Protein AF-0000000067173910 (afdb_homodimer)

pLDDT: mean 84.54, std 19.22, range [19.31, 98.19]

Nearest PDB structures (foldseek):
  8omz-assembly1_C  TM=8.702E-01  e=2.193E-19  Escherichia coli O157:H7
  7ytw-assembly1_A  TM=8.882E-01  e=1.531E-18  Mus musculus
  8jez-assembly1_A-2  TM=8.923E-01  e=2.802E-18  Homo sapiens
  5xls-assembly1_A-2  TM=7.773E-01  e=4.133E-18  Escherichia coli O157:H7
  3qe7-assembly1_A  TM=7.353E-01  e=1.648E-14  Escherichia coli K-12

InterPro domains:
  IPR006042 Xanthine/uracil permease [PS01116] (374-394)
  IPR006042 Xanthine/uracil permease [TIGR00801] (45-456)
  IPR006043 Nucleobase cation symporter 2 family [PF00860] (47-425)
  IPR017588 Uric acid permease UacT-like [TIGR03173] (51-459)

Foldseek 3Di:
DCPDPPPDPPPPDDPPPPPPVVPPPDPPPPCPDDDPQLQADDDDPVVLQVLLVLVLLLCVLVQLLLLLLLCQLLVHDLVSSLLQSLLQLQLQLVLLLCQCPNDDLAHLNWQFTKHFDLLFRQLLSLCCNPVNLLQSLQLLQVLLVVLLVCLLCLVVLLLLCALLLLLLLLLLSLVLCLVSLVCLQQNDDCVDPSGPPPVSLVLLVQLLVQLVVLCVPPPPSCNSNSLVRSLVVSQVVCVVVVNFDLVQFPPDDFFDARAWCPVHHHDHDPLSNVLVNLSLSSLLSVQLVLVCLLCVLSVHDGDSSSSSNHSNSQSVSSNCCSGTSVHHRMHIDNVVSVNCNVVVNTYSSSSSSSSVVSSVVSRGSSVSSVSSRRRSSSSSSSSSVVSVVSSVVSVVSCVVPDVVPVLSVCLSVVLVVQLCQLSVDPCSVVPPPPSCCSNSNRSSSSSSVSSSVSCCVPCVPPDPPPPDPPPPD/DPPPPPPPPPPPPDPPPPPPVVPPPDPPPPCPDDDPQLQADDDDPVVLQVLLVLVLLLCVLVQLLLLLLLCQLLVHDLVSSLLQSLLQLQLQLVLLLCQCPNDDLAHLNWQFTKHFDLLFRQLLSLCCNPVNLLQSLLLLQVLLVVLLVCLLCLVVLLLLCALLLLLLLLLLSLVLCLVSLVCLQQHDDPVDPSGPPPVSLVLLVQLLVQLVVLCVPPPPSCNSNSLVRSLVVSQVVCVVVVNFDLVQFPPDDFFDARAWCVVHHHDHDPLSNVLVNLSLSSLLSVQLVLVCLLCVLSVHDGDSSSSSNHSNSQSVSSNCCRGTSVHHRMHIDNVVSVNCNVVVSTYSSSSSSSSVVSSVVSRGSSVSSVSSRRRSSSSSSSSSVVSVVSSVVSVVSCVVPDVVPVLSVCLSVVLVVQLCQLSVDPCSVVPPDPSCCSNSNRSSSSSSVSSSVSCCVPCVPPDPPPPDPDDPD

Solvent-accessible surface area (backbone atoms only — not comparable to full-atom values): 47229 Å² total; per-residue (Å²): 138,81,79,80,85,68,81,77,78,79,75,76,81,80,77,78,74,79,72,76,69,78,68,67,78,66,78,78,76,72,80,69,66,77,78,77,59,60,46,75,42,77,69,53,71,66,54,26,49,55,53,7,47,47,54,40,56,46,42,42,55,62,53,50,43,55,36,50,50,51,28,60,75,67,66,52,53,70,68,53,36,24,45,34,36,25,34,41,31,30,46,25,9,51,34,5,31,32,24,13,64,35,54,91,74,25,16,49,51,40,57,38,46,32,30,66,41,72,71,48,47,62,54,43,47,54,31,30,72,71,67,29,60,27,29,33,22,23,18,36,18,51,40,11,51,48,34,42,72,46,15,81,47,47,73,67,53,45,73,65,46,47,55,61,36,46,12,42,43,38,24,42,41,13,60,66,42,33,49,60,18,42,28,39,30,30,46,86,48,84,84,45,88,65,32,12,33,61,66,35,48,48,44,14,49,51,14,37,48,40,21,54,47,26,53,69,70,38,54,82,87,50,31,62,35,12,53,48,51,9,41,52,51,24,42,53,51,29,50,76,70,67,60,48,59,66,82,68,54,78,81,59,62,72,67,41,76,67,56,69,39,72,78,45,75,59,32,86,43,72,65,51,29,51,48,51,38,55,45,44,52,50,49,50,47,53,35,51,52,45,50,48,50,46,20,56,74,69,70,42,87,76,49,68,68,40,49,19,7,37,38,22,27,34,9,51,41,8,19,39,16,14,64,36,44,52,56,51,48,44,33,61,50,65,71,51,50,58,52,34,70,74,69,65,63,52,23,10,54,24,31,28,41,24,9,52,53,31,34,57,49,20,32,26,47,59,58,18,32,53,59,68,34,48,40,49,17,29,52,11,26,46,41,20,43,51,22,18,42,40,20,42,52,8,42,57,43,39,33,72,44,67,64,86,40,61,63,54,37,48,28,45,6,46,15,52,34,57,15,45,36,36,60,45,33,82,56,50,50,62,64,46,58,69,71,56,26,64,46,58,53,24,20,56,50,44,16,41,51,44,20,39,52,42,44,48,70,69,41,64,84,50,76,78,73,67,80,71,80,75,71,89,114,134,81,74,80,79,70,77,77,75,78,74,74,79,75,76,76,74,77,73,74,70,78,68,64,74,66,76,76,76,69,77,68,66,76,78,78,58,61,45,75,42,76,69,53,72,67,54,27,50,54,53,7,46,49,55,41,56,45,44,41,54,62,53,50,43,54,36,50,51,52,27,60,75,67,66,51,52,69,68,54,35,24,46,33,35,24,33,42,30,30,45,24,8,50,33,5,30,31,24,13,63,36,55,92,75,25,16,48,50,40,56,39,44,32,31,67,38,71,71,49,45,61,54,43,49,55,32,32,73,71,68,30,60,27,30,34,21,23,19,37,18,51,39,10,50,48,35,42,70,46,15,83,46,47,72,68,53,44,74,65,47,46,55,60,38,45,13,44,42,37,25,42,42,13,58,68,42,32,47,59,17,40,30,38,30,29,47,87,47,83,84,44,88,63,32,14,33,63,65,35,47,48,45,15,48,52,14,38,48,41,21,54,47,26,53,70,70,38,54,82,86,50,31,63,36,11,54,49,53,9,42,50,51,23,41,53,51,28,48,75,71,66,60,49,60,67,83,69,53,78,78,58,62,72,66,42,76,66,58,70,38,72,78,46,75,60,31,87,43,72,65,52,28,52,48,53,39,55,44,46,53,51,50,51,47,52,34,51,52,44,53,49,50,47,19,57,74,70,69,41,86,75,49,68,67,41,49,20,6,36,38,21,28,35,9,52,41,8,19,40,16,14,65,36,45,52,54,51,48,43,34,63,50,62,72,54,51,59,52,36,70,72,68,64,62,50,22,10,54,27,30,27,40,24,9,51,53,32,33,57,50,20,31,26,47,58,60,18,31,53,59,68,35,48,41,49,18,29,52,11,25,46,42,19,46,51,22,17,42,41,20,41,52,9,42,57,43,38,33,73,45,67,63,86,41,62,62,56,39,48,29,44,6,47,16,52,32,58,16,44,38,38,60,45,35,83,57,49,49,63,64,46,57,67,70,56,28,62,46,59,53,24,20,57,51,45,15,43,51,45,21,39,53,42,44,49,70,70,41,64,84,52,77,78,72,66,81,72,79,73,71,90,114

Organism: Mycolicibacterium smegmatis (strain ATCC 700084 / mc(2)155) (NCBI:txid246196)

Secondary structure (DSSP, 8-state):
-------------------------------------GGG----HHHHHHHHHHHHHHHHHHHHHHHHHHHHHTT--HHHHHHHHHHHHHHHHHHHHHHHH-BTTB---SS--EEE-STTHHHHHHHHHHT-HHHHHHHHHHHHHHHHHHGGGHHHHGGG--HHHHHHHHHHHHHHHHHHHHHHHH-S-TTSTTTT-HHHHHHHHHHHHHHHHHHHHS-GGGGGGHHHHHHHHHHHHHHHTT----TTTT-S-SS-PPPTTTT-S----HHHHHHHHHHHHHHHHHHHHHHHHHHHHTT-PPPHHHHHHHHHHHHHHHHHHHHTS----EEE-SHHHHHHHHH----HHHHHHHHHHHHHHHT-HHHHHHHHHS-HHHHHHHHHHHHHHHHHHHHHHHTTS-TTSHHHHHHHHHHHHHHHHHHHSTTTTTTS-HHHHHHHT-HHHHHHHHHHHHHHHHHTTS-----------/-------------------------------------GGG----HHHHHHHHHHHHHHHHHHHHHHHHHHHHHTT--HHHHHHHHHHHHHHHHHHHHHHHH-BTTB---SS--EEE-STTHHHHHHHHHHT-HHHHHHHHHHHHHHHHHHGGGHHHHHTT--HHHHHHHHHHHHHHHHHHHHHHHH-S-TTSTTTT-HHHHHHHHHHHHHHHHHHHHS-GGGGGGHHHHHHHHHHHHHHHTT----TTTT-S-SS-PPPTTTT-S----HHHHHHHHHHHHHHHHHHHHHHHHHHHHTT-PPPHHHHHHHHHHHHHHHHHHHHTS----EEE-SHHHHHHHHH----HHHHHHHHHHHHHHHT-HHHHHHHHHS-HHHHHHHHHHHHHHHHHHHHHHHTTS-TTSHHHHHHHHHHHHHHHHHHHSTTTTTTS-HHHHHHHT-HHHHHHHHHHHHHHHHHTTS-----------

Structure (mmCIF, N/CA/C/O backbone):
data_AF-0000000067173910-model_v1
#
loop_
_entity.id
_entity.type
_entity.pdbx_description
1 polymer 'Xanthine/uracil permease'
#
loop_
_atom_site.group_PDB
_atom_site.id
_atom_site.type_symbol
_atom_site.label_atom_id
_atom_site.label_alt_id
_atom_site.label_comp_id
_atom_site.label_asym_id
_atom_site.label_entity_id
_atom_site.label_seq_id
_atom_site.pdbx_PDB_ins_code
_atom_site.Cartn_x
_atom_site.Cartn_y
_atom_site.Cartn_z
_atom_site.occupancy
_atom_site.B_iso_or_equiv
_atom_site.auth_seq_id
_atom_site.auth_comp_id
_atom_site.auth_asym_id
_atom_site.auth_atom_id
_atom_site.pdbx_PDB_model_num
ATOM 1 N N . MET A 1 1 ? 72.875 -18.906 36.438 1 20.78 1 MET A N 1
ATOM 2 C CA . MET A 1 1 ? 73.938 -17.906 36.094 1 20.78 1 MET A CA 1
ATOM 3 C C . MET A 1 1 ? 73.312 -16.766 35.281 1 20.78 1 MET A C 1
ATOM 5 O O . MET A 1 1 ? 72.625 -17.016 34.281 1 20.78 1 MET A O 1
ATOM 9 N N . THR A 1 2 ? 73.312 -15.445 35.875 1 23.06 2 THR A N 1
ATOM 10 C CA . THR A 1 2 ? 72.562 -14.172 35.906 1 23.06 2 THR A CA 1
ATOM 11 C C . THR A 1 2 ? 73 -13.281 34.75 1 23.06 2 THR A C 1
ATOM 13 O O . THR A 1 2 ? 74.125 -12.742 34.75 1 23.06 2 THR A O 1
ATOM 16 N N . ILE A 1 3 ? 73.062 -13.906 33.469 1 25.78 3 ILE A N 1
ATOM 17 C CA . ILE A 1 3 ? 73.938 -13.188 32.531 1 25.78 3 ILE A CA 1
ATOM 18 C C . ILE A 1 3 ? 73.5 -11.734 32.438 1 25.78 3 ILE A C 1
ATOM 20 O O . ILE A 1 3 ? 72.312 -11.469 32.219 1 25.78 3 ILE A O 1
ATOM 24 N N . PRO A 1 4 ? 74.375 -10.75 32.906 1 24.61 4 PRO A N 1
ATOM 25 C CA . PRO A 1 4 ? 74.312 -9.32 33.219 1 24.61 4 PRO A CA 1
ATOM 26 C C . PRO A 1 4 ? 74 -8.461 31.969 1 24.61 4 PRO A C 1
ATOM 28 O O . PRO A 1 4 ? 74.562 -8.758 30.891 1 24.61 4 PRO A O 1
ATOM 31 N N . SER A 1 5 ? 72.75 -7.906 31.797 1 22.45 5 SER A N 1
ATOM 32 C CA . SER A 1 5 ? 71.812 -7.258 30.844 1 22.45 5 SER A CA 1
ATOM 33 C C . SER A 1 5 ? 72.375 -5.898 30.422 1 22.45 5 SER A C 1
ATOM 35 O O . SER A 1 5 ? 71.812 -4.859 30.797 1 22.45 5 SER A O 1
ATOM 37 N N . ALA A 1 6 ? 73.812 -5.82 30.375 1 20.94 6 ALA A N 1
ATOM 38 C CA . ALA A 1 6 ? 74.5 -4.516 30.5 1 20.94 6 ALA A CA 1
ATOM 39 C C . ALA A 1 6 ? 74.25 -3.662 29.25 1 20.94 6 ALA A C 1
ATOM 41 O O . ALA A 1 6 ? 75.125 -2.9 28.844 1 20.94 6 ALA A O 1
ATOM 42 N N . ILE A 1 7 ? 73.312 -4.086 28.312 1 23.11 7 ILE A N 1
ATOM 43 C CA . ILE A 1 7 ? 73.625 -3.514 27 1 23.11 7 ILE A CA 1
ATOM 44 C C . ILE A 1 7 ? 73.438 -1.997 27.062 1 23.11 7 ILE A C 1
ATOM 46 O O . ILE A 1 7 ? 72.375 -1.494 27.453 1 23.11 7 ILE A O 1
ATOM 50 N N . ARG A 1 8 ? 74.562 -1.212 27.156 1 19.36 8 ARG A N 1
ATOM 51 C CA . ARG A 1 8 ? 74.938 0.194 27.328 1 19.36 8 ARG A CA 1
ATOM 52 C C . ARG A 1 8 ? 74.312 1.049 26.219 1 19.36 8 ARG A C 1
ATOM 54 O O . ARG A 1 8 ? 74.438 0.695 25.047 1 19.36 8 ARG A O 1
ATOM 61 N N . GLY A 1 9 ? 73.25 1.9 26.516 1 20.27 9 GLY A N 1
ATOM 62 C CA . GLY A 1 9 ? 72.25 2.785 25.922 1 20.27 9 GLY A CA 1
ATOM 63 C C . GLY A 1 9 ? 72.875 3.969 25.203 1 20.27 9 GLY A C 1
ATOM 64 O O . GLY A 1 9 ? 73.375 4.887 25.828 1 20.27 9 GLY A O 1
ATOM 65 N N . ARG A 1 10 ? 73.75 3.627 24.094 1 21.17 10 ARG A N 1
ATOM 66 C CA . ARG A 1 10 ? 74.5 4.723 23.484 1 21.17 10 ARG A CA 1
ATOM 67 C C . ARG A 1 10 ? 73.562 5.875 23.109 1 21.17 10 ARG A C 1
ATOM 69 O O . ARG A 1 10 ? 72.562 5.664 22.516 1 21.17 10 ARG A O 1
ATOM 76 N N . ARG A 1 11 ? 73.625 6.996 23.828 1 19.31 11 ARG A N 1
ATOM 77 C CA . ARG A 1 11 ? 72.938 8.273 23.891 1 19.31 11 ARG A CA 1
ATOM 78 C C . ARG A 1 11 ? 73.125 9.039 22.578 1 19.31 11 ARG A C 1
ATOM 80 O O . ARG A 1 11 ? 74.25 9.352 22.172 1 19.31 11 ARG A O 1
ATOM 87 N N . ARG A 1 12 ? 72.375 8.602 21.516 1 22.59 12 ARG A N 1
ATOM 88 C CA . ARG A 1 12 ? 72.562 9.289 20.25 1 22.59 12 ARG A CA 1
ATOM 89 C C . ARG A 1 12 ? 72.375 10.797 20.422 1 22.59 12 ARG A C 1
ATOM 91 O O . ARG A 1 12 ? 71.5 11.25 21.141 1 22.59 12 ARG A O 1
ATOM 98 N N . PRO A 1 13 ? 73.438 11.625 20.203 1 23.81 13 PRO A N 1
ATOM 99 C CA . PRO A 1 13 ? 73.5 13.07 20.422 1 23.81 13 PRO A CA 1
ATOM 100 C C . PRO A 1 13 ? 72.438 13.844 19.703 1 23.81 13 PRO A C 1
ATOM 102 O O . PRO A 1 13 ? 71.812 13.352 18.734 1 23.81 13 PRO A O 1
ATOM 105 N N . GLY A 1 14 ? 71.75 14.844 20.406 1 22.86 14 GLY A N 1
ATOM 106 C CA . GLY A 1 14 ? 70.625 15.766 20.375 1 22.86 14 GLY A CA 1
ATOM 107 C C . GLY A 1 14 ? 70.688 16.766 19.234 1 22.86 14 GLY A C 1
ATOM 108 O O . GLY A 1 14 ? 71.625 17.594 19.188 1 22.86 14 GLY A O 1
ATOM 109 N N . THR A 1 15 ? 70.688 16.266 17.953 1 25.39 15 THR A N 1
ATOM 110 C CA . THR A 1 15 ? 70.75 17.234 16.875 1 25.39 15 THR A CA 1
ATOM 111 C C . THR A 1 15 ? 69.812 18.406 17.109 1 25.39 15 THR A C 1
ATOM 113 O O . THR A 1 15 ? 68.625 18.219 17.359 1 25.39 15 THR A O 1
ATOM 116 N N . ALA A 1 16 ? 70.438 19.547 17.484 1 24.88 16 ALA A N 1
ATOM 117 C CA . ALA A 1 16 ? 69.812 20.828 17.844 1 24.88 16 ALA A CA 1
ATOM 118 C C . ALA A 1 16 ? 69 21.391 16.672 1 24.88 16 ALA A C 1
ATOM 120 O O . ALA A 1 16 ? 69.562 21.797 15.648 1 24.88 16 ALA A O 1
ATOM 121 N N . GLU A 1 17 ? 67.875 20.703 16.25 1 25.66 17 GLU A N 1
ATOM 122 C CA . GLU A 1 17 ? 67.125 21.281 15.156 1 25.66 17 GLU A CA 1
ATOM 123 C C . GLU A 1 17 ? 66.625 22.688 15.477 1 25.66 17 GLU A C 1
ATOM 125 O O . GLU A 1 17 ? 66 22.922 16.516 1 25.66 17 GLU A O 1
ATOM 130 N N . HIS A 1 18 ? 67.438 23.75 15.156 1 25.39 18 HIS A N 1
ATOM 131 C CA . HIS A 1 18 ? 67.125 25.172 15.281 1 25.39 18 HIS A CA 1
ATOM 132 C C . HIS A 1 18 ? 65.75 25.484 14.68 1 25.39 18 HIS A C 1
ATOM 134 O O . HIS A 1 18 ? 65.5 25.203 13.508 1 25.39 18 HIS A O 1
ATOM 140 N N . THR A 1 19 ? 64.688 25.406 15.492 1 27.64 19 THR A N 1
ATOM 141 C CA . THR A 1 19 ? 63.312 25.734 15.258 1 27.64 19 THR A CA 1
ATOM 142 C C . THR A 1 19 ? 63.156 27.172 14.805 1 27.64 19 THR A C 1
ATOM 144 O O . THR A 1 19 ? 63.406 28.109 15.578 1 27.64 19 THR A O 1
ATOM 147 N N . VAL A 1 20 ? 63.688 27.516 13.727 1 26.77 20 VAL A N 1
ATOM 148 C CA . VAL A 1 20 ? 63.406 28.875 13.297 1 26.77 20 VAL A CA 1
ATOM 149 C C . VAL A 1 20 ? 61.906 29.141 13.328 1 26.77 20 VAL A C 1
ATOM 151 O O . VAL A 1 20 ? 61.156 28.438 12.68 1 26.77 20 VAL A O 1
ATOM 154 N N . THR A 1 21 ? 61.438 29.609 14.531 1 29.48 21 THR A N 1
ATOM 155 C CA . THR A 1 21 ? 60.062 30 14.766 1 29.48 21 THR A CA 1
ATOM 156 C C . THR A 1 21 ? 59.656 31.172 13.875 1 29.48 21 THR A C 1
ATOM 158 O O . THR A 1 21 ? 60.312 32.219 13.906 1 29.48 21 THR A O 1
ATOM 161 N N . PRO A 1 22 ? 59.469 30.938 12.578 1 31.7 22 PRO A N 1
ATOM 162 C CA . PRO A 1 22 ? 59.094 32.125 11.812 1 31.7 22 PRO A CA 1
ATOM 163 C C . PRO A 1 22 ? 58.031 32.969 12.508 1 31.7 22 PRO A C 1
ATOM 165 O O . PRO A 1 22 ? 57 32.438 12.969 1 31.7 22 PRO A O 1
ATOM 168 N N . ASP A 1 23 ? 58.406 33.938 13.289 1 30.61 23 ASP A N 1
ATOM 169 C CA . ASP A 1 23 ? 57.594 34.906 14.031 1 30.61 23 ASP A CA 1
ATOM 170 C C . ASP A 1 23 ? 56.656 35.688 13.094 1 30.61 23 ASP A C 1
ATOM 172 O O . ASP A 1 23 ? 56.281 36.812 13.383 1 30.61 23 ASP A O 1
ATOM 176 N N . GLY A 1 24 ? 56.562 35.312 11.859 1 33.72 24 GLY A N 1
ATOM 177 C CA . GLY A 1 24 ? 55.781 36.344 11.195 1 33.72 24 GLY A CA 1
ATOM 178 C C . GLY A 1 24 ? 54.469 36.625 11.898 1 33.72 24 GLY A C 1
ATOM 179 O O . GLY A 1 24 ? 53.938 35.781 12.609 1 33.72 24 GLY A O 1
ATOM 180 N N . PRO A 1 25 ? 54.188 37.844 12.273 1 29.2 25 PRO A N 1
ATOM 181 C CA . PRO A 1 25 ? 53 38.125 13.078 1 29.2 25 PRO A CA 1
ATOM 182 C C . PRO A 1 25 ? 51.781 37.375 12.594 1 29.2 25 PRO A C 1
ATOM 184 O O . PRO A 1 25 ? 51.625 37.094 11.398 1 29.2 25 PRO A O 1
ATOM 187 N N . ALA A 1 26 ? 51.281 36.469 13.375 1 35.44 26 ALA A N 1
ATOM 188 C CA . ALA A 1 26 ? 50.031 35.719 13.188 1 35.44 26 ALA A CA 1
ATOM 189 C C . ALA A 1 26 ? 48.906 36.656 12.719 1 35.44 26 ALA A C 1
ATOM 191 O O . ALA A 1 26 ? 48.781 37.781 13.203 1 35.44 26 ALA A O 1
ATOM 192 N N . PRO A 1 27 ? 48.5 36.375 11.508 1 35.47 27 PRO A N 1
ATOM 193 C CA . PRO A 1 27 ? 47.406 37.281 11.117 1 35.47 27 PRO A CA 1
ATOM 194 C C . PRO A 1 27 ? 46.5 37.656 12.281 1 35.47 27 PRO A C 1
ATOM 196 O O . PRO A 1 27 ? 46.375 36.875 13.242 1 35.47 27 PRO A O 1
ATOM 199 N N . SER A 1 28 ? 46.5 38.844 12.75 1 31.83 28 SER A N 1
ATOM 200 C CA . SER A 1 28 ? 45.594 39.344 13.781 1 31.83 28 SER A CA 1
ATOM 201 C C . SER A 1 28 ? 44.188 38.781 13.609 1 31.83 28 SER A C 1
ATOM 203 O O . SER A 1 28 ? 43.656 38.781 12.5 1 31.83 28 SER A O 1
ATOM 205 N N . ASN A 1 29 ? 43.875 37.719 14.367 1 33.22 29 ASN A N 1
ATOM 206 C CA . ASN A 1 29 ? 42.531 37.219 14.656 1 33.22 29 ASN A CA 1
ATOM 207 C C . ASN A 1 29 ? 41.531 38.375 14.859 1 33.22 29 ASN A C 1
ATOM 209 O O . ASN A 1 29 ? 41.469 38.969 15.945 1 33.22 29 ASN A O 1
ATOM 213 N N . ASP A 1 30 ? 41.469 39.375 14.07 1 34.59 30 ASP A N 1
ATOM 214 C CA . ASP A 1 30 ? 40.438 40.375 14.289 1 34.59 30 ASP A CA 1
ATOM 215 C C . ASP A 1 30 ? 39.156 39.719 14.82 1 34.59 30 ASP A C 1
ATOM 217 O O . ASP A 1 30 ? 38.781 38.625 14.422 1 34.59 30 ASP A O 1
ATOM 221 N N . GLY A 1 31 ? 38.781 39.906 16.094 1 36.38 31 GLY A N 1
ATOM 222 C CA . GLY A 1 31 ? 37.688 39.531 16.984 1 36.38 31 GLY A CA 1
ATOM 223 C C . GLY A 1 31 ? 36.344 39.406 16.266 1 36.38 31 GLY A C 1
ATOM 224 O O . GLY A 1 31 ? 35.406 40.125 16.594 1 36.38 31 GLY A O 1
ATOM 225 N N . GLY A 1 32 ? 36.25 39.312 15 1 39.28 32 GLY A N 1
ATOM 226 C CA . GLY A 1 32 ? 34.906 39.156 14.438 1 39.28 32 GLY A CA 1
ATOM 227 C C . GLY A 1 32 ? 34.094 38.094 15.148 1 39.28 32 GLY A C 1
ATOM 228 O O . GLY A 1 32 ? 34.625 37 15.453 1 39.28 32 GLY A O 1
ATOM 229 N N . GLY A 1 33 ? 33.219 38.5 16.031 1 41.12 33 GLY A N 1
ATOM 230 C CA . GLY A 1 33 ? 32.312 37.625 16.75 1 41.12 33 GLY A CA 1
ATOM 231 C C . GLY A 1 33 ? 31.875 36.438 15.938 1 41.12 33 GLY A C 1
ATOM 232 O O . GLY A 1 33 ? 32.031 36.406 14.711 1 41.12 33 GLY A O 1
ATOM 233 N N . PRO A 1 34 ? 31.844 35.281 16.562 1 46.31 34 PRO A N 1
ATOM 234 C CA . PRO A 1 34 ? 31.391 34.062 15.875 1 46.31 34 PRO A CA 1
ATOM 235 C C . PRO A 1 34 ? 30.25 34.344 14.883 1 46.31 34 PRO A C 1
ATOM 237 O O . PRO A 1 34 ? 29.5 35.281 15.055 1 46.31 34 PRO A O 1
ATOM 240 N N . ALA A 1 35 ? 30.375 34.125 13.688 1 50.44 35 ALA A N 1
ATOM 241 C CA . ALA A 1 35 ? 29.359 34.25 12.648 1 50.44 35 ALA A CA 1
ATOM 242 C C . ALA A 1 35 ? 27.984 33.812 13.172 1 50.44 35 ALA A C 1
ATOM 244 O O . ALA A 1 35 ? 27.859 32.781 13.844 1 50.44 35 ALA A O 1
ATOM 245 N N . PRO A 1 36 ? 27 34.906 13.438 1 60.31 36 PRO A N 1
ATOM 246 C CA . PRO A 1 36 ? 25.688 34.594 13.992 1 60.31 36 PRO A CA 1
ATOM 247 C C . PRO A 1 36 ? 25.062 33.344 13.391 1 60.31 36 PRO A C 1
ATOM 249 O O . PRO A 1 36 ? 25.297 33.031 12.227 1 60.31 36 PRO A O 1
ATOM 252 N N . ASN A 1 37 ? 24.453 32.375 14.234 1 82.38 37 ASN A N 1
ATOM 253 C CA . ASN A 1 37 ? 23.703 31.203 13.852 1 82.38 37 ASN A CA 1
ATOM 254 C C . ASN A 1 37 ? 22.594 31.531 12.875 1 82.38 37 ASN A C 1
ATOM 256 O O . ASN A 1 37 ? 21.719 32.344 13.172 1 82.38 37 ASN A O 1
ATOM 260 N N . PRO A 1 38 ? 22.75 31.203 11.625 1 89.75 38 PRO A N 1
ATOM 261 C CA . PRO A 1 38 ? 21.75 31.5 10.602 1 89.75 38 PRO A CA 1
ATOM 262 C C . PRO A 1 38 ? 20.328 31.25 11.086 1 89.75 38 PRO A C 1
ATOM 264 O O . PRO A 1 38 ? 19.375 31.875 10.594 1 89.75 38 PRO A O 1
ATOM 267 N N . VAL A 1 39 ? 20.125 30.516 12.023 1 94.75 39 VAL A N 1
ATOM 268 C CA . VAL A 1 39 ? 18.812 30.172 12.547 1 94.75 39 VAL A CA 1
ATOM 269 C C . VAL A 1 39 ? 18.25 31.328 13.367 1 94.75 39 VAL A C 1
ATOM 271 O O . VAL A 1 39 ? 17.047 31.562 13.391 1 94.75 39 VAL A O 1
ATOM 274 N N . ASP A 1 40 ? 19.125 32.156 13.945 1 93.88 40 ASP A N 1
ATOM 275 C CA . ASP A 1 40 ? 18.703 33.219 14.852 1 93.88 40 ASP A CA 1
ATOM 276 C C . ASP A 1 40 ? 18.781 34.562 14.172 1 93.88 40 ASP A C 1
ATOM 278 O O . ASP A 1 40 ? 18.531 35.594 14.797 1 93.88 40 ASP A O 1
ATOM 282 N N . GLU A 1 41 ? 19.125 34.469 12.953 1 92.88 41 GLU A N 1
ATOM 283 C CA . GLU A 1 41 ? 19.172 35.719 12.219 1 92.88 41 GLU A CA 1
ATOM 284 C C . GLU A 1 41 ? 17.781 36.219 11.875 1 92.88 41 GLU A C 1
ATOM 286 O O . GLU A 1 41 ? 16.906 35.438 11.5 1 92.88 41 GLU A O 1
ATOM 291 N N . VAL A 1 42 ? 17.578 37.531 12.062 1 94.62 42 VAL A N 1
ATOM 292 C CA . VAL A 1 42 ? 16.281 38.125 11.75 1 94.62 42 VAL A CA 1
ATOM 293 C C . VAL A 1 42 ? 16.359 38.812 10.391 1 94.62 42 VAL A C 1
ATOM 295 O O . VAL A 1 42 ? 16.938 39.906 10.273 1 94.62 42 VAL A O 1
ATOM 298 N N . PRO A 1 43 ? 15.758 38.25 9.453 1 94.19 43 PRO A N 1
ATOM 299 C CA . PRO A 1 43 ? 15.742 38.875 8.141 1 94.19 43 PRO A CA 1
ATOM 300 C C . PRO A 1 43 ? 14.914 40.156 8.109 1 94.19 43 PRO A C 1
ATOM 302 O O . PRO A 1 43 ? 14.258 40.5 9.102 1 94.19 43 PRO A O 1
ATOM 305 N N . SER A 1 44 ? 15.039 40.844 6.988 1 95.62 44 SER A N 1
ATOM 306 C CA . SER A 1 44 ? 14.227 42.062 6.797 1 95.62 44 SER A CA 1
ATOM 307 C C . SER A 1 44 ? 12.742 41.719 6.789 1 95.62 44 SER A C 1
ATOM 309 O O . SER A 1 44 ? 12.352 40.562 6.551 1 95.62 44 SER A O 1
ATOM 311 N N . ALA A 1 45 ? 11.922 42.75 7.07 1 95.81 45 ALA A N 1
ATOM 312 C CA . ALA A 1 45 ? 10.477 42.562 7.156 1 95.81 45 ALA A CA 1
ATOM 313 C C . ALA A 1 45 ? 9.922 42 5.848 1 95.81 45 ALA A C 1
ATOM 315 O O . ALA A 1 45 ? 9.023 41.156 5.852 1 95.81 45 ALA A O 1
ATOM 316 N N . TRP A 1 46 ? 10.492 42.5 4.828 1 95.12 46 TRP A N 1
ATOM 317 C CA . TRP A 1 46 ? 10.031 42.062 3.518 1 95.12 46 TRP A CA 1
ATOM 318 C C . TRP A 1 46 ? 10.367 40.594 3.293 1 95.12 46 TRP A C 1
ATOM 320 O O . TRP A 1 46 ? 9.531 39.812 2.807 1 95.12 46 TRP A O 1
ATOM 330 N N . LYS A 1 47 ? 11.539 40.188 3.643 1 94.56 47 LYS A N 1
ATOM 331 C CA . LYS A 1 47 ? 11.938 38.812 3.496 1 94.56 47 LYS A CA 1
ATOM 332 C C . LYS A 1 47 ? 11.133 37.906 4.418 1 94.56 47 LYS A C 1
ATOM 334 O O . LYS A 1 47 ? 10.766 36.781 4.039 1 94.56 47 LYS A O 1
ATOM 339 N N . LEU A 1 48 ? 10.898 38.406 5.594 1 96 48 LEU A N 1
ATOM 340 C CA . LEU A 1 48 ? 10.086 37.656 6.539 1 96 48 LEU A CA 1
ATOM 341 C C . LEU A 1 48 ? 8.695 37.375 5.969 1 96 48 LEU A C 1
ATOM 343 O O . LEU A 1 48 ? 8.188 36.25 6.059 1 96 48 LEU A O 1
ATOM 347 N N . LEU A 1 49 ? 8.133 38.344 5.355 1 96 49 LEU A N 1
ATOM 348 C CA . LEU A 1 49 ? 6.781 38.219 4.828 1 96 49 LEU A CA 1
ATOM 349 C C . LEU A 1 49 ? 6.754 37.312 3.607 1 96 49 LEU A C 1
ATOM 351 O O . LEU A 1 49 ? 5.883 36.438 3.492 1 96 49 LEU A O 1
ATOM 355 N N . VAL A 1 50 ? 7.715 37.469 2.754 1 93.38 50 VAL A N 1
ATOM 356 C CA . VAL A 1 50 ? 7.73 36.719 1.506 1 93.38 50 VAL A CA 1
ATOM 357 C C . VAL A 1 50 ? 7.969 35.25 1.803 1 93.38 50 VAL A C 1
ATOM 359 O O . VAL A 1 50 ? 7.238 34.375 1.316 1 93.38 50 VAL A O 1
ATOM 362 N N . TYR A 1 51 ? 8.945 35 2.604 1 92.56 51 TYR A N 1
ATOM 363 C CA . TYR A 1 51 ? 9.281 33.594 2.893 1 92.56 51 TYR A CA 1
ATOM 364 C C . TYR A 1 51 ? 8.266 33 3.85 1 92.56 51 TYR A C 1
ATOM 366 O O . TYR A 1 51 ? 8 31.781 3.793 1 92.56 51 TYR A O 1
ATOM 374 N N . GLY A 1 52 ? 7.777 33.812 4.73 1 94.56 52 GLY A N 1
ATOM 375 C CA . GLY A 1 52 ? 6.695 33.312 5.574 1 94.56 52 GLY A CA 1
ATOM 376 C C . GLY A 1 52 ? 5.457 32.938 4.793 1 94.56 52 GLY A C 1
ATOM 377 O O . GLY A 1 52 ? 4.832 31.906 5.074 1 94.56 52 GLY A O 1
ATOM 378 N N . LEU A 1 53 ? 5.109 33.75 3.822 1 93.25 53 LEU A N 1
ATOM 379 C CA . LEU A 1 53 ? 3.971 33.469 2.955 1 93.25 53 LEU A CA 1
ATOM 380 C C . LEU A 1 53 ? 4.219 32.219 2.125 1 93.25 53 LEU A C 1
ATOM 382 O O . LEU A 1 53 ? 3.289 31.453 1.848 1 93.25 53 LEU A O 1
ATOM 386 N N . GLN A 1 54 ? 5.398 32.062 1.794 1 87.94 54 GLN A N 1
ATOM 387 C CA . GLN A 1 54 ? 5.75 30.891 1.024 1 87.94 54 GLN A CA 1
ATOM 388 C C . GLN A 1 54 ? 5.484 29.609 1.824 1 87.94 54 GLN A C 1
ATOM 390 O O . GLN A 1 54 ? 4.887 28.656 1.311 1 87.94 54 GLN A O 1
ATOM 395 N N . HIS A 1 55 ? 5.961 29.609 3.055 1 90.69 55 HIS A N 1
ATOM 396 C CA . HIS A 1 55 ? 5.699 28.469 3.916 1 90.69 55 HIS A CA 1
ATOM 397 C C . HIS A 1 55 ? 4.203 28.234 4.098 1 90.69 55 HIS A C 1
ATOM 399 O O . HIS A 1 55 ? 3.734 27.094 4.098 1 90.69 55 HIS A O 1
ATOM 405 N N . LEU A 1 56 ? 3.484 29.297 4.191 1 92.38 56 LEU A N 1
ATOM 406 C CA . LEU A 1 56 ? 2.039 29.219 4.379 1 92.38 56 LEU A CA 1
ATOM 407 C C . LEU A 1 56 ? 1.365 28.609 3.154 1 92.38 56 LEU A C 1
ATOM 409 O O . LEU A 1 56 ? 0.529 27.719 3.283 1 92.38 56 LEU A O 1
ATOM 413 N N . LEU A 1 57 ? 1.699 29.078 2.025 1 87 57 LEU A N 1
ATOM 414 C CA . LEU A 1 57 ? 1.076 28.609 0.792 1 87 57 LEU A CA 1
ATOM 415 C C . LEU A 1 57 ? 1.378 27.125 0.555 1 87 57 LEU A C 1
ATOM 417 O O . LEU A 1 57 ? 0.515 26.391 0.091 1 87 57 LEU A O 1
ATOM 421 N N . VAL A 1 58 ? 2.533 26.766 0.917 1 81.31 58 VAL A N 1
ATOM 422 C CA . VAL A 1 58 ? 2.953 25.391 0.687 1 81.31 58 VAL A CA 1
ATOM 423 C C . VAL A 1 58 ? 2.195 24.453 1.627 1 81.31 58 VAL A C 1
ATOM 425 O O . VAL A 1 58 ? 1.795 23.359 1.23 1 81.31 58 VAL A O 1
ATOM 428 N N . MET A 1 59 ? 2.014 24.938 2.791 1 87.12 59 MET A N 1
ATOM 429 C CA . MET A 1 59 ? 1.392 24.031 3.754 1 87.12 59 MET A CA 1
ATOM 430 C C . MET A 1 59 ? -0.129 24.141 3.695 1 87.12 59 MET A C 1
ATOM 432 O O . MET A 1 59 ? -0.835 23.328 4.305 1 87.12 59 MET A O 1
ATOM 436 N N . TYR A 1 60 ? -0.626 25.125 3.01 1 84.5 60 TYR A N 1
ATOM 437 C CA . TYR A 1 60 ? -2.047 25.453 3.078 1 84.5 60 TYR A CA 1
ATOM 438 C C . TYR A 1 60 ? -2.9 24.281 2.631 1 84.5 60 TYR A C 1
ATOM 440 O O . TYR A 1 60 ? -3.877 23.922 3.297 1 84.5 60 TYR A O 1
ATOM 448 N N . ALA A 1 61 ? -2.549 23.703 1.44 1 81.06 61 ALA A N 1
ATOM 449 C CA . ALA A 1 61 ? -3.326 22.578 0.926 1 81.06 61 ALA A CA 1
ATOM 450 C C . ALA A 1 61 ? -3.367 21.438 1.933 1 81.06 61 ALA A C 1
ATOM 452 O O . ALA A 1 61 ? -4.41 20.812 2.131 1 81.06 61 ALA A O 1
ATOM 453 N N . SER A 1 62 ? -2.291 21.172 2.543 1 82.25 62 SER A N 1
ATOM 454 C CA . SER A 1 62 ? -2.217 20.109 3.535 1 82.25 62 SER A CA 1
ATOM 455 C C . SER A 1 62 ? -3.02 20.453 4.785 1 82.25 62 SER A C 1
ATOM 457 O O . SER A 1 62 ? -3.629 19.578 5.402 1 82.25 62 SER A O 1
ATOM 459 N N . THR A 1 63 ? -3.02 21.734 5.137 1 87.12 63 THR A N 1
ATOM 460 C CA . THR A 1 63 ? -3.674 22.203 6.355 1 87.12 63 THR A CA 1
ATOM 461 C C . THR A 1 63 ? -5.191 22.078 6.234 1 87.12 63 THR A C 1
ATOM 463 O O . THR A 1 63 ? -5.871 21.75 7.203 1 87.12 63 THR A O 1
ATOM 466 N N . ILE A 1 64 ? -5.676 22.297 5.129 1 87.75 64 ILE A N 1
ATOM 467 C CA . ILE A 1 64 ? -7.129 22.312 5.012 1 87.75 64 ILE A CA 1
ATOM 468 C C . ILE A 1 64 ? -7.641 20.891 4.758 1 87.75 64 ILE A C 1
ATOM 470 O O . ILE A 1 64 ? -8.836 20.625 4.914 1 87.75 64 ILE A O 1
ATOM 474 N N . THR A 1 65 ? -6.773 20 4.371 1 86.44 65 THR A N 1
ATOM 475 C CA . THR A 1 65 ? -7.164 18.656 4 1 86.44 65 THR A CA 1
ATOM 476 C C . THR A 1 65 ? -7.719 17.891 5.207 1 86.44 65 THR A C 1
ATOM 478 O O . THR A 1 65 ? -8.766 17.25 5.117 1 86.44 65 THR A O 1
ATOM 481 N N . VAL A 1 66 ? -7.078 18.031 6.352 1 90.75 66 VAL A N 1
ATOM 482 C CA . VAL A 1 66 ? -7.445 17.234 7.523 1 90.75 66 VAL A CA 1
ATOM 483 C C . VAL A 1 66 ? -8.852 17.609 7.984 1 90.75 66 VAL A C 1
ATOM 485 O O . VAL A 1 66 ? -9.711 16.75 8.133 1 90.75 66 VAL A O 1
ATOM 488 N N . PRO A 1 67 ? -9.133 18.922 8.125 1 93.75 67 PRO A N 1
ATOM 489 C CA . PRO A 1 67 ? -10.5 19.281 8.531 1 93.75 67 PRO A CA 1
ATOM 490 C C . PRO A 1 67 ? -11.547 18.812 7.516 1 93.75 67 PRO A C 1
ATOM 492 O O . PRO A 1 67 ? -12.633 18.375 7.902 1 93.75 67 PRO A O 1
ATOM 495 N N . VAL A 1 68 ? -11.25 18.922 6.328 1 89.38 68 VAL A N 1
ATOM 496 C CA . VAL A 1 68 ? -12.211 18.562 5.289 1 89.38 68 VAL A CA 1
ATOM 497 C C . VAL A 1 68 ? -12.477 17.062 5.316 1 89.38 68 VAL A C 1
ATOM 499 O O . VAL A 1 68 ? -13.625 16.625 5.238 1 89.38 68 VAL A O 1
ATOM 502 N N . VAL A 1 69 ? -11.414 16.297 5.406 1 87.5 69 VAL A N 1
ATOM 503 C CA . VAL A 1 69 ? -11.531 14.844 5.426 1 87.5 69 VAL A CA 1
ATOM 504 C C . VAL A 1 69 ? -12.32 14.406 6.656 1 87.5 69 VAL A C 1
ATOM 506 O O . VAL A 1 69 ? -13.25 13.594 6.551 1 87.5 69 VAL A O 1
ATOM 509 N N . VAL A 1 70 ? -12.016 14.961 7.742 1 91.56 70 VAL A N 1
ATOM 510 C CA . VAL A 1 70 ? -12.656 14.562 8.992 1 91.56 70 VAL A CA 1
ATOM 511 C C . VAL A 1 70 ? -14.117 14.992 8.992 1 91.56 70 VAL A C 1
ATOM 513 O O . VAL A 1 70 ? -15 14.211 9.344 1 91.56 70 VAL A O 1
ATOM 516 N N . ALA A 1 71 ? -14.344 16.219 8.578 1 91.38 71 ALA A N 1
ATOM 517 C CA . ALA A 1 71 ? -15.719 16.719 8.547 1 91.38 71 ALA A CA 1
ATOM 518 C C . ALA A 1 71 ? -16.578 15.914 7.586 1 91.38 71 ALA A C 1
ATOM 520 O O . ALA A 1 71 ? -17.734 15.602 7.887 1 91.38 71 ALA A O 1
ATOM 521 N N . SER A 1 72 ? -16.047 15.602 6.469 1 85.88 72 SER A N 1
ATOM 522 C CA . SER A 1 72 ? -16.766 14.828 5.469 1 85.88 72 SER A CA 1
ATOM 523 C C . SER A 1 72 ? -17.031 13.406 5.953 1 85.88 72 SER A C 1
ATOM 525 O O . SER A 1 72 ? -18.156 12.898 5.816 1 85.88 72 SER A O 1
ATOM 527 N N . ALA A 1 73 ? -16.047 12.828 6.504 1 84.62 73 ALA A N 1
ATOM 528 C CA . ALA A 1 73 ? -16.172 11.445 6.938 1 84.62 73 ALA A CA 1
ATOM 529 C C . ALA A 1 73 ? -17.141 11.312 8.109 1 84.62 73 ALA A C 1
ATOM 531 O O . ALA A 1 73 ? -17.812 10.289 8.266 1 84.62 73 ALA A O 1
ATOM 532 N N . LEU A 1 74 ? -17.234 12.32 8.906 1 90.56 74 LEU A N 1
ATOM 533 C CA . LEU A 1 74 ? -18.125 12.289 10.07 1 90.56 74 LEU A CA 1
ATOM 534 C C . LEU A 1 74 ? -19.469 12.914 9.742 1 90.56 74 LEU A C 1
ATOM 536 O O . LEU A 1 74 ? -20.328 13.047 10.617 1 90.56 74 LEU A O 1
ATOM 540 N N . ASP A 1 75 ? -19.641 13.32 8.477 1 86.94 75 ASP A N 1
ATOM 541 C CA . ASP A 1 75 ? -20.875 13.922 7.98 1 86.94 75 ASP A CA 1
ATOM 542 C C . ASP A 1 75 ? -21.266 15.141 8.82 1 86.94 75 ASP A C 1
ATOM 544 O O . ASP A 1 75 ? -22.406 15.242 9.273 1 86.94 75 ASP A O 1
ATOM 548 N N . LEU A 1 76 ? -20.359 15.992 9.102 1 91.44 76 LEU A N 1
ATOM 549 C CA . LEU A 1 76 ? -20.609 17.188 9.883 1 91.44 76 LEU A CA 1
ATOM 550 C C . LEU A 1 76 ? -21.188 18.297 9.008 1 91.44 76 LEU A C 1
ATOM 552 O O . LEU A 1 76 ? -21.125 18.234 7.777 1 91.44 76 LEU A O 1
ATOM 556 N N . SER A 1 77 ? -21.797 19.281 9.641 1 90.5 77 SER A N 1
ATOM 557 C CA . SER A 1 77 ? -22.406 20.391 8.93 1 90.5 77 SER A CA 1
ATOM 558 C C . SER A 1 77 ? -21.359 21.312 8.312 1 90.5 77 SER A C 1
ATOM 560 O O . SER A 1 77 ? -20.172 21.234 8.672 1 90.5 77 SER A O 1
ATOM 562 N N . GLN A 1 78 ? -21.766 22.109 7.465 1 87.19 78 GLN A N 1
ATOM 563 C CA . GLN A 1 78 ? -20.891 23.094 6.855 1 87.19 78 GLN A CA 1
ATOM 564 C C . GLN A 1 78 ? -20.328 24.062 7.902 1 87.19 78 GLN A C 1
ATOM 566 O O . GLN A 1 78 ? -19.172 24.484 7.809 1 87.19 78 GLN A O 1
ATOM 571 N N . GLN A 1 79 ? -21.172 24.391 8.812 1 88.5 79 GLN A N 1
ATOM 572 C CA . GLN A 1 79 ? -20.734 25.266 9.898 1 88.5 79 GLN A CA 1
ATOM 573 C C . GLN A 1 79 ? -19.625 24.625 10.719 1 88.5 79 GLN A C 1
ATOM 575 O O . GLN A 1 79 ? -18.672 25.297 11.133 1 88.5 79 GLN A O 1
ATOM 580 N N . ASP A 1 80 ? -19.75 23.328 10.945 1 92.88 80 ASP A N 1
ATOM 581 C CA . ASP A 1 80 ? -18.719 22.594 11.672 1 92.88 80 ASP A CA 1
ATOM 582 C C . ASP A 1 80 ? -17.422 22.562 10.883 1 92.88 80 ASP A C 1
ATOM 584 O O . ASP A 1 80 ? -16.328 22.641 11.469 1 92.88 80 ASP A O 1
ATOM 588 N N . LEU A 1 81 ? -17.531 22.422 9.602 1 92.25 81 LEU A N 1
ATOM 589 C CA . LEU A 1 81 ? -16.344 22.422 8.758 1 92.25 81 LEU A CA 1
ATOM 590 C C . LEU A 1 81 ? -15.641 23.781 8.828 1 92.25 81 LEU A C 1
ATOM 592 O O . LEU A 1 81 ? -14.414 23.828 8.953 1 92.25 81 LEU A O 1
ATOM 596 N N . VAL A 1 82 ? -16.406 24.812 8.711 1 90.5 82 VAL A N 1
ATOM 597 C CA . VAL A 1 82 ? -15.836 26.156 8.797 1 90.5 82 VAL A CA 1
ATOM 598 C C . VAL A 1 82 ? -15.117 26.328 10.133 1 90.5 82 VAL A C 1
ATOM 600 O O . VAL A 1 82 ? -13.992 26.844 10.18 1 90.5 82 VAL A O 1
ATOM 603 N N . TYR A 1 83 ? -15.789 25.891 11.18 1 93.19 83 TYR A N 1
ATOM 604 C CA . TYR A 1 83 ? -15.188 25.953 12.516 1 93.19 83 TYR A CA 1
ATOM 605 C C . TYR A 1 83 ? -13.883 25.172 12.562 1 93.19 83 TYR A C 1
ATOM 607 O O . TYR A 1 83 ? -12.867 25.672 13.062 1 93.19 83 TYR A O 1
ATOM 615 N N . LEU A 1 84 ? -13.914 23.938 12.047 1 94.69 84 LEU A N 1
ATOM 616 C CA . LEU A 1 84 ? -12.75 23.062 12.109 1 94.69 84 LEU A CA 1
ATOM 617 C C . LEU A 1 84 ? -11.578 23.656 11.32 1 94.69 84 LEU A C 1
ATOM 619 O O . LEU A 1 84 ? -10.422 23.531 11.734 1 94.69 84 LEU A O 1
ATOM 623 N N . VAL A 1 85 ? -11.859 24.25 10.211 1 94 85 VAL A N 1
ATOM 624 C CA . VAL A 1 85 ? -10.82 24.875 9.398 1 94 85 VAL A CA 1
ATOM 625 C C . VAL A 1 85 ? -10.18 26.031 10.164 1 94 85 VAL A C 1
ATOM 627 O O . VAL A 1 85 ? -8.953 26.141 10.227 1 94 85 VAL A O 1
ATOM 630 N N . THR A 1 86 ? -10.984 26.844 10.781 1 94.19 86 THR A N 1
ATOM 631 C CA . THR A 1 86 ? -10.477 28.016 11.492 1 94.19 86 THR A CA 1
ATOM 632 C C . THR A 1 86 ? -9.727 27.594 12.758 1 94.19 86 THR A C 1
ATOM 634 O O . THR A 1 86 ? -8.672 28.156 13.07 1 94.19 86 THR A O 1
ATOM 637 N N . ALA A 1 87 ? -10.281 26.641 13.43 1 95.88 87 ALA A N 1
ATOM 638 C CA . ALA A 1 87 ? -9.602 26.141 14.617 1 95.88 87 ALA A CA 1
ATOM 639 C C . ALA A 1 87 ? -8.25 25.531 14.258 1 95.88 87 ALA A C 1
ATOM 641 O O . ALA A 1 87 ? -7.27 25.688 14.984 1 95.88 87 ALA A O 1
ATOM 642 N N . ASP A 1 88 ? -8.258 24.781 13.172 1 96.25 88 ASP A N 1
ATOM 643 C CA . ASP A 1 88 ? -7.023 24.156 12.703 1 96.25 88 ASP A CA 1
ATOM 644 C C . ASP A 1 88 ? -5.969 25.203 12.359 1 96.25 88 ASP A C 1
ATOM 646 O O . ASP A 1 88 ? -4.805 25.078 12.742 1 96.25 88 ASP A O 1
ATOM 650 N N . LEU A 1 89 ? -6.371 26.234 11.641 1 95.81 89 LEU A N 1
ATOM 651 C CA . LEU A 1 89 ? -5.445 27.297 11.266 1 95.81 89 LEU A CA 1
ATOM 652 C C . LEU A 1 89 ? -4.875 27.969 12.508 1 95.81 89 LEU A C 1
ATOM 654 O O . LEU A 1 89 ? -3.68 28.266 12.562 1 95.81 89 LEU A O 1
ATOM 658 N N . LEU A 1 90 ? -5.672 28.219 13.438 1 96.69 90 LEU A N 1
ATOM 659 C CA . LEU A 1 90 ? -5.246 28.875 14.672 1 96.69 90 LEU A CA 1
ATOM 660 C C . LEU A 1 90 ? -4.188 28.031 15.383 1 96.69 90 LEU A C 1
ATOM 662 O O . LEU A 1 90 ? -3.139 28.562 15.773 1 96.69 90 LEU A O 1
ATOM 666 N N . LEU A 1 91 ? -4.488 26.797 15.516 1 97 91 LEU A N 1
ATOM 667 C CA . LEU A 1 91 ? -3.592 25.938 16.281 1 97 91 LEU A CA 1
ATOM 668 C C . LEU A 1 91 ? -2.324 25.641 15.484 1 97 91 LEU A C 1
ATOM 670 O O . LEU A 1 91 ? -1.245 25.484 16.062 1 97 91 LEU A O 1
ATOM 674 N N . CYS A 1 92 ? -2.455 25.469 14.18 1 96.12 92 CYS A N 1
ATOM 675 C CA . CYS A 1 92 ? -1.255 25.359 13.359 1 96.12 92 CYS A CA 1
ATOM 676 C C . CYS A 1 92 ? -0.351 26.578 13.547 1 96.12 92 CYS A C 1
ATOM 678 O O . CYS A 1 92 ? 0.863 26.438 13.703 1 96.12 92 CYS A O 1
ATOM 680 N N . GLY A 1 93 ? -0.974 27.719 13.523 1 96.75 93 GLY A N 1
ATOM 681 C CA . GLY A 1 93 ? -0.217 28.953 13.719 1 96.75 93 GLY A CA 1
ATOM 682 C C . GLY A 1 93 ? 0.419 29.047 15.094 1 96.75 93 GLY A C 1
ATOM 683 O O . GLY A 1 93 ? 1.614 29.328 15.211 1 96.75 93 GLY A O 1
ATOM 684 N N . PHE A 1 94 ? -0.38 28.781 16.094 1 97.25 94 PHE A N 1
ATOM 685 C CA . PHE A 1 94 ? 0.111 28.828 17.469 1 97.25 94 PHE A CA 1
ATOM 686 C C . PHE A 1 94 ? 1.255 27.844 17.672 1 97.25 94 PHE A C 1
ATOM 688 O O . PHE A 1 94 ? 2.281 28.188 18.25 1 97.25 94 PHE A O 1
ATOM 695 N N . GLY A 1 95 ? 1.022 26.625 17.234 1 97 95 GLY A N 1
ATOM 696 C CA . GLY A 1 95 ? 2.061 25.609 17.344 1 97 95 GLY A CA 1
ATOM 697 C C . GLY A 1 95 ? 3.338 25.984 16.625 1 97 95 GLY A C 1
ATOM 698 O O . GLY A 1 95 ? 4.438 25.75 17.125 1 97 95 GLY A O 1
ATOM 699 N N . THR A 1 96 ? 3.172 26.484 15.391 1 96.44 96 THR A N 1
ATOM 700 C CA . THR A 1 96 ? 4.328 26.922 14.617 1 96.44 96 THR A CA 1
ATOM 701 C C . THR A 1 96 ? 5.105 28 15.367 1 96.44 96 THR A C 1
ATOM 703 O O . THR A 1 96 ? 6.336 28 15.383 1 96.44 96 THR A O 1
ATOM 706 N N . LEU A 1 97 ? 4.418 28.922 16.016 1 97.25 97 LEU A N 1
ATOM 707 C CA . LEU A 1 97 ? 5.066 29.953 16.828 1 97.25 97 LEU A CA 1
ATOM 708 C C . LEU A 1 97 ? 5.812 29.344 18 1 97.25 97 LEU A C 1
ATOM 710 O O . LEU A 1 97 ? 6.93 29.75 18.312 1 97.25 97 LEU A O 1
ATOM 714 N N . LEU A 1 98 ? 5.164 28.438 18.609 1 96.81 98 LEU A N 1
ATOM 715 C CA . LEU A 1 98 ? 5.785 27.781 19.75 1 96.81 98 LEU A CA 1
ATOM 716 C C . LEU A 1 98 ? 7.074 27.078 19.344 1 96.81 98 LEU A C 1
ATOM 718 O O . LEU A 1 98 ? 8.078 27.156 20.047 1 96.81 98 LEU A O 1
ATOM 722 N N . GLN A 1 99 ? 7.047 26.344 18.234 1 95.94 99 GLN A N 1
ATOM 723 C CA . GLN A 1 99 ? 8.211 25.609 17.766 1 95.94 99 GLN A CA 1
ATOM 724 C C . GLN A 1 99 ? 9.328 26.547 17.328 1 95.94 99 GLN A C 1
ATOM 726 O O . GLN A 1 99 ? 10.508 26.281 17.547 1 95.94 99 GLN A O 1
ATOM 731 N N . SER A 1 100 ? 8.977 27.672 16.719 1 95.94 100 SER A N 1
ATOM 732 C CA . SER A 1 100 ? 9.945 28.594 16.141 1 95.94 100 SER A CA 1
ATOM 733 C C . SER A 1 100 ? 10.57 29.484 17.219 1 95.94 100 SER A C 1
ATOM 735 O O . SER A 1 100 ? 11.773 29.766 17.172 1 95.94 100 SER A O 1
ATOM 737 N N . LEU A 1 101 ? 9.812 29.969 18.141 1 96.5 101 LEU A N 1
ATOM 738 C CA . LEU A 1 101 ? 10.281 30.953 19.109 1 96.5 101 LEU A CA 1
ATOM 739 C C . LEU A 1 101 ? 10.625 30.281 20.438 1 96.5 101 LEU A C 1
ATOM 741 O O . LEU A 1 101 ? 11.531 30.734 21.156 1 96.5 101 LEU A O 1
ATOM 745 N N . GLY A 1 102 ? 9.93 29.328 20.766 1 95.25 102 GLY A N 1
ATOM 746 C CA . GLY A 1 102 ? 10.141 28.641 22.031 1 95.25 102 GLY A CA 1
ATOM 747 C C . GLY A 1 102 ? 9.695 29.469 23.219 1 95.25 102 GLY A C 1
ATOM 748 O O . GLY A 1 102 ? 9.812 30.703 23.219 1 95.25 102 GLY A O 1
ATOM 749 N N . ILE A 1 103 ? 9.055 28.859 24.125 1 93.94 103 ILE A N 1
ATOM 750 C CA . ILE A 1 103 ? 8.688 29.453 25.406 1 93.94 103 ILE A CA 1
ATOM 751 C C . ILE A 1 103 ? 9.094 28.5 26.531 1 93.94 103 ILE A C 1
ATOM 753 O O . ILE A 1 103 ? 8.523 27.422 26.672 1 93.94 103 ILE A O 1
ATOM 757 N N . TRP A 1 104 ? 10.031 28.906 27.312 1 92.88 104 TRP A N 1
ATOM 758 C CA . TRP A 1 104 ? 10.531 28.094 28.406 1 92.88 104 TRP A CA 1
ATOM 759 C C . TRP A 1 104 ? 11.078 26.766 27.891 1 92.88 104 TRP A C 1
ATOM 761 O O . TRP A 1 104 ? 12.016 26.75 27.078 1 92.88 104 TRP A O 1
ATOM 771 N N . ARG A 1 105 ? 10.445 25.625 28.266 1 93.69 105 ARG A N 1
ATOM 772 C CA . ARG A 1 105 ? 10.906 24.297 27.859 1 93.69 105 ARG A CA 1
ATOM 773 C C . ARG A 1 105 ? 9.984 23.719 26.781 1 93.69 105 ARG A C 1
ATOM 775 O O . ARG A 1 105 ? 9.883 22.484 26.641 1 93.69 105 ARG A O 1
ATOM 782 N N . VAL A 1 106 ? 9.289 24.688 26.078 1 97.06 106 VAL A N 1
ATOM 783 C CA . VAL A 1 106 ? 8.359 24.266 25.031 1 97.06 106 VAL A CA 1
ATOM 784 C C . VAL A 1 106 ? 8.75 24.906 23.703 1 97.06 106 VAL A C 1
ATOM 786 O O . VAL A 1 106 ? 8.812 26.141 23.594 1 97.06 106 VAL A O 1
ATOM 789 N N . GLY A 1 107 ? 9.062 24 22.719 1 96.44 107 GLY A N 1
ATOM 790 C CA . GLY A 1 107 ? 9.508 24.5 21.422 1 96.44 107 GLY A CA 1
ATOM 791 C C . GLY A 1 107 ? 10.984 24.281 21.188 1 96.44 107 GLY A C 1
ATOM 792 O O . GLY A 1 107 ? 11.805 24.422 22.094 1 96.44 107 GLY A O 1
ATOM 793 N N . VAL A 1 108 ? 11.336 24 19.969 1 95.25 108 VAL A N 1
ATOM 794 C CA . VAL A 1 108 ? 12.695 23.578 19.656 1 95.25 108 VAL A CA 1
ATOM 795 C C . VAL A 1 108 ? 13.492 24.766 19.125 1 95.25 108 VAL A C 1
ATOM 797 O O . VAL A 1 108 ? 14.719 24.719 19.062 1 95.25 108 VAL A O 1
ATOM 800 N N . ARG A 1 109 ? 12.906 25.859 18.734 1 95.75 109 ARG A N 1
ATOM 801 C CA . ARG A 1 109 ? 13.547 27.062 18.203 1 95.75 109 ARG A CA 1
ATOM 802 C C . ARG A 1 109 ? 14.281 26.766 16.906 1 95.75 109 ARG A C 1
ATOM 804 O O . ARG A 1 109 ? 15.461 27.094 16.766 1 95.75 109 ARG A O 1
ATOM 811 N N . LEU A 1 110 ? 13.648 26.109 16.062 1 94.69 110 LEU A N 1
ATOM 812 C CA . LEU A 1 110 ? 14.055 25.812 14.695 1 94.69 110 LEU A CA 1
ATOM 813 C C . LEU A 1 110 ? 12.977 26.234 13.703 1 94.69 110 LEU A C 1
ATOM 815 O O . LEU A 1 110 ? 11.828 26.453 14.102 1 94.69 110 LEU A O 1
ATOM 819 N N . PRO A 1 111 ? 13.328 26.5 12.508 1 94.31 111 PRO A N 1
ATOM 820 C CA . PRO A 1 111 ? 12.32 26.844 11.5 1 94.31 111 PRO A CA 1
ATOM 821 C C . PRO A 1 111 ? 11.445 25.672 11.102 1 94.31 111 PRO A C 1
ATOM 823 O O . PRO A 1 111 ? 11.648 25.078 10.039 1 94.31 111 PRO A O 1
ATOM 826 N N . MET A 1 112 ? 10.492 25.438 11.93 1 93.25 112 MET A N 1
ATOM 827 C CA . MET A 1 112 ? 9.586 24.312 11.703 1 93.25 112 MET A CA 1
ATOM 828 C C . MET A 1 112 ? 8.133 24.766 11.758 1 93.25 112 MET A C 1
ATOM 830 O O . MET A 1 112 ? 7.793 25.688 12.5 1 93.25 112 MET A O 1
ATOM 834 N N . VAL A 1 113 ? 7.355 24.109 10.961 1 93.38 113 VAL A N 1
ATOM 835 C CA . VAL A 1 113 ? 5.926 24.406 10.93 1 93.38 113 VAL A CA 1
ATOM 836 C C . VAL A 1 113 ? 5.133 23.219 11.445 1 93.38 113 VAL A C 1
ATOM 838 O O . VAL A 1 113 ? 5.504 22.062 11.203 1 93.38 113 VAL A O 1
ATOM 841 N N . ILE A 1 114 ? 4.016 23.5 12.156 1 93.94 114 ILE A N 1
ATOM 842 C CA . ILE A 1 114 ? 3.154 22.484 12.742 1 93.94 114 ILE A CA 1
ATOM 843 C C . ILE A 1 114 ? 1.853 22.391 11.945 1 93.94 114 ILE A C 1
ATOM 845 O O . ILE A 1 114 ? 1.337 23.406 11.469 1 93.94 114 ILE A O 1
ATOM 849 N N . GLY A 1 115 ? 1.382 21.234 11.758 1 92.12 115 GLY A N 1
ATOM 850 C CA . GLY A 1 115 ? 0.093 20.984 11.125 1 92.12 115 GLY A CA 1
ATOM 851 C C . GLY A 1 115 ? -0.651 19.812 11.734 1 92.12 115 GLY A C 1
ATOM 852 O O . GLY A 1 115 ? -0.106 19.094 12.57 1 92.12 115 GLY A O 1
ATOM 853 N N . ALA A 1 116 ? -1.896 19.719 11.328 1 94 116 ALA A N 1
ATOM 854 C CA . ALA A 1 116 ? -2.697 18.578 11.773 1 94 116 ALA A CA 1
ATOM 855 C C . ALA A 1 116 ? -2.152 17.266 11.211 1 94 116 ALA A C 1
ATOM 857 O O . ALA A 1 116 ? -1.776 17.203 10.039 1 94 116 ALA A O 1
ATOM 858 N N . SER A 1 117 ? -2.145 16.312 12.047 1 91.12 117 SER A N 1
ATOM 859 C CA . SER A 1 117 ? -1.565 15.023 11.648 1 91.12 117 SER A CA 1
ATOM 860 C C . SER A 1 117 ? -2.527 14.234 10.773 1 91.12 117 SER A C 1
ATOM 862 O O . SER A 1 117 ? -3.709 14.102 11.102 1 91.12 117 SER A O 1
ATOM 864 N N . TYR A 1 118 ? -2 13.664 9.734 1 85 118 TYR A N 1
ATOM 865 C CA . TYR A 1 118 ? -2.768 12.75 8.891 1 85 118 TYR A CA 1
ATOM 866 C C . TYR A 1 118 ? -2.92 11.391 9.555 1 85 118 TYR A C 1
ATOM 868 O O . TYR A 1 118 ? -3.941 10.719 9.383 1 85 118 TYR A O 1
ATOM 876 N N . THR A 1 119 ? -1.953 11.07 10.352 1 84.38 119 THR A N 1
ATOM 877 C CA . THR A 1 119 ? -1.893 9.75 10.984 1 84.38 119 THR A CA 1
ATOM 878 C C . THR A 1 119 ? -3.053 9.57 11.961 1 84.38 119 THR A C 1
ATOM 880 O O . THR A 1 119 ? -3.508 8.445 12.188 1 84.38 119 THR A O 1
ATOM 883 N N . GLY A 1 120 ? -3.484 10.641 12.461 1 89.62 120 GLY A N 1
ATOM 884 C CA . GLY A 1 120 ? -4.535 10.555 13.461 1 89.62 120 GLY A CA 1
ATOM 885 C C . GLY A 1 120 ? -5.926 10.516 12.859 1 89.62 120 GLY A C 1
ATOM 886 O O . GLY A 1 120 ? -6.906 10.25 13.57 1 89.62 120 GLY A O 1
ATOM 887 N N . ILE A 1 121 ? -6.023 10.68 11.594 1 88.31 121 ILE A N 1
ATOM 888 C CA . ILE A 1 121 ? -7.332 10.828 10.969 1 88.31 121 ILE A CA 1
ATOM 889 C C . ILE A 1 121 ? -8.141 9.539 11.156 1 88.31 121 ILE A C 1
ATOM 891 O O . ILE A 1 121 ? -9.234 9.57 11.719 1 88.31 121 ILE A O 1
ATOM 895 N N . ALA A 1 122 ? -7.547 8.438 10.805 1 83.62 122 ALA A N 1
ATOM 896 C CA . ALA A 1 122 ? -8.305 7.188 10.781 1 83.62 122 ALA A CA 1
ATOM 897 C C . ALA A 1 122 ? -8.758 6.797 12.18 1 83.62 122 ALA A C 1
ATOM 899 O O . ALA A 1 122 ? -9.953 6.566 12.406 1 83.62 122 ALA A O 1
ATOM 900 N N . PRO A 1 123 ? -7.883 6.746 13.125 1 87.75 123 PRO A N 1
ATOM 901 C CA . PRO A 1 123 ? -8.352 6.387 14.461 1 87.75 123 PRO A CA 1
ATOM 902 C C . PRO A 1 123 ? -9.344 7.402 15.031 1 87.75 123 PRO A C 1
ATOM 904 O O . PRO A 1 123 ? -10.281 7.027 15.742 1 87.75 123 PRO A O 1
ATOM 907 N N . MET A 1 124 ? -9.156 8.641 14.742 1 92.25 124 MET A N 1
ATOM 908 C CA . MET A 1 124 ? -10.109 9.656 15.188 1 92.25 124 MET A CA 1
ATOM 909 C C . MET A 1 124 ? -11.492 9.406 14.594 1 92.25 124 MET A C 1
ATOM 911 O O . MET A 1 124 ? -12.5 9.508 15.289 1 92.25 124 MET A O 1
ATOM 915 N N . LEU A 1 125 ? -11.477 9.055 13.344 1 88.38 125 LEU A N 1
ATOM 916 C CA . LEU A 1 125 ? -12.75 8.789 12.68 1 88.38 125 LEU A CA 1
ATOM 917 C C . LEU A 1 125 ? -13.445 7.582 13.297 1 88.38 125 LEU A C 1
ATOM 919 O O . LEU A 1 125 ? -14.664 7.594 13.484 1 88.38 125 LEU A O 1
ATOM 923 N N . ILE A 1 126 ? -12.695 6.555 13.57 1 85.44 126 ILE A N 1
ATOM 924 C CA . ILE A 1 126 ? -13.258 5.352 14.172 1 85.44 126 ILE A CA 1
ATOM 925 C C . ILE A 1 126 ? -13.891 5.695 15.516 1 85.44 126 ILE A C 1
ATOM 927 O O . ILE A 1 126 ? -15.016 5.273 15.805 1 85.44 126 ILE A O 1
ATOM 931 N N . ILE A 1 127 ? -13.273 6.512 16.312 1 91.56 127 ILE A N 1
ATOM 932 C CA . ILE A 1 127 ? -13.773 6.906 17.625 1 91.56 127 ILE A CA 1
ATOM 933 C C . ILE A 1 127 ? -14.977 7.832 17.469 1 91.56 127 ILE A C 1
ATOM 935 O O . ILE A 1 127 ? -16 7.652 18.141 1 91.56 127 ILE A O 1
ATOM 939 N N . GLY A 1 128 ? -14.836 8.82 16.609 1 92.88 128 GLY A N 1
ATOM 940 C CA . GLY A 1 128 ? -15.922 9.766 16.391 1 92.88 128 GLY A CA 1
ATOM 941 C C . GLY A 1 128 ? -17.203 9.109 15.914 1 92.88 128 GLY A C 1
ATOM 942 O O . GLY A 1 128 ? -18.297 9.484 16.344 1 92.88 128 GLY A O 1
ATOM 943 N N . GLN A 1 129 ? -17.078 8.164 15.031 1 87.5 129 GLN A N 1
ATOM 944 C CA . GLN A 1 129 ? -18.234 7.469 14.484 1 87.5 129 GLN A CA 1
ATOM 945 C C . GLN A 1 129 ? -18.797 6.469 15.492 1 87.5 129 GLN A C 1
ATOM 947 O O . GLN A 1 129 ? -20 6.238 15.539 1 87.5 129 GLN A O 1
ATOM 952 N N . GLY A 1 130 ? -17.984 5.891 16.25 1 86.5 130 GLY A N 1
ATOM 953 C CA . GLY A 1 130 ? -18.406 4.844 17.172 1 86.5 130 GLY A CA 1
ATOM 954 C C . GLY A 1 130 ? -18.812 5.367 18.531 1 86.5 130 GLY A C 1
ATOM 955 O O . GLY A 1 130 ? -19.859 4.98 19.047 1 86.5 130 GLY A O 1
ATOM 956 N N . SER A 1 131 ? -17.969 6.262 19.094 1 91.62 131 SER A N 1
ATOM 957 C CA . SER A 1 131 ? -18.172 6.695 20.469 1 91.62 131 SER A CA 1
ATOM 958 C C . SER A 1 131 ? -18.547 8.172 20.531 1 91.62 131 SER A C 1
ATOM 960 O O . SER A 1 131 ? -18.812 8.703 21.625 1 91.62 131 SER A O 1
ATOM 962 N N . GLY A 1 132 ? -18.531 8.852 19.453 1 93.75 132 GLY A N 1
ATOM 963 C CA . GLY A 1 132 ? -18.953 10.25 19.406 1 93.75 132 GLY A CA 1
ATOM 964 C C . GLY A 1 132 ? -17.781 11.219 19.406 1 93.75 132 GLY A C 1
ATOM 965 O O . GLY A 1 132 ? -16.656 10.844 19.719 1 93.75 132 GLY A O 1
ATOM 966 N N . LEU A 1 133 ? -18.109 12.492 19.156 1 96.06 133 LEU A N 1
ATOM 967 C CA . LEU A 1 133 ? -17.094 13.523 19.016 1 96.06 133 LEU A CA 1
ATOM 968 C C . LEU A 1 133 ? -16.484 13.898 20.359 1 96.06 133 LEU A C 1
ATOM 970 O O . LEU A 1 133 ? -15.289 14.148 20.469 1 96.06 133 LEU A O 1
ATOM 974 N N . GLN A 1 134 ? -17.297 13.938 21.328 1 97.31 134 GLN A N 1
ATOM 975 C CA . GLN A 1 134 ? -16.828 14.305 22.656 1 97.31 134 GLN A CA 1
ATOM 976 C C . GLN A 1 134 ? -15.781 13.312 23.156 1 97.31 134 GLN A C 1
ATOM 978 O O . GLN A 1 134 ? -14.805 13.703 23.812 1 97.31 134 GLN A O 1
ATOM 983 N N . THR A 1 135 ? -15.992 12.094 22.891 1 96.38 135 THR A N 1
ATOM 984 C CA . THR A 1 135 ? -15.039 11.055 23.266 1 96.38 135 THR A CA 1
ATOM 985 C C . THR A 1 135 ? -13.758 11.172 22.453 1 96.38 135 THR A C 1
ATOM 987 O O . THR A 1 135 ? -12.656 10.969 22.984 1 96.38 135 THR A O 1
ATOM 990 N N . MET A 1 136 ? -13.922 11.453 21.203 1 96.19 136 MET A N 1
ATOM 991 C CA . MET A 1 136 ? -12.773 11.656 20.328 1 96.19 136 MET A CA 1
ATOM 992 C C . MET A 1 136 ? -11.883 12.773 20.844 1 96.19 136 MET A C 1
ATOM 994 O O . MET A 1 136 ? -10.672 12.594 21 1 96.19 136 MET A O 1
ATOM 998 N N . TYR A 1 137 ? -12.484 13.875 21.203 1 97.38 137 TYR A N 1
ATOM 999 C CA . TYR A 1 137 ? -11.711 15.031 21.641 1 97.38 137 TYR A CA 1
ATOM 1000 C C . TYR A 1 137 ? -11.172 14.828 23.047 1 97.38 137 TYR A C 1
ATOM 1002 O O . TYR A 1 137 ? -10.102 15.344 23.391 1 97.38 137 TYR A O 1
ATOM 1010 N N . GLY A 1 138 ? -11.922 14.078 23.859 1 97.69 138 GLY A N 1
ATOM 1011 C CA . GLY A 1 138 ? -11.352 13.688 25.125 1 97.69 138 GLY A CA 1
ATOM 1012 C C . GLY A 1 138 ? -10.07 12.883 25 1 97.69 138 GLY A C 1
ATOM 1013 O O . GLY A 1 138 ? -9.117 13.086 25.75 1 97.69 138 GLY A O 1
ATOM 1014 N N . ALA A 1 139 ? -10.102 12.008 24.078 1 97.31 139 ALA A N 1
ATOM 1015 C CA . ALA A 1 139 ? -8.914 11.195 23.828 1 97.31 139 ALA A CA 1
ATOM 1016 C C . ALA A 1 139 ? -7.758 12.055 23.328 1 97.31 139 ALA A C 1
ATOM 1018 O O . ALA A 1 139 ? -6.613 11.883 23.75 1 97.31 139 ALA A O 1
ATOM 1019 N N . VAL A 1 140 ? -8.039 12.984 22.438 1 97.62 140 VAL A N 1
ATOM 1020 C CA . VAL A 1 140 ? -7.016 13.867 21.906 1 97.62 140 VAL A CA 1
ATOM 1021 C C . VAL A 1 140 ? -6.402 14.703 23.031 1 97.62 140 VAL A C 1
ATOM 1023 O O . VAL A 1 140 ? -5.188 14.898 23.078 1 97.62 140 VAL A O 1
ATOM 1026 N N . LEU A 1 141 ? -7.227 15.172 23.906 1 98.06 141 LEU A N 1
ATOM 1027 C CA . LEU A 1 141 ? -6.766 15.969 25.047 1 98.06 141 LEU A CA 1
ATOM 1028 C C . LEU A 1 141 ? -5.793 15.164 25.906 1 98.06 141 LEU A C 1
ATOM 1030 O O . LEU A 1 141 ? -4.695 15.641 26.203 1 98.06 141 LEU A O 1
ATOM 1034 N N . VAL A 1 142 ? -6.215 14.008 26.25 1 98.19 142 VAL A N 1
ATOM 1035 C CA . VAL A 1 142 ? -5.41 13.188 27.156 1 98.19 142 VAL A CA 1
ATOM 1036 C C . VAL A 1 142 ? -4.09 12.82 26.484 1 98.19 142 VAL A C 1
ATOM 1038 O O . VAL A 1 142 ? -3.035 12.844 27.109 1 98.19 142 VAL A O 1
ATOM 1041 N N . VAL A 1 143 ? -4.184 12.516 25.266 1 97.44 143 VAL A N 1
ATOM 1042 C CA . VAL A 1 143 ? -2.977 12.117 24.547 1 97.44 143 VAL A CA 1
ATOM 1043 C C . VAL A 1 143 ? -2.041 13.32 24.406 1 97.44 143 VAL A C 1
ATOM 1045 O O . VAL A 1 143 ? -0.818 13.172 24.484 1 97.44 143 VAL A O 1
ATOM 1048 N N . GLY A 1 144 ? -2.586 14.492 24.156 1 97.69 144 GLY A N 1
ATOM 1049 C CA . GLY A 1 144 ? -1.768 15.695 24.156 1 97.69 144 GLY A CA 1
ATOM 1050 C C . GLY A 1 144 ? -1.048 15.922 25.484 1 97.69 144 GLY A C 1
ATOM 1051 O O . GLY A 1 144 ? 0.155 16.188 25.5 1 97.69 144 GLY A O 1
ATOM 1052 N N . LEU A 1 145 ? -1.729 15.742 26.547 1 97.88 145 LEU A N 1
ATOM 1053 C CA . LEU A 1 145 ? -1.15 15.898 27.875 1 97.88 145 LEU A CA 1
ATOM 1054 C C . LEU A 1 145 ? -0.105 14.82 28.141 1 97.88 145 LEU A C 1
ATOM 1056 O O . LEU A 1 145 ? 0.947 15.102 28.719 1 97.88 145 LEU A O 1
ATOM 1060 N N . ALA A 1 146 ? -0.456 13.672 27.766 1 97.25 146 ALA A N 1
ATOM 1061 C CA . ALA A 1 146 ? 0.487 12.57 27.938 1 97.25 146 ALA A CA 1
ATOM 1062 C C . ALA A 1 146 ? 1.772 12.82 27.156 1 97.25 146 ALA A C 1
ATOM 1064 O O . ALA A 1 146 ? 2.859 12.445 27.609 1 97.25 146 ALA A O 1
ATOM 1065 N N . THR A 1 147 ? 1.618 13.367 26.016 1 96.56 147 THR A N 1
ATOM 1066 C CA . THR A 1 147 ? 2.777 13.68 25.188 1 96.56 147 THR A CA 1
ATOM 1067 C C . THR A 1 147 ? 3.707 14.656 25.906 1 96.56 147 THR A C 1
ATOM 1069 O O . THR A 1 147 ? 4.93 14.508 25.844 1 96.56 147 THR A O 1
ATOM 1072 N N . ILE A 1 148 ? 3.15 15.641 26.562 1 96.75 148 ILE A N 1
ATOM 1073 C CA . ILE A 1 148 ? 3.943 16.594 27.328 1 96.75 148 ILE A CA 1
ATOM 1074 C C . ILE A 1 148 ? 4.703 15.859 28.438 1 96.75 148 ILE A C 1
ATOM 1076 O O . ILE A 1 148 ? 5.891 16.109 28.656 1 96.75 148 ILE A O 1
ATOM 1080 N N . ALA A 1 149 ? 4.035 14.93 29.031 1 96.06 149 ALA A N 1
ATOM 1081 C CA . ALA A 1 149 ? 4.602 14.195 30.156 1 96.06 149 ALA A CA 1
ATOM 1082 C C . ALA A 1 149 ? 5.719 13.258 29.703 1 96.06 149 ALA A C 1
ATOM 1084 O O . ALA A 1 149 ? 6.711 13.078 30.406 1 96.06 149 ALA A O 1
ATOM 1085 N N . VAL A 1 150 ? 5.621 12.703 28.531 1 94.25 150 VAL A N 1
ATOM 1086 C CA . VAL A 1 150 ? 6.566 11.68 28.109 1 94.25 150 VAL A CA 1
ATOM 1087 C C . VAL A 1 150 ? 7.684 12.312 27.281 1 94.25 150 VAL A C 1
ATOM 1089 O O . VAL A 1 150 ? 8.633 11.633 26.891 1 94.25 150 VAL A O 1
ATOM 1092 N N . ALA A 1 151 ? 7.633 13.555 27.078 1 95.19 151 ALA A N 1
ATOM 1093 C CA . ALA A 1 151 ? 8.562 14.289 26.219 1 95.19 151 ALA A CA 1
ATOM 1094 C C . ALA A 1 151 ? 10.008 13.953 26.578 1 95.19 151 ALA A C 1
ATOM 1096 O O . ALA A 1 151 ? 10.852 13.766 25.703 1 95.19 151 ALA A O 1
ATOM 1097 N N . PRO A 1 152 ? 10.383 13.789 27.844 1 92.44 152 PRO A N 1
ATOM 1098 C CA . PRO A 1 152 ? 11.781 13.508 28.188 1 92.44 152 PRO A CA 1
ATOM 1099 C C . PRO A 1 152 ? 12.211 12.094 27.781 1 92.44 152 PRO A C 1
ATOM 1101 O O . PRO A 1 152 ? 13.406 11.797 27.734 1 92.44 152 PRO A O 1
ATOM 1104 N N . LEU A 1 153 ? 11.258 11.273 27.438 1 92.5 153 LEU A N 1
ATOM 1105 C CA . LEU A 1 153 ? 11.57 9.883 27.141 1 92.5 153 LEU A CA 1
ATOM 1106 C C . LEU A 1 153 ? 11.734 9.68 25.625 1 92.5 153 LEU A C 1
ATOM 1108 O O . LEU A 1 153 ? 11.953 8.555 25.172 1 92.5 153 LEU A O 1
ATOM 1112 N N . VAL A 1 154 ? 11.664 10.703 24.922 1 90.12 154 VAL A N 1
ATOM 1113 C CA . VAL A 1 154 ? 11.641 10.586 23.469 1 90.12 154 VAL A CA 1
ATOM 1114 C C . VAL A 1 154 ? 12.93 9.938 22.984 1 90.12 154 VAL A C 1
ATOM 1116 O O . VAL A 1 154 ? 12.914 9.133 22.047 1 90.12 154 VAL A O 1
ATOM 1119 N N . GLY A 1 155 ? 14.031 10.305 23.516 1 83.31 155 GLY A N 1
ATOM 1120 C CA . GLY A 1 155 ? 15.297 9.695 23.141 1 83.31 155 GLY A CA 1
ATOM 1121 C C . GLY A 1 155 ? 15.289 8.18 23.25 1 83.31 155 GLY A C 1
ATOM 1122 O O . GLY A 1 155 ? 15.805 7.488 22.375 1 83.31 155 GLY A O 1
ATOM 1123 N N . LYS A 1 156 ? 14.695 7.719 24.281 1 84.81 156 LYS A N 1
ATOM 1124 C CA . LYS A 1 156 ? 14.617 6.281 24.516 1 84.81 156 LYS A CA 1
ATOM 1125 C C . LYS A 1 156 ? 13.633 5.621 23.562 1 84.81 156 LYS A C 1
ATOM 1127 O O . LYS A 1 156 ? 13.805 4.457 23.188 1 84.81 156 LYS A O 1
ATOM 1132 N N . MET A 1 157 ? 12.617 6.348 23.219 1 86.62 157 MET A N 1
ATOM 1133 C CA . MET A 1 157 ? 11.602 5.801 22.328 1 86.62 157 MET A CA 1
ATOM 1134 C C . MET A 1 157 ? 12.164 5.617 20.922 1 86.62 157 MET A C 1
ATOM 1136 O O . MET A 1 157 ? 11.75 4.707 20.203 1 86.62 157 MET A O 1
ATOM 1140 N N . MET A 1 158 ? 13.117 6.406 20.562 1 83.88 158 MET A N 1
ATOM 1141 C CA . MET A 1 158 ? 13.672 6.398 19.203 1 83.88 158 MET A CA 1
ATOM 1142 C C . MET A 1 158 ? 14.359 5.074 18.906 1 83.88 158 MET A C 1
ATOM 1144 O O . MET A 1 158 ? 14.414 4.645 17.75 1 83.88 158 MET A O 1
ATOM 1148 N N . ARG A 1 159 ? 14.82 4.414 19.953 1 83.12 159 ARG A N 1
ATOM 1149 C CA . ARG A 1 159 ? 15.523 3.152 19.766 1 83.12 159 ARG A CA 1
ATOM 1150 C C . ARG A 1 159 ? 14.602 2.084 19.188 1 83.12 159 ARG A C 1
ATOM 1152 O O . ARG A 1 159 ? 15.047 1.17 18.5 1 83.12 159 ARG A O 1
ATOM 1159 N N . PHE A 1 160 ? 13.289 2.223 19.344 1 86.44 160 PHE A N 1
ATOM 1160 C CA . PHE A 1 160 ? 12.32 1.228 18.906 1 86.44 160 PHE A CA 1
ATOM 1161 C C . PHE A 1 160 ? 11.789 1.555 17.516 1 86.44 160 PHE A C 1
ATOM 1163 O O . PHE A 1 160 ? 11.016 0.782 16.953 1 86.44 160 PHE A O 1
ATOM 1170 N N . PHE A 1 161 ? 12.258 2.613 16.922 1 88.25 161 PHE A N 1
ATOM 1171 C CA . PHE A 1 161 ? 11.703 3.037 15.641 1 88.25 161 PHE A CA 1
ATOM 1172 C C . PHE A 1 161 ? 12.812 3.271 14.617 1 88.25 161 PHE A C 1
ATOM 1174 O O . PHE A 1 161 ? 12.984 4.387 14.117 1 88.25 161 PHE A O 1
ATOM 1181 N N . PRO A 1 162 ? 13.516 2.193 14.273 1 89.94 162 PRO A N 1
ATOM 1182 C CA . PRO A 1 162 ? 14.508 2.297 13.203 1 89.94 162 PRO A CA 1
ATOM 1183 C C . PRO A 1 162 ? 13.867 2.574 11.844 1 89.94 162 PRO A C 1
ATOM 1185 O O . PRO A 1 162 ? 12.641 2.58 11.719 1 89.94 162 PRO A O 1
ATOM 1188 N N . PRO A 1 163 ? 14.641 2.795 10.852 1 90.19 163 PRO A N 1
ATOM 1189 C CA . PRO A 1 163 ? 14.117 3.164 9.531 1 90.19 163 PRO A CA 1
ATOM 1190 C C . PRO A 1 163 ? 13.109 2.156 8.992 1 90.19 163 PRO A C 1
ATOM 1192 O O . PRO A 1 163 ? 12.133 2.541 8.336 1 90.19 163 PRO A O 1
ATOM 1195 N N . VAL A 1 164 ? 13.312 0.895 9.305 1 95.31 164 VAL A N 1
ATOM 1196 C CA . VAL A 1 164 ? 12.391 -0.124 8.805 1 95.31 164 VAL A CA 1
ATOM 1197 C C . VAL A 1 164 ? 11.008 0.095 9.406 1 95.31 164 VAL A C 1
ATOM 1199 O O . VAL A 1 164 ? 9.992 -0.058 8.727 1 95.31 164 VAL A O 1
ATOM 1202 N N . VAL A 1 165 ? 10.953 0.487 10.672 1 94 165 VAL A N 1
ATOM 1203 C CA . VAL A 1 165 ? 9.688 0.713 11.352 1 94 165 VAL A CA 1
ATOM 1204 C C . VAL A 1 165 ? 9.109 2.064 10.93 1 94 165 VAL A C 1
ATOM 1206 O O . VAL A 1 165 ? 7.918 2.17 10.625 1 94 165 VAL A O 1
ATOM 1209 N N . ILE A 1 166 ? 9.93 3.109 10.852 1 89.19 166 ILE A N 1
ATOM 1210 C CA . ILE A 1 166 ? 9.484 4.453 10.508 1 89.19 166 ILE A CA 1
ATOM 1211 C C . ILE A 1 166 ? 8.953 4.469 9.07 1 89.19 166 ILE A C 1
ATOM 1213 O O . ILE A 1 166 ? 7.863 4.977 8.812 1 89.19 166 ILE A O 1
ATOM 1217 N N . GLY A 1 167 ? 9.781 3.912 8.203 1 92.69 167 GLY A N 1
ATOM 1218 C CA . GLY A 1 167 ? 9.367 3.863 6.805 1 92.69 167 GLY A CA 1
ATOM 1219 C C . GLY A 1 167 ? 8.078 3.102 6.59 1 92.69 167 GLY A C 1
ATOM 1220 O O . GLY A 1 167 ? 7.211 3.539 5.828 1 92.69 167 GLY A O 1
ATOM 1221 N N . THR A 1 168 ? 7.934 1.98 7.281 1 95.81 168 THR A N 1
ATOM 1222 C CA . THR A 1 168 ? 6.723 1.174 7.191 1 95.81 168 THR A CA 1
ATOM 1223 C C . THR A 1 168 ? 5.512 1.957 7.691 1 95.81 168 THR A C 1
ATOM 1225 O O . THR A 1 168 ? 4.453 1.941 7.066 1 95.81 168 THR A O 1
ATOM 1228 N N . THR A 1 169 ? 5.711 2.605 8.766 1 90.69 169 THR A N 1
ATOM 1229 C CA . THR A 1 169 ? 4.633 3.367 9.383 1 90.69 169 THR A CA 1
ATOM 1230 C C . THR A 1 169 ? 4.152 4.477 8.453 1 90.69 169 THR A C 1
ATOM 1232 O O . THR A 1 169 ? 2.947 4.645 8.25 1 90.69 169 THR A O 1
ATOM 1235 N N . ILE A 1 170 ? 5.062 5.25 7.895 1 87.75 170 ILE A N 1
ATOM 1236 C CA . ILE A 1 170 ? 4.703 6.367 7.031 1 87.75 170 ILE A CA 1
ATOM 1237 C C . ILE A 1 170 ? 4.043 5.848 5.754 1 87.75 170 ILE A C 1
ATOM 1239 O O . ILE A 1 170 ? 3.082 6.441 5.258 1 87.75 170 ILE A O 1
ATOM 1243 N N . LEU A 1 171 ? 4.555 4.754 5.242 1 94.44 171 LEU A N 1
ATOM 1244 C CA . LEU A 1 171 ? 3.938 4.105 4.09 1 94.44 171 LEU A CA 1
ATOM 1245 C C . LEU A 1 171 ? 2.488 3.734 4.387 1 94.44 171 LEU A C 1
ATOM 1247 O O . LEU A 1 171 ? 1.593 4.02 3.59 1 94.44 171 LEU A O 1
ATOM 1251 N N . LEU A 1 172 ? 2.264 3.168 5.527 1 93.56 172 LEU A N 1
ATOM 1252 C CA . LEU A 1 172 ? 0.933 2.732 5.934 1 93.56 172 LEU A CA 1
ATOM 1253 C C . LEU A 1 172 ? -0.004 3.924 6.094 1 93.56 172 LEU A C 1
ATOM 1255 O O . LEU A 1 172 ? -1.183 3.846 5.738 1 93.56 172 LEU A O 1
ATOM 1259 N N . ILE A 1 173 ? 0.497 4.965 6.625 1 87.25 173 ILE A N 1
ATOM 1260 C CA . ILE A 1 173 ? -0.315 6.168 6.797 1 87.25 173 ILE A CA 1
ATOM 1261 C C . ILE A 1 173 ? -0.816 6.652 5.438 1 87.25 173 ILE A C 1
ATOM 1263 O O . ILE A 1 173 ? -2.014 6.879 5.258 1 87.25 173 ILE A O 1
ATOM 1267 N N . GLY A 1 174 ? 0.094 6.793 4.539 1 90 174 GLY A N 1
ATOM 1268 C CA . GLY A 1 174 ? -0.28 7.254 3.213 1 90 174 GLY A CA 1
ATOM 1269 C C . GLY A 1 174 ? -1.317 6.367 2.547 1 90 174 GLY A C 1
ATOM 1270 O O . GLY A 1 174 ? -2.33 6.863 2.043 1 90 174 GLY A O 1
ATOM 1271 N N . ILE A 1 175 ? -1.087 5.07 2.604 1 93.62 175 ILE A N 1
ATOM 1272 C CA . ILE A 1 175 ? -1.955 4.105 1.937 1 93.62 175 ILE A CA 1
ATOM 1273 C C . ILE A 1 175 ? -3.33 4.105 2.6 1 93.62 175 ILE A C 1
ATOM 1275 O O . ILE A 1 175 ? -4.355 4.062 1.915 1 93.62 175 ILE A O 1
ATOM 1279 N N . GLN A 1 176 ? -3.4 4.203 3.842 1 90.62 176 GLN A N 1
ATOM 1280 C CA . GLN A 1 176 ? -4.641 4.047 4.598 1 90.62 176 GLN A CA 1
ATOM 1281 C C . GLN A 1 176 ? -5.512 5.297 4.488 1 90.62 176 GLN A C 1
ATOM 1283 O O . GLN A 1 176 ? -6.688 5.273 4.855 1 90.62 176 GLN A O 1
ATOM 1288 N N . LEU A 1 177 ? -4.973 6.336 3.994 1 87.94 177 LEU A N 1
ATOM 1289 C CA . LEU A 1 177 ? -5.738 7.574 3.885 1 87.94 177 LEU A CA 1
ATOM 1290 C C . LEU A 1 177 ? -6.395 7.691 2.512 1 87.94 177 LEU A C 1
ATOM 1292 O O . LEU A 1 177 ? -7.32 8.484 2.326 1 87.94 177 LEU A O 1
ATOM 1296 N N . ILE A 1 178 ? -5.945 6.93 1.593 1 92.62 178 ILE A N 1
ATOM 1297 C CA . ILE A 1 178 ? -6.422 7.031 0.217 1 92.62 178 ILE A CA 1
ATOM 1298 C C . ILE A 1 178 ? -7.93 6.785 0.173 1 92.62 178 ILE A C 1
ATOM 1300 O O . ILE A 1 178 ? -8.664 7.508 -0.506 1 92.62 178 ILE A O 1
ATOM 1304 N N . PRO A 1 179 ? -8.484 5.836 0.97 1 91 179 PRO A N 1
ATOM 1305 C CA . PRO A 1 179 ? -9.938 5.633 0.943 1 91 179 PRO A CA 1
ATOM 1306 C C . PRO A 1 179 ? -10.719 6.867 1.386 1 91 179 PRO A C 1
ATOM 1308 O O . PRO A 1 179 ? -11.812 7.121 0.888 1 91 179 PRO A O 1
ATOM 1311 N N . ALA A 1 180 ? -10.227 7.594 2.293 1 87.62 180 ALA A N 1
ATOM 1312 C CA . ALA A 1 180 ? -10.891 8.82 2.727 1 87.62 180 ALA A CA 1
ATOM 1313 C C . ALA A 1 180 ? -11 9.82 1.58 1 87.62 180 ALA A C 1
ATOM 1315 O O . ALA A 1 180 ? -12.031 10.469 1.414 1 87.62 180 ALA A O 1
ATOM 1316 N N . GLY A 1 181 ? -9.891 9.969 0.83 1 91.38 181 GLY A N 1
ATOM 1317 C CA . GLY A 1 181 ? -9.945 10.812 -0.356 1 91.38 181 GLY A CA 1
ATOM 1318 C C . GLY A 1 181 ? -10.898 10.289 -1.414 1 91.38 181 GLY A C 1
ATOM 1319 O O . GLY A 1 181 ? -11.617 11.07 -2.051 1 91.38 181 GLY A O 1
ATOM 1320 N N . ALA A 1 182 ? -10.906 9.008 -1.563 1 93.81 182 ALA A N 1
ATOM 1321 C CA . ALA A 1 182 ? -11.797 8.383 -2.539 1 93.81 182 ALA A CA 1
ATOM 1322 C C . ALA A 1 182 ? -13.258 8.656 -2.205 1 93.81 182 ALA A C 1
ATOM 1324 O O . ALA A 1 182 ? -14.062 8.953 -3.096 1 93.81 182 ALA A O 1
ATOM 1325 N N . LYS A 1 183 ? -13.578 8.578 -0.987 1 91.12 183 LYS A N 1
ATOM 1326 C CA . LYS A 1 183 ? -14.961 8.781 -0.55 1 91.12 183 LYS A CA 1
ATOM 1327 C C . LYS A 1 183 ? -15.383 10.234 -0.738 1 91.12 183 LYS A C 1
ATOM 1329 O O . LYS A 1 183 ? -16.562 10.516 -0.976 1 91.12 183 LYS A O 1
ATOM 1334 N N . MET A 1 184 ? -14.445 11.109 -0.642 1 90.25 184 MET A N 1
ATOM 1335 C CA . MET A 1 184 ? -14.758 12.508 -0.939 1 90.25 184 MET A CA 1
ATOM 1336 C C . MET A 1 184 ? -15.109 12.688 -2.412 1 90.25 184 MET A C 1
ATOM 1338 O O . MET A 1 184 ? -15.898 13.562 -2.764 1 90.25 184 MET A O 1
ATOM 1342 N N . ILE A 1 185 ? -14.57 11.859 -3.203 1 93.81 185 ILE A N 1
ATOM 1343 C CA . ILE A 1 185 ? -14.797 11.961 -4.641 1 93.81 185 ILE A CA 1
ATOM 1344 C C . ILE A 1 185 ? -16.156 11.359 -4.992 1 93.81 185 ILE A C 1
ATOM 1346 O O . ILE A 1 185 ? -16.969 11.992 -5.676 1 93.81 185 ILE A O 1
ATOM 1350 N N . VAL A 1 186 ? -16.469 10.164 -4.426 1 93.88 186 VAL A N 1
ATOM 1351 C CA . VAL A 1 186 ? -17.625 9.43 -4.941 1 93.88 186 VAL A CA 1
ATOM 1352 C C . VAL A 1 186 ? -18.766 9.492 -3.934 1 93.88 186 VAL A C 1
ATOM 1354 O O . VAL A 1 186 ? -19.906 9.148 -4.258 1 93.88 186 VAL A O 1
ATOM 1357 N N . GLY A 1 187 ? -18.469 9.812 -2.754 1 87.5 187 GLY A N 1
ATOM 1358 C CA . GLY A 1 187 ? -19.469 9.82 -1.701 1 87.5 187 GLY A CA 1
ATOM 1359 C C . GLY A 1 187 ? -19.25 8.727 -0.67 1 87.5 187 GLY A C 1
ATOM 1360 O O . GLY A 1 187 ? -18.469 7.801 -0.891 1 87.5 187 GLY A O 1
ATOM 1361 N N . THR A 1 188 ? -19.938 8.797 0.436 1 81.88 188 THR A N 1
ATOM 1362 C CA . THR A 1 188 ? -19.734 7.875 1.545 1 81.88 188 THR A CA 1
ATOM 1363 C C . THR A 1 188 ? -20.844 6.824 1.585 1 81.88 188 THR A C 1
ATOM 1365 O O . THR A 1 188 ? -20.672 5.758 2.18 1 81.88 188 THR A O 1
ATOM 1368 N N . ASP A 1 189 ? -21.953 7.133 0.948 1 84.31 189 ASP A N 1
ATOM 1369 C CA . ASP A 1 189 ? -23.094 6.223 0.949 1 84.31 189 ASP A CA 1
ATOM 1370 C C . ASP A 1 189 ? -23.25 5.547 -0.411 1 84.31 189 ASP A C 1
ATOM 1372 O O . ASP A 1 189 ? -23.75 6.16 -1.356 1 84.31 189 ASP A O 1
ATOM 1376 N N . PRO A 1 190 ? -22.969 4.289 -0.482 1 83.94 190 PRO A N 1
ATOM 1377 C CA . PRO A 1 190 ? -23.062 3.588 -1.765 1 83.94 190 PRO A CA 1
ATOM 1378 C C . PRO A 1 190 ? -24.484 3.523 -2.299 1 83.94 190 PRO A C 1
ATOM 1380 O O . PRO A 1 190 ? -24.688 3.287 -3.492 1 83.94 190 PRO A O 1
ATOM 1383 N N . ASP A 1 191 ? -25.438 3.711 -1.472 1 84.38 191 ASP A N 1
ATOM 1384 C CA . ASP A 1 191 ? -26.828 3.605 -1.886 1 84.38 191 ASP A CA 1
ATOM 1385 C C . ASP A 1 191 ? -27.375 4.953 -2.352 1 84.38 191 ASP A C 1
ATOM 1387 O O . ASP A 1 191 ? -28.469 5.031 -2.906 1 84.38 191 ASP A O 1
ATOM 1391 N N . ALA A 1 192 ? -26.609 6.008 -2.176 1 86.94 192 ALA A N 1
ATOM 1392 C CA . ALA A 1 192 ? -27.031 7.332 -2.615 1 86.94 192 ALA A CA 1
ATOM 1393 C C . ALA A 1 192 ? -26.969 7.457 -4.133 1 86.94 192 ALA A C 1
ATOM 1395 O O . ALA A 1 192 ? -26.062 6.898 -4.77 1 86.94 192 ALA A O 1
ATOM 1396 N N . SER A 1 193 ? -27.875 8.109 -4.781 1 85.62 193 SER A N 1
ATOM 1397 C CA . SER A 1 193 ? -27.969 8.242 -6.23 1 85.62 193 SER A CA 1
ATOM 1398 C C . SER A 1 193 ? -26.719 8.891 -6.816 1 85.62 193 SER A C 1
ATOM 1400 O O . SER A 1 193 ? -26.359 8.617 -7.961 1 85.62 193 SER A O 1
ATOM 1402 N N . GLY A 1 194 ? -26.094 9.711 -6.09 1 87.31 194 GLY A N 1
ATOM 1403 C CA . GLY A 1 194 ? -24.938 10.414 -6.602 1 87.31 194 GLY A CA 1
ATOM 1404 C C . GLY A 1 194 ? -23.625 9.68 -6.363 1 87.31 194 GLY A C 1
ATOM 1405 O O . GLY A 1 194 ? -22.562 10.141 -6.773 1 87.31 194 GLY A O 1
ATOM 1406 N N . PHE A 1 195 ? -23.75 8.484 -5.824 1 89.81 195 PHE A N 1
ATOM 1407 C CA . PHE A 1 195 ? -22.547 7.711 -5.527 1 89.81 195 PHE A CA 1
ATOM 1408 C C . PHE A 1 195 ? -21.891 7.234 -6.816 1 89.81 195 PHE A C 1
ATOM 1410 O O . PHE A 1 195 ? -22.547 6.672 -7.691 1 89.81 195 PHE A O 1
ATOM 1417 N N . GLY A 1 196 ? -20.641 7.578 -6.961 1 90.62 196 GLY A N 1
ATOM 1418 C CA . GLY A 1 196 ? -19.891 7.141 -8.133 1 90.62 196 GLY A CA 1
ATOM 1419 C C . GLY A 1 196 ? -20.266 7.895 -9.398 1 90.62 196 GLY A C 1
ATOM 1420 O O . GLY A 1 196 ? -20.172 7.348 -10.5 1 90.62 196 GLY A O 1
ATOM 1421 N N . SER A 1 197 ? -20.719 9.117 -9.25 1 92.94 197 SER A N 1
ATOM 1422 C CA . SER A 1 197 ? -21.109 9.945 -10.391 1 92.94 197 SER A CA 1
ATOM 1423 C C . SER A 1 197 ? -19.938 10.188 -11.328 1 92.94 197 SER A C 1
ATOM 1425 O O . SER A 1 197 ? -18.875 10.633 -10.891 1 92.94 197 SER A O 1
ATOM 1427 N N . PRO A 1 198 ? -20.141 9.891 -12.609 1 93.06 198 PRO A N 1
ATOM 1428 C CA . PRO A 1 198 ? -19.078 10.133 -13.578 1 93.06 198 PRO A CA 1
ATOM 1429 C C . PRO A 1 198 ? -18.641 11.602 -13.609 1 93.06 198 PRO A C 1
ATOM 1431 O O . PRO A 1 198 ? -17.469 11.883 -13.867 1 93.06 198 PRO A O 1
ATOM 1434 N N . ALA A 1 199 ? -19.578 12.461 -13.297 1 92.94 199 ALA A N 1
ATOM 1435 C CA . ALA A 1 199 ? -19.25 13.883 -13.273 1 92.94 199 ALA A CA 1
ATOM 1436 C C . ALA A 1 199 ? -18.281 14.195 -12.133 1 92.94 199 ALA A C 1
ATOM 1438 O O . ALA A 1 199 ? -17.328 14.953 -12.305 1 92.94 199 ALA A O 1
ATOM 1439 N N . ALA A 1 200 ? -18.578 13.641 -10.977 1 94 200 ALA A N 1
ATOM 1440 C CA . ALA A 1 200 ? -17.719 13.844 -9.82 1 94 200 ALA A CA 1
ATOM 1441 C C . ALA A 1 200 ? -16.344 13.234 -10.055 1 94 200 ALA A C 1
ATOM 1443 O O . ALA A 1 200 ? -15.32 13.859 -9.758 1 94 200 ALA A O 1
ATOM 1444 N N . ILE A 1 201 ? -16.328 12.078 -10.641 1 95.75 201 ILE A N 1
ATOM 1445 C CA . ILE A 1 201 ? -15.07 11.391 -10.914 1 95.75 201 ILE A CA 1
ATOM 1446 C C . ILE A 1 201 ? -14.297 12.133 -12 1 95.75 201 ILE A C 1
ATOM 1448 O O . ILE A 1 201 ? -13.078 12.258 -11.93 1 95.75 201 ILE A O 1
ATOM 1452 N N . GLY A 1 202 ? -15.031 12.594 -12.969 1 95.5 202 GLY A N 1
ATOM 1453 C CA . GLY A 1 202 ? -14.398 13.398 -14.008 1 95.5 202 GLY A CA 1
ATOM 1454 C C . GLY A 1 202 ? -13.758 14.664 -13.469 1 95.5 202 GLY A C 1
ATOM 1455 O O . GLY A 1 202 ? -12.648 15.016 -13.859 1 95.5 202 GLY A O 1
ATOM 1456 N N . LEU A 1 203 ? -14.469 15.344 -12.633 1 95.56 203 LEU A N 1
ATOM 1457 C CA . LEU A 1 203 ? -13.938 16.562 -12.016 1 95.56 203 LEU A CA 1
ATOM 1458 C C . LEU A 1 203 ? -12.703 16.25 -11.18 1 95.56 203 LEU A C 1
ATOM 1460 O O . LEU A 1 203 ? -11.734 17.016 -11.203 1 95.56 203 LEU A O 1
ATOM 1464 N N . ALA A 1 204 ? -12.773 15.18 -10.422 1 96.94 204 ALA A N 1
ATOM 1465 C CA . ALA A 1 204 ? -11.617 14.758 -9.641 1 96.94 204 ALA A CA 1
ATOM 1466 C C . ALA A 1 204 ? -10.43 14.438 -10.547 1 96.94 204 ALA A C 1
ATOM 1468 O O . ALA A 1 204 ? -9.289 14.805 -10.242 1 96.94 204 ALA A O 1
ATOM 1469 N N . ALA A 1 205 ? -10.695 13.773 -11.641 1 96.5 205 ALA A N 1
ATOM 1470 C CA . ALA A 1 205 ? -9.641 13.398 -12.578 1 96.5 205 ALA A CA 1
ATOM 1471 C C . ALA A 1 205 ? -8.977 14.633 -13.18 1 96.5 205 ALA A C 1
ATOM 1473 O O . ALA A 1 205 ? -7.75 14.688 -13.305 1 96.5 205 ALA A O 1
ATOM 1474 N N . VAL A 1 206 ? -9.75 15.562 -13.562 1 96.38 206 VAL A N 1
ATOM 1475 C CA . VAL A 1 206 ? -9.219 16.781 -14.156 1 96.38 206 VAL A CA 1
ATOM 1476 C C . VAL A 1 206 ? -8.398 17.547 -13.117 1 96.38 206 VAL A C 1
ATOM 1478 O O . VAL A 1 206 ? -7.359 18.125 -13.438 1 96.38 206 VAL A O 1
ATOM 1481 N N . THR A 1 207 ? -8.906 17.578 -11.93 1 96.31 207 THR A N 1
ATOM 1482 C CA . THR A 1 207 ? -8.164 18.219 -10.852 1 96.31 207 THR A CA 1
ATOM 1483 C C . THR A 1 207 ? -6.82 17.547 -10.625 1 96.31 207 THR A C 1
ATOM 1485 O O . THR A 1 207 ? -5.793 18.203 -10.508 1 96.31 207 THR A O 1
ATOM 1488 N N . ALA A 1 208 ? -6.879 16.234 -10.547 1 96.81 208 ALA A N 1
ATOM 1489 C CA . ALA A 1 208 ? -5.645 15.477 -10.367 1 96.81 208 ALA A CA 1
ATOM 1490 C C . ALA A 1 208 ? -4.672 15.742 -11.516 1 96.81 208 ALA A C 1
ATOM 1492 O O . ALA A 1 208 ? -3.467 15.883 -11.297 1 96.81 208 ALA A O 1
ATOM 1493 N N . LEU A 1 209 ? -5.195 15.773 -12.672 1 96 209 LEU A N 1
ATOM 1494 C CA . LEU A 1 209 ? -4.367 16.047 -13.844 1 96 209 LEU A CA 1
ATOM 1495 C C . LEU A 1 209 ? -3.736 17.438 -13.742 1 96 209 LEU A C 1
ATOM 1497 O O . LEU A 1 209 ? -2.574 17.625 -14.109 1 96 209 LEU A O 1
ATOM 1501 N N . ALA A 1 210 ? -4.492 18.375 -13.32 1 96.12 210 ALA A N 1
ATOM 1502 C CA . ALA A 1 210 ? -3.971 19.734 -13.141 1 96.12 210 ALA A CA 1
ATOM 1503 C C . ALA A 1 210 ? -2.836 19.75 -12.117 1 96.12 210 ALA A C 1
ATOM 1505 O O . ALA A 1 210 ? -1.838 20.453 -12.297 1 96.12 210 ALA A O 1
ATOM 1506 N N . VAL A 1 211 ? -3.018 19.016 -11.047 1 94.69 211 VAL A N 1
ATOM 1507 C CA . VAL A 1 211 ? -1.969 18.906 -10.031 1 94.69 211 VAL A CA 1
ATOM 1508 C C . VAL A 1 211 ? -0.716 18.297 -10.656 1 94.69 211 VAL A C 1
ATOM 1510 O O . VAL A 1 211 ? 0.39 18.812 -10.477 1 94.69 211 VAL A O 1
ATOM 1513 N N . LEU A 1 212 ? -0.917 17.234 -11.391 1 94.81 212 LEU A N 1
ATOM 1514 C CA . LEU A 1 212 ? 0.2 16.531 -12 1 94.81 212 LEU A CA 1
ATOM 1515 C C . LEU A 1 212 ? 0.92 17.406 -13.016 1 94.81 212 LEU A C 1
ATOM 1517 O O . LEU A 1 212 ? 2.152 17.406 -13.078 1 94.81 212 LEU A O 1
ATOM 1521 N N . LEU A 1 213 ? 0.163 18.141 -13.758 1 93.81 213 LEU A N 1
ATOM 1522 C CA . LEU A 1 213 ? 0.75 19.062 -14.727 1 93.81 213 LEU A CA 1
ATOM 1523 C C . LEU A 1 213 ? 1.496 20.188 -14.016 1 93.81 213 LEU A C 1
ATOM 1525 O O . LEU A 1 213 ? 2.49 20.688 -14.531 1 93.81 213 LEU A O 1
ATOM 1529 N N . GLY A 1 214 ? 0.979 20.578 -12.891 1 93.19 214 GLY A N 1
ATOM 1530 C CA . GLY A 1 214 ? 1.692 21.562 -12.078 1 93.19 214 GLY A CA 1
ATOM 1531 C C . GLY A 1 214 ? 3.074 21.094 -11.664 1 93.19 214 GLY A C 1
ATOM 1532 O O . GLY A 1 214 ? 4.043 21.859 -11.742 1 93.19 214 GLY A O 1
ATOM 1533 N N . TYR A 1 215 ? 3.182 19.844 -11.305 1 89.44 215 TYR A N 1
ATOM 1534 C CA . TYR A 1 215 ? 4.477 19.297 -10.914 1 89.44 215 TYR A CA 1
ATOM 1535 C C . TYR A 1 215 ? 5.426 19.25 -12.109 1 89.44 215 TYR A C 1
ATOM 1537 O O . TYR A 1 215 ? 6.645 19.344 -11.938 1 89.44 215 TYR A O 1
ATOM 1545 N N . ARG A 1 216 ? 4.867 19.109 -13.258 1 89.19 216 ARG A N 1
ATOM 1546 C CA . ARG A 1 216 ? 5.684 19 -14.461 1 89.19 216 ARG A CA 1
ATOM 1547 C C . ARG A 1 216 ? 6.098 20.359 -14.984 1 89.19 216 ARG A C 1
ATOM 1549 O O . ARG A 1 216 ? 7.223 20.547 -15.453 1 89.19 216 ARG A O 1
ATOM 1556 N N . LEU A 1 217 ? 5.219 21.328 -14.914 1 91.81 217 LEU A N 1
ATOM 1557 C CA . LEU A 1 217 ? 5.395 22.578 -15.641 1 91.81 217 LEU A CA 1
ATOM 1558 C C . LEU A 1 217 ? 5.961 23.656 -14.734 1 91.81 217 LEU A C 1
ATOM 1560 O O . LEU A 1 217 ? 6.598 24.609 -15.211 1 91.81 217 LEU A O 1
ATOM 1564 N N . LEU A 1 218 ? 5.703 23.547 -13.484 1 89.5 218 LEU A N 1
ATOM 1565 C CA . LEU A 1 218 ? 6.133 24.609 -12.594 1 89.5 218 LEU A CA 1
ATOM 1566 C C . LEU A 1 218 ? 7.617 24.484 -12.266 1 89.5 218 LEU A C 1
ATOM 1568 O O . LEU A 1 218 ? 8.156 23.375 -12.219 1 89.5 218 LEU A O 1
ATOM 1572 N N . PRO A 1 219 ? 8.219 25.594 -12.094 1 86.81 219 PRO A N 1
ATOM 1573 C CA . PRO A 1 219 ? 9.609 25.547 -11.633 1 86.81 219 PRO A CA 1
ATOM 1574 C C . PRO A 1 219 ? 9.758 24.906 -10.258 1 86.81 219 PRO A C 1
ATOM 1576 O O . PRO A 1 219 ? 8.773 24.812 -9.508 1 86.81 219 PRO A O 1
ATOM 1579 N N . ARG A 1 220 ? 10.891 24.5 -9.961 1 78.69 220 ARG A N 1
ATOM 1580 C CA . ARG A 1 220 ? 11.203 23.703 -8.781 1 78.69 220 ARG A CA 1
ATOM 1581 C C . ARG A 1 220 ? 10.664 24.375 -7.512 1 78.69 220 ARG A C 1
ATOM 1583 O O . ARG A 1 220 ? 10.094 23.703 -6.652 1 78.69 220 ARG A O 1
ATOM 1590 N N . LEU A 1 221 ? 10.75 25.688 -7.453 1 76.19 221 LEU A N 1
ATOM 1591 C CA . LEU A 1 221 ? 10.359 26.422 -6.25 1 76.19 221 LEU A CA 1
ATOM 1592 C C . LEU A 1 221 ? 8.844 26.438 -6.105 1 76.19 221 LEU A C 1
ATOM 1594 O O . LEU A 1 221 ? 8.32 26.516 -4.992 1 76.19 221 LEU A O 1
ATOM 1598 N N . LEU A 1 222 ? 8.148 26.297 -7.199 1 83.94 222 LEU A N 1
ATOM 1599 C CA . LEU A 1 222 ? 6.703 26.453 -7.172 1 83.94 222 LEU A CA 1
ATOM 1600 C C . LEU A 1 222 ? 6.008 25.094 -7.238 1 83.94 222 LEU A C 1
ATOM 1602 O O . LEU A 1 222 ? 4.781 25.016 -7.164 1 83.94 222 LEU A O 1
ATOM 1606 N N . ARG A 1 223 ? 6.781 24.016 -7.297 1 83.5 223 ARG A N 1
ATOM 1607 C CA . ARG A 1 223 ? 6.203 22.672 -7.398 1 83.5 223 ARG A CA 1
ATOM 1608 C C . ARG A 1 223 ? 5.43 22.312 -6.133 1 83.5 223 ARG A C 1
ATOM 1610 O O . ARG A 1 223 ? 4.449 21.578 -6.188 1 83.5 223 ARG A O 1
ATOM 1617 N N . SER A 1 224 ? 5.914 22.969 -5.062 1 79.31 224 SER A N 1
ATOM 1618 C CA . SER A 1 224 ? 5.242 22.703 -3.797 1 79.31 224 SER A CA 1
ATOM 1619 C C . SER A 1 224 ? 3.83 23.266 -3.791 1 79.31 224 SER A C 1
ATOM 1621 O O . SER A 1 224 ? 3.006 22.891 -2.953 1 79.31 224 SER A O 1
ATOM 1623 N N . LEU A 1 225 ? 3.508 24.109 -4.73 1 87.31 225 LEU A N 1
ATOM 1624 C CA . LEU A 1 225 ? 2.199 24.734 -4.824 1 87.31 225 LEU A CA 1
ATOM 1625 C C . LEU A 1 225 ? 1.307 24.016 -5.82 1 87.31 225 LEU A C 1
ATOM 1627 O O . LEU A 1 225 ? 0.164 24.406 -6.047 1 87.31 225 LEU A O 1
ATOM 1631 N N . ALA A 1 226 ? 1.814 22.969 -6.363 1 90.5 226 ALA A N 1
ATOM 1632 C CA . ALA A 1 226 ? 1.104 22.266 -7.43 1 90.5 226 ALA A CA 1
ATOM 1633 C C . ALA A 1 226 ? -0.273 21.812 -6.961 1 90.5 226 ALA A C 1
ATOM 1635 O O . ALA A 1 226 ? -1.256 21.922 -7.699 1 90.5 226 ALA A O 1
ATOM 1636 N N . VAL A 1 227 ? -0.36 21.328 -5.773 1 89.62 227 VAL A N 1
ATOM 1637 C CA . VAL A 1 227 ? -1.625 20.828 -5.25 1 89.62 227 VAL A CA 1
ATOM 1638 C C . VAL A 1 227 ? -2.615 21.984 -5.094 1 89.62 227 VAL A C 1
ATOM 1640 O O . VAL A 1 227 ? -3.781 21.859 -5.477 1 89.62 227 VAL A O 1
ATOM 1643 N N . LEU A 1 228 ? -2.143 23.062 -4.535 1 89.62 228 LEU A N 1
ATOM 1644 C CA . LEU A 1 228 ? -2.994 24.234 -4.363 1 89.62 228 LEU A CA 1
ATOM 1645 C C . LEU A 1 228 ? -3.482 24.766 -5.711 1 89.62 228 LEU A C 1
ATOM 1647 O O . LEU A 1 228 ? -4.668 25.047 -5.875 1 89.62 228 LEU A O 1
ATOM 1651 N N . ILE A 1 229 ? -2.576 24.875 -6.621 1 92 229 ILE A N 1
ATOM 1652 C CA . ILE A 1 229 ? -2.912 25.359 -7.957 1 92 229 ILE A CA 1
ATOM 1653 C C . ILE A 1 229 ? -3.9 24.406 -8.617 1 92 229 ILE A C 1
ATOM 1655 O O . ILE A 1 229 ? -4.848 24.844 -9.273 1 92 229 ILE A O 1
ATOM 1659 N N . GLY A 1 230 ? -3.645 23.156 -8.469 1 93.69 230 GLY A N 1
ATOM 1660 C CA . GLY A 1 230 ? -4.578 22.172 -8.984 1 93.69 230 GLY A CA 1
ATOM 1661 C C . GLY A 1 230 ? -5.969 22.297 -8.391 1 93.69 230 GLY A C 1
ATOM 1662 O O . GLY A 1 230 ? -6.969 22.188 -9.102 1 93.69 230 GLY A O 1
ATOM 1663 N N . MET A 1 231 ? -6.062 22.531 -7.133 1 92.5 231 MET A N 1
ATOM 1664 C CA . MET A 1 231 ? -7.352 22.719 -6.469 1 92.5 231 MET A CA 1
ATOM 1665 C C . MET A 1 231 ? -8.07 23.953 -7.004 1 92.5 231 MET A C 1
ATOM 1667 O O . MET A 1 231 ? -9.289 23.922 -7.199 1 92.5 231 MET A O 1
ATOM 1671 N N . ILE A 1 232 ? -7.316 24.984 -7.203 1 93.56 232 ILE A N 1
ATOM 1672 C CA . ILE A 1 232 ? -7.895 26.203 -7.766 1 93.56 232 ILE A CA 1
ATOM 1673 C C . ILE A 1 232 ? -8.414 25.922 -9.172 1 93.56 232 ILE A C 1
ATOM 1675 O O . ILE A 1 232 ? -9.547 26.297 -9.508 1 93.56 232 ILE A O 1
ATOM 1679 N N . ALA A 1 233 ? -7.641 25.266 -9.945 1 95.56 233 ALA A N 1
ATOM 1680 C CA . ALA A 1 233 ? -8.047 24.922 -11.305 1 95.56 233 ALA A CA 1
ATOM 1681 C C . ALA A 1 233 ? -9.305 24.047 -11.289 1 95.56 233 ALA A C 1
ATOM 1683 O O . ALA A 1 233 ? -10.234 24.281 -12.078 1 95.56 233 ALA A O 1
ATOM 1684 N N . GLY A 1 234 ? -9.281 23.062 -10.438 1 94.94 234 GLY A N 1
ATOM 1685 C CA . GLY A 1 234 ? -10.461 22.203 -10.32 1 94.94 234 GLY A CA 1
ATOM 1686 C C . GLY A 1 234 ? -11.703 22.969 -9.898 1 94.94 234 GLY A C 1
ATOM 1687 O O . GLY A 1 234 ? -12.789 22.719 -10.422 1 94.94 234 GLY A O 1
ATOM 1688 N N . THR A 1 235 ? -11.562 23.891 -9.031 1 93.5 235 THR A N 1
ATOM 1689 C CA . THR A 1 235 ? -12.68 24.703 -8.562 1 93.5 235 THR A CA 1
ATOM 1690 C C . THR A 1 235 ? -13.203 25.609 -9.672 1 93.5 235 THR A C 1
ATOM 1692 O O . THR A 1 235 ? -14.414 25.797 -9.805 1 93.5 235 THR A O 1
ATOM 1695 N N . VAL A 1 236 ? -12.305 26.141 -10.391 1 94.81 236 VAL A N 1
ATOM 1696 C CA . VAL A 1 236 ? -12.688 27 -11.508 1 94.81 236 VAL A CA 1
ATOM 1697 C C . VAL A 1 236 ? -13.461 26.172 -12.539 1 94.81 236 VAL A C 1
ATOM 1699 O O . VAL A 1 236 ? -14.484 26.625 -13.062 1 94.81 236 VAL A O 1
ATOM 1702 N N . ILE A 1 237 ? -13 25.031 -12.773 1 94.94 237 ILE A N 1
ATOM 1703 C CA . ILE A 1 237 ? -13.68 24.156 -13.719 1 94.94 237 ILE A CA 1
ATOM 1704 C C . ILE A 1 237 ? -15.047 23.766 -13.164 1 94.94 237 ILE A C 1
ATOM 1706 O O . ILE A 1 237 ? -16.031 23.688 -13.906 1 94.94 237 ILE A O 1
ATOM 1710 N N . ALA A 1 238 ? -15.086 23.469 -11.906 1 93.69 238 ALA A N 1
ATOM 1711 C CA . ALA A 1 238 ? -16.359 23.156 -11.258 1 93.69 238 ALA A CA 1
ATOM 1712 C C . ALA A 1 238 ? -17.344 24.312 -11.367 1 93.69 238 ALA A C 1
ATOM 1714 O O . ALA A 1 238 ? -18.531 24.094 -11.57 1 93.69 238 ALA A O 1
ATOM 1715 N N . ALA A 1 239 ? -16.875 25.484 -11.188 1 91.12 239 ALA A N 1
ATOM 1716 C CA . ALA A 1 239 ? -17.703 26.672 -11.312 1 91.12 239 ALA A CA 1
ATOM 1717 C C . ALA A 1 239 ? -18.266 26.812 -12.734 1 91.12 239 ALA A C 1
ATOM 1719 O O . ALA A 1 239 ? -19.422 27.172 -12.922 1 91.12 239 ALA A O 1
ATOM 1720 N N . ALA A 1 240 ? -17.469 26.469 -13.68 1 91.62 240 ALA A N 1
ATOM 1721 C CA . ALA A 1 240 ? -17.844 26.578 -15.086 1 91.62 240 ALA A CA 1
ATOM 1722 C C . ALA A 1 240 ? -18.859 25.5 -15.469 1 91.62 240 ALA A C 1
ATOM 1724 O O . ALA A 1 240 ? -19.641 25.672 -16.406 1 91.62 240 ALA A O 1
ATOM 1725 N N . THR A 1 241 ? -18.859 24.438 -14.742 1 89.38 241 THR A N 1
ATOM 1726 C CA . THR A 1 241 ? -19.734 23.312 -15.102 1 89.38 241 THR A CA 1
ATOM 1727 C C . THR A 1 241 ? -20.922 23.234 -14.148 1 89.38 241 THR A C 1
ATOM 1729 O O . THR A 1 241 ? -21.688 22.266 -14.188 1 89.38 241 THR A O 1
ATOM 1732 N N . GLY A 1 242 ? -21.031 24.109 -13.141 1 81.94 242 GLY A N 1
ATOM 1733 C CA . GLY A 1 242 ? -22.203 24.219 -12.281 1 81.94 242 GLY A CA 1
ATOM 1734 C C . GLY A 1 242 ? -22.062 23.422 -10.992 1 81.94 242 GLY A C 1
ATOM 1735 O O . GLY A 1 242 ? -23.062 23.203 -10.289 1 81.94 242 GLY A O 1
ATOM 1736 N N . PHE A 1 243 ? -20.891 22.969 -10.695 1 80.94 243 PHE A N 1
ATOM 1737 C CA . PHE A 1 243 ? -20.688 22.141 -9.508 1 80.94 243 PHE A CA 1
ATOM 1738 C C . PHE A 1 243 ? -20.344 23 -8.297 1 80.94 243 PHE A C 1
ATOM 1740 O O . PHE A 1 243 ? -20.172 22.469 -7.195 1 80.94 243 PHE A O 1
ATOM 1747 N N . LEU A 1 244 ? -20.281 24.297 -8.492 1 82.56 244 LEU A N 1
ATOM 1748 C CA . LEU A 1 244 ? -19.844 25.156 -7.398 1 82.56 244 LEU A CA 1
ATOM 1749 C C . LEU A 1 244 ? -21.016 25.922 -6.797 1 82.56 244 LEU A C 1
ATOM 1751 O O . LEU A 1 244 ? -21.812 26.531 -7.527 1 82.56 244 LEU A O 1
ATOM 1755 N N . ASP A 1 245 ? -21.25 25.688 -5.539 1 78.12 245 ASP A N 1
ATOM 1756 C CA . ASP A 1 245 ? -22.266 26.438 -4.801 1 78.12 245 ASP A CA 1
ATOM 1757 C C . ASP A 1 245 ? -21.625 27.438 -3.846 1 78.12 245 ASP A C 1
ATOM 1759 O O . ASP A 1 245 ? -21.016 27.047 -2.852 1 78.12 245 ASP A O 1
ATOM 1763 N N . LEU A 1 246 ? -21.781 28.734 -4.133 1 78.12 246 LEU A N 1
ATOM 1764 C CA . LEU A 1 246 ? -21.141 29.781 -3.346 1 78.12 246 LEU A CA 1
ATOM 1765 C C . LEU A 1 246 ? -22.141 30.406 -2.373 1 78.12 246 LEU A C 1
ATOM 1767 O O . LEU A 1 246 ? -21.828 31.422 -1.738 1 78.12 246 LEU A O 1
ATOM 1771 N N . SER A 1 247 ? -23.281 29.859 -2.193 1 74.06 247 SER A N 1
ATOM 1772 C CA . SER A 1 247 ? -24.328 30.469 -1.395 1 74.06 247 SER A CA 1
ATOM 1773 C C . SER A 1 247 ? -23.953 30.547 0.078 1 74.06 247 SER A C 1
ATOM 1775 O O . SER A 1 247 ? -24.438 31.406 0.814 1 74.06 247 SER A O 1
ATOM 1777 N N . GLY A 1 248 ? -23 29.844 0.424 1 69.5 248 GLY A N 1
ATOM 1778 C CA . GLY A 1 248 ? -22.656 29.812 1.835 1 69.5 248 GLY A CA 1
ATOM 1779 C C . GLY A 1 248 ? -21.547 30.781 2.193 1 69.5 248 GLY A C 1
ATOM 1780 O O . GLY A 1 248 ? -21.188 30.922 3.363 1 69.5 248 GLY A O 1
ATOM 1781 N N . ILE A 1 249 ? -21.141 31.578 1.242 1 76.06 249 ILE A N 1
ATOM 1782 C CA . ILE A 1 249 ? -20.031 32.5 1.508 1 76.06 249 ILE A CA 1
ATOM 1783 C C . ILE A 1 249 ? -20.578 33.844 1.972 1 76.06 249 ILE A C 1
ATOM 1785 O O . ILE A 1 249 ? -21.469 34.406 1.342 1 76.06 249 ILE A O 1
ATOM 1789 N N . GLY A 1 250 ? -20.109 34.344 3.08 1 72.81 250 GLY A N 1
ATOM 1790 C CA . GLY A 1 250 ? -20.453 35.688 3.557 1 72.81 250 GLY A CA 1
ATOM 1791 C C . GLY A 1 250 ? -21.531 35.656 4.621 1 72.81 250 GLY A C 1
ATOM 1792 O O . GLY A 1 250 ? -21.984 36.719 5.074 1 72.81 250 GLY A O 1
ATOM 1793 N N . ASP A 1 251 ? -22.016 34.594 5.02 1 69.62 251 ASP A N 1
ATOM 1794 C CA . ASP A 1 251 ? -23.109 34.5 5.98 1 69.62 251 ASP A CA 1
ATOM 1795 C C . ASP A 1 251 ? -22.594 34.594 7.414 1 69.62 251 ASP A C 1
ATOM 1797 O O . ASP A 1 251 ? -23.375 34.781 8.352 1 69.62 251 ASP A O 1
ATOM 1801 N N . THR A 1 252 ? -21.344 34.562 7.48 1 69.38 252 THR A N 1
ATOM 1802 C CA . THR A 1 252 ? -20.781 34.625 8.828 1 69.38 252 THR A CA 1
ATOM 1803 C C . THR A 1 252 ? -20.203 36 9.133 1 69.38 252 THR A C 1
ATOM 1805 O O . THR A 1 252 ? -20.062 36.812 8.242 1 69.38 252 THR A O 1
ATOM 1808 N N . GLN A 1 253 ? -19.922 36.188 10.422 1 76.94 253 GLN A N 1
ATOM 1809 C CA . GLN A 1 253 ? -19.266 37.406 10.859 1 76.94 253 GLN A CA 1
ATOM 1810 C C . GLN A 1 253 ? -17.891 37.562 10.211 1 76.94 253 GLN A C 1
ATOM 1812 O O . GLN A 1 253 ? -17.219 36.562 9.93 1 76.94 253 GLN A O 1
ATOM 1817 N N . ALA A 1 254 ? -17.578 38.75 9.914 1 80 254 ALA A N 1
ATOM 1818 C CA . ALA A 1 254 ? -16.328 39.031 9.242 1 80 254 ALA A CA 1
ATOM 1819 C C . ALA A 1 254 ? -15.133 38.594 10.078 1 80 254 ALA A C 1
ATOM 1821 O O . ALA A 1 254 ? -14.18 38 9.555 1 80 254 ALA A O 1
ATOM 1822 N N . ILE A 1 255 ? -15.164 38.812 11.352 1 86.25 255 ILE A N 1
ATOM 1823 C CA . ILE A 1 255 ? -14.109 38.438 12.281 1 86.25 255 ILE A CA 1
ATOM 1824 C C . ILE A 1 255 ? -14.711 37.625 13.438 1 86.25 255 ILE A C 1
ATOM 1826 O O . ILE A 1 255 ? -15.734 38.031 14 1 86.25 255 ILE A O 1
ATOM 1830 N N . SER A 1 256 ? -14.195 36.531 13.586 1 85.25 256 SER A N 1
ATOM 1831 C CA . SER A 1 256 ? -14.688 35.688 14.68 1 85.25 256 SER A CA 1
ATOM 1832 C C . SER A 1 256 ? -13.578 34.812 15.234 1 85.25 256 SER A C 1
ATOM 1834 O O . SER A 1 256 ? -12.656 34.438 14.508 1 85.25 256 SER A O 1
ATOM 1836 N N . PHE A 1 257 ? -13.633 34.656 16.547 1 86.19 257 PHE A N 1
ATOM 1837 C CA . PHE A 1 257 ? -12.75 33.688 17.219 1 86.19 257 PHE A CA 1
ATOM 1838 C C . PHE A 1 257 ? -13.414 32.312 17.312 1 86.19 257 PHE A C 1
ATOM 1840 O O . PHE A 1 257 ? -14.617 32.219 17.562 1 86.19 257 PHE A O 1
ATOM 1847 N N . PRO A 1 258 ? -12.602 31.266 17.016 1 87.88 258 PRO A N 1
ATOM 1848 C CA . PRO A 1 258 ? -13.203 29.938 17.109 1 87.88 258 PRO A CA 1
ATOM 1849 C C . PRO A 1 258 ? -13.797 29.656 18.484 1 87.88 258 PRO A C 1
ATOM 1851 O O . PRO A 1 258 ? -13.195 30.016 19.5 1 87.88 258 PRO A O 1
ATOM 1854 N N . ASP A 1 259 ? -14.914 29.031 18.484 1 87.31 259 ASP A N 1
ATOM 1855 C CA . ASP A 1 259 ? -15.633 28.703 19.719 1 87.31 259 ASP A CA 1
ATOM 1856 C C . ASP A 1 259 ? -14.828 27.75 20.594 1 87.31 259 ASP A C 1
ATOM 1858 O O . ASP A 1 259 ? -14.109 26.891 20.078 1 87.31 259 ASP A O 1
ATOM 1862 N N . LEU A 1 260 ? -14.953 27.969 21.828 1 91.38 260 LEU A N 1
ATOM 1863 C CA . LEU A 1 260 ? -14.375 27.031 22.781 1 91.38 260 LEU A CA 1
ATOM 1864 C C . LEU A 1 260 ? -15.336 25.891 23.078 1 91.38 260 LEU A C 1
ATOM 1866 O O . LEU A 1 260 ? -16.531 26.109 23.266 1 91.38 260 LEU A O 1
ATOM 1870 N N . LEU A 1 261 ? -14.828 24.703 22.969 1 94.69 261 LEU A N 1
ATOM 1871 C CA . LEU A 1 261 ? -15.617 23.516 23.234 1 94.69 261 LEU A CA 1
ATOM 1872 C C . LEU A 1 261 ? -16.859 23.469 22.344 1 94.69 261 LEU A C 1
ATOM 1874 O O . LEU A 1 261 ? -17.969 23.297 22.844 1 94.69 261 LEU A O 1
ATOM 1878 N N . HIS A 1 262 ? -16.609 23.672 21.125 1 92.62 262 HIS A N 1
ATOM 1879 C CA . HIS A 1 262 ? -17.656 23.766 20.094 1 92.62 262 HIS A CA 1
ATOM 1880 C C . HIS A 1 262 ? -18.547 22.531 20.094 1 92.62 262 HIS A C 1
ATOM 1882 O O . HIS A 1 262 ? -19.75 22.641 19.891 1 92.62 262 HIS A O 1
ATOM 1888 N N . PHE A 1 263 ? -18 21.391 20.359 1 94.81 263 PHE A N 1
ATOM 1889 C CA . PHE A 1 263 ? -18.75 20.141 20.25 1 94.81 263 PHE A CA 1
ATOM 1890 C C . PHE A 1 263 ? -19.172 19.625 21.625 1 94.81 263 PHE A C 1
ATOM 1892 O O . PHE A 1 263 ? -19.688 18.516 21.75 1 94.81 263 PHE A O 1
ATOM 1899 N N . GLY A 1 264 ? -18.922 20.406 22.688 1 93.81 264 GLY A N 1
ATOM 1900 C CA . GLY A 1 264 ? -19.297 20 24.031 1 93.81 264 GLY A CA 1
ATOM 1901 C C . GLY A 1 264 ? -18.125 19.562 24.875 1 93.81 264 GLY A C 1
ATOM 1902 O O . GLY A 1 264 ? -17 19.422 24.359 1 93.81 264 GLY A O 1
ATOM 1903 N N . ALA A 1 265 ? -18.391 19.203 26.047 1 95.75 265 ALA A N 1
ATOM 1904 C CA . ALA A 1 265 ? -17.328 18.812 26.984 1 95.75 265 ALA A CA 1
ATOM 1905 C C . ALA A 1 265 ? -16.75 17.453 26.609 1 95.75 265 ALA A C 1
ATOM 1907 O O . ALA A 1 265 ? -17.5 16.531 26.266 1 95.75 265 ALA A O 1
ATOM 1908 N N . PRO A 1 266 ? -15.5 17.359 26.672 1 96.06 266 PRO A N 1
ATOM 1909 C CA . PRO A 1 266 ? -14.867 16.078 26.328 1 96.06 266 PRO A CA 1
ATOM 1910 C C . PRO A 1 266 ? -15.281 14.945 27.266 1 96.06 266 PRO A C 1
ATOM 1912 O O . PRO A 1 266 ? -15.5 15.172 28.453 1 96.06 266 PRO A O 1
ATOM 1915 N N . ARG A 1 267 ? -15.375 13.828 26.688 1 97 267 ARG A N 1
ATOM 1916 C CA . ARG A 1 267 ? -15.609 12.594 27.438 1 97 267 ARG A CA 1
ATOM 1917 C C . ARG A 1 267 ? -14.391 11.672 27.344 1 97 267 ARG A C 1
ATOM 1919 O O . ARG A 1 267 ? -13.672 11.672 26.344 1 97 267 ARG A O 1
ATOM 1926 N N . PHE A 1 268 ? -14.234 10.891 28.469 1 96.94 268 PHE A N 1
ATOM 1927 C CA . PHE A 1 268 ? -13.008 10.109 28.547 1 96.94 268 PHE A CA 1
ATOM 1928 C C . PHE A 1 268 ? -13.32 8.617 28.469 1 96.94 268 PHE A C 1
ATOM 1930 O O . PHE A 1 268 ? -14.164 8.117 29.219 1 96.94 268 PHE A O 1
ATOM 1937 N N . ASP A 1 269 ? -12.766 8.023 27.484 1 95.06 269 ASP A N 1
ATOM 1938 C CA . ASP A 1 269 ? -12.852 6.586 27.25 1 95.06 269 ASP A CA 1
ATOM 1939 C C . ASP A 1 269 ? -11.461 5.965 27.109 1 95.06 269 ASP A C 1
ATOM 1941 O O . ASP A 1 269 ? -10.688 6.371 26.234 1 95.06 269 ASP A O 1
ATOM 1945 N N . VAL A 1 270 ? -11.211 4.973 27.891 1 93.81 270 VAL A N 1
ATOM 1946 C CA . VAL A 1 270 ? -9.867 4.41 28 1 93.81 270 VAL A CA 1
ATOM 1947 C C . VAL A 1 270 ? -9.453 3.779 26.672 1 93.81 270 VAL A C 1
ATOM 1949 O O . VAL A 1 270 ? -8.289 3.863 26.281 1 93.81 270 VAL A O 1
ATOM 1952 N N . LEU A 1 271 ? -10.375 3.174 26.016 1 89.62 271 LEU A N 1
ATOM 1953 C CA . LEU A 1 271 ? -10.055 2.506 24.766 1 89.62 271 LEU A CA 1
ATOM 1954 C C . LEU A 1 271 ? -9.727 3.521 23.672 1 89.62 271 LEU A C 1
ATOM 1956 O O . LEU A 1 271 ? -8.805 3.312 22.891 1 89.62 271 LEU A O 1
ATOM 1960 N N . ALA A 1 272 ? -10.539 4.566 23.625 1 92.88 272 ALA A N 1
ATOM 1961 C CA . ALA A 1 272 ? -10.266 5.645 22.672 1 92.88 272 ALA A CA 1
ATOM 1962 C C . ALA A 1 272 ? -8.906 6.273 22.938 1 92.88 272 ALA A C 1
ATOM 1964 O O . ALA A 1 272 ? -8.141 6.531 22 1 92.88 272 ALA A O 1
ATOM 1965 N N . ILE A 1 273 ? -8.602 6.434 24.188 1 95.25 273 ILE A N 1
ATOM 1966 C CA . ILE A 1 273 ? -7.336 7.039 24.578 1 95.25 273 ILE A CA 1
ATOM 1967 C C . ILE A 1 273 ? -6.18 6.133 24.172 1 95.25 273 ILE A C 1
ATOM 1969 O O . ILE A 1 273 ? -5.176 6.602 23.625 1 95.25 273 ILE A O 1
ATOM 1973 N N . CYS A 1 274 ? -6.293 4.895 24.344 1 91.25 274 CYS A N 1
ATOM 1974 C CA . CYS A 1 274 ? -5.242 3.939 24 1 91.25 274 CYS A CA 1
ATOM 1975 C C . CYS A 1 274 ? -5.008 3.91 22.484 1 91.25 274 CYS A C 1
ATOM 1977 O O . CYS A 1 274 ? -3.863 3.842 22.031 1 91.25 274 CYS A O 1
ATOM 1979 N N . SER A 1 275 ? -6.078 3.943 21.781 1 88.25 275 SER A N 1
ATOM 1980 C CA . SER A 1 275 ? -5.973 3.924 20.328 1 88.25 275 SER A CA 1
ATOM 1981 C C . SER A 1 275 ? -5.184 5.121 19.812 1 88.25 275 SER A C 1
ATOM 1983 O O . SER A 1 275 ? -4.285 4.969 18.984 1 88.25 275 SER A O 1
ATOM 1985 N N . LEU A 1 276 ? -5.484 6.312 20.344 1 93.75 276 LEU A N 1
ATOM 1986 C CA . LEU A 1 276 ? -4.805 7.52 19.875 1 93.75 276 LEU A CA 1
ATOM 1987 C C . LEU A 1 276 ? -3.402 7.617 20.469 1 93.75 276 LEU A C 1
ATOM 1989 O O . LEU A 1 276 ? -2.518 8.242 19.891 1 93.75 276 LEU A O 1
ATOM 1993 N N . ALA A 1 277 ? -3.225 6.938 21.609 1 93.62 277 ALA A N 1
ATOM 1994 C CA . ALA A 1 277 ? -1.903 6.938 22.234 1 93.62 277 ALA A CA 1
ATOM 1995 C C . ALA A 1 277 ? -0.886 6.203 21.359 1 93.62 277 ALA A C 1
ATOM 1997 O O . ALA A 1 277 ? 0.27 6.621 21.266 1 93.62 277 ALA A O 1
ATOM 1998 N N . ILE A 1 278 ? -1.295 5.148 20.766 1 87.56 278 ILE A N 1
ATOM 1999 C CA . ILE A 1 278 ? -0.42 4.395 19.875 1 87.56 278 ILE A CA 1
ATOM 2000 C C . ILE A 1 278 ? 0.013 5.277 18.703 1 87.56 278 ILE A C 1
ATOM 2002 O O . ILE A 1 278 ? 1.196 5.332 18.359 1 87.56 278 ILE A O 1
ATOM 2006 N N . ILE A 1 279 ? -0.937 5.953 18.156 1 88.88 279 ILE A N 1
ATOM 2007 C CA . ILE A 1 279 ? -0.667 6.844 17.031 1 88.88 279 ILE A CA 1
ATOM 2008 C C . ILE A 1 279 ? 0.274 7.961 17.484 1 88.88 279 ILE A C 1
ATOM 2010 O O . ILE A 1 279 ? 1.179 8.352 16.734 1 88.88 279 ILE A O 1
ATOM 2014 N N . GLN A 1 280 ? 0.052 8.406 18.703 1 92.56 280 GLN A N 1
ATOM 2015 C CA . GLN A 1 280 ? 0.836 9.531 19.203 1 92.56 280 GLN A CA 1
ATOM 2016 C C . GLN A 1 280 ? 2.303 9.148 19.359 1 92.56 280 GLN A C 1
ATOM 2018 O O . GLN A 1 280 ? 3.195 9.977 19.172 1 92.56 280 GLN A O 1
ATOM 2023 N N . ILE A 1 281 ? 2.582 7.969 19.734 1 89.38 281 ILE A N 1
ATOM 2024 C CA . ILE A 1 281 ? 3.959 7.508 19.859 1 89.38 281 ILE A CA 1
ATOM 2025 C C . ILE A 1 281 ? 4.664 7.598 18.5 1 89.38 281 ILE A C 1
ATOM 2027 O O . ILE A 1 281 ? 5.805 8.055 18.422 1 89.38 281 ILE A O 1
ATOM 2031 N N . VAL A 1 282 ? 3.99 7.238 17.578 1 83.69 282 VAL A N 1
ATOM 2032 C CA . VAL A 1 282 ? 4.543 7.289 16.234 1 83.69 282 VAL A CA 1
ATOM 2033 C C . VAL A 1 282 ? 4.789 8.742 15.82 1 83.69 282 VAL A C 1
ATOM 2035 O O . VAL A 1 282 ? 5.809 9.055 15.203 1 83.69 282 VAL A O 1
ATOM 2038 N N . LEU A 1 283 ? 3.834 9.562 16.172 1 90.19 283 LEU A N 1
ATOM 2039 C CA . LEU A 1 283 ? 3.969 10.977 15.828 1 90.19 283 LEU A CA 1
ATOM 2040 C C . LEU A 1 283 ? 5.176 11.586 16.531 1 90.19 283 LEU A C 1
ATOM 2042 O O . LEU A 1 283 ? 5.879 12.422 15.953 1 90.19 283 LEU A O 1
ATOM 2046 N N . VAL A 1 284 ? 5.398 11.141 17.688 1 91.62 284 VAL A N 1
ATOM 2047 C CA . VAL A 1 284 ? 6.535 11.648 18.453 1 91.62 284 VAL A CA 1
ATOM 2048 C C . VAL A 1 284 ? 7.84 11.219 17.781 1 91.62 284 VAL A C 1
ATOM 2050 O O . VAL A 1 284 ? 8.766 12.023 17.656 1 91.62 284 VAL A O 1
ATOM 2053 N N . VAL A 1 285 ? 7.898 10.039 17.359 1 84.38 285 VAL A N 1
ATOM 2054 C CA . VAL A 1 285 ? 9.102 9.523 16.719 1 84.38 285 VAL A CA 1
ATOM 2055 C C . VAL A 1 285 ? 9.289 10.203 15.359 1 84.38 285 VAL A C 1
ATOM 2057 O O . VAL A 1 285 ? 10.414 10.523 14.969 1 84.38 285 VAL A O 1
ATOM 2060 N N . GLU A 1 286 ? 8.227 10.32 14.695 1 80.94 286 GLU A N 1
ATOM 2061 C CA . GLU A 1 286 ? 8.258 11.047 13.43 1 80.94 286 GLU A CA 1
ATOM 2062 C C . GLU A 1 286 ? 8.773 12.469 13.625 1 80.94 286 GLU A C 1
ATOM 2064 O O . GLU A 1 286 ? 9.594 12.953 12.844 1 80.94 286 GLU A O 1
ATOM 2069 N N . LEU A 1 287 ? 8.297 13.094 14.648 1 89.75 287 LEU A N 1
ATOM 2070 C CA . LEU A 1 287 ? 8.742 14.438 15 1 89.75 287 LEU A CA 1
ATOM 2071 C C . LEU A 1 287 ? 10.25 14.453 15.273 1 89.75 287 LEU A C 1
ATOM 2073 O O . LEU A 1 287 ? 10.953 15.352 14.812 1 89.75 287 LEU A O 1
ATOM 2077 N N . ALA A 1 288 ?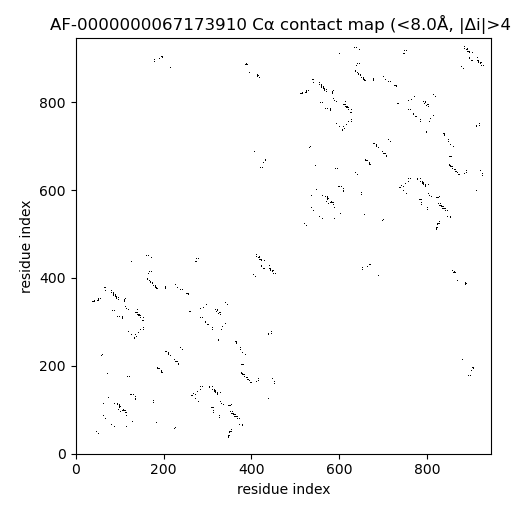 10.734 13.492 15.977 1 88.19 288 ALA A N 1
ATOM 2078 C CA . ALA A 1 288 ? 12.156 13.422 16.297 1 88.19 288 ALA A CA 1
ATOM 2079 C C . ALA A 1 288 ? 13 13.328 15.031 1 88.19 288 ALA A C 1
ATOM 2081 O O . ALA A 1 288 ? 14.047 13.969 14.922 1 88.19 288 ALA A O 1
ATOM 2082 N N . GLY A 1 289 ? 12.547 12.562 14.188 1 80.12 289 GLY A N 1
ATOM 2083 C CA . GLY A 1 289 ? 13.234 12.461 12.914 1 80.12 289 GLY A CA 1
ATOM 2084 C C . GLY A 1 289 ? 13.266 13.766 12.148 1 80.12 289 GLY A C 1
ATOM 2085 O O . GLY A 1 289 ? 14.297 14.125 11.562 1 80.12 289 GLY A O 1
ATOM 2086 N N . GLN A 1 290 ? 12.195 14.43 12.141 1 83.62 290 GLN A N 1
ATOM 2087 C CA . GLN A 1 290 ? 12.102 15.695 11.414 1 83.62 290 GLN A CA 1
ATOM 2088 C C . GLN A 1 290 ? 12.984 16.766 12.062 1 83.62 290 GLN A C 1
ATOM 2090 O O . GLN A 1 290 ? 13.625 17.547 11.359 1 83.62 290 GLN A O 1
ATOM 2095 N N . VAL A 1 291 ? 12.945 16.75 13.336 1 90.56 291 VAL A N 1
ATOM 2096 C CA . VAL A 1 291 ? 13.758 17.719 14.062 1 90.56 291 VAL A CA 1
ATOM 2097 C C . VAL A 1 291 ? 15.234 17.469 13.766 1 90.56 291 VAL A C 1
ATOM 2099 O O . VAL A 1 291 ? 15.992 18.422 13.531 1 90.56 291 VAL A O 1
ATOM 2102 N N . ASN A 1 292 ? 15.625 16.281 13.773 1 84.81 292 ASN A N 1
ATOM 2103 C CA . ASN A 1 292 ? 17 15.945 13.445 1 84.81 292 ASN A CA 1
ATOM 2104 C C . ASN A 1 292 ? 17.344 16.281 12 1 84.81 292 ASN A C 1
ATOM 2106 O O . ASN A 1 292 ? 18.453 16.734 11.695 1 84.81 292 ASN A O 1
ATOM 2110 N N . ALA A 1 293 ? 16.453 16.078 11.18 1 80.88 293 ALA A N 1
ATOM 2111 C CA . ALA A 1 293 ? 16.672 16.406 9.773 1 80.88 293 ALA A CA 1
ATOM 2112 C C . ALA A 1 293 ? 16.859 17.906 9.586 1 80.88 293 ALA A C 1
ATOM 2114 O O . ALA A 1 293 ? 17.734 18.344 8.836 1 80.88 293 ALA A O 1
ATOM 2115 N N . VAL A 1 294 ? 16.031 18.672 10.211 1 89 294 VAL A N 1
ATOM 2116 C CA . VAL A 1 294 ? 16.172 20.125 10.141 1 89 294 VAL A CA 1
ATOM 2117 C C . VAL A 1 294 ? 17.484 20.547 10.781 1 89 294 VAL A C 1
ATOM 2119 O O . VAL A 1 294 ? 18.172 21.453 10.281 1 89 294 VAL A O 1
ATOM 2122 N N . GLY A 1 295 ? 17.812 19.859 11.852 1 90.06 295 GLY A N 1
ATOM 2123 C CA . GLY A 1 295 ? 19.094 20.109 12.469 1 90.06 295 GLY A CA 1
ATOM 2124 C C . GLY A 1 295 ? 20.266 19.891 11.531 1 90.06 295 GLY A C 1
ATOM 2125 O O . GLY A 1 295 ? 21.203 20.688 11.492 1 90.06 295 GLY A O 1
ATOM 2126 N N . GLU A 1 296 ? 20.141 18.922 10.812 1 84 296 GLU A N 1
ATOM 2127 C CA . GLU A 1 296 ? 21.188 18.609 9.844 1 84 296 GLU A CA 1
ATOM 2128 C C . GLU A 1 296 ? 21.234 19.656 8.742 1 84 296 GLU A C 1
ATOM 2130 O O . GLU A 1 296 ? 22.312 20.078 8.312 1 84 296 GLU A O 1
ATOM 2135 N N . VAL A 1 297 ? 20.141 20.062 8.312 1 85 297 VAL A N 1
ATOM 2136 C CA . VAL A 1 297 ? 20.047 21.031 7.227 1 85 297 VAL A CA 1
ATOM 2137 C C . VAL A 1 297 ? 20.609 22.375 7.688 1 85 297 VAL A C 1
ATOM 2139 O O . VAL A 1 297 ? 21.281 23.078 6.922 1 85 297 VAL A O 1
ATOM 2142 N N . VAL A 1 298 ? 20.344 22.672 8.891 1 90.81 298 VAL A N 1
ATOM 2143 C CA . VAL A 1 298 ? 20.781 23.969 9.398 1 90.81 298 VAL A CA 1
ATOM 2144 C C . VAL A 1 298 ? 22.125 23.828 10.094 1 90.81 298 VAL A C 1
ATOM 2146 O O . VAL A 1 298 ? 22.641 24.797 10.688 1 90.81 298 VAL A O 1
ATOM 2149 N N . ASP A 1 299 ? 22.688 22.578 10.094 1 90.19 299 ASP A N 1
ATOM 2150 C CA . ASP A 1 299 ? 24.016 22.25 10.617 1 90.19 299 ASP A CA 1
ATOM 2151 C C . ASP A 1 299 ? 24.078 22.469 12.125 1 90.19 299 ASP A C 1
ATOM 2153 O O . ASP A 1 299 ? 24.969 23.156 12.617 1 90.19 299 ASP A O 1
ATOM 2157 N N . GLN A 1 300 ? 23.062 21.984 12.766 1 92 300 GLN A N 1
ATOM 2158 C CA . GLN A 1 300 ? 23.016 22.016 14.227 1 92 300 GLN A CA 1
ATOM 2159 C C . GLN A 1 300 ? 22.719 20.641 14.797 1 92 300 GLN A C 1
ATOM 2161 O O . GLN A 1 300 ? 21.859 19.922 14.297 1 92 300 GLN A O 1
ATOM 2166 N N . GLU A 1 301 ? 23.438 20.312 15.805 1 90.44 301 GLU A N 1
ATOM 2167 C CA . GLU A 1 301 ? 23.109 19.094 16.531 1 90.44 301 GLU A CA 1
ATOM 2168 C C . GLU A 1 301 ? 21.969 19.328 17.531 1 90.44 301 GLU A C 1
ATOM 2170 O O . GLU A 1 301 ? 21.969 20.328 18.25 1 90.44 301 GLU A O 1
ATOM 2175 N N . ILE A 1 302 ? 21.047 18.453 17.547 1 92.31 302 ILE A N 1
ATOM 2176 C CA . ILE A 1 302 ? 19.875 18.609 18.406 1 92.31 302 ILE A CA 1
ATOM 2177 C C . ILE A 1 302 ? 20.062 17.797 19.688 1 92.31 302 ILE A C 1
ATOM 2179 O O . ILE A 1 302 ? 20.172 16.562 19.625 1 92.31 302 ILE A O 1
ATOM 2183 N N . SER A 1 303 ? 20.062 18.422 20.75 1 91.75 303 SER A N 1
ATOM 2184 C CA . SER A 1 303 ? 20.172 17.75 22.031 1 91.75 303 SER A CA 1
ATOM 2185 C C . SER A 1 303 ? 18.859 17.078 22.438 1 91.75 303 SER A C 1
ATOM 2187 O O . SER A 1 303 ? 17.797 17.406 21.891 1 91.75 303 SER A O 1
ATOM 2189 N N . ASP A 1 304 ? 18.922 16.25 23.438 1 91.12 304 ASP A N 1
ATOM 2190 C CA . ASP A 1 304 ? 17.734 15.586 23.953 1 91.12 304 ASP A CA 1
ATOM 2191 C C . ASP A 1 304 ? 16.766 16.578 24.562 1 91.12 304 ASP A C 1
ATOM 2193 O O . ASP A 1 304 ? 15.539 16.406 24.5 1 91.12 304 ASP A O 1
ATOM 2197 N N . ARG A 1 305 ? 17.344 17.516 25.109 1 93.25 305 ARG A N 1
ATOM 2198 C CA . ARG A 1 305 ? 16.516 18.547 25.734 1 93.25 305 ARG A CA 1
ATOM 2199 C C . ARG A 1 305 ? 15.711 19.312 24.688 1 93.25 305 ARG A C 1
ATOM 2201 O O . ARG A 1 305 ? 14.531 19.594 24.906 1 93.25 305 ARG A O 1
ATOM 2208 N N . ARG A 1 306 ? 16.344 19.625 23.609 1 94.12 306 ARG A N 1
ATOM 2209 C CA . ARG A 1 306 ? 15.656 20.344 22.547 1 94.12 306 ARG A CA 1
ATOM 2210 C C . ARG A 1 306 ? 14.617 19.453 21.875 1 94.12 306 ARG A C 1
ATOM 2212 O O . ARG A 1 306 ? 13.547 19.922 21.469 1 94.12 306 ARG A O 1
ATOM 2219 N N . LEU A 1 307 ? 15.008 18.25 21.797 1 94.06 307 LEU A N 1
ATOM 2220 C CA . LEU A 1 307 ? 14.047 17.297 21.234 1 94.06 307 LEU A CA 1
ATOM 2221 C C . LEU A 1 307 ? 12.812 17.203 22.125 1 94.06 307 LEU A C 1
ATOM 2223 O O . LEU A 1 307 ? 11.688 17.188 21.625 1 94.06 307 LEU A O 1
ATOM 2227 N N . ALA A 1 308 ? 13.086 17.109 23.359 1 96.12 308 ALA A N 1
ATOM 2228 C CA . ALA A 1 308 ? 11.977 17.047 24.312 1 96.12 308 ALA A CA 1
ATOM 2229 C C . ALA A 1 308 ? 11.125 18.312 24.219 1 96.12 308 ALA A C 1
ATOM 2231 O O . ALA A 1 308 ? 9.898 18.266 24.375 1 96.12 308 ALA A O 1
ATOM 2232 N N . ALA A 1 309 ? 11.75 19.406 24.047 1 96.81 309 ALA A N 1
ATOM 2233 C CA . ALA A 1 309 ? 11.039 20.688 23.922 1 96.81 309 ALA A CA 1
ATOM 2234 C C . ALA A 1 309 ? 10.133 20.688 22.703 1 96.81 309 ALA A C 1
ATOM 2236 O O . ALA A 1 309 ? 9.031 21.234 22.734 1 96.81 309 ALA A O 1
ATOM 2237 N N . ALA A 1 310 ? 10.633 20.125 21.656 1 95.88 310 ALA A N 1
ATOM 2238 C CA . ALA A 1 310 ? 9.82 20 20.438 1 95.88 310 ALA A CA 1
ATOM 2239 C C . ALA A 1 310 ? 8.594 19.125 20.688 1 95.88 310 ALA A C 1
ATOM 2241 O O . ALA A 1 310 ? 7.488 19.469 20.25 1 95.88 310 ALA A O 1
ATOM 2242 N N . VAL A 1 311 ? 8.789 18.062 21.359 1 96.25 311 VAL A N 1
ATOM 2243 C CA . VAL A 1 311 ? 7.715 17.125 21.672 1 96.25 311 VAL A CA 1
ATOM 2244 C C . VAL A 1 311 ? 6.676 17.797 22.562 1 96.25 311 VAL A C 1
ATOM 2246 O O . VAL A 1 311 ? 5.473 17.625 22.375 1 96.25 311 VAL A O 1
ATOM 2249 N N . ARG A 1 312 ? 7.141 18.547 23.5 1 97.38 312 ARG A N 1
ATOM 2250 C CA . ARG A 1 312 ? 6.223 19.25 24.391 1 97.38 312 ARG A CA 1
ATOM 2251 C C . ARG A 1 312 ? 5.359 20.234 23.609 1 97.38 312 ARG A C 1
ATOM 2253 O O . ARG A 1 312 ? 4.18 20.422 23.938 1 97.38 312 ARG A O 1
ATOM 2260 N N . ALA A 1 313 ? 5.977 20.875 22.656 1 97 313 ALA A N 1
ATOM 2261 C CA . ALA A 1 313 ? 5.207 21.812 21.844 1 97 313 ALA A CA 1
ATOM 2262 C C . ALA A 1 313 ? 4.078 21.109 21.109 1 97 313 ALA A C 1
ATOM 2264 O O . ALA A 1 313 ? 2.938 21.578 21.109 1 97 313 ALA A O 1
ATOM 2265 N N . ASP A 1 314 ? 4.348 19.984 20.469 1 96.44 314 ASP A N 1
ATOM 2266 C CA . ASP A 1 314 ? 3.318 19.188 19.797 1 96.44 314 ASP A CA 1
ATOM 2267 C C . ASP A 1 314 ? 2.238 18.75 20.781 1 96.44 314 ASP A C 1
ATOM 2269 O O . ASP A 1 314 ? 1.053 18.734 20.438 1 96.44 314 ASP A O 1
ATOM 2273 N N . GLY A 1 315 ? 2.744 18.359 21.969 1 97.31 315 GLY A N 1
ATOM 2274 C CA . GLY A 1 315 ? 1.808 17.938 22.984 1 97.31 315 GLY A CA 1
ATOM 2275 C C . GLY A 1 315 ? 0.863 19.031 23.422 1 97.31 315 GLY A C 1
ATOM 2276 O O . GLY A 1 315 ? -0.337 18.812 23.594 1 97.31 315 GLY A O 1
ATOM 2277 N N . VAL A 1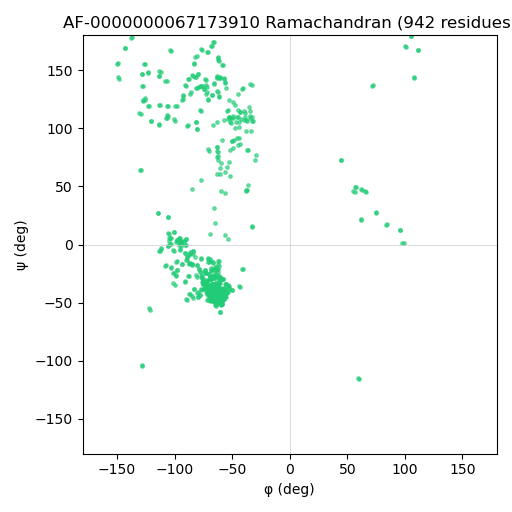 316 ? 1.374 20.219 23.609 1 97.75 316 VAL A N 1
ATOM 2278 C CA . VAL A 1 316 ? 0.577 21.359 24.047 1 97.75 316 VAL A CA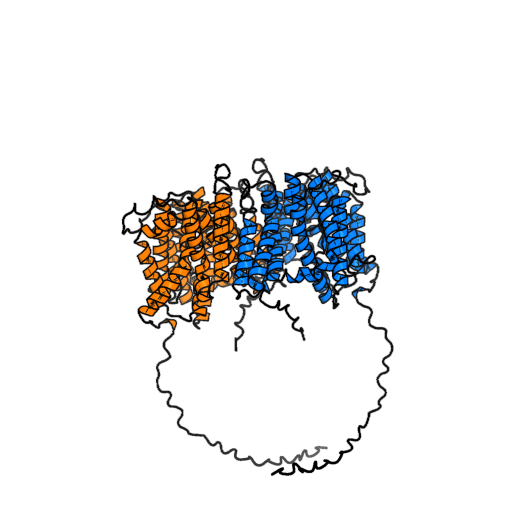 1
ATOM 2279 C C . VAL A 1 316 ? -0.485 21.672 23 1 97.75 316 VAL A C 1
ATOM 2281 O O . VAL A 1 316 ? -1.659 21.859 23.328 1 97.75 316 VAL A O 1
ATOM 2284 N N . VAL A 1 317 ? -0.057 21.75 21.797 1 97.62 317 VAL A N 1
ATOM 2285 C CA . VAL A 1 317 ? -0.982 22.094 20.719 1 97.62 317 VAL A CA 1
ATOM 2286 C C . VAL A 1 317 ? -2.039 21 20.562 1 97.62 317 VAL A C 1
ATOM 2288 O O . VAL A 1 317 ? -3.221 21.297 20.375 1 97.62 317 VAL A O 1
ATOM 2291 N N . THR A 1 318 ? -1.621 19.75 20.641 1 97.62 318 THR A N 1
ATOM 2292 C CA . THR A 1 318 ? -2.561 18.641 20.562 1 97.62 318 THR A CA 1
ATOM 2293 C C . THR A 1 318 ? -3.541 18.672 21.719 1 97.62 318 THR A C 1
ATOM 2295 O O . THR A 1 318 ? -4.734 18.422 21.547 1 97.62 318 THR A O 1
ATOM 2298 N N . ALA A 1 319 ? -3.049 18.984 22.922 1 97.81 319 ALA A N 1
ATOM 2299 C CA . ALA A 1 319 ? -3.918 19.078 24.094 1 97.81 319 ALA A CA 1
ATOM 2300 C C . ALA A 1 319 ? -4.957 20.188 23.906 1 97.81 319 ALA A C 1
ATOM 2302 O O . ALA A 1 319 ? -6.129 20.016 24.25 1 97.81 319 ALA A O 1
ATOM 2303 N N . LEU A 1 320 ? -4.516 21.281 23.406 1 97.12 320 LEU A N 1
ATOM 2304 C CA . LEU A 1 320 ? -5.434 22.375 23.109 1 97.12 320 LEU A CA 1
ATOM 2305 C C . LEU A 1 320 ? -6.441 21.984 22.047 1 97.12 320 LEU A C 1
ATOM 2307 O O . LEU A 1 320 ? -7.605 22.391 22.094 1 97.12 320 LEU A O 1
ATOM 2311 N N . GLY A 1 321 ? -5.953 21.25 21.047 1 95.69 321 GLY A N 1
ATOM 2312 C CA . GLY A 1 321 ? -6.828 20.734 20 1 95.69 321 GLY A CA 1
ATOM 2313 C C . GLY A 1 321 ? -7.906 19.812 20.516 1 95.69 321 GLY A C 1
ATOM 2314 O O . GLY A 1 321 ? -8.992 19.719 19.938 1 95.69 321 GLY A O 1
ATOM 2315 N N . GLY A 1 322 ? -7.617 19.078 21.531 1 94.81 322 GLY A N 1
ATOM 2316 C CA . GLY A 1 322 ? -8.594 18.172 22.125 1 94.81 322 GLY A CA 1
ATOM 2317 C C . GLY A 1 322 ? -9.461 18.844 23.172 1 94.81 322 GLY A C 1
ATOM 2318 O O . GLY A 1 322 ? -10.672 18.656 23.188 1 94.81 322 GLY A O 1
ATOM 2319 N N . GLY A 1 323 ? -8.891 19.625 23.984 1 93.94 323 GLY A N 1
ATOM 2320 C CA . GLY A 1 323 ? -9.555 20.078 25.203 1 93.94 323 GLY A CA 1
ATOM 2321 C C . GLY A 1 323 ? -10.18 21.453 25.078 1 93.94 323 GLY A C 1
ATOM 2322 O O . GLY A 1 323 ? -11.086 21.797 25.828 1 93.94 323 GLY A O 1
ATOM 2323 N N . VAL A 1 324 ? -9.719 22.234 24.156 1 95.75 324 VAL A N 1
ATOM 2324 C CA . VAL A 1 324 ? -10.203 23.609 24.109 1 95.75 324 VAL A CA 1
ATOM 2325 C C . VAL A 1 324 ? -10.844 23.891 22.766 1 95.75 324 VAL A C 1
ATOM 2327 O O . VAL A 1 324 ? -12.023 24.25 22.688 1 95.75 324 VAL A O 1
ATOM 2330 N N . PHE A 1 325 ? -10.125 23.688 21.688 1 96.25 325 PHE A N 1
ATOM 2331 C CA . PHE A 1 325 ? -10.594 24.094 20.359 1 96.25 325 PHE A CA 1
ATOM 2332 C C . PHE A 1 325 ? -11.156 22.906 19.594 1 96.25 325 PHE A C 1
ATOM 2334 O O . PHE A 1 325 ? -11.734 23.062 18.516 1 96.25 325 PHE A O 1
ATOM 2341 N N . GLN A 1 326 ? -11.039 21.656 20.172 1 95.88 326 GLN A N 1
ATOM 2342 C CA . GLN A 1 326 ? -11.625 20.438 19.625 1 95.88 326 GLN A CA 1
ATOM 2343 C C . GLN A 1 326 ? -11.406 20.344 18.125 1 95.88 326 GLN A C 1
ATOM 2345 O O . GLN A 1 326 ? -12.359 20.359 17.344 1 95.88 326 GLN A O 1
ATOM 2350 N N . SER A 1 327 ? -10.219 20.078 17.828 1 95 327 SER A N 1
ATOM 2351 C CA . SER A 1 327 ? -9.766 19.984 16.438 1 95 327 SER A CA 1
ATOM 2352 C C . SER A 1 327 ? -9.023 18.672 16.188 1 95 327 SER A C 1
ATOM 2354 O O . SER A 1 327 ? -9.633 17.609 16.125 1 95 327 SER A O 1
ATOM 2356 N N . PHE A 1 328 ? -7.695 18.75 16.094 1 95.81 328 PHE A N 1
ATOM 2357 C CA . PHE A 1 328 ? -7.023 17.547 15.633 1 95.81 328 PHE A CA 1
ATOM 2358 C C . PHE A 1 328 ? -5.762 17.281 16.453 1 95.81 328 PHE A C 1
ATOM 2360 O O . PHE A 1 328 ? -5.516 17.953 17.453 1 95.81 328 PHE A O 1
ATOM 2367 N N . MET A 1 329 ? -5.105 16.219 16.156 1 95.69 329 MET A N 1
ATOM 2368 C CA . MET A 1 329 ? -3.75 15.984 16.641 1 95.69 329 MET A CA 1
ATOM 2369 C C . MET A 1 329 ? -2.73 16.703 15.773 1 95.69 329 MET A C 1
ATOM 2371 O O . MET A 1 329 ? -2.889 16.781 14.547 1 95.69 329 MET A O 1
ATOM 2375 N N . TYR A 1 330 ? -1.75 17.172 16.359 1 95.06 330 TYR A N 1
ATOM 2376 C CA . TYR A 1 330 ? -0.83 18.031 15.617 1 95.06 330 TYR A CA 1
ATOM 2377 C C . TYR A 1 330 ? 0.591 17.484 15.672 1 95.06 330 TYR A C 1
ATOM 2379 O O . TYR A 1 330 ? 0.975 16.828 16.641 1 95.06 330 TYR A O 1
ATOM 2387 N N . VAL A 1 331 ? 1.262 17.734 14.602 1 89.19 331 VAL A N 1
ATOM 2388 C CA . VAL A 1 331 ? 2.648 17.312 14.484 1 89.19 331 VAL A CA 1
ATOM 2389 C C . VAL A 1 331 ? 3.424 18.281 13.602 1 89.19 331 VAL A C 1
ATOM 2391 O O . VAL A 1 331 ? 2.828 19.031 12.828 1 89.19 331 VAL A O 1
ATOM 2394 N N . THR A 1 332 ? 4.68 18.297 13.797 1 83.62 332 THR A N 1
ATOM 2395 C CA . THR A 1 332 ? 5.539 19.125 12.961 1 83.62 332 THR A CA 1
ATOM 2396 C C . THR A 1 332 ? 5.707 18.5 11.57 1 83.62 332 THR A C 1
ATOM 2398 O O . THR A 1 332 ? 5.934 17.297 11.453 1 83.62 332 THR A O 1
ATOM 2401 N N . PHE A 1 333 ? 5.582 19.25 10.516 1 74.31 333 PHE A N 1
ATOM 2402 C CA . PHE A 1 333 ? 5.531 18.797 9.133 1 74.31 333 PHE A CA 1
ATOM 2403 C C . PHE A 1 333 ? 6.938 18.594 8.578 1 74.31 333 PHE A C 1
ATOM 2405 O O . PHE A 1 333 ? 7.832 19.406 8.828 1 74.31 333 PHE A O 1
ATOM 2412 N N . ALA A 1 334 ? 7.035 17.609 7.758 1 61.72 334 ALA A N 1
ATOM 2413 C CA . ALA A 1 334 ? 8.266 17.281 7.043 1 61.72 334 ALA A CA 1
ATOM 2414 C C . ALA A 1 334 ? 8.445 18.156 5.812 1 61.72 334 ALA A C 1
ATOM 2416 O O . ALA A 1 334 ? 9.57 18.391 5.367 1 61.72 334 ALA A O 1
ATOM 2417 N N . GLN A 1 335 ? 7.363 18.609 5.309 1 64.56 335 GLN A N 1
ATOM 2418 C CA . GLN A 1 335 ? 7.383 19.312 4.031 1 64.56 335 GLN A CA 1
ATOM 2419 C C . GLN A 1 335 ? 8.211 20.594 4.121 1 64.56 335 GLN A C 1
ATOM 2421 O O . GLN A 1 335 ? 8.773 21.047 3.123 1 64.56 335 GLN A O 1
ATOM 2426 N N . ASN A 1 336 ? 8.398 21.125 5.281 1 72.81 336 ASN A N 1
ATOM 2427 C CA . ASN A 1 336 ? 9.148 22.344 5.492 1 72.81 336 ASN A CA 1
ATOM 2428 C C . ASN A 1 336 ? 10.641 22.141 5.258 1 72.81 336 ASN A C 1
ATOM 2430 O O . ASN A 1 336 ? 11.336 23.062 4.82 1 72.81 336 ASN A O 1
ATOM 2434 N N . VAL A 1 337 ? 11.055 20.953 5.426 1 72.69 337 VAL A N 1
ATOM 2435 C CA . VAL A 1 337 ? 12.477 20.656 5.273 1 72.69 337 VAL A CA 1
ATOM 2436 C C . VAL A 1 337 ? 12.891 20.828 3.816 1 72.69 337 VAL A C 1
ATOM 2438 O O . VAL A 1 337 ? 13.969 21.359 3.533 1 72.69 337 VAL A O 1
ATOM 2441 N N . GLY A 1 338 ? 12.047 20.453 2.949 1 72.44 338 GLY A N 1
ATOM 2442 C CA . GLY A 1 338 ? 12.344 20.625 1.535 1 72.44 338 GLY A CA 1
ATOM 2443 C C . GLY A 1 338 ? 12.523 22.078 1.126 1 72.44 338 GLY A C 1
ATOM 2444 O O . GLY A 1 338 ? 13.438 22.406 0.367 1 72.44 338 GLY A O 1
ATOM 2445 N N . ILE A 1 339 ? 11.758 22.906 1.619 1 78.25 339 ILE A N 1
ATOM 2446 C CA . ILE A 1 339 ? 11.805 24.328 1.294 1 78.25 339 ILE A CA 1
ATOM 2447 C C . ILE A 1 339 ? 13.094 24.938 1.846 1 78.25 339 ILE A C 1
ATOM 2449 O O . ILE A 1 339 ? 13.719 25.781 1.199 1 78.25 339 ILE A O 1
ATOM 2453 N N . LEU A 1 340 ? 13.508 24.453 2.984 1 84.75 340 LEU A N 1
ATOM 2454 C CA . LEU A 1 340 ? 14.719 24.969 3.619 1 84.75 340 LEU A CA 1
ATOM 2455 C C . LEU A 1 340 ? 15.953 24.625 2.783 1 84.75 340 LEU A C 1
ATOM 2457 O O . LEU A 1 340 ? 16.859 25.453 2.646 1 84.75 340 LEU A O 1
ATOM 2461 N N . THR A 1 341 ? 15.875 23.484 2.242 1 79.38 341 THR A N 1
ATOM 2462 C CA . THR A 1 341 ? 17.031 23.031 1.468 1 79.38 341 THR A CA 1
ATOM 2463 C C . THR A 1 341 ? 17.125 23.797 0.15 1 79.38 341 THR A C 1
ATOM 2465 O O . THR A 1 341 ? 18.219 24.062 -0.345 1 79.38 341 THR A O 1
ATOM 2468 N N . ILE A 1 342 ? 16.016 24.188 -0.379 1 78.31 342 ILE A N 1
ATOM 2469 C CA . ILE A 1 342 ? 15.984 24.844 -1.684 1 78.31 342 ILE A CA 1
ATOM 2470 C C . ILE A 1 342 ? 16.25 26.344 -1.52 1 78.31 342 ILE A C 1
ATOM 2472 O O . ILE A 1 342 ? 17.062 26.906 -2.26 1 78.31 342 ILE A O 1
ATOM 2476 N N . THR A 1 343 ? 15.641 26.984 -0.559 1 85.56 343 THR A N 1
ATOM 2477 C CA . THR A 1 343 ? 15.727 28.438 -0.406 1 85.56 343 THR A CA 1
ATOM 2478 C C . THR A 1 343 ? 16.938 28.812 0.444 1 85.56 343 THR A C 1
ATOM 2480 O O . THR A 1 343 ? 17.391 29.969 0.4 1 85.56 343 THR A O 1
ATOM 2483 N N . ARG A 1 344 ? 17.359 27.922 1.321 1 88.69 344 ARG A N 1
ATOM 2484 C CA . ARG A 1 344 ? 18.469 28.125 2.258 1 88.69 344 ARG A CA 1
ATOM 2485 C C . ARG A 1 344 ? 18.172 29.281 3.211 1 88.69 344 ARG A C 1
ATOM 2487 O O . ARG A 1 344 ? 19.078 30.016 3.59 1 88.69 344 ARG A O 1
ATOM 2494 N N . MET A 1 345 ? 16.953 29.578 3.344 1 91.12 345 MET A N 1
ATOM 2495 C CA . MET A 1 345 ? 16.516 30.5 4.375 1 91.12 345 MET A CA 1
ATOM 2496 C C . MET A 1 345 ? 16.219 29.766 5.68 1 91.12 345 MET A C 1
ATOM 2498 O O . MET A 1 345 ? 15.102 29.281 5.883 1 91.12 345 MET A O 1
ATOM 2502 N N . PHE A 1 346 ? 17.156 29.875 6.637 1 93.75 346 PHE A N 1
ATOM 2503 C CA . PHE A 1 346 ? 17.109 28.984 7.793 1 93.75 346 PHE A CA 1
ATOM 2504 C C . PHE A 1 346 ? 16.625 29.734 9.031 1 93.75 346 PHE A C 1
ATOM 2506 O O . PHE A 1 346 ? 16.562 29.172 10.125 1 93.75 346 PHE A O 1
ATOM 2513 N N . SER A 1 347 ? 16.156 30.906 8.844 1 95.38 347 SER A N 1
ATOM 2514 C CA . SER A 1 347 ? 15.766 31.719 9.992 1 95.38 347 SER A CA 1
ATOM 2515 C C . SER A 1 347 ? 14.477 31.203 10.625 1 95.38 347 SER A C 1
ATOM 2517 O O . SER A 1 347 ? 13.461 31.047 9.945 1 95.38 347 SER A O 1
ATOM 2519 N N . ARG A 1 348 ? 14.5 31.016 11.914 1 95.94 348 ARG A N 1
ATOM 2520 C CA . ARG A 1 348 ? 13.312 30.578 12.641 1 95.94 348 ARG A CA 1
ATOM 2521 C C . ARG A 1 348 ? 12.258 31.672 12.695 1 95.94 348 ARG A C 1
ATOM 2523 O O . ARG A 1 348 ? 11.094 31.406 12.984 1 95.94 348 ARG A O 1
ATOM 2530 N N . TYR A 1 349 ? 12.594 32.844 12.406 1 97.12 349 TYR A N 1
ATOM 2531 C CA . TYR A 1 349 ? 11.648 33.969 12.422 1 97.12 349 TYR A CA 1
ATOM 2532 C C . TYR A 1 349 ? 10.789 33.969 11.156 1 97.12 349 TYR A C 1
ATOM 2534 O O . TYR A 1 349 ? 9.711 34.562 11.133 1 97.12 349 TYR A O 1
ATOM 2542 N N . VAL A 1 350 ? 11.312 33.312 10.188 1 96 350 VAL A N 1
ATOM 2543 C CA . VAL A 1 350 ? 10.5 33.156 8.977 1 96 350 VAL A CA 1
ATOM 2544 C C . VAL A 1 350 ? 9.297 32.281 9.281 1 96 350 VAL A C 1
ATOM 2546 O O . VAL A 1 350 ? 8.164 32.594 8.938 1 96 350 VAL A O 1
ATOM 2549 N N . THR A 1 351 ? 9.547 31.172 9.906 1 95.81 351 THR A N 1
ATOM 2550 C CA . THR A 1 351 ? 8.445 30.281 10.25 1 95.81 351 THR A CA 1
ATOM 2551 C C . THR A 1 351 ? 7.574 30.891 11.344 1 95.81 351 THR A C 1
ATOM 2553 O O . THR A 1 351 ? 6.367 30.656 11.391 1 95.81 351 THR A O 1
ATOM 2556 N N . ALA A 1 352 ? 8.172 31.688 12.188 1 97.38 352 ALA A N 1
ATOM 2557 C CA . ALA A 1 352 ? 7.363 32.438 13.148 1 97.38 352 ALA A CA 1
ATOM 2558 C C . ALA A 1 352 ? 6.375 33.344 12.445 1 97.38 352 ALA A C 1
ATOM 2560 O O . ALA A 1 352 ? 5.223 33.469 12.867 1 97.38 352 ALA A O 1
ATOM 2561 N N . THR A 1 353 ? 6.863 33.938 11.453 1 97.69 353 THR A N 1
ATOM 2562 C CA . THR A 1 353 ? 5.988 34.781 10.656 1 97.69 353 THR A CA 1
ATOM 2563 C C . THR A 1 353 ? 4.871 33.969 10.016 1 97.69 353 THR A C 1
ATOM 2565 O O . THR A 1 353 ? 3.725 34.406 9.953 1 97.69 353 THR A O 1
ATOM 2568 N N . THR A 1 354 ? 5.211 32.781 9.547 1 96.31 354 THR A N 1
ATOM 2569 C CA . THR A 1 354 ? 4.195 31.875 9.031 1 96.31 354 THR A CA 1
ATOM 2570 C C . THR A 1 354 ? 3.125 31.609 10.086 1 96.31 354 THR A C 1
ATOM 2572 O O . THR A 1 354 ? 1.931 31.594 9.781 1 96.31 354 THR A O 1
ATOM 2575 N N . GLY A 1 355 ? 3.59 31.391 11.305 1 97.25 355 GLY A N 1
ATOM 2576 C CA . GLY A 1 355 ? 2.652 31.156 12.391 1 97.25 355 GLY A CA 1
ATOM 2577 C C . GLY A 1 355 ? 1.709 32.312 12.625 1 97.25 355 GLY A C 1
ATOM 2578 O O . GLY A 1 355 ? 0.506 32.125 12.805 1 97.25 355 GLY A O 1
ATOM 2579 N N . VAL A 1 356 ? 2.205 33.469 12.562 1 97.75 356 VAL A N 1
ATOM 2580 C CA . VAL A 1 356 ? 1.397 34.688 12.758 1 97.75 356 VAL A CA 1
ATOM 2581 C C . VAL A 1 356 ? 0.376 34.812 11.633 1 97.75 356 VAL A C 1
ATOM 2583 O O . VAL A 1 356 ? -0.785 35.156 11.867 1 97.75 356 VAL A O 1
ATOM 2586 N N . LEU A 1 357 ? 0.846 34.562 10.492 1 97.06 357 LEU A N 1
ATOM 2587 C CA . LEU A 1 357 ? -0.04 34.656 9.344 1 97.06 357 LEU A CA 1
ATOM 2588 C C . LEU A 1 357 ? -1.168 33.625 9.438 1 97.06 357 LEU A C 1
ATOM 2590 O O . LEU A 1 357 ? -2.326 33.938 9.156 1 97.06 357 LEU A O 1
ATOM 2594 N N . LEU A 1 358 ? -0.85 32.469 9.82 1 96.25 358 LEU A N 1
ATOM 2595 C CA . LEU A 1 358 ? -1.856 31.406 9.992 1 96.25 358 LEU A CA 1
ATOM 2596 C C . LEU A 1 358 ? -2.877 31.812 11.055 1 96.25 358 LEU A C 1
ATOM 2598 O O . LEU A 1 358 ? -4.086 31.672 10.836 1 96.25 358 LEU A O 1
ATOM 2602 N N . MET A 1 359 ? -2.406 32.25 12.156 1 96.38 359 MET A N 1
ATOM 2603 C CA . MET A 1 359 ? -3.297 32.688 13.242 1 96.38 359 MET A CA 1
ATOM 2604 C C . MET A 1 359 ? -4.195 33.812 12.797 1 96.38 359 MET A C 1
ATOM 2606 O O . MET A 1 359 ? -5.371 33.875 13.156 1 96.38 359 MET A O 1
ATOM 2610 N N . SER A 1 360 ? -3.654 34.719 12.055 1 95.94 360 SER A N 1
ATOM 2611 C CA . SER A 1 360 ? -4.438 35.844 11.555 1 95.94 360 SER A CA 1
ATOM 2612 C C . SER A 1 360 ? -5.57 35.375 10.648 1 95.94 360 SER A C 1
ATOM 2614 O O . SER A 1 360 ? -6.684 35.906 10.711 1 95.94 360 SER A O 1
ATOM 2616 N N . LEU A 1 361 ? -5.285 34.438 9.836 1 94.25 361 LEU A N 1
ATOM 2617 C CA . LEU A 1 361 ? -6.305 33.875 8.945 1 94.25 361 LEU A CA 1
ATOM 2618 C C . LEU A 1 361 ? -7.418 33.219 9.734 1 94.25 361 LEU A C 1
ATOM 2620 O O . LEU A 1 361 ? -8.57 33.188 9.297 1 94.25 361 LEU A O 1
ATOM 2624 N N . ALA A 1 362 ? -7.086 32.625 10.859 1 93.88 362 ALA A N 1
ATOM 2625 C CA . ALA A 1 362 ? -8.039 31.906 11.695 1 93.88 362 ALA A CA 1
ATOM 2626 C C . ALA A 1 362 ? -9.141 32.844 12.211 1 93.88 362 ALA A C 1
ATOM 2628 O O . ALA A 1 362 ? -10.219 32.375 12.586 1 93.88 362 ALA A O 1
ATOM 2629 N N . PHE A 1 363 ? -8.898 34.125 12.227 1 93.5 363 PHE A N 1
ATOM 2630 C CA . PHE A 1 363 ? -9.859 35.094 12.734 1 93.5 363 PHE A CA 1
ATOM 2631 C C . PHE A 1 363 ? -10.875 35.469 11.664 1 93.5 363 PHE A C 1
ATOM 2633 O O . PHE A 1 363 ? -11.875 36.125 11.945 1 93.5 363 PHE A O 1
ATOM 2640 N N . PHE A 1 364 ? -10.695 35 10.484 1 91.62 364 PHE A N 1
ATOM 2641 C CA . PHE A 1 364 ? -11.594 35.312 9.375 1 91.62 364 PHE A CA 1
ATOM 2642 C C . PHE A 1 364 ? -12.336 34.062 8.922 1 91.62 364 PHE A C 1
ATOM 2644 O O . PHE A 1 364 ? -11.844 33.312 8.086 1 91.62 364 PHE A O 1
ATOM 2651 N N . PRO A 1 365 ? -13.602 33.969 9.32 1 88.19 365 PRO A N 1
ATOM 2652 C CA . PRO A 1 365 ? -14.375 32.75 8.969 1 88.19 365 PRO A CA 1
ATOM 2653 C C . PRO A 1 365 ? -14.523 32.594 7.465 1 88.19 365 PRO A C 1
ATOM 2655 O O . PRO A 1 365 ? -14.797 31.469 7 1 88.19 365 PRO A O 1
ATOM 2658 N N . VAL A 1 366 ? -14.297 33.594 6.727 1 88.56 366 VAL A N 1
ATOM 2659 C CA . VAL A 1 366 ? -14.422 33.531 5.273 1 88.56 366 VAL A CA 1
ATOM 2660 C C . VAL A 1 366 ? -13.43 32.531 4.707 1 88.56 366 VAL A C 1
ATOM 2662 O O . VAL A 1 366 ? -13.719 31.859 3.715 1 88.56 366 VAL A O 1
ATOM 2665 N N . VAL A 1 367 ? -12.367 32.375 5.379 1 88.56 367 VAL A N 1
ATOM 2666 C CA . VAL A 1 367 ? -11.367 31.422 4.93 1 88.56 367 VAL A CA 1
ATOM 2667 C C . VAL A 1 367 ? -11.938 30.016 5 1 88.56 367 VAL A C 1
ATOM 2669 O O . VAL A 1 367 ? -11.773 29.219 4.066 1 88.56 367 VAL A O 1
ATOM 2672 N N . GLY A 1 368 ? -12.602 29.734 6.043 1 87.19 368 GLY A N 1
ATOM 2673 C CA . GLY A 1 368 ? -13.266 28.453 6.176 1 87.19 368 GLY A CA 1
ATOM 2674 C C . GLY A 1 368 ? -14.414 28.281 5.203 1 87.19 368 GLY A C 1
ATOM 2675 O O . GLY A 1 368 ? -14.648 27.172 4.707 1 87.19 368 GLY A O 1
ATOM 2676 N N . GLU A 1 369 ? -15.102 29.375 4.953 1 87.75 369 GLU A N 1
ATOM 2677 C CA . GLU A 1 369 ? -16.234 29.344 4.027 1 87.75 369 GLU A CA 1
ATOM 2678 C C . GLU A 1 369 ? -15.766 29.047 2.604 1 87.75 369 GLU A C 1
ATOM 2680 O O . GLU A 1 369 ? -16.438 28.344 1.858 1 87.75 369 GLU A O 1
ATOM 2685 N N . ILE A 1 370 ? -14.68 29.562 2.285 1 87.62 370 ILE A N 1
ATOM 2686 C CA . ILE A 1 370 ? -14.125 29.328 0.955 1 87.62 370 ILE A CA 1
ATOM 2687 C C . ILE A 1 370 ? -13.766 27.859 0.796 1 87.62 370 ILE A C 1
ATOM 2689 O O . ILE A 1 370 ? -14.055 27.25 -0.236 1 87.62 370 ILE A O 1
ATOM 2693 N N . VAL A 1 371 ? -13.18 27.328 1.805 1 86.94 371 VAL A N 1
ATOM 2694 C CA . VAL A 1 371 ? -12.797 25.922 1.787 1 86.94 371 VAL A CA 1
ATOM 2695 C C . VAL A 1 371 ? -14.055 25.062 1.709 1 86.94 371 VAL A C 1
ATOM 2697 O O . VAL A 1 371 ? -14.086 24.078 0.966 1 86.94 371 VAL A O 1
ATOM 2700 N N . ALA A 1 372 ? -15.055 25.469 2.41 1 86.62 372 ALA A N 1
ATOM 2701 C CA . ALA A 1 372 ? -16.312 24.703 2.441 1 86.62 372 ALA A CA 1
ATOM 2702 C C . ALA A 1 372 ? -17.016 24.766 1.093 1 86.62 372 ALA A C 1
ATOM 2704 O O . ALA A 1 372 ? -17.844 23.906 0.78 1 86.62 372 ALA A O 1
ATOM 2705 N N . ALA A 1 373 ? -16.656 25.75 0.347 1 87.62 373 ALA A N 1
ATOM 2706 C CA . ALA A 1 373 ? -17.297 25.953 -0.945 1 87.62 373 ALA A CA 1
ATOM 2707 C C . ALA A 1 373 ? -16.625 25.109 -2.031 1 87.62 373 ALA A C 1
ATOM 2709 O O . ALA A 1 373 ? -17.203 24.891 -3.102 1 87.62 373 ALA A O 1
ATOM 2710 N N . ILE A 1 374 ? -15.461 24.656 -1.763 1 90.06 374 ILE A N 1
ATOM 2711 C CA . ILE A 1 374 ? -14.758 23.844 -2.742 1 90.06 374 ILE A CA 1
ATOM 2712 C C . ILE A 1 374 ? -15.484 22.516 -2.924 1 90.06 374 ILE A C 1
ATOM 2714 O O . ILE A 1 374 ? -15.82 21.844 -1.944 1 90.06 374 ILE A O 1
ATOM 2718 N N . PRO A 1 375 ? -15.773 22.172 -4.184 1 91.62 375 PRO A N 1
ATOM 2719 C CA . PRO A 1 375 ? -16.453 20.891 -4.41 1 91.62 375 PRO A CA 1
ATOM 2720 C C . PRO A 1 375 ? -15.672 19.703 -3.83 1 91.62 375 PRO A C 1
ATOM 2722 O O . PRO A 1 375 ? -14.445 19.656 -3.918 1 91.62 375 PRO A O 1
ATOM 2725 N N . ARG A 1 376 ? -16.375 18.75 -3.305 1 89.94 376 ARG A N 1
ATOM 2726 C CA . ARG A 1 376 ? -15.789 17.609 -2.611 1 89.94 376 ARG A CA 1
ATOM 2727 C C . ARG A 1 376 ? -14.883 16.812 -3.543 1 89.94 376 ARG A C 1
ATOM 2729 O O . ARG A 1 376 ? -13.781 16.406 -3.154 1 89.94 376 ARG A O 1
ATOM 2736 N N . PRO A 1 377 ? -15.266 16.609 -4.793 1 94.12 377 PRO A N 1
ATOM 2737 C CA . PRO A 1 377 ? -14.391 15.844 -5.68 1 94.12 377 PRO A CA 1
ATOM 2738 C C . PRO A 1 377 ? -13.039 16.5 -5.891 1 94.12 377 PRO A C 1
ATOM 2740 O O . PRO A 1 377 ? -12.023 15.82 -6.062 1 94.12 377 PRO A O 1
ATOM 2743 N N . VAL A 1 378 ? -13.008 17.828 -5.883 1 94.38 378 VAL A N 1
ATOM 2744 C CA . VAL A 1 378 ? -11.766 18.578 -6.039 1 94.38 378 VAL A CA 1
ATOM 2745 C C . VAL A 1 378 ? -10.867 18.344 -4.824 1 94.38 378 VAL A C 1
ATOM 2747 O O . VAL A 1 378 ? -9.68 18.047 -4.973 1 94.38 378 VAL A O 1
ATOM 2750 N N . LEU A 1 379 ? -11.5 18.406 -3.701 1 91.44 379 LEU A N 1
ATOM 2751 C CA . LEU A 1 379 ? -10.766 18.172 -2.463 1 91.44 379 LEU A CA 1
ATOM 2752 C C . LEU A 1 379 ? -10.273 16.719 -2.391 1 91.44 379 LEU A C 1
ATOM 2754 O O . LEU A 1 379 ? -9.148 16.469 -1.948 1 91.44 379 LEU A O 1
ATOM 2758 N N . GLY A 1 380 ? -11.102 15.852 -2.793 1 93.75 380 GLY A N 1
ATOM 2759 C CA . GLY A 1 380 ? -10.75 14.445 -2.795 1 93.75 380 GLY A CA 1
ATOM 2760 C C . GLY A 1 380 ? -9.57 14.125 -3.689 1 93.75 380 GLY A C 1
ATOM 2761 O O . GLY A 1 380 ? -8.688 13.352 -3.309 1 93.75 380 GLY A O 1
ATOM 2762 N N . ALA A 1 381 ? -9.57 14.719 -4.871 1 95.5 381 ALA A N 1
ATOM 2763 C CA . ALA A 1 381 ? -8.469 14.5 -5.805 1 95.5 381 ALA A CA 1
ATOM 2764 C C . ALA A 1 381 ? -7.148 15 -5.227 1 95.5 381 ALA A C 1
ATOM 2766 O O . ALA A 1 381 ? -6.125 14.32 -5.316 1 95.5 381 ALA A O 1
ATOM 2767 N N . ALA A 1 382 ? -7.188 16.156 -4.672 1 92.19 382 ALA A N 1
ATOM 2768 C CA . ALA A 1 382 ? -5.996 16.719 -4.043 1 92.19 382 ALA A CA 1
ATOM 2769 C C . ALA A 1 382 ? -5.52 15.844 -2.887 1 92.19 382 ALA A C 1
ATOM 2771 O O . ALA A 1 382 ? -4.32 15.602 -2.736 1 92.19 382 ALA A O 1
ATOM 2772 N N . ALA A 1 383 ? -6.441 15.398 -2.111 1 91.62 383 ALA A N 1
ATOM 2773 C CA . ALA A 1 383 ? -6.121 14.547 -0.966 1 91.62 383 ALA A CA 1
ATOM 2774 C C . ALA A 1 383 ? -5.445 13.258 -1.412 1 91.62 383 ALA A C 1
ATOM 2776 O O . ALA A 1 383 ? -4.43 12.844 -0.837 1 91.62 383 ALA A O 1
ATOM 2777 N N . VAL A 1 384 ? -5.961 12.633 -2.43 1 94.31 384 VAL A N 1
ATOM 2778 C CA . VAL A 1 384 ? -5.438 11.359 -2.914 1 94.31 384 VAL A CA 1
ATOM 2779 C C . VAL A 1 384 ? -3.99 11.539 -3.375 1 94.31 384 VAL A C 1
ATOM 2781 O O . VAL A 1 384 ? -3.133 10.703 -3.084 1 94.31 384 VAL A O 1
ATOM 2784 N N . VAL A 1 385 ? -3.744 12.625 -4.086 1 92.81 385 VAL A N 1
ATOM 2785 C CA . VAL A 1 385 ? -2.385 12.898 -4.543 1 92.81 385 VAL A CA 1
ATOM 2786 C C . VAL A 1 385 ? -1.469 13.117 -3.34 1 92.81 385 VAL A C 1
ATOM 2788 O O . VAL A 1 385 ? -0.358 12.586 -3.291 1 92.81 385 VAL A O 1
ATOM 2791 N N . MET A 1 386 ? -1.928 13.844 -2.439 1 88.12 386 MET A N 1
ATOM 2792 C CA . MET A 1 386 ? -1.129 14.133 -1.251 1 88.12 386 MET A CA 1
ATOM 2793 C C . MET A 1 386 ? -0.863 12.852 -0.458 1 88.12 386 MET A C 1
ATOM 2795 O O . MET A 1 386 ? 0.258 12.625 -0.001 1 88.12 386 MET A O 1
ATOM 2799 N N . PHE A 1 387 ? -1.84 12.023 -0.242 1 92 387 PHE A N 1
ATOM 2800 C CA . PHE A 1 387 ? -1.682 10.781 0.511 1 92 387 PHE A CA 1
ATOM 2801 C C . PHE A 1 387 ? -0.736 9.828 -0.21 1 92 387 PHE A C 1
ATOM 2803 O O . PHE A 1 387 ? 0.064 9.141 0.427 1 92 387 PHE A O 1
ATOM 2810 N N . GLY A 1 388 ? -0.897 9.828 -1.509 1 93.81 388 GLY A N 1
ATOM 2811 C CA . GLY A 1 388 ? 0.072 9.07 -2.285 1 93.81 388 GLY A CA 1
ATOM 2812 C C . GLY A 1 388 ? 1.501 9.531 -2.061 1 93.81 388 GLY A C 1
ATOM 2813 O O . GLY A 1 388 ? 2.408 8.703 -1.936 1 93.81 388 GLY A O 1
ATOM 2814 N N . THR A 1 389 ? 1.69 10.797 -2.004 1 90.69 389 THR A N 1
ATOM 2815 C CA . THR A 1 389 ? 3.035 11.328 -1.811 1 90.69 389 THR A CA 1
ATOM 2816 C C . THR A 1 389 ? 3.559 10.984 -0.419 1 90.69 389 THR A C 1
ATOM 2818 O O . THR A 1 389 ? 4.758 10.766 -0.236 1 90.69 389 THR A O 1
ATOM 2821 N N . ILE A 1 390 ? 2.682 10.992 0.519 1 87.19 390 ILE A N 1
ATOM 2822 C CA . ILE A 1 390 ? 3.076 10.578 1.862 1 87.19 390 ILE A CA 1
ATOM 2823 C C . ILE A 1 390 ? 3.572 9.133 1.835 1 87.19 390 ILE A C 1
ATOM 2825 O O . ILE A 1 390 ? 4.59 8.812 2.453 1 87.19 390 ILE A O 1
ATOM 2829 N N . ALA A 1 391 ? 2.867 8.297 1.158 1 94.38 391 ALA A N 1
ATOM 2830 C CA . ALA A 1 391 ? 3.277 6.898 1.025 1 94.38 391 ALA A CA 1
ATOM 2831 C C . ALA A 1 391 ? 4.676 6.793 0.42 1 94.38 391 ALA A C 1
ATOM 2833 O O . ALA A 1 391 ? 5.48 5.965 0.848 1 94.38 391 ALA A O 1
ATOM 2834 N N . VAL A 1 392 ? 4.953 7.637 -0.555 1 95.12 392 VAL A N 1
ATOM 2835 C CA . VAL A 1 392 ? 6.254 7.605 -1.221 1 95.12 392 VAL A CA 1
ATOM 2836 C C . VAL A 1 392 ? 7.348 8.008 -0.236 1 95.12 392 VAL A C 1
ATOM 2838 O O . VAL A 1 392 ? 8.469 7.492 -0.296 1 95.12 392 VAL A O 1
ATOM 2841 N N . VAL A 1 393 ? 7.074 8.914 0.644 1 87.5 393 VAL A N 1
ATOM 2842 C CA . VAL A 1 393 ? 8.047 9.266 1.677 1 87.5 393 VAL A CA 1
ATOM 2843 C C . VAL A 1 393 ? 8.422 8.023 2.479 1 87.5 393 VAL A C 1
ATOM 2845 O O . VAL A 1 393 ? 9.594 7.812 2.799 1 87.5 393 VAL A O 1
ATOM 2848 N N . GLY A 1 394 ? 7.426 7.25 2.811 1 92.06 394 GLY A N 1
ATOM 2849 C CA . GLY A 1 394 ? 7.703 5.988 3.477 1 92.06 394 GLY A CA 1
ATOM 2850 C C . GLY A 1 394 ? 8.594 5.066 2.662 1 92.06 394 GLY A C 1
ATOM 2851 O O . GLY A 1 394 ? 9.531 4.473 3.193 1 92.06 394 GLY A O 1
ATOM 2852 N N . ILE A 1 395 ? 8.289 4.992 1.39 1 95.94 395 ILE A N 1
ATOM 2853 C CA . ILE A 1 395 ? 9.062 4.152 0.484 1 95.94 395 ILE A CA 1
ATOM 2854 C C . ILE A 1 395 ? 10.508 4.648 0.429 1 95.94 395 ILE A C 1
ATOM 2856 O O . ILE A 1 395 ? 11.445 3.85 0.437 1 95.94 395 ILE A O 1
ATOM 2860 N N . ARG A 1 396 ? 10.656 5.93 0.366 1 91.75 396 ARG A N 1
ATOM 2861 C CA . ARG A 1 396 ? 11.992 6.527 0.324 1 91.75 396 ARG A CA 1
ATOM 2862 C C . ARG A 1 396 ? 12.789 6.168 1.573 1 91.75 396 ARG A C 1
ATOM 2864 O O . ARG A 1 396 ? 13.969 5.824 1.483 1 91.75 396 ARG A O 1
ATOM 2871 N N . ILE A 1 397 ? 12.203 6.242 2.689 1 88.75 397 ILE A N 1
ATOM 2872 C CA . ILE A 1 397 ? 12.867 5.895 3.939 1 88.75 397 ILE A CA 1
ATOM 2873 C C . ILE A 1 397 ? 13.227 4.41 3.941 1 88.75 397 ILE A C 1
ATOM 2875 O O . ILE A 1 397 ? 14.328 4.031 4.336 1 88.75 397 ILE A O 1
ATOM 2879 N N . LEU A 1 398 ? 12.312 3.604 3.424 1 94.75 398 LEU A N 1
ATOM 2880 C CA . LEU A 1 398 ? 12.555 2.166 3.365 1 94.75 398 LEU A CA 1
ATOM 2881 C C . LEU A 1 398 ? 13.656 1.837 2.371 1 94.75 398 LEU A C 1
ATOM 2883 O O . LEU A 1 398 ? 14.258 0.759 2.432 1 94.75 398 LEU A O 1
ATOM 2887 N N . GLY A 1 399 ? 13.867 2.748 1.441 1 91.81 399 GLY A N 1
ATOM 2888 C CA . GLY A 1 399 ? 14.953 2.572 0.495 1 91.81 399 GLY A CA 1
ATOM 2889 C C . GLY A 1 399 ? 16.312 2.525 1.157 1 91.81 399 GLY A C 1
ATOM 2890 O O . GLY A 1 399 ? 17.281 2.033 0.57 1 91.81 399 GLY A O 1
ATOM 2891 N N . GLN A 1 400 ? 16.344 2.928 2.379 1 89.25 400 GLN A N 1
ATOM 2892 C CA . GLN A 1 400 ? 17.609 2.955 3.117 1 89.25 400 GLN A CA 1
ATOM 2893 C C . GLN A 1 400 ? 17.781 1.686 3.945 1 89.25 400 GLN A C 1
ATOM 2895 O O . GLN A 1 400 ? 18.812 1.502 4.594 1 89.25 400 GLN A O 1
ATOM 2900 N N . VAL A 1 401 ? 16.828 0.888 3.943 1 93.06 401 VAL A N 1
ATOM 2901 C CA . VAL A 1 401 ? 16.828 -0.336 4.738 1 93.06 401 VAL A CA 1
ATOM 2902 C C . VAL A 1 401 ? 17.484 -1.466 3.945 1 93.06 401 VAL A C 1
ATOM 2904 O O . VAL A 1 401 ? 17.312 -1.551 2.727 1 93.06 401 VAL A O 1
ATOM 2907 N N . ASP A 1 402 ? 18.234 -2.32 4.621 1 92.25 402 ASP A N 1
ATOM 2908 C CA . ASP A 1 402 ? 18.828 -3.492 3.994 1 92.25 402 ASP A CA 1
ATOM 2909 C C . ASP A 1 402 ? 17.828 -4.637 3.889 1 92.25 402 ASP A C 1
ATOM 2911 O O . ASP A 1 402 ? 17.625 -5.391 4.848 1 92.25 402 ASP A O 1
ATOM 2915 N N . PHE A 1 403 ? 17.359 -4.836 2.697 1 90.44 403 PHE A N 1
ATOM 2916 C CA . PHE A 1 403 ? 16.344 -5.859 2.504 1 90.44 403 PHE A CA 1
ATOM 2917 C C . PHE A 1 403 ? 16.969 -7.199 2.156 1 90.44 403 PHE A C 1
ATOM 2919 O O . PHE A 1 403 ? 16.266 -8.18 1.896 1 90.44 403 PHE A O 1
ATOM 2926 N N . ALA A 1 404 ? 18.203 -7.266 2.141 1 82.81 404 ALA A N 1
ATOM 2927 C CA . ALA A 1 404 ? 18.859 -8.57 2.094 1 82.81 404 ALA A CA 1
ATOM 2928 C C . ALA A 1 404 ? 18.609 -9.359 3.379 1 82.81 404 ALA A C 1
ATOM 2930 O O . ALA A 1 404 ? 18.656 -10.586 3.381 1 82.81 404 ALA A O 1
ATOM 2931 N N . ASP A 1 405 ? 18.406 -8.547 4.387 1 88.12 405 ASP A N 1
ATOM 2932 C CA . ASP A 1 405 ? 17.984 -9.148 5.648 1 88.12 405 ASP A CA 1
ATOM 2933 C C . ASP A 1 405 ? 16.5 -9.523 5.617 1 88.12 405 ASP A C 1
ATOM 2935 O O . ASP A 1 405 ? 15.641 -8.641 5.594 1 88.12 405 ASP A O 1
ATOM 2939 N N . THR A 1 406 ? 16.25 -10.805 5.699 1 87.94 406 THR A N 1
ATOM 2940 C CA . THR A 1 406 ? 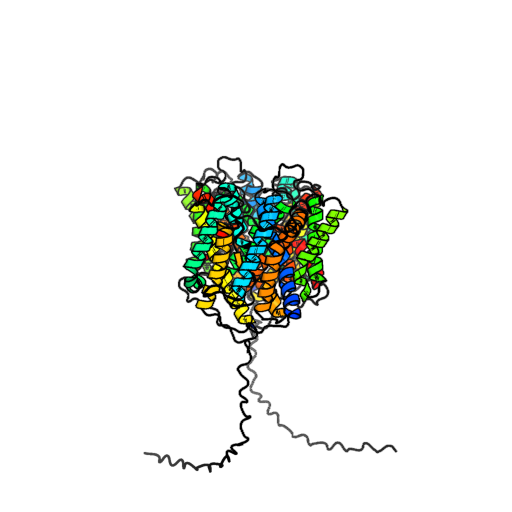14.891 -11.328 5.594 1 87.94 406 THR A CA 1
ATOM 2941 C C . THR A 1 406 ? 14.008 -10.766 6.707 1 87.94 406 THR A C 1
ATOM 2943 O O . THR A 1 406 ? 12.805 -10.617 6.531 1 87.94 406 THR A O 1
ATOM 2946 N N . ALA A 1 407 ? 14.641 -10.453 7.777 1 91.75 407 ALA A N 1
ATOM 2947 C CA . ALA A 1 407 ? 13.883 -9.891 8.891 1 91.75 407 ALA A CA 1
ATOM 2948 C C . ALA A 1 407 ? 13.172 -8.609 8.484 1 91.75 407 ALA A C 1
ATOM 2950 O O . ALA A 1 407 ? 12 -8.406 8.797 1 91.75 407 ALA A O 1
ATOM 2951 N N . ASN A 1 408 ? 13.906 -7.75 7.727 1 95.19 408 ASN A N 1
ATOM 2952 C CA . ASN A 1 408 ? 13.328 -6.484 7.297 1 95.19 408 ASN A CA 1
ATOM 2953 C C . ASN A 1 408 ? 12.188 -6.695 6.301 1 95.19 408 ASN A C 1
ATOM 2955 O O . ASN A 1 408 ? 11.195 -5.961 6.312 1 95.19 408 ASN A O 1
ATOM 2959 N N . VAL A 1 409 ? 12.344 -7.707 5.52 1 93.56 409 VAL A N 1
ATOM 2960 C CA . VAL A 1 409 ? 11.305 -8.031 4.547 1 93.56 409 VAL A CA 1
ATOM 2961 C C . VAL A 1 409 ? 10.023 -8.438 5.273 1 93.56 409 VAL A C 1
ATOM 2963 O O . VAL A 1 409 ? 8.945 -7.938 4.961 1 93.56 409 VAL A O 1
ATOM 2966 N N . ILE A 1 410 ? 10.188 -9.227 6.211 1 94.31 410 ILE A N 1
ATOM 2967 C CA . ILE A 1 410 ? 9.047 -9.805 6.918 1 94.31 410 ILE A CA 1
ATOM 2968 C C . ILE A 1 410 ? 8.383 -8.742 7.781 1 94.31 410 ILE A C 1
ATOM 2970 O O . ILE A 1 410 ? 7.152 -8.727 7.922 1 94.31 410 ILE A O 1
ATOM 2974 N N . ILE A 1 411 ? 9.125 -7.906 8.383 1 96.25 411 ILE A N 1
ATOM 2975 C CA . ILE A 1 411 ? 8.578 -6.832 9.211 1 96.25 411 ILE A CA 1
ATOM 2976 C C . ILE A 1 411 ? 7.656 -5.957 8.367 1 96.25 411 ILE A C 1
ATOM 2978 O O . ILE A 1 411 ? 6.504 -5.719 8.742 1 96.25 411 ILE A O 1
ATOM 2982 N N . VAL A 1 412 ? 8.156 -5.531 7.223 1 97.38 412 VAL A N 1
ATOM 2983 C CA . VAL A 1 412 ? 7.375 -4.652 6.355 1 97.38 412 VAL A CA 1
ATOM 2984 C C . VAL A 1 412 ? 6.18 -5.41 5.785 1 97.38 412 VAL A C 1
ATOM 2986 O O . VAL A 1 412 ? 5.055 -4.902 5.781 1 97.38 412 VAL A O 1
ATOM 2989 N N . ALA A 1 413 ? 6.406 -6.621 5.406 1 96.5 413 ALA A N 1
ATOM 2990 C CA . ALA A 1 413 ? 5.363 -7.438 4.785 1 96.5 413 ALA A CA 1
ATOM 2991 C C . ALA A 1 413 ? 4.227 -7.715 5.766 1 96.5 413 ALA A C 1
ATOM 2993 O O . ALA A 1 413 ? 3.053 -7.555 5.426 1 96.5 413 ALA A O 1
ATOM 2994 N N . ALA A 1 414 ? 4.582 -8.117 6.926 1 97 414 ALA A N 1
ATOM 2995 C CA . ALA A 1 414 ? 3.588 -8.445 7.941 1 97 414 ALA A CA 1
ATOM 2996 C C . ALA A 1 414 ? 2.793 -7.211 8.352 1 97 414 ALA A C 1
ATOM 2998 O O . ALA A 1 414 ? 1.575 -7.281 8.539 1 97 414 ALA A O 1
ATOM 2999 N N . ALA A 1 415 ? 3.486 -6.133 8.492 1 97.31 415 ALA A N 1
ATOM 3000 C CA . ALA A 1 415 ? 2.818 -4.891 8.867 1 97.31 415 ALA A CA 1
ATOM 3001 C C . ALA A 1 415 ? 1.829 -4.449 7.793 1 97.31 415 ALA A C 1
ATOM 3003 O O . ALA A 1 415 ? 0.693 -4.078 8.102 1 97.31 415 ALA A O 1
ATOM 3004 N N . LEU A 1 416 ? 2.252 -4.496 6.551 1 96.94 416 LEU A N 1
ATOM 3005 C CA . LEU A 1 416 ? 1.376 -4.156 5.434 1 96.94 416 LEU A CA 1
ATOM 3006 C C . LEU A 1 416 ? 0.168 -5.086 5.391 1 96.94 416 LEU A C 1
ATOM 3008 O O . LEU A 1 416 ? -0.967 -4.629 5.238 1 96.94 416 LEU A O 1
ATOM 3012 N N . GLY A 1 417 ? 0.435 -6.332 5.551 1 96.56 417 GLY A N 1
ATOM 3013 C CA . GLY A 1 417 ? -0.624 -7.328 5.5 1 96.56 417 GLY A CA 1
ATOM 3014 C C . GLY A 1 417 ? -1.688 -7.121 6.562 1 96.56 417 GLY A C 1
ATOM 3015 O O . GLY A 1 417 ? -2.881 -7.082 6.254 1 96.56 417 GLY A O 1
ATOM 3016 N N . VAL A 1 418 ? -1.277 -6.918 7.75 1 96.06 418 VAL A N 1
ATOM 3017 C CA . VAL A 1 418 ? -2.199 -6.797 8.875 1 96.06 418 VAL A CA 1
ATOM 3018 C C . VAL A 1 418 ? -2.938 -5.461 8.797 1 96.06 418 VAL A C 1
ATOM 3020 O O . VAL A 1 418 ? -4.141 -5.395 9.055 1 96.06 418 VAL A O 1
ATOM 3023 N N . ALA A 1 419 ? -2.225 -4.445 8.445 1 94.75 419 ALA A N 1
ATOM 3024 C CA . ALA A 1 419 ? -2.803 -3.104 8.422 1 94.75 419 ALA A CA 1
ATOM 3025 C C . ALA A 1 419 ? -3.904 -2.996 7.371 1 94.75 419 ALA A C 1
ATOM 3027 O O . ALA A 1 419 ? -4.887 -2.273 7.562 1 94.75 419 ALA A O 1
ATOM 3028 N N . LEU A 1 420 ? -3.789 -3.664 6.297 1 95 420 LEU A N 1
ATOM 3029 C CA . LEU A 1 420 ? -4.711 -3.49 5.176 1 95 420 LEU A CA 1
ATOM 3030 C C . LEU A 1 420 ? -5.93 -4.391 5.336 1 95 420 LEU A C 1
ATOM 3032 O O . LEU A 1 420 ? -6.918 -4.234 4.609 1 95 420 LEU A O 1
ATOM 3036 N N . LEU A 1 421 ? -5.926 -5.324 6.336 1 94.88 421 LEU A N 1
ATOM 3037 C CA . LEU A 1 421 ? -7.047 -6.238 6.523 1 94.88 421 LEU A CA 1
ATOM 3038 C C . LEU A 1 421 ? -8.336 -5.469 6.812 1 94.88 421 LEU A C 1
ATOM 3040 O O . LEU A 1 421 ? -9.281 -5.52 6.023 1 94.88 421 LEU A O 1
ATOM 3044 N N . PRO A 1 422 ? -8.352 -4.668 7.848 1 89.69 422 PRO A N 1
ATOM 3045 C CA . PRO A 1 422 ? -9.594 -3.949 8.141 1 89.69 422 PRO A CA 1
ATOM 3046 C C . PRO A 1 422 ? -9.859 -2.812 7.156 1 89.69 422 PRO A C 1
ATOM 3048 O O . PRO A 1 422 ? -11.008 -2.383 6.996 1 89.69 422 PRO A O 1
ATOM 3051 N N . THR A 1 423 ? -8.852 -2.326 6.5 1 86.5 423 THR A N 1
ATOM 3052 C CA . THR A 1 423 ? -8.984 -1.206 5.578 1 86.5 423 THR A CA 1
ATOM 3053 C C . THR A 1 423 ? -9.617 -1.658 4.266 1 86.5 423 THR A C 1
ATOM 3055 O O . THR A 1 423 ? -10.328 -0.892 3.617 1 86.5 423 THR A O 1
ATOM 3058 N N . THR A 1 424 ? -9.367 -2.865 3.873 1 87 424 THR A N 1
ATOM 3059 C CA . THR A 1 424 ? -9.805 -3.326 2.559 1 87 424 THR A CA 1
ATOM 3060 C C . THR A 1 424 ? -11.078 -4.168 2.678 1 87 424 THR A C 1
ATOM 3062 O O . THR A 1 424 ? -11.812 -4.332 1.702 1 87 424 THR A O 1
ATOM 3065 N N . VAL A 1 425 ? -11.289 -4.754 3.83 1 88.5 425 VAL A N 1
ATOM 3066 C CA . VAL A 1 425 ? -12.5 -5.535 4.062 1 88.5 425 VAL A CA 1
ATOM 3067 C C . VAL A 1 425 ? -13.281 -4.945 5.234 1 88.5 425 VAL A C 1
ATOM 3069 O O . VAL A 1 425 ? -12.922 -5.148 6.395 1 88.5 425 VAL A O 1
ATOM 3072 N N . SER A 1 426 ? -14.359 -4.301 4.852 1 84.06 426 SER A N 1
ATOM 3073 C CA . SER A 1 426 ? -15.203 -3.693 5.875 1 84.06 426 SER A CA 1
ATOM 3074 C C . SER A 1 426 ? -15.781 -4.75 6.812 1 84.06 426 SER A C 1
ATOM 3076 O O . SER A 1 426 ? -16.219 -5.812 6.363 1 84.06 426 SER A O 1
ATOM 3078 N N . GLY A 1 427 ? -15.711 -4.586 8.07 1 85.5 427 GLY A N 1
ATOM 3079 C CA . GLY A 1 427 ? -16.281 -5.496 9.047 1 85.5 427 GLY A CA 1
ATOM 3080 C C . GLY A 1 427 ? -15.383 -6.672 9.375 1 85.5 427 GLY A C 1
ATOM 3081 O O . GLY A 1 427 ? -15.836 -7.676 9.922 1 85.5 427 GLY A O 1
ATOM 3082 N N . PHE A 1 428 ? -14.109 -6.59 9.055 1 91.12 428 PHE A N 1
ATOM 3083 C CA . PHE A 1 428 ? -13.156 -7.672 9.289 1 91.12 428 PHE A CA 1
ATOM 3084 C C . PHE A 1 428 ? -13.203 -8.117 10.742 1 91.12 428 PHE A C 1
ATOM 3086 O O . PHE A 1 428 ? -13.141 -9.312 11.031 1 91.12 428 PHE A O 1
ATOM 3093 N N . TYR A 1 429 ? -13.414 -7.195 11.656 1 91 429 TYR A N 1
ATOM 3094 C CA . TYR A 1 429 ? -13.43 -7.488 13.086 1 91 429 TYR A CA 1
ATOM 3095 C C . TYR A 1 429 ? -14.82 -7.262 13.672 1 91 429 TYR A C 1
ATOM 3097 O O . TYR A 1 429 ? -14.953 -6.887 14.836 1 91 429 TYR A O 1
ATOM 3105 N N . SER A 1 430 ? -15.836 -7.391 12.883 1 87.38 430 SER A N 1
ATOM 3106 C CA . SER A 1 430 ? -17.203 -7.043 13.25 1 87.38 430 SER A CA 1
ATOM 3107 C C . SER A 1 430 ? -17.688 -7.895 14.422 1 87.38 430 SER A C 1
ATOM 3109 O O . SER A 1 430 ? -18.531 -7.449 15.211 1 87.38 430 SER A O 1
ATOM 3111 N N . GLN A 1 431 ? -17.141 -9.117 14.586 1 90.5 431 GLN A N 1
ATOM 3112 C CA . GLN A 1 431 ? -17.672 -10.023 15.602 1 90.5 431 GLN A CA 1
ATOM 3113 C C . GLN A 1 431 ? -16.828 -9.969 16.875 1 90.5 431 GLN A C 1
ATOM 3115 O O . GLN A 1 431 ? -17.109 -10.695 17.844 1 90.5 431 GLN A O 1
ATOM 3120 N N . PHE A 1 432 ? -15.883 -9.125 16.891 1 90.62 432 PHE A N 1
ATOM 3121 C CA . PHE A 1 432 ? -15.062 -8.969 18.078 1 90.62 432 PHE A CA 1
ATOM 3122 C C . PHE A 1 432 ? -15.734 -8.039 19.078 1 90.62 432 PHE A C 1
ATOM 3124 O O . PHE A 1 432 ? -16.609 -7.246 18.719 1 90.62 432 PHE A O 1
ATOM 3131 N N . PRO A 1 433 ? -15.328 -8.25 20.359 1 87.25 433 PRO A N 1
ATOM 3132 C CA . PRO A 1 433 ? -15.836 -7.297 21.344 1 87.25 433 PRO A CA 1
ATOM 3133 C C . PRO A 1 433 ? -15.453 -5.855 21.031 1 87.25 433 PRO A C 1
ATOM 3135 O O . PRO A 1 433 ? -14.453 -5.609 20.344 1 87.25 433 PRO A O 1
ATOM 3138 N N . ASP A 1 434 ? -16.203 -4.922 21.484 1 81.5 434 ASP A N 1
ATOM 3139 C CA . ASP A 1 434 ? -16.094 -3.506 21.141 1 81.5 434 ASP A CA 1
ATOM 3140 C C . ASP A 1 434 ? -14.688 -2.982 21.406 1 81.5 434 ASP A C 1
ATOM 3142 O O . ASP A 1 434 ? -14.133 -2.256 20.578 1 81.5 434 ASP A O 1
ATOM 3146 N N . ALA A 1 435 ? -14.141 -3.379 22.484 1 80.12 435 ALA A N 1
ATOM 3147 C CA . ALA A 1 435 ? -12.812 -2.896 22.859 1 80.12 435 ALA A CA 1
ATOM 3148 C C . ALA A 1 435 ? -11.766 -3.34 21.828 1 80.12 435 ALA A C 1
ATOM 3150 O O . ALA A 1 435 ? -10.953 -2.533 21.375 1 80.12 435 ALA A O 1
ATOM 3151 N N . ALA A 1 436 ? -11.836 -4.551 21.453 1 85.81 436 ALA A N 1
ATOM 3152 C CA . ALA A 1 436 ? -10.875 -5.102 20.5 1 85.81 436 ALA A CA 1
ATOM 3153 C C . ALA A 1 436 ? -11.133 -4.562 19.094 1 85.81 436 ALA A C 1
ATOM 3155 O O . ALA A 1 436 ? -10.195 -4.297 18.344 1 85.81 436 ALA A O 1
ATOM 3156 N N . ARG A 1 437 ? -12.383 -4.406 18.875 1 85.94 437 ARG A N 1
ATOM 3157 C CA . ARG A 1 437 ? -12.758 -3.922 17.547 1 85.94 437 ARG A CA 1
ATOM 3158 C C . ARG A 1 437 ? -12.234 -2.512 17.297 1 85.94 437 ARG A C 1
ATOM 3160 O O . ARG A 1 437 ? -11.734 -2.203 16.219 1 85.94 437 ARG A O 1
ATOM 3167 N N . GLN A 1 438 ? -12.328 -1.713 18.266 1 80.5 438 GLN A N 1
ATOM 3168 C CA . GLN A 1 438 ? -11.891 -0.327 18.125 1 80.5 438 GLN A CA 1
ATOM 3169 C C . GLN A 1 438 ? -10.383 -0.243 17.906 1 80.5 438 GLN A C 1
ATOM 3171 O O . GLN A 1 438 ? -9.914 0.555 17.078 1 80.5 438 GLN A O 1
ATOM 3176 N N . LEU A 1 439 ? -9.664 -1.045 18.562 1 82.44 439 LEU A N 1
ATOM 3177 C CA . LEU A 1 439 ? -8.211 -1.027 18.469 1 82.44 439 LEU A CA 1
ATOM 3178 C C . LEU A 1 439 ? -7.742 -1.693 17.172 1 82.44 439 LEU A C 1
ATOM 3180 O O . LEU A 1 439 ? -6.852 -1.182 16.484 1 82.44 439 LEU A O 1
ATOM 3184 N N . LEU A 1 440 ? -8.438 -2.76 16.828 1 87.69 440 LEU A N 1
ATOM 3185 C CA . LEU A 1 440 ? -7.98 -3.584 15.711 1 87.69 440 LEU A CA 1
ATOM 3186 C C . LEU A 1 440 ? -8.477 -3.025 14.383 1 87.69 440 LEU A C 1
ATOM 3188 O O . LEU A 1 440 ? -7.922 -3.34 13.328 1 87.69 440 LEU A O 1
ATOM 3192 N N . SER A 1 441 ? -9.438 -2.178 14.453 1 87.12 441 SER A N 1
ATOM 3193 C CA . SER A 1 441 ? -10.023 -1.652 13.219 1 87.12 441 SER A CA 1
ATOM 3194 C C . SER A 1 441 ? -9.172 -0.529 12.641 1 87.12 441 SER A C 1
ATOM 3196 O O . SER A 1 441 ? -9.336 -0.158 11.477 1 87.12 441 SER A O 1
ATOM 3198 N N . SER A 1 442 ? -8.305 0.007 13.516 1 86.12 442 SER A N 1
ATOM 3199 C CA . SER A 1 442 ? -7.344 0.972 12.984 1 86.12 442 SER A CA 1
ATOM 3200 C C . SER A 1 442 ? -6.16 0.272 12.32 1 86.12 442 SER A C 1
ATOM 3202 O O . SER A 1 442 ? -5.223 -0.15 13 1 86.12 442 SER A O 1
ATOM 3204 N N . GLY A 1 443 ? -6.199 0.19 11.039 1 89.31 443 GLY A N 1
ATOM 3205 C CA . GLY A 1 443 ? -5.133 -0.458 10.297 1 89.31 443 GLY A CA 1
ATOM 3206 C C . GLY A 1 443 ? -3.764 0.136 10.578 1 89.31 443 GLY A C 1
ATOM 3207 O O . GLY A 1 443 ? -2.781 -0.596 10.719 1 89.31 443 GLY A O 1
ATOM 3208 N N . VAL A 1 444 ? -3.738 1.446 10.711 1 87.81 444 VAL A N 1
ATOM 3209 C CA . VAL A 1 444 ? -2.469 2.119 10.961 1 87.81 444 VAL A CA 1
ATOM 3210 C C . VAL A 1 444 ? -1.928 1.715 12.328 1 87.81 444 VAL A C 1
ATOM 3212 O O . VAL A 1 444 ? -0.754 1.358 12.461 1 87.81 444 VAL A O 1
ATOM 3215 N N . ALA A 1 445 ? -2.803 1.748 13.344 1 87.5 445 ALA A N 1
ATOM 3216 C CA . ALA A 1 445 ? -2.375 1.396 14.688 1 87.5 445 ALA A CA 1
ATOM 3217 C C . ALA A 1 445 ? -1.884 -0.048 14.75 1 87.5 445 ALA A C 1
ATOM 3219 O O . ALA A 1 445 ? -0.821 -0.325 15.312 1 87.5 445 ALA A O 1
ATOM 3220 N N . THR A 1 446 ? -2.619 -0.952 14.18 1 91.81 446 THR A N 1
ATOM 3221 C CA . THR A 1 446 ? -2.252 -2.363 14.234 1 91.81 446 THR A CA 1
ATOM 3222 C C . THR A 1 446 ? -0.988 -2.623 13.414 1 91.81 446 THR A C 1
ATOM 3224 O O . THR A 1 446 ? -0.137 -3.418 13.82 1 91.81 446 THR A O 1
ATOM 3227 N N . GLY A 1 447 ? -0.883 -2.008 12.258 1 93.56 447 GLY A N 1
ATOM 3228 C CA . GLY A 1 447 ? 0.32 -2.137 11.445 1 93.56 447 GLY A CA 1
ATOM 3229 C C . GLY A 1 447 ? 1.573 -1.677 12.172 1 93.56 447 GLY A C 1
ATOM 3230 O O . GLY A 1 447 ? 2.611 -2.34 12.109 1 93.56 447 GLY A O 1
ATOM 3231 N N . ILE A 1 448 ? 1.467 -0.556 12.852 1 90.12 448 ILE A N 1
ATOM 3232 C CA . ILE A 1 448 ? 2.592 -0.02 13.609 1 90.12 448 ILE A CA 1
ATOM 3233 C C . ILE A 1 448 ? 2.973 -0.991 14.727 1 90.12 448 ILE A C 1
ATOM 3235 O O . ILE A 1 448 ? 4.156 -1.271 14.938 1 90.12 448 ILE A O 1
ATOM 3239 N N . CYS A 1 449 ? 1.99 -1.474 15.43 1 92.25 449 CYS A N 1
ATOM 3240 C CA . CYS A 1 449 ? 2.244 -2.422 16.5 1 92.25 449 CYS A CA 1
ATOM 3241 C C . CYS A 1 449 ? 2.971 -3.658 15.984 1 92.25 449 CYS A C 1
ATOM 3243 O O . CYS A 1 449 ? 3.939 -4.113 16.594 1 92.25 449 CYS A O 1
ATOM 3245 N N . VAL A 1 450 ? 2.545 -4.156 14.875 1 95.62 450 VAL A N 1
ATOM 3246 C CA . VAL A 1 450 ? 3.162 -5.34 14.281 1 95.62 450 VAL A CA 1
ATOM 3247 C C . VAL A 1 450 ? 4.602 -5.027 13.891 1 95.62 450 VAL A C 1
ATOM 3249 O O . VAL A 1 450 ? 5.512 -5.824 14.141 1 95.62 450 VAL A O 1
ATOM 3252 N N . ALA A 1 451 ? 4.816 -3.887 13.242 1 95.06 451 ALA A N 1
ATOM 3253 C CA . ALA A 1 451 ? 6.156 -3.496 12.82 1 95.06 451 ALA A CA 1
ATOM 3254 C C . ALA A 1 451 ? 7.098 -3.379 14.016 1 95.06 451 ALA A C 1
ATOM 3256 O O . ALA A 1 451 ? 8.227 -3.881 13.984 1 95.06 451 ALA A O 1
ATOM 3257 N N . VAL A 1 452 ? 6.641 -2.773 15.078 1 92.75 452 VAL A N 1
ATOM 3258 C CA . VAL A 1 452 ? 7.465 -2.559 16.266 1 92.75 452 VAL A CA 1
ATOM 3259 C C . VAL A 1 452 ? 7.742 -3.895 16.953 1 92.75 452 VAL A C 1
ATOM 3261 O O . VAL A 1 452 ? 8.883 -4.191 17.297 1 92.75 452 VAL A O 1
ATOM 3264 N N . LEU A 1 453 ? 6.703 -4.676 17.156 1 94.06 453 LEU A N 1
ATOM 3265 C CA . LEU A 1 453 ? 6.852 -5.953 17.859 1 94.06 453 LEU A CA 1
ATOM 3266 C C . LEU A 1 453 ? 7.773 -6.887 17.094 1 94.06 453 LEU A C 1
ATOM 3268 O O . LEU A 1 453 ? 8.633 -7.547 17.672 1 94.06 453 LEU A O 1
ATOM 3272 N N . LEU A 1 454 ? 7.598 -6.973 15.797 1 95.06 454 LEU A N 1
ATOM 3273 C CA . LEU A 1 454 ? 8.445 -7.844 15 1 95.06 454 LEU A CA 1
ATOM 3274 C C . LEU A 1 454 ? 9.883 -7.324 14.961 1 95.06 454 LEU A C 1
ATOM 3276 O O . LEU A 1 454 ? 10.828 -8.109 14.922 1 95.06 454 LEU A O 1
ATOM 3280 N N . ASN A 1 455 ? 9.969 -5.988 14.93 1 93.44 455 ASN A N 1
ATOM 3281 C CA . ASN A 1 455 ? 11.312 -5.43 14.984 1 93.44 455 ASN A CA 1
ATOM 3282 C C . ASN A 1 455 ? 12.039 -5.832 16.266 1 93.44 455 ASN A C 1
ATOM 3284 O O . ASN A 1 455 ? 13.227 -6.16 16.234 1 93.44 455 ASN A O 1
ATOM 3288 N N . ILE A 1 456 ? 11.359 -5.789 17.375 1 91.81 456 ILE A N 1
ATOM 3289 C CA . ILE A 1 456 ? 11.93 -6.203 18.656 1 91.81 456 ILE A CA 1
ATOM 3290 C C . ILE A 1 456 ? 12.258 -7.691 18.625 1 91.81 456 ILE A C 1
ATOM 3292 O O . ILE A 1 456 ? 13.328 -8.109 19.062 1 91.81 456 ILE A O 1
ATOM 3296 N N . LEU A 1 457 ? 11.383 -8.43 18.016 1 90.19 457 LEU A N 1
ATOM 3297 C CA . LEU A 1 457 ? 11.539 -9.875 17.953 1 90.19 457 LEU A CA 1
ATOM 3298 C C . LEU A 1 457 ? 12.734 -10.266 17.094 1 90.19 457 LEU A C 1
ATOM 3300 O O . LEU A 1 457 ? 13.492 -11.164 17.469 1 90.19 457 LEU A O 1
ATOM 3304 N N . PHE A 1 458 ? 12.93 -9.609 15.992 1 90.06 458 PHE A N 1
ATOM 3305 C CA . PHE A 1 458 ? 13.953 -10.016 15.031 1 90.06 458 PHE A CA 1
ATOM 3306 C C . PHE A 1 458 ? 15.281 -9.32 15.336 1 90.06 458 PHE A C 1
ATOM 3308 O O . PHE A 1 458 ? 16.344 -9.867 15.047 1 90.06 458 PHE A O 1
ATOM 3315 N N . HIS A 1 459 ? 15.289 -8.094 15.852 1 81.31 459 HIS A N 1
ATOM 3316 C CA . HIS A 1 459 ? 16.531 -7.344 16.016 1 81.31 459 HIS A CA 1
ATOM 3317 C C . HIS A 1 459 ? 16.875 -7.168 17.484 1 81.31 459 HIS A C 1
ATOM 3319 O O . HIS A 1 459 ? 17.844 -6.477 17.812 1 81.31 459 HIS A O 1
ATOM 3325 N N . ALA A 1 460 ? 16.156 -7.555 18.422 1 64.5 460 ALA A N 1
ATOM 3326 C CA . ALA A 1 460 ? 16.469 -7.41 19.844 1 64.5 460 ALA A CA 1
ATOM 3327 C C . ALA A 1 460 ? 17.938 -7.758 20.109 1 64.5 460 ALA A C 1
ATOM 3329 O O . ALA A 1 460 ? 18.562 -7.16 20.984 1 64.5 460 ALA A O 1
ATOM 3330 N N . ARG A 1 461 ? 18.578 -8.695 19.484 1 56.25 461 ARG A N 1
ATOM 3331 C CA . ARG A 1 461 ? 19.953 -9.031 19.875 1 56.25 461 ARG A CA 1
ATOM 3332 C C . ARG A 1 461 ? 20.969 -8.203 19.094 1 56.25 461 ARG A C 1
ATOM 3334 O O . ARG A 1 461 ? 22.172 -8.281 19.359 1 56.25 461 ARG A O 1
ATOM 3341 N N . ARG A 1 462 ? 20.562 -7.551 18.062 1 52.59 462 ARG A N 1
ATOM 3342 C CA . ARG A 1 462 ? 21.625 -6.914 17.297 1 52.59 462 ARG A CA 1
ATOM 3343 C C . ARG A 1 462 ? 21.828 -5.473 17.75 1 52.59 462 ARG A C 1
ATOM 3345 O O . ARG A 1 462 ? 20.875 -4.766 18.031 1 52.59 462 ARG A O 1
ATOM 3352 N N . PRO A 1 463 ? 22.969 -5.191 18.094 1 43.72 463 PRO A N 1
ATOM 3353 C CA . PRO A 1 463 ? 23.297 -3.807 18.438 1 43.72 463 PRO A CA 1
ATOM 3354 C C . PRO A 1 463 ? 22.828 -2.807 17.375 1 43.72 463 PRO A C 1
ATOM 3356 O O . PRO A 1 463 ? 22.859 -3.107 16.188 1 43.72 463 PRO A O 1
ATOM 3359 N N . LEU A 1 464 ? 21.891 -2.047 17.656 1 43.72 464 LEU A N 1
ATOM 3360 C CA . LEU A 1 464 ? 21.359 -0.972 16.812 1 43.72 464 LEU A CA 1
ATOM 3361 C C . LEU A 1 464 ? 22.484 -0.269 16.062 1 43.72 464 LEU A C 1
ATOM 3363 O O . LEU A 1 464 ? 23.422 0.259 16.672 1 43.72 464 LEU A O 1
ATOM 3367 N N . GLU A 1 465 ? 22.984 -0.709 15.016 1 38.84 465 GLU A N 1
ATOM 3368 C CA . GLU A 1 465 ? 23.906 0.18 14.312 1 38.84 465 GLU A CA 1
ATOM 3369 C C . GLU A 1 465 ? 23.188 1.438 13.828 1 38.84 465 GLU A C 1
ATOM 3371 O O . GLU A 1 465 ? 22.25 1.359 13.031 1 38.84 465 GLU A O 1
ATOM 3376 N N . VAL A 1 466 ? 22.984 2.334 14.609 1 38.75 466 VAL A N 1
ATOM 3377 C CA . VAL A 1 466 ? 22.594 3.65 14.117 1 38.75 466 VAL A CA 1
ATOM 3378 C C . VAL A 1 466 ? 23.469 4.043 12.938 1 38.75 466 VAL A C 1
ATOM 3380 O O . VAL A 1 466 ? 24.703 3.916 13.008 1 38.75 466 VAL A O 1
ATOM 3383 N N . PRO A 1 467 ? 23 4.105 11.703 1 37.25 467 PRO A N 1
ATOM 3384 C CA . PRO A 1 467 ? 23.906 4.555 10.641 1 37.25 467 PRO A CA 1
ATOM 3385 C C . PRO A 1 467 ? 24.828 5.688 11.086 1 37.25 467 PRO A C 1
ATOM 3387 O O . PRO A 1 467 ? 24.375 6.664 11.688 1 37.25 467 PRO A O 1
ATOM 3390 N N . VAL A 1 468 ? 26.125 5.43 11.234 1 30.88 468 VAL A N 1
ATOM 3391 C CA . VAL A 1 468 ? 27.109 6.508 11.242 1 30.88 468 VAL A CA 1
ATOM 3392 C C . VAL A 1 468 ? 26.938 7.371 10 1 30.88 468 VAL A C 1
ATOM 3394 O O . VAL A 1 468 ? 26.797 6.855 8.891 1 30.88 468 VAL A O 1
ATOM 3397 N N . SER A 1 469 ? 26.438 8.641 10.141 1 30.67 469 SER A N 1
ATOM 3398 C CA . SER A 1 469 ? 26.578 9.656 9.102 1 30.67 469 SER A CA 1
ATOM 3399 C C . SER A 1 469 ? 27.844 9.445 8.281 1 30.67 469 SER A C 1
ATOM 3401 O O . SER A 1 469 ? 28.953 9.508 8.812 1 30.67 469 SER A O 1
ATOM 3403 N N . ASP A 1 470 ? 27.953 8.617 7.434 1 29.91 470 ASP A N 1
ATOM 3404 C CA . ASP A 1 470 ? 29.078 8.797 6.523 1 29.91 470 ASP A CA 1
ATOM 3405 C C . ASP A 1 470 ? 29.188 10.25 6.074 1 29.91 470 ASP A C 1
ATOM 3407 O O . ASP A 1 470 ? 28.203 10.867 5.688 1 29.91 470 ASP A O 1
ATOM 3411 N N . ARG A 1 471 ? 30.344 11.039 6.422 1 25.67 471 ARG A N 1
ATOM 3412 C CA . ARG A 1 471 ? 30.891 12.344 6.07 1 25.67 471 ARG A CA 1
ATOM 3413 C C . ARG A 1 471 ? 30.844 12.578 4.566 1 25.67 471 ARG A C 1
ATOM 3415 O O . ARG A 1 471 ? 31.391 11.797 3.791 1 25.67 471 ARG A O 1
ATOM 3422 N N . LEU A 1 472 ? 29.75 13.062 3.961 1 24.05 472 LEU A N 1
ATOM 3423 C CA . LEU A 1 472 ? 30.078 13.852 2.783 1 24.05 472 LEU A CA 1
ATOM 3424 C C . LEU A 1 472 ? 31.375 14.641 3.012 1 24.05 472 LEU A C 1
ATOM 3426 O O . LEU A 1 472 ? 31.375 15.625 3.756 1 24.05 472 LEU A O 1
ATOM 3430 N N . SER A 1 473 ? 32.562 14.023 3.465 1 19.53 473 SER A N 1
ATOM 3431 C CA . SER A 1 473 ? 33.719 14.688 2.879 1 19.53 473 SER A CA 1
ATOM 3432 C C . SER A 1 473 ? 33.781 14.438 1.375 1 19.53 473 SER A C 1
ATOM 3434 O O . SER A 1 473 ? 33.406 13.367 0.898 1 19.53 473 SER A O 1
ATOM 3436 N N . MET B 1 1 ? 70.312 39.469 -30.984 1 21.88 1 MET B N 1
ATOM 3437 C CA . MET B 1 1 ? 71.562 38.781 -30.656 1 21.88 1 MET B CA 1
ATOM 3438 C C . MET B 1 1 ? 71.312 37.406 -30.047 1 21.88 1 MET B C 1
ATOM 3440 O O . MET B 1 1 ? 70.562 37.281 -29.094 1 21.88 1 MET B O 1
ATOM 3444 N N . THR B 1 2 ? 71.562 36.312 -30.906 1 23.44 2 THR B N 1
ATOM 3445 C CA . THR B 1 2 ? 71.125 34.938 -31.141 1 23.44 2 THR B CA 1
ATOM 3446 C C . THR B 1 2 ? 71.75 34 -30.109 1 23.44 2 THR B C 1
ATOM 3448 O O . THR B 1 2 ? 72.938 33.812 -30.078 1 23.44 2 THR B O 1
ATOM 3451 N N . ILE B 1 3 ? 71.438 34.438 -28.812 1 26.31 3 ILE B N 1
ATOM 3452 C CA . ILE B 1 3 ? 72.25 33.844 -27.766 1 26.31 3 ILE B CA 1
ATOM 3453 C C . ILE B 1 3 ? 72.25 32.312 -27.906 1 26.31 3 ILE B C 1
ATOM 3455 O O . ILE B 1 3 ? 71.188 31.688 -28.062 1 26.31 3 ILE B O 1
ATOM 3459 N N . PRO B 1 4 ? 73.375 31.734 -28.312 1 25.73 4 PRO B N 1
ATOM 3460 C CA . PRO B 1 4 ? 73.812 30.422 -28.797 1 25.73 4 PRO B CA 1
ATOM 3461 C C . PRO B 1 4 ? 73.625 29.328 -27.75 1 25.73 4 PRO B C 1
ATOM 3463 O O . PRO B 1 4 ? 74.062 29.453 -26.609 1 25.73 4 PRO B O 1
ATOM 3466 N N . SER B 1 5 ? 72.312 28.734 -27.672 1 23.14 5 SER B N 1
ATOM 3467 C CA . SER B 1 5 ? 71.5 27.859 -26.812 1 23.14 5 SER B CA 1
ATOM 3468 C C . SER B 1 5 ? 72.188 26.531 -26.578 1 23.14 5 SER B C 1
ATOM 3470 O O . SER B 1 5 ? 72.125 25.625 -27.391 1 23.14 5 SER B O 1
ATOM 3472 N N . ALA B 1 6 ? 73.562 26.625 -26.281 1 21.42 6 ALA B N 1
ATOM 3473 C CA . ALA B 1 6 ? 74.562 25.531 -26.406 1 21.42 6 ALA B CA 1
ATOM 3474 C C . ALA B 1 6 ? 74.25 24.406 -25.438 1 21.42 6 ALA B C 1
ATOM 3476 O O . ALA B 1 6 ? 75 24.141 -24.5 1 21.42 6 ALA B O 1
ATOM 3477 N N . ILE B 1 7 ? 72.938 24.359 -24.922 1 23.34 7 ILE B N 1
ATOM 3478 C CA . ILE B 1 7 ? 72.75 23.516 -23.734 1 23.34 7 ILE B CA 1
ATOM 3479 C C . ILE B 1 7 ? 73.062 22.062 -24.078 1 23.34 7 ILE B C 1
ATOM 3481 O O . ILE B 1 7 ? 72.438 21.484 -24.969 1 23.34 7 ILE B O 1
ATOM 3485 N N . ARG B 1 8 ? 74.375 21.703 -24.031 1 19.95 8 ARG B N 1
ATOM 3486 C CA . ARG B 1 8 ? 75.062 20.453 -24.391 1 19.95 8 ARG B CA 1
ATOM 3487 C C . ARG B 1 8 ? 74.438 19.266 -23.688 1 19.95 8 ARG B C 1
ATOM 3489 O O . ARG B 1 8 ? 74.125 19.328 -22.5 1 19.95 8 ARG B O 1
ATOM 3496 N N . GLY B 1 9 ? 73.688 18.391 -24.438 1 20.2 9 GLY B N 1
ATOM 3497 C CA . GLY B 1 9 ? 72.812 17.25 -24.375 1 20.2 9 GLY B CA 1
ATOM 3498 C C . GLY B 1 9 ? 73.438 16.031 -23.75 1 20.2 9 GLY B C 1
ATOM 3499 O O . GLY B 1 9 ? 74.25 15.359 -24.359 1 20.2 9 GLY B O 1
ATOM 3500 N N . ARG B 1 10 ? 74.188 16.297 -22.484 1 21.62 10 ARG B N 1
ATOM 3501 C CA . ARG B 1 10 ? 74.938 15.141 -22.016 1 21.62 10 ARG B CA 1
ATOM 3502 C C . ARG B 1 10 ? 74.125 13.867 -22.047 1 21.62 10 ARG B C 1
ATOM 3504 O O . ARG B 1 10 ? 73 13.844 -21.547 1 21.62 10 ARG B O 1
ATOM 3511 N N . ARG B 1 11 ? 74.375 13.008 -22.984 1 19.44 11 ARG B N 1
ATOM 3512 C CA . ARG B 1 11 ? 73.75 11.734 -23.391 1 19.44 11 ARG B CA 1
ATOM 3513 C C . ARG B 1 11 ? 73.875 10.711 -22.266 1 19.44 11 ARG B C 1
ATOM 3515 O O . ARG B 1 11 ? 74.938 10.414 -21.766 1 19.44 11 ARG B O 1
ATOM 3522 N N . ARG B 1 12 ? 73.062 10.867 -21.219 1 22.42 12 ARG B N 1
ATOM 3523 C CA . ARG B 1 12 ? 73.062 9.898 -20.125 1 22.42 12 ARG B CA 1
ATOM 3524 C C . ARG B 1 12 ? 73.125 8.477 -20.672 1 22.42 12 ARG B C 1
ATOM 3526 O O . ARG B 1 12 ? 72.438 8.141 -21.641 1 22.42 12 ARG B O 1
ATOM 3533 N N . PRO B 1 13 ? 74.312 7.777 -20.516 1 23.97 13 PRO B N 1
ATOM 3534 C CA . PRO B 1 13 ? 74.562 6.434 -21.031 1 23.97 13 PRO B CA 1
ATOM 3535 C C . PRO B 1 13 ? 73.438 5.445 -20.719 1 23.97 13 PRO B C 1
ATOM 3537 O O . PRO B 1 13 ? 72.688 5.621 -19.734 1 23.97 13 PRO B O 1
ATOM 3540 N N . GLY B 1 14 ? 72.812 4.859 -21.734 1 22.7 14 GLY B N 1
ATOM 3541 C CA . GLY B 1 14 ? 71.688 3.951 -21.922 1 22.7 14 GLY B CA 1
ATOM 3542 C C . GLY B 1 14 ? 71.812 2.666 -21.125 1 22.7 14 GLY B C 1
ATOM 3543 O O . GLY B 1 14 ? 72.75 1.917 -21.312 1 22.7 14 GLY B O 1
ATOM 3544 N N . THR B 1 15 ? 71.75 2.789 -19.719 1 24.92 15 THR B N 1
ATOM 3545 C CA . THR B 1 15 ? 71.875 1.541 -18.984 1 24.92 15 THR B CA 1
ATOM 3546 C C . THR B 1 15 ? 71.125 0.416 -19.656 1 24.92 15 THR B C 1
ATOM 3548 O O . THR B 1 15 ? 69.938 0.592 -20.031 1 24.92 15 THR B O 1
ATOM 3551 N N . ALA B 1 16 ? 71.875 -0.463 -20.25 1 23.92 16 ALA B N 1
ATOM 3552 C CA . ALA B 1 16 ? 71.438 -1.688 -20.938 1 23.92 16 ALA B CA 1
ATOM 3553 C C . ALA B 1 16 ? 70.562 -2.545 -20.062 1 23.92 16 ALA B C 1
ATOM 3555 O O . ALA B 1 16 ? 71 -3.068 -19.031 1 23.92 16 ALA B O 1
ATOM 3556 N N . GLU B 1 17 ? 69.312 -2.086 -19.797 1 24.88 17 GLU B N 1
ATOM 3557 C CA . GLU B 1 17 ? 68.375 -2.957 -19.047 1 24.88 17 GLU B CA 1
ATOM 3558 C C . GLU B 1 17 ? 68.312 -4.328 -19.703 1 24.88 17 GLU B C 1
ATOM 3560 O O . GLU B 1 17 ? 67.938 -4.434 -20.875 1 24.88 17 GLU B O 1
ATOM 3565 N N . HIS B 1 18 ? 69.25 -5.234 -19.453 1 24.75 18 HIS B N 1
ATOM 3566 C CA . HIS B 1 18 ? 69.25 -6.625 -19.906 1 24.75 18 HIS B CA 1
ATOM 3567 C C . HIS B 1 18 ? 67.875 -7.23 -19.656 1 24.75 18 HIS B C 1
ATOM 3569 O O . HIS B 1 18 ? 67.312 -7.18 -18.531 1 24.75 18 HIS B O 1
ATOM 3575 N N . THR B 1 19 ? 67 -7.145 -20.672 1 27.45 19 THR B N 1
ATOM 3576 C CA . THR B 1 19 ? 65.688 -7.762 -20.812 1 27.45 19 THR B CA 1
ATOM 3577 C C . THR B 1 19 ? 65.812 -9.266 -20.547 1 27.45 19 THR B C 1
ATOM 3579 O O . THR B 1 19 ? 66.375 -10 -21.359 1 27.45 19 THR B O 1
ATOM 3582 N N . VAL B 1 20 ? 66.25 -9.664 -19.453 1 26.17 20 VAL B N 1
ATOM 3583 C CA . VAL B 1 20 ? 66.188 -11.102 -19.266 1 26.17 20 VAL B CA 1
ATOM 3584 C C . VAL B 1 20 ? 64.75 -11.578 -19.609 1 26.17 20 VAL B C 1
ATOM 3586 O O . VAL B 1 20 ? 63.781 -11.125 -19.016 1 26.17 20 VAL B O 1
ATOM 3589 N N . THR B 1 21 ? 64.625 -11.875 -20.922 1 29.11 21 THR B N 1
ATOM 3590 C CA . THR B 1 21 ? 63.406 -12.5 -21.406 1 29.11 21 THR B CA 1
ATOM 3591 C C . THR B 1 21 ? 63.156 -13.844 -20.719 1 29.11 21 THR B C 1
ATOM 3593 O O . THR B 1 21 ? 64 -14.734 -20.781 1 29.11 21 THR B O 1
ATOM 3596 N N . PRO B 1 22 ? 62.812 -13.836 -19.422 1 30.62 22 PRO B N 1
ATOM 3597 C CA . PRO B 1 22 ? 62.625 -15.18 -18.875 1 30.62 22 PRO B CA 1
ATOM 3598 C C . PRO B 1 22 ? 61.844 -16.094 -19.812 1 30.62 22 PRO B C 1
ATOM 3600 O O . PRO B 1 22 ? 60.75 -15.734 -20.266 1 30.62 22 PRO B O 1
ATOM 3603 N N . ASP B 1 23 ? 62.531 -16.719 -20.703 1 30.75 23 ASP B N 1
ATOM 3604 C CA . ASP B 1 23 ? 61.969 -17.734 -21.609 1 30.75 23 ASP B CA 1
ATOM 3605 C C . ASP B 1 23 ? 61.25 -18.812 -20.844 1 30.75 23 ASP B C 1
ATOM 3607 O O . ASP B 1 23 ? 61.219 -19.984 -21.25 1 30.75 23 ASP B O 1
ATOM 3611 N N . GLY B 1 24 ? 61.125 -18.688 -19.562 1 32.66 24 GLY B N 1
ATOM 3612 C CA . GLY B 1 24 ? 60.562 -19.953 -19.094 1 32.66 24 GLY B CA 1
ATOM 3613 C C . GLY B 1 24 ? 59.344 -20.391 -19.891 1 32.66 24 GLY B C 1
ATOM 3614 O O . GLY B 1 24 ? 58.625 -19.562 -20.469 1 32.66 24 GLY B O 1
ATOM 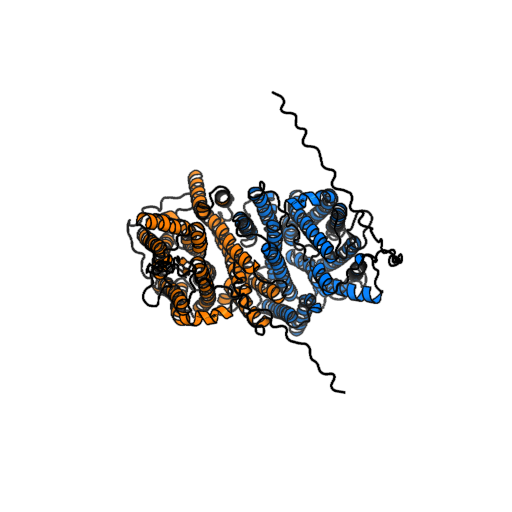3615 N N . PRO B 1 25 ? 59.406 -21.562 -20.453 1 29.2 25 PRO B N 1
ATOM 3616 C CA . PRO B 1 25 ? 58.281 -21.969 -21.297 1 29.2 25 PRO B CA 1
ATOM 3617 C C . PRO B 1 25 ? 56.938 -21.547 -20.703 1 29.2 25 PRO B C 1
ATOM 3619 O O . PRO B 1 25 ? 56.812 -21.438 -19.484 1 29.2 25 PRO B O 1
ATOM 3622 N N . ALA B 1 26 ? 56.25 -20.672 -21.375 1 34.97 26 ALA B N 1
ATOM 3623 C CA . ALA B 1 26 ? 54.875 -20.328 -21.031 1 34.97 26 ALA B CA 1
ATOM 3624 C C . ALA B 1 26 ? 54.094 -21.562 -20.594 1 34.97 26 ALA B C 1
ATOM 3626 O O . ALA B 1 26 ? 54.25 -22.641 -21.172 1 34.97 26 ALA B O 1
ATOM 3627 N N . PRO B 1 27 ? 53.75 -21.531 -19.312 1 34.56 27 PRO B N 1
ATOM 3628 C CA . PRO B 1 27 ? 52.969 -22.703 -18.984 1 34.56 27 PRO B CA 1
ATOM 3629 C C . PRO B 1 27 ? 52.094 -23.203 -20.141 1 34.56 27 PRO B C 1
ATOM 3631 O O . PRO B 1 27 ? 51.719 -22.406 -21.016 1 34.56 27 PRO B O 1
ATOM 3634 N N . SER B 1 28 ? 52.469 -24.281 -20.75 1 31.77 28 SER B N 1
ATOM 3635 C CA . SER B 1 28 ? 51.625 -24.938 -21.75 1 31.77 28 SER B CA 1
ATOM 3636 C C . SER B 1 28 ? 50.156 -24.797 -21.406 1 31.77 28 SER B C 1
ATOM 3638 O O . SER B 1 28 ? 49.75 -25 -20.25 1 31.77 28 SER B O 1
ATOM 3640 N N . ASN B 1 29 ? 49.5 -23.812 -22.031 1 33.41 29 ASN B N 1
ATOM 3641 C CA . ASN B 1 29 ? 48.062 -23.734 -22.125 1 33.41 29 ASN B CA 1
ATOM 3642 C C . ASN B 1 29 ? 47.438 -25.109 -22.312 1 33.41 29 ASN B C 1
ATOM 3644 O O . ASN B 1 29 ? 47.406 -25.641 -23.422 1 33.41 29 ASN B O 1
ATOM 3648 N N . ASP B 1 30 ? 47.781 -26.125 -21.594 1 34.28 30 ASP B N 1
ATOM 3649 C CA . ASP B 1 30 ? 47.031 -27.375 -21.75 1 34.28 30 ASP B CA 1
ATOM 3650 C C . ASP B 1 30 ? 45.562 -27.109 -22.094 1 34.28 30 ASP B C 1
ATOM 3652 O O . ASP B 1 30 ? 44.969 -26.141 -21.609 1 34.28 30 ASP B O 1
ATOM 3656 N N . GLY B 1 31 ? 45.156 -27.406 -23.328 1 36.62 31 GLY B N 1
ATOM 3657 C CA . GLY B 1 31 ? 43.875 -27.359 -24.031 1 36.62 31 GLY B CA 1
ATOM 3658 C C . GLY B 1 31 ? 42.688 -27.641 -23.141 1 36.62 31 GLY B C 1
ATOM 3659 O O . GLY B 1 31 ? 41.969 -28.609 -23.328 1 36.62 31 GLY B O 1
ATOM 3660 N N . GLY B 1 32 ? 42.812 -27.609 -21.859 1 39 32 GLY B N 1
ATOM 3661 C CA . GLY B 1 32 ? 41.562 -27.828 -21.125 1 39 32 GLY B CA 1
ATOM 3662 C C . GLY B 1 32 ? 40.406 -27.047 -21.703 1 39 32 GLY B C 1
ATOM 3663 O O . GLY B 1 32 ? 40.531 -25.859 -22.031 1 39 32 GLY B O 1
ATOM 3664 N N . GLY B 1 33 ? 39.594 -27.766 -22.469 1 41.09 33 GLY B N 1
ATOM 3665 C CA . GLY B 1 33 ? 38.406 -27.172 -23.016 1 41.09 33 GLY B CA 1
ATOM 3666 C C . GLY B 1 33 ? 37.75 -26.141 -22.109 1 41.09 33 GLY B C 1
ATOM 3667 O O . GLY B 1 33 ? 38.094 -26.078 -20.922 1 41.09 33 GLY B O 1
ATOM 3668 N N . PRO B 1 34 ? 37.312 -25.047 -22.688 1 46.22 34 PRO B N 1
ATOM 3669 C CA . PRO B 1 34 ? 36.656 -24.016 -21.906 1 46.22 34 PRO B CA 1
ATOM 3670 C C . PRO B 1 34 ? 35.812 -24.578 -20.75 1 46.22 34 PRO B C 1
ATOM 3672 O O . PRO B 1 34 ? 35.344 -25.719 -20.828 1 46.22 34 PRO B O 1
ATOM 3675 N N . ALA B 1 35 ? 36.094 -24.359 -19.578 1 50.31 35 ALA B N 1
ATOM 3676 C CA . ALA B 1 35 ? 35.344 -24.734 -18.391 1 50.31 35 ALA B CA 1
ATOM 3677 C C . ALA B 1 35 ? 33.844 -24.75 -18.672 1 50.31 35 ALA B C 1
ATOM 3679 O O . ALA B 1 35 ? 33.312 -23.828 -19.297 1 50.31 35 ALA B O 1
ATOM 3680 N N . PRO B 1 36 ? 33.219 -26.078 -18.781 1 60.5 36 PRO B N 1
ATOM 3681 C CA . PRO B 1 36 ? 31.781 -26.188 -19.109 1 60.5 36 PRO B CA 1
ATOM 3682 C C . PRO B 1 36 ? 30.938 -25.156 -18.375 1 60.5 36 PRO B C 1
ATOM 3684 O O . PRO B 1 36 ? 31.266 -24.75 -17.266 1 60.5 36 PRO B O 1
ATOM 3687 N N . ASN B 1 37 ? 29.969 -24.422 -19.078 1 82.69 37 ASN B N 1
ATOM 3688 C CA . ASN B 1 37 ? 28.969 -23.484 -18.562 1 82.69 37 ASN B CA 1
ATOM 3689 C C . ASN B 1 37 ? 28.172 -24.094 -17.422 1 82.69 37 ASN B C 1
ATOM 3691 O O . ASN B 1 37 ? 27.531 -25.141 -17.594 1 82.69 37 ASN B O 1
ATOM 3695 N N . PRO B 1 38 ? 28.453 -23.703 -16.203 1 89.88 38 PRO B N 1
ATOM 3696 C CA . PRO B 1 38 ? 27.75 -24.25 -15.031 1 89.88 38 PRO B CA 1
ATOM 3697 C C . PRO B 1 38 ? 26.25 -24.438 -15.273 1 89.88 38 PRO B C 1
ATOM 3699 O O . PRO B 1 38 ? 25.625 -25.297 -14.656 1 89.88 38 PRO B O 1
ATOM 3702 N N . VAL B 1 39 ? 25.703 -23.812 -16.156 1 94.81 39 VAL B N 1
ATOM 3703 C CA . VAL B 1 39 ? 24.281 -23.859 -16.453 1 94.81 39 VAL B CA 1
ATOM 3704 C C . VAL B 1 39 ? 23.953 -25.156 -17.203 1 94.81 39 VAL B C 1
ATOM 3706 O O . VAL B 1 39 ? 22.875 -25.719 -17.031 1 94.81 39 VAL B O 1
ATOM 3709 N N . ASP B 1 40 ? 24.922 -25.688 -17.922 1 93.88 40 ASP B N 1
ATOM 3710 C CA . ASP B 1 40 ? 24.672 -26.859 -18.766 1 93.88 40 ASP B CA 1
ATOM 3711 C C . ASP B 1 40 ? 25.25 -28.125 -18.141 1 93.88 40 ASP B C 1
ATOM 3713 O O . ASP B 1 40 ? 25.188 -29.203 -18.75 1 93.88 40 ASP B O 1
ATOM 3717 N N . GLU B 1 41 ? 25.719 -27.891 -16.984 1 92.94 41 GLU B N 1
ATOM 3718 C CA . GLU B 1 41 ? 26.234 -29.078 -16.297 1 92.94 41 GLU B CA 1
ATOM 3719 C C . GLU B 1 41 ? 25.109 -29.938 -15.742 1 92.94 41 GLU B C 1
ATOM 3721 O O . GLU B 1 41 ? 24.125 -29.422 -15.219 1 92.94 41 GLU B O 1
ATOM 3726 N N . VAL B 1 42 ? 25.25 -31.25 -15.938 1 94.75 42 VAL B N 1
ATOM 3727 C CA . VAL B 1 42 ? 24.25 -32.188 -15.43 1 94.75 42 VAL B CA 1
ATOM 3728 C C . VAL B 1 42 ? 24.719 -32.812 -14.125 1 94.75 42 VAL B C 1
ATOM 3730 O O . VAL B 1 42 ? 25.594 -33.688 -14.125 1 94.75 42 VAL B O 1
ATOM 3733 N N . PRO B 1 43 ? 24.156 -32.406 -13.078 1 94.19 43 PRO B N 1
ATOM 3734 C CA . PRO B 1 43 ? 24.531 -32.969 -11.789 1 94.19 43 PRO B CA 1
ATOM 3735 C C . PRO B 1 43 ? 24.109 -34.438 -11.664 1 94.19 43 PRO B C 1
ATOM 3737 O O . PRO B 1 43 ? 23.422 -34.969 -12.539 1 94.19 43 PRO B O 1
ATOM 3740 N N . SER B 1 44 ? 24.609 -35.031 -10.594 1 95.62 44 SER B N 1
ATOM 3741 C CA . SER B 1 44 ? 24.203 -36.406 -10.305 1 95.62 44 SER B CA 1
ATOM 3742 C C . SER B 1 44 ? 22.703 -36.531 -10.055 1 95.62 44 SER B C 1
ATOM 3744 O O . SER B 1 44 ? 22.062 -35.531 -9.734 1 95.62 44 SER B O 1
ATOM 3746 N N . ALA B 1 45 ? 22.172 -37.75 -10.234 1 95.81 45 ALA B N 1
ATOM 3747 C CA . ALA B 1 45 ? 20.734 -37.969 -10.078 1 95.81 45 ALA B CA 1
ATOM 3748 C C . ALA B 1 45 ? 20.266 -37.562 -8.688 1 95.81 45 ALA B C 1
ATOM 3750 O O . ALA B 1 45 ? 19.172 -37 -8.531 1 95.81 45 ALA B O 1
ATOM 3751 N N . TRP B 1 46 ? 21.109 -37.875 -7.781 1 95.12 46 TRP B N 1
ATOM 3752 C CA . TRP B 1 46 ? 20.766 -37.531 -6.402 1 95.12 46 TRP B CA 1
ATOM 3753 C C . TRP B 1 46 ? 20.703 -36.031 -6.203 1 95.12 46 TRP B C 1
ATOM 3755 O O . TRP B 1 46 ? 19.781 -35.5 -5.574 1 95.12 46 TRP B O 1
ATOM 3765 N N . LYS B 1 47 ? 21.656 -35.344 -6.715 1 94.62 47 LYS B N 1
ATOM 3766 C CA . LYS B 1 47 ? 21.672 -33.875 -6.602 1 94.62 47 LYS B CA 1
ATOM 3767 C C . LYS B 1 47 ? 20.5 -33.25 -7.367 1 94.62 47 LYS B C 1
ATOM 3769 O O . LYS B 1 47 ? 19.891 -32.281 -6.906 1 94.62 47 LYS B O 1
ATOM 3774 N N . LEU B 1 48 ? 20.234 -33.844 -8.508 1 96.06 48 LEU B N 1
ATOM 3775 C CA . LEU B 1 48 ? 19.094 -33.344 -9.297 1 96.06 48 LEU B CA 1
ATOM 3776 C C . LEU B 1 48 ? 17.797 -33.469 -8.508 1 96.06 48 LEU B C 1
ATOM 3778 O O . LEU B 1 48 ? 16.984 -32.562 -8.492 1 96.06 48 LEU B O 1
ATOM 3782 N N . LEU B 1 49 ? 17.625 -34.562 -7.84 1 96 49 LEU B N 1
ATOM 3783 C CA . LEU B 1 49 ? 16.391 -34.812 -7.102 1 96 49 LEU B CA 1
ATOM 3784 C C . LEU B 1 49 ? 16.312 -33.906 -5.871 1 96 49 LEU B C 1
ATOM 3786 O O . LEU B 1 49 ? 15.258 -33.312 -5.605 1 96 49 LEU B O 1
ATOM 3790 N N . VAL B 1 50 ? 17.406 -33.781 -5.184 1 93.38 50 VAL B N 1
ATOM 3791 C CA . VAL B 1 50 ? 17.406 -33.031 -3.939 1 93.38 50 VAL B CA 1
ATOM 3792 C C . VAL B 1 50 ? 17.172 -31.547 -4.238 1 93.38 50 VAL B C 1
ATOM 3794 O O . VAL B 1 50 ? 16.312 -30.906 -3.623 1 93.38 50 VAL B O 1
ATOM 3797 N N . TYR B 1 51 ? 17.906 -31.031 -5.168 1 92.62 51 TYR B N 1
ATOM 3798 C CA . TYR B 1 51 ? 17.781 -29.609 -5.473 1 92.62 51 TYR B CA 1
ATOM 3799 C C . TYR B 1 51 ? 16.5 -29.328 -6.246 1 92.62 51 TYR B C 1
ATOM 3801 O O . TYR B 1 51 ? 15.906 -28.25 -6.109 1 92.62 51 TYR B O 1
ATOM 3809 N N . GLY B 1 52 ? 16.109 -30.266 -7.062 1 94.62 52 GLY B N 1
ATOM 3810 C CA . GLY B 1 52 ? 14.82 -30.125 -7.715 1 94.62 52 GLY B CA 1
ATOM 3811 C C . GLY B 1 52 ? 13.656 -30.094 -6.738 1 94.62 52 GLY B C 1
ATOM 3812 O O . GLY B 1 52 ? 12.734 -29.281 -6.895 1 94.62 52 GLY B O 1
ATOM 3813 N N . LEU B 1 53 ? 13.711 -30.953 -5.746 1 93.25 53 LEU B N 1
ATOM 3814 C CA . LEU B 1 53 ? 12.695 -30.984 -4.703 1 93.25 53 LEU B CA 1
ATOM 3815 C C . LEU B 1 53 ? 12.711 -29.688 -3.893 1 93.25 53 LEU B C 1
ATOM 3817 O O . LEU B 1 53 ? 11.656 -29.219 -3.455 1 93.25 53 LEU B O 1
ATOM 3821 N N . GLN B 1 54 ? 13.836 -29.219 -3.736 1 88 54 GLN B N 1
ATOM 3822 C CA . GLN B 1 54 ? 13.961 -27.953 -3.004 1 88 54 GLN B CA 1
ATOM 3823 C C . GLN B 1 54 ? 13.219 -26.828 -3.721 1 88 54 GLN B C 1
ATOM 3825 O O . GLN B 1 54 ? 12.469 -26.078 -3.098 1 88 54 GLN B O 1
ATOM 3830 N N . HIS B 1 55 ? 13.484 -26.719 -5.02 1 90.69 55 HIS B N 1
ATOM 3831 C CA . HIS B 1 55 ? 12.781 -25.719 -5.801 1 90.69 55 HIS B CA 1
ATOM 3832 C C . HIS B 1 55 ? 11.266 -25.922 -5.738 1 90.69 55 HIS B C 1
ATOM 3834 O O . HIS B 1 55 ? 10.508 -24.969 -5.629 1 90.69 55 HIS B O 1
ATOM 3840 N N . LEU B 1 56 ? 10.859 -27.141 -5.746 1 92.38 56 LEU B N 1
ATOM 3841 C CA . LEU B 1 56 ? 9.445 -27.484 -5.695 1 92.38 56 LEU B CA 1
ATOM 3842 C C . LEU B 1 56 ? 8.828 -27.062 -4.367 1 92.38 56 LEU B C 1
ATOM 3844 O O . LEU B 1 56 ? 7.766 -26.438 -4.34 1 92.38 56 LEU B O 1
ATOM 3848 N N . LEU B 1 57 ? 9.461 -27.391 -3.32 1 86.94 57 LEU B N 1
ATOM 3849 C CA . LEU B 1 57 ? 8.93 -27.094 -1.993 1 86.94 57 LEU B CA 1
ATOM 3850 C C . LEU B 1 57 ? 8.844 -25.578 -1.772 1 86.94 57 LEU B C 1
ATOM 3852 O O . LEU B 1 57 ? 7.887 -25.094 -1.157 1 86.94 57 LEU B O 1
ATOM 3856 N N . VAL B 1 58 ? 9.781 -24.906 -2.307 1 81.25 58 VAL B N 1
ATOM 3857 C CA . VAL B 1 58 ? 9.82 -23.469 -2.115 1 81.25 58 VAL B CA 1
ATOM 3858 C C . VAL B 1 58 ? 8.688 -22.797 -2.898 1 81.25 58 VAL B C 1
ATOM 3860 O O . VAL B 1 58 ? 8.062 -21.859 -2.416 1 81.25 58 VAL B O 1
ATOM 3863 N N . MET B 1 59 ? 8.461 -23.344 -4.035 1 87 59 MET B N 1
ATOM 3864 C CA . MET B 1 59 ? 7.465 -22.672 -4.863 1 87 59 MET B CA 1
ATOM 3865 C C . MET B 1 59 ? 6.066 -23.203 -4.566 1 87 59 MET B C 1
ATOM 3867 O O . MET B 1 59 ? 5.074 -22.641 -5.039 1 87 59 MET B O 1
ATOM 3871 N N . TYR B 1 60 ? 5.984 -24.281 -3.826 1 84.5 60 TYR B N 1
ATOM 3872 C CA . TYR B 1 60 ? 4.723 -25 -3.676 1 84.5 60 TYR B CA 1
ATOM 3873 C C . TYR B 1 60 ? 3.65 -24.094 -3.074 1 84.5 60 TYR B C 1
ATOM 3875 O O . TYR B 1 60 ? 2.523 -24.047 -3.57 1 84.5 60 TYR B O 1
ATOM 3883 N N . ALA B 1 61 ? 4.008 -23.422 -1.942 1 81.06 61 ALA B N 1
ATOM 3884 C CA . ALA B 1 61 ? 3.037 -22.562 -1.286 1 81.06 61 ALA B CA 1
ATOM 3885 C C . ALA B 1 61 ? 2.518 -21.484 -2.248 1 81.06 61 ALA B C 1
ATOM 3887 O O . ALA B 1 61 ? 1.32 -21.188 -2.268 1 81.06 61 ALA B O 1
ATOM 3888 N N . SER B 1 62 ? 3.365 -20.953 -3.006 1 82.38 62 SER B N 1
ATOM 3889 C CA . SER B 1 62 ? 2.977 -19.938 -3.973 1 82.38 62 SER B CA 1
ATOM 3890 C C . SER B 1 62 ? 2.121 -20.516 -5.086 1 82.38 62 SER B C 1
ATOM 3892 O O . SER B 1 62 ? 1.2 -19.875 -5.582 1 82.38 62 SER B O 1
ATOM 3894 N N . THR B 1 63 ? 2.426 -21.75 -5.469 1 87.12 63 THR B N 1
ATOM 3895 C CA . THR B 1 63 ? 1.747 -22.406 -6.578 1 87.12 63 THR B CA 1
ATOM 3896 C C . THR B 1 63 ? 0.298 -22.719 -6.215 1 87.12 63 THR B C 1
ATOM 3898 O O . THR B 1 63 ? -0.595 -22.609 -7.059 1 87.12 63 THR B O 1
ATOM 3901 N N . ILE B 1 64 ? 0.08 -23.031 -5.055 1 87.62 64 ILE B N 1
ATOM 3902 C CA . ILE B 1 64 ? -1.272 -23.453 -4.707 1 87.62 64 ILE B CA 1
ATOM 3903 C C . ILE B 1 64 ? -2.117 -22.234 -4.344 1 87.62 64 ILE B C 1
ATOM 3905 O O . ILE B 1 64 ? -3.348 -22.328 -4.297 1 87.62 64 ILE B O 1
ATOM 3909 N N . THR B 1 65 ? -1.494 -21.141 -4.078 1 86.38 65 THR B N 1
ATOM 3910 C CA . THR B 1 65 ? -2.191 -19.938 -3.621 1 86.38 65 THR B CA 1
ATOM 3911 C C . THR B 1 65 ? -3.113 -19.391 -4.711 1 86.38 65 THR B C 1
ATOM 3913 O O . THR B 1 65 ? -4.27 -19.062 -4.445 1 86.38 65 THR B O 1
ATOM 3916 N N . VAL B 1 66 ? -2.648 -19.359 -5.945 1 90.69 66 VAL B N 1
ATOM 3917 C CA . VAL B 1 66 ? -3.4 -18.734 -7.027 1 90.69 66 VAL B CA 1
ATOM 3918 C C . VAL B 1 66 ? -4.699 -19.5 -7.266 1 90.69 66 VAL B C 1
ATOM 3920 O O . VAL B 1 66 ? -5.785 -18.922 -7.258 1 90.69 66 VAL B O 1
ATOM 3923 N N . PRO B 1 67 ? -4.625 -20.844 -7.391 1 93.62 67 PRO B N 1
ATOM 3924 C CA . PRO B 1 67 ? -5.879 -21.578 -7.582 1 93.62 67 PRO B CA 1
ATOM 3925 C C . PRO B 1 67 ? -6.844 -21.406 -6.406 1 93.62 67 PRO B C 1
ATOM 3927 O O . PRO B 1 67 ? -8.055 -21.297 -6.609 1 93.62 67 PRO B O 1
ATOM 3930 N N . VAL B 1 68 ? -6.344 -21.391 -5.285 1 89.19 68 VAL B N 1
ATOM 3931 C CA . VAL B 1 68 ? -7.191 -21.297 -4.102 1 89.19 68 VAL B CA 1
ATOM 3932 C C . VAL B 1 68 ? -7.867 -19.922 -4.051 1 89.19 68 VAL B C 1
ATOM 3934 O O . VAL B 1 68 ? -9.062 -19.828 -3.783 1 89.19 68 VAL B O 1
ATOM 3937 N N . VAL B 1 69 ? -7.086 -18.906 -4.289 1 87.5 69 VAL B N 1
ATOM 3938 C CA . VAL B 1 69 ? -7.609 -17.547 -4.254 1 87.5 69 VAL B CA 1
ATOM 3939 C C . VAL B 1 69 ? -8.68 -17.375 -5.336 1 87.5 69 VAL B C 1
ATOM 3941 O O . VAL B 1 69 ? -9.766 -16.859 -5.066 1 87.5 69 VAL B O 1
ATOM 3944 N N . VAL B 1 70 ? -8.414 -17.844 -6.473 1 91.5 70 VAL B N 1
ATOM 3945 C CA . VAL B 1 70 ? -9.328 -17.688 -7.602 1 91.5 70 VAL B CA 1
ATOM 3946 C C . VAL B 1 70 ? -10.586 -18.5 -7.371 1 91.5 70 VAL B C 1
ATOM 3948 O O . VAL B 1 70 ? -11.703 -18.016 -7.555 1 91.5 70 VAL B O 1
ATOM 3951 N N . ALA B 1 71 ? -10.391 -19.734 -6.941 1 91.31 71 ALA B N 1
ATOM 3952 C CA . ALA B 1 71 ? -11.539 -20.609 -6.707 1 91.31 71 ALA B CA 1
ATOM 3953 C C . ALA B 1 71 ? -12.43 -20.047 -5.605 1 91.31 71 ALA B C 1
ATOM 3955 O O . ALA B 1 71 ? -13.664 -20.078 -5.715 1 91.31 71 ALA B O 1
ATOM 3956 N N . SER B 1 72 ? -11.836 -19.562 -4.594 1 85.75 72 SER B N 1
ATOM 3957 C CA . SER B 1 72 ? -12.586 -19.016 -3.473 1 85.75 72 SER B CA 1
ATOM 3958 C C . SER B 1 72 ? -13.312 -17.734 -3.875 1 85.75 72 SER B C 1
ATOM 3960 O O . SER B 1 72 ? -14.492 -17.562 -3.549 1 85.75 72 SER B O 1
ATOM 3962 N N . ALA B 1 73 ? -12.633 -16.922 -4.555 1 84.56 73 ALA B N 1
ATOM 3963 C CA . ALA B 1 73 ? -13.211 -15.633 -4.93 1 84.56 73 ALA B CA 1
ATOM 3964 C C . ALA B 1 73 ? -14.352 -15.812 -5.93 1 84.56 73 ALA B C 1
ATOM 3966 O O . ALA B 1 73 ? -15.289 -15.016 -5.953 1 84.56 73 ALA B O 1
ATOM 3967 N N . LEU B 1 74 ? -14.289 -16.812 -6.723 1 90.31 74 LEU B N 1
ATOM 3968 C CA . LEU B 1 74 ? -15.32 -17.062 -7.727 1 90.31 74 LEU B CA 1
ATOM 3969 C C . LEU B 1 74 ? -16.375 -18.047 -7.199 1 90.31 74 LEU B C 1
ATOM 3971 O O . LEU B 1 74 ? -17.266 -18.438 -7.934 1 90.31 74 LEU B O 1
ATOM 3975 N N . ASP B 1 75 ? -16.203 -18.453 -5.934 1 86.88 75 ASP B N 1
ATOM 3976 C CA . ASP B 1 75 ? -17.125 -19.359 -5.266 1 86.88 75 ASP B CA 1
ATOM 3977 C C . ASP B 1 75 ? -17.281 -20.656 -6.055 1 86.88 75 ASP B C 1
ATOM 3979 O O . ASP B 1 75 ? -18.406 -21.094 -6.328 1 86.88 75 ASP B O 1
ATOM 3983 N N . LEU B 1 76 ? -16.219 -21.219 -6.508 1 91.19 76 LEU B N 1
ATOM 3984 C CA . LEU B 1 76 ? -16.234 -22.469 -7.27 1 91.19 76 LEU B CA 1
ATOM 3985 C C . LEU B 1 76 ? -16.344 -23.672 -6.34 1 91.19 76 LEU B C 1
ATOM 3987 O O . LEU B 1 76 ? -16.094 -23.547 -5.137 1 91.19 76 LEU B O 1
ATOM 3991 N N . SER B 1 77 ? -16.719 -24.781 -6.895 1 90.38 77 SER B N 1
ATOM 3992 C CA . SER B 1 77 ? -16.891 -26.016 -6.117 1 90.38 77 SER B CA 1
ATOM 3993 C C . SER B 1 77 ? -15.531 -26.578 -5.703 1 90.38 77 SER B C 1
ATOM 3995 O O . SER B 1 77 ? -14.5 -26.188 -6.242 1 90.38 77 SER B O 1
ATOM 3997 N N . GLN B 1 78 ? -15.57 -27.453 -4.809 1 87.06 78 GLN B N 1
ATOM 3998 C CA . GLN B 1 78 ? -14.359 -28.141 -4.367 1 87.06 78 GLN B CA 1
ATOM 3999 C C . GLN B 1 78 ? -13.727 -28.922 -5.512 1 87.06 78 GLN B C 1
ATOM 4001 O O . GLN B 1 78 ? -12.5 -29 -5.609 1 87.06 78 GLN B O 1
ATOM 4006 N N . GLN B 1 79 ? -14.57 -29.484 -6.285 1 88.44 79 GLN B N 1
ATOM 4007 C CA . GLN B 1 79 ? -14.086 -30.234 -7.438 1 88.44 79 GLN B CA 1
ATOM 4008 C C . GLN B 1 79 ? -13.344 -29.312 -8.414 1 88.44 79 GLN B C 1
ATOM 4010 O O . GLN B 1 79 ? -12.328 -29.703 -8.992 1 88.44 79 GLN B O 1
ATOM 4015 N N . ASP B 1 80 ? -13.875 -28.125 -8.578 1 92.88 80 ASP B N 1
ATOM 4016 C CA . ASP B 1 80 ? -13.227 -27.141 -9.445 1 92.88 80 ASP B CA 1
ATOM 4017 C C . ASP B 1 80 ? -11.875 -26.734 -8.875 1 92.88 80 ASP B C 1
ATOM 4019 O O . ASP B 1 80 ? -10.914 -26.516 -9.617 1 92.88 80 ASP B O 1
ATOM 4023 N N . LEU B 1 81 ? -11.828 -26.594 -7.594 1 92.19 81 LEU B N 1
ATOM 4024 C CA . LEU B 1 81 ? -10.562 -26.25 -6.949 1 92.19 81 LEU B CA 1
ATOM 4025 C C . LEU B 1 81 ? -9.523 -27.344 -7.164 1 92.19 81 LEU B C 1
ATOM 4027 O O . LEU B 1 81 ? -8.367 -27.062 -7.484 1 92.19 81 LEU B O 1
ATOM 4031 N N . VAL B 1 82 ? -9.93 -28.547 -6.945 1 90.44 82 VAL B N 1
ATOM 4032 C CA . VAL B 1 82 ? -9.031 -29.688 -7.156 1 90.44 82 VAL B CA 1
ATOM 4033 C C . VAL B 1 82 ? -8.516 -29.672 -8.594 1 90.44 82 VAL B C 1
ATOM 4035 O O . VAL B 1 82 ? -7.316 -29.844 -8.836 1 90.44 82 VAL B O 1
ATOM 4038 N N . TYR B 1 83 ? -9.43 -29.469 -9.516 1 93.19 83 TYR B N 1
ATOM 4039 C CA . TYR B 1 83 ? -9.062 -29.391 -10.922 1 93.19 83 TYR B CA 1
ATOM 4040 C C . TYR B 1 83 ? -8.055 -28.266 -11.164 1 93.19 83 TYR B C 1
ATOM 4042 O O . TYR B 1 83 ? -7.035 -28.469 -11.828 1 93.19 83 TYR B O 1
ATOM 4050 N N . LEU B 1 84 ? -8.352 -27.094 -10.617 1 94.69 84 LEU B N 1
ATOM 4051 C CA . LEU B 1 84 ? -7.508 -25.922 -10.844 1 94.69 84 LEU B CA 1
ATOM 4052 C C . LEU B 1 84 ? -6.113 -26.141 -10.266 1 94.69 84 LEU B C 1
ATOM 4054 O O . LEU B 1 84 ? -5.117 -25.719 -10.859 1 94.69 84 LEU B O 1
ATOM 4058 N N . VAL B 1 85 ? -6.027 -26.781 -9.141 1 93.94 85 VAL B N 1
ATOM 4059 C CA . VAL B 1 85 ? -4.738 -27.062 -8.523 1 93.94 85 VAL B CA 1
ATOM 4060 C C . VAL B 1 85 ? -3.932 -28 -9.406 1 93.94 85 VAL B C 1
ATOM 4062 O O . VAL B 1 85 ? -2.75 -27.766 -9.664 1 93.94 85 VAL B O 1
ATOM 4065 N N . THR B 1 86 ? -4.562 -29.016 -9.906 1 94.12 86 THR B N 1
ATOM 4066 C CA . THR B 1 86 ? -3.867 -30.016 -10.719 1 94.12 86 THR B CA 1
ATOM 4067 C C . THR B 1 86 ? -3.477 -29.438 -12.078 1 94.12 86 THR B C 1
ATOM 4069 O O . THR B 1 86 ? -2.373 -29.672 -12.57 1 94.12 86 THR B O 1
ATOM 4072 N N . ALA B 1 87 ? -4.379 -28.688 -12.633 1 95.88 87 ALA B N 1
ATOM 4073 C CA . ALA B 1 87 ? -4.066 -28.031 -13.898 1 95.88 87 ALA B CA 1
ATOM 4074 C C . ALA B 1 87 ? -2.902 -27.062 -13.742 1 95.88 87 ALA B C 1
ATOM 4076 O O . ALA B 1 87 ? -2.047 -26.953 -14.625 1 95.88 87 ALA B O 1
ATOM 4077 N N . ASP B 1 88 ? -2.943 -26.328 -12.641 1 96.31 88 ASP B N 1
ATOM 4078 C CA . ASP B 1 88 ? -1.88 -25.375 -12.359 1 96.31 88 ASP B CA 1
ATOM 4079 C C . ASP B 1 88 ? -0.53 -26.078 -12.219 1 96.31 88 ASP B C 1
ATOM 4081 O O . ASP B 1 88 ? 0.471 -25.625 -12.781 1 96.31 88 ASP B O 1
ATOM 4085 N N . LEU B 1 89 ? -0.51 -27.156 -11.469 1 95.75 89 LEU B N 1
ATOM 4086 C CA . LEU B 1 89 ? 0.725 -27.906 -11.273 1 95.75 89 LEU B CA 1
ATOM 4087 C C . LEU B 1 89 ? 1.26 -28.422 -12.609 1 95.75 89 LEU B C 1
ATOM 4089 O O . LEU B 1 89 ? 2.465 -28.359 -12.859 1 95.75 89 LEU B O 1
ATOM 4093 N N . LEU B 1 90 ? 0.432 -28.906 -13.406 1 96.69 90 LEU B N 1
ATOM 4094 C CA . LEU B 1 90 ? 0.821 -29.438 -14.703 1 96.69 90 LEU B CA 1
ATOM 4095 C C . LEU B 1 90 ? 1.479 -28.344 -15.555 1 96.69 90 LEU B C 1
ATOM 4097 O O . LEU B 1 90 ? 2.557 -28.562 -16.109 1 96.69 90 LEU B O 1
ATOM 4101 N N . LEU B 1 91 ? 0.82 -27.266 -15.609 1 96.94 91 LEU B N 1
ATOM 4102 C CA . LEU B 1 91 ? 1.307 -26.203 -16.484 1 96.94 91 LEU B CA 1
ATOM 4103 C C . LEU B 1 91 ? 2.545 -25.531 -15.898 1 96.94 91 LEU B C 1
ATOM 4105 O O . LEU B 1 91 ? 3.434 -25.094 -16.641 1 96.94 91 LEU B O 1
ATOM 4109 N N . CYS B 1 92 ? 2.584 -25.375 -14.57 1 96.12 92 CYS B N 1
ATOM 4110 C CA . CYS B 1 92 ? 3.818 -24.922 -13.945 1 96.12 92 CYS B CA 1
ATOM 4111 C C . CYS B 1 92 ? 4.984 -25.828 -14.305 1 96.12 92 CYS B C 1
ATOM 4113 O O . CYS B 1 92 ? 6.07 -25.359 -14.648 1 96.12 92 CYS B O 1
ATOM 4115 N N . GLY B 1 93 ? 4.719 -27.109 -14.227 1 96.75 93 GLY B N 1
ATOM 4116 C CA . GLY B 1 93 ? 5.75 -28.078 -14.562 1 96.75 93 GLY B CA 1
ATOM 4117 C C . GLY B 1 93 ? 6.164 -28.016 -16.031 1 96.75 93 GLY B C 1
ATOM 4118 O O . GLY B 1 93 ? 7.355 -27.953 -16.328 1 96.75 93 GLY B O 1
ATOM 4119 N N . PHE B 1 94 ? 5.168 -28.016 -16.891 1 97.25 94 PHE B N 1
ATOM 4120 C CA . PHE B 1 94 ? 5.43 -27.953 -18.312 1 97.25 94 PHE B CA 1
ATOM 4121 C C . PHE B 1 94 ? 6.203 -26.688 -18.672 1 97.25 94 PHE B C 1
ATOM 4123 O O . PHE B 1 94 ? 7.176 -26.734 -19.422 1 97.25 94 PHE B O 1
ATOM 4130 N N . GLY B 1 95 ? 5.707 -25.562 -18.172 1 96.94 95 GLY B N 1
ATOM 4131 C CA . GLY B 1 95 ? 6.391 -24.312 -18.422 1 96.94 95 GLY B CA 1
ATOM 4132 C C . GLY B 1 95 ? 7.816 -24.297 -17.906 1 96.94 95 GLY B C 1
ATOM 4133 O O . GLY B 1 95 ? 8.711 -23.766 -18.578 1 96.94 95 GLY B O 1
ATOM 4134 N N . THR B 1 96 ? 8 -24.797 -16.688 1 96.44 96 THR B N 1
ATOM 4135 C CA . THR B 1 96 ? 9.336 -24.875 -16.109 1 96.44 96 THR B CA 1
ATOM 4136 C C . THR B 1 96 ? 10.258 -25.703 -17 1 96.44 96 THR B C 1
ATOM 4138 O O . THR B 1 96 ? 11.422 -25.344 -17.203 1 96.44 96 THR B O 1
ATOM 4141 N N . LEU B 1 97 ? 9.766 -26.781 -17.562 1 97.25 97 LEU B N 1
ATOM 4142 C CA . LEU B 1 97 ? 10.539 -27.609 -18.469 1 97.25 97 LEU B CA 1
ATOM 4143 C C . LEU B 1 97 ? 10.891 -26.828 -19.734 1 97.25 97 LEU B C 1
ATOM 4145 O O . LEU B 1 97 ? 12.016 -26.922 -20.234 1 97.25 97 LEU B O 1
ATOM 4149 N N . LEU B 1 98 ? 9.93 -26.172 -20.219 1 96.75 98 LEU B N 1
ATOM 4150 C CA . LEU B 1 98 ? 10.148 -25.391 -21.438 1 96.75 98 LEU B CA 1
ATOM 4151 C C . LEU B 1 98 ? 11.234 -24.344 -21.219 1 96.75 98 LEU B C 1
ATOM 4153 O O . LEU B 1 98 ? 12.102 -24.156 -22.062 1 96.75 98 LEU B O 1
ATOM 4157 N N . GLN B 1 99 ? 11.18 -23.625 -20.094 1 95.94 99 GLN B N 1
ATOM 4158 C CA . GLN B 1 99 ? 12.148 -22.578 -19.797 1 95.94 99 GLN B CA 1
ATOM 4159 C C . GLN B 1 99 ? 13.539 -23.172 -19.562 1 95.94 99 GLN B C 1
ATOM 4161 O O . GLN B 1 99 ? 14.547 -22.578 -19.969 1 95.94 99 GLN B O 1
ATOM 4166 N N . SER B 1 100 ? 13.625 -24.312 -18.938 1 95.94 100 SER B N 1
ATOM 4167 C CA . SER B 1 100 ? 14.891 -24.922 -18.547 1 95.94 100 SER B CA 1
ATOM 4168 C C . SER B 1 100 ? 15.57 -25.625 -19.719 1 95.94 100 SER B C 1
ATOM 4170 O O . SER B 1 100 ? 16.781 -25.547 -19.875 1 95.94 100 SER B O 1
ATOM 4172 N N . LEU B 1 101 ? 14.828 -26.312 -20.531 1 96.5 101 LEU B N 1
ATOM 4173 C CA . LEU B 1 101 ? 15.406 -27.141 -21.578 1 96.5 101 LEU B CA 1
ATOM 4174 C C . LEU B 1 101 ? 15.328 -26.438 -22.922 1 96.5 101 LEU B C 1
ATOM 4176 O O . LEU B 1 101 ? 16.203 -26.625 -23.781 1 96.5 101 LEU B O 1
ATOM 4180 N N . GLY B 1 102 ? 14.352 -25.719 -23.109 1 95.31 102 GLY B N 1
ATOM 4181 C CA . GLY B 1 102 ? 14.156 -25.047 -24.391 1 95.31 102 GLY B CA 1
ATOM 4182 C C . GLY B 1 102 ? 13.773 -25.984 -25.516 1 95.31 102 GLY B C 1
ATOM 4183 O O . GLY B 1 102 ? 14.234 -27.125 -25.547 1 95.31 102 GLY B O 1
ATOM 4184 N N . ILE B 1 103 ? 12.852 -25.609 -26.281 1 93.94 103 ILE B N 1
ATOM 4185 C CA . ILE B 1 103 ? 12.477 -26.297 -27.5 1 93.94 103 ILE B CA 1
ATOM 4186 C C . ILE B 1 103 ? 12.422 -25.297 -28.656 1 93.94 103 ILE B C 1
ATOM 4188 O O . ILE B 1 103 ? 11.555 -24.422 -28.688 1 93.94 103 ILE B O 1
ATOM 4192 N N . TRP B 1 104 ? 13.312 -25.422 -29.578 1 92.75 104 TRP B N 1
ATOM 4193 C CA . TRP B 1 104 ? 13.383 -24.531 -30.719 1 92.75 104 TRP B CA 1
ATOM 4194 C C . TRP B 1 104 ? 13.609 -23.094 -30.266 1 92.75 104 TRP B C 1
ATOM 4196 O O . TRP B 1 104 ? 14.617 -22.781 -29.625 1 92.75 104 TRP B O 1
ATOM 4206 N N . ARG B 1 105 ? 12.625 -22.188 -30.516 1 93.62 105 ARG B N 1
ATOM 4207 C CA . ARG B 1 105 ? 12.742 -20.781 -30.156 1 93.62 105 ARG B CA 1
ATOM 4208 C C . ARG B 1 105 ? 11.883 -20.453 -28.938 1 93.62 105 ARG B C 1
ATOM 4210 O O . ARG B 1 105 ? 11.461 -19.312 -28.75 1 93.62 105 ARG B O 1
ATOM 4217 N N . VAL B 1 106 ? 11.609 -21.578 -28.141 1 97.06 106 VAL B N 1
ATOM 4218 C CA . VAL B 1 106 ? 10.773 -21.406 -26.953 1 97.06 106 VAL B CA 1
ATOM 4219 C C . VAL B 1 106 ? 11.531 -21.891 -25.719 1 97.06 106 VAL B C 1
ATOM 4221 O O . VAL B 1 106 ? 11.953 -23.047 -25.656 1 97.06 106 VAL B O 1
ATOM 4224 N N . GLY B 1 107 ? 11.727 -20.906 -24.797 1 96.44 107 GLY B N 1
ATOM 4225 C CA . GLY B 1 107 ? 12.484 -21.234 -23.594 1 96.44 107 GLY B CA 1
ATOM 4226 C C . GLY B 1 107 ? 13.867 -20.609 -23.578 1 96.44 107 GLY B C 1
ATOM 4227 O O . GLY B 1 107 ? 14.539 -20.547 -24.625 1 96.44 107 GLY B O 1
ATOM 4228 N N . VAL B 1 108 ? 14.305 -20.203 -22.438 1 95.19 108 VAL B N 1
ATOM 4229 C CA . VAL B 1 108 ? 15.531 -19.422 -22.328 1 95.19 108 VAL B CA 1
ATOM 4230 C C . VAL B 1 108 ? 16.703 -20.328 -21.953 1 95.19 108 VAL B C 1
ATOM 4232 O O . VAL B 1 108 ? 17.859 -19.938 -22.094 1 95.19 108 VAL B O 1
ATOM 4235 N N . ARG B 1 109 ? 16.516 -21.516 -21.516 1 95.75 109 ARG B N 1
ATOM 4236 C CA . ARG B 1 109 ? 17.547 -22.484 -21.109 1 95.75 109 ARG B CA 1
ATOM 4237 C C . ARG B 1 109 ? 18.359 -21.953 -19.938 1 95.75 109 ARG B C 1
ATOM 4239 O O . ARG B 1 109 ? 19.594 -21.953 -19.984 1 95.75 109 ARG B O 1
ATOM 4246 N N . LEU B 1 110 ? 17.719 -21.484 -19 1 94.75 110 LEU B N 1
ATOM 4247 C CA . LEU B 1 110 ? 18.234 -21.062 -17.703 1 94.75 110 LEU B CA 1
ATOM 4248 C C . LEU B 1 110 ? 17.484 -21.75 -16.562 1 94.75 110 LEU B C 1
ATOM 4250 O O . LEU B 1 110 ? 16.391 -22.297 -16.781 1 94.75 110 LEU B O 1
ATOM 4254 N N . PRO B 1 111 ? 18.078 -21.875 -15.445 1 94.38 111 PRO B N 1
ATOM 4255 C CA . PRO B 1 111 ? 17.375 -22.484 -14.305 1 94.38 111 PRO B CA 1
ATOM 4256 C C . PRO B 1 111 ? 16.281 -21.578 -13.742 1 94.38 111 PRO B C 1
ATOM 4258 O O . PRO B 1 111 ? 16.484 -20.938 -12.711 1 94.38 111 PRO B O 1
ATOM 4261 N N . MET B 1 112 ? 15.188 -21.641 -14.398 1 93.25 112 MET B N 1
ATOM 4262 C CA . MET B 1 112 ? 14.055 -20.812 -14.008 1 93.25 112 MET B CA 1
ATOM 4263 C C . MET B 1 112 ? 12.789 -21.656 -13.844 1 93.25 112 MET B C 1
ATOM 4265 O O . MET B 1 112 ? 12.617 -22.656 -14.539 1 93.25 112 MET B O 1
ATOM 4269 N N . VAL B 1 113 ? 11.992 -21.234 -12.922 1 93.38 113 VAL B N 1
ATOM 4270 C CA . VAL B 1 113 ? 10.727 -21.922 -12.664 1 93.38 113 VAL B CA 1
ATOM 4271 C C . VAL B 1 113 ? 9.562 -21.016 -13.023 1 93.38 113 VAL B C 1
ATOM 4273 O O . VAL B 1 113 ? 9.633 -19.797 -12.828 1 93.38 113 VAL B O 1
ATOM 4276 N N . ILE B 1 114 ? 8.469 -21.625 -13.547 1 93.81 114 ILE B N 1
ATOM 4277 C CA . ILE B 1 114 ? 7.277 -20.891 -13.969 1 93.81 114 ILE B CA 1
ATOM 4278 C C . ILE B 1 114 ? 6.145 -21.156 -12.977 1 93.81 114 ILE B C 1
ATOM 4280 O O . ILE B 1 114 ? 6.016 -22.266 -12.445 1 93.81 114 ILE B O 1
ATOM 4284 N N . GLY B 1 115 ? 5.402 -20.172 -12.688 1 92 115 GLY B N 1
ATOM 4285 C CA . GLY B 1 115 ? 4.215 -20.281 -11.859 1 92 115 GLY B CA 1
ATOM 4286 C C . GLY B 1 115 ? 3.082 -19.391 -12.312 1 92 115 GLY B C 1
ATOM 4287 O O . GLY B 1 115 ? 3.258 -18.562 -13.219 1 92 115 GLY B O 1
ATOM 4288 N N . ALA B 1 116 ? 1.938 -19.641 -11.711 1 93.94 116 ALA B N 1
ATOM 4289 C CA . ALA B 1 116 ? 0.787 -18.781 -12 1 93.94 116 ALA B CA 1
ATOM 4290 C C . ALA B 1 116 ? 1.021 -17.359 -11.5 1 93.94 116 ALA B C 1
ATOM 4292 O O . ALA B 1 116 ? 1.547 -17.156 -10.406 1 93.94 116 ALA B O 1
ATOM 4293 N N . SER B 1 117 ? 0.625 -16.453 -12.297 1 91.06 117 SER B N 1
ATOM 4294 C CA . SER 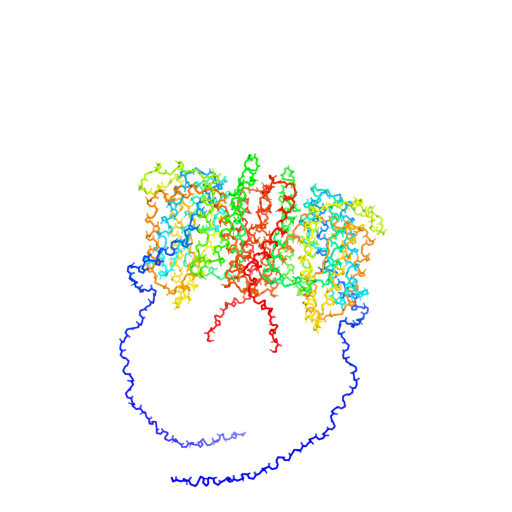B 1 117 ? 0.874 -15.055 -11.977 1 91.06 117 SER B CA 1
ATOM 4295 C C . SER B 1 117 ? -0.123 -14.539 -10.945 1 91.06 117 SER B C 1
ATOM 4297 O O . SER B 1 117 ? -1.33 -14.742 -11.078 1 91.06 117 SER B O 1
ATOM 4299 N N . TYR B 1 118 ? 0.382 -13.828 -9.984 1 84.88 118 TYR B N 1
ATOM 4300 C CA . TYR B 1 118 ? -0.466 -13.148 -9.016 1 84.88 118 TYR B CA 1
ATOM 4301 C C . TYR B 1 118 ? -1.099 -11.898 -9.617 1 84.88 118 TYR B C 1
ATOM 4303 O O . TYR B 1 118 ? -2.227 -11.539 -9.273 1 84.88 118 TYR B O 1
ATOM 4311 N N . THR B 1 119 ? -0.402 -11.336 -10.539 1 84.31 119 THR B N 1
ATOM 4312 C CA . THR B 1 119 ? -0.813 -10.07 -11.148 1 84.31 119 THR B CA 1
ATOM 4313 C C . THR B 1 119 ? -2.115 -10.242 -11.922 1 84.31 119 THR B C 1
ATOM 4315 O O . THR B 1 119 ? -2.898 -9.305 -12.047 1 84.31 119 THR B O 1
ATOM 4318 N N . GLY B 1 120 ? -2.307 -11.398 -12.375 1 89.44 120 GLY B N 1
ATOM 4319 C CA . GLY B 1 120 ? -3.48 -11.641 -13.195 1 89.44 120 GLY B CA 1
ATOM 4320 C C . GLY B 1 120 ? -4.719 -11.977 -12.383 1 89.44 120 GLY B C 1
ATOM 4321 O O . GLY B 1 120 ? -5.824 -12.031 -12.922 1 89.44 120 GLY B O 1
ATOM 4322 N N . ILE B 1 121 ? -4.559 -12.141 -11.117 1 88.12 121 ILE B N 1
ATOM 4323 C CA . ILE B 1 121 ? -5.66 -12.633 -10.305 1 88.12 121 ILE B CA 1
ATOM 4324 C C . ILE B 1 121 ? -6.812 -11.633 -10.328 1 88.12 121 ILE B C 1
ATOM 4326 O O . ILE B 1 121 ? -7.934 -11.977 -10.703 1 88.12 121 ILE B O 1
ATOM 4330 N N . ALA B 1 122 ? -6.508 -10.406 -10.047 1 83.5 122 ALA B N 1
ATOM 4331 C CA . ALA B 1 122 ? -7.566 -9.414 -9.875 1 83.5 122 ALA B CA 1
ATOM 4332 C C . ALA B 1 122 ? -8.336 -9.203 -11.172 1 83.5 122 ALA B C 1
ATOM 4334 O O . ALA B 1 122 ? -9.562 -9.32 -11.211 1 83.5 122 ALA B O 1
ATOM 4335 N N . PRO B 1 123 ? -7.664 -8.922 -12.25 1 87.56 123 PRO B N 1
ATOM 4336 C CA . PRO B 1 123 ? -8.43 -8.742 -13.492 1 87.56 123 PRO B CA 1
ATOM 4337 C C . PRO B 1 123 ? -9.164 -10.008 -13.914 1 87.56 123 PRO B C 1
ATOM 4339 O O . PRO B 1 123 ? -10.266 -9.93 -14.469 1 87.56 123 PRO B O 1
ATOM 4342 N N . MET B 1 124 ? -8.594 -11.133 -13.688 1 92.12 124 MET B N 1
ATOM 4343 C CA . MET B 1 124 ? -9.281 -12.383 -14 1 92.12 124 MET B CA 1
ATOM 4344 C C . MET B 1 124 ? -10.562 -12.516 -13.195 1 92.12 124 MET B C 1
ATOM 4346 O O . MET B 1 124 ? -11.602 -12.914 -13.727 1 92.12 124 MET B O 1
ATOM 4350 N N . LEU B 1 125 ? -10.453 -12.156 -11.945 1 88.19 125 LEU B N 1
ATOM 4351 C CA . LEU B 1 125 ? -11.625 -12.242 -11.086 1 88.19 125 LEU B CA 1
ATOM 4352 C C . LEU B 1 125 ? -12.727 -11.297 -11.555 1 88.19 125 LEU B C 1
ATOM 4354 O O . LEU B 1 125 ? -13.906 -11.656 -11.555 1 88.19 125 LEU B O 1
ATOM 4358 N N . ILE B 1 126 ? -12.344 -10.102 -11.914 1 85.25 126 ILE B N 1
ATOM 4359 C CA . ILE B 1 126 ? -13.312 -9.117 -12.391 1 85.25 126 ILE B CA 1
ATOM 4360 C C . ILE B 1 126 ? -14.031 -9.656 -13.625 1 85.25 126 ILE B C 1
ATOM 4362 O O . ILE B 1 126 ? -15.258 -9.578 -13.719 1 85.25 126 ILE B O 1
ATOM 4366 N N . ILE B 1 127 ? -13.336 -10.289 -14.539 1 91.5 127 ILE B N 1
ATOM 4367 C CA . ILE B 1 127 ? -13.906 -10.836 -15.766 1 91.5 127 ILE B CA 1
ATOM 4368 C C . ILE B 1 127 ? -14.758 -12.055 -15.438 1 91.5 127 ILE B C 1
ATOM 4370 O O . ILE B 1 127 ? -15.883 -12.188 -15.93 1 91.5 127 ILE B O 1
ATOM 4374 N N . GLY B 1 128 ? -14.219 -12.953 -14.625 1 92.75 128 GLY B N 1
ATOM 4375 C CA . GLY B 1 128 ? -14.938 -14.156 -14.258 1 92.75 128 GLY B CA 1
ATOM 4376 C C . GLY B 1 128 ? -16.266 -13.883 -13.578 1 92.75 128 GLY B C 1
ATOM 4377 O O . GLY B 1 128 ? -17.266 -14.555 -13.836 1 92.75 128 GLY B O 1
ATOM 4378 N N . GLN B 1 129 ? -16.266 -12.922 -12.695 1 87.38 129 GLN B N 1
ATOM 4379 C CA . GLN B 1 129 ? -17.469 -12.562 -11.961 1 87.38 129 GLN B CA 1
ATOM 4380 C C . GLN B 1 129 ? -18.438 -11.781 -12.844 1 87.38 129 GLN B C 1
ATOM 4382 O O . GLN B 1 129 ? -19.656 -11.906 -12.695 1 87.38 129 GLN B O 1
ATOM 4387 N N . GLY B 1 130 ? -17.969 -11.016 -13.703 1 86.44 130 GLY B N 1
ATOM 4388 C CA . GLY B 1 130 ? -18.797 -10.148 -14.516 1 86.44 130 GLY B CA 1
ATOM 4389 C C . GLY B 1 130 ? -19.266 -10.805 -15.805 1 86.44 130 GLY B C 1
ATOM 4390 O O . GLY B 1 130 ? -20.438 -10.742 -16.156 1 86.44 130 GLY B O 1
ATOM 4391 N N . SER B 1 131 ? -18.297 -11.438 -16.531 1 91.56 131 SER B N 1
ATOM 4392 C CA . SER B 1 131 ? -18.578 -11.945 -17.859 1 91.56 131 SER B CA 1
ATOM 4393 C C . SER B 1 131 ? -18.531 -13.469 -17.906 1 91.56 131 SER B C 1
ATOM 4395 O O . SER B 1 131 ? -18.812 -14.086 -18.938 1 91.56 131 SER B O 1
ATOM 4397 N N . GLY B 1 132 ? -18.156 -14.086 -16.844 1 93.69 132 GLY B N 1
ATOM 4398 C CA . GLY B 1 132 ? -18.156 -15.539 -16.766 1 93.69 132 GLY B CA 1
ATOM 4399 C C . GLY B 1 132 ? -16.781 -16.141 -16.969 1 93.69 132 GLY B C 1
ATOM 4400 O O . GLY B 1 132 ? -15.859 -15.477 -17.453 1 93.69 132 GLY B O 1
ATOM 4401 N N . LEU B 1 133 ? -16.688 -17.453 -16.719 1 96 133 LEU B N 1
ATOM 4402 C CA . LEU B 1 133 ? -15.406 -18.156 -16.75 1 96 133 LEU B CA 1
ATOM 4403 C C . LEU B 1 133 ? -14.945 -18.375 -18.188 1 96 133 LEU B C 1
ATOM 4405 O O . LEU B 1 133 ? -13.758 -18.281 -18.484 1 96 133 LEU B O 1
ATOM 4409 N N . GLN B 1 134 ? -15.859 -18.656 -19.016 1 97.31 134 GLN B N 1
ATOM 4410 C CA . GLN B 1 134 ? -15.508 -18.906 -20.406 1 97.31 134 GLN B CA 1
ATOM 4411 C C . GLN B 1 134 ? -14.883 -17.672 -21.047 1 97.31 134 GLN B C 1
ATOM 4413 O O . GLN B 1 134 ? -13.945 -17.797 -21.844 1 97.31 134 GLN B O 1
ATOM 4418 N N . THR B 1 135 ? -15.383 -16.562 -20.734 1 96.31 135 THR B N 1
ATOM 4419 C CA . THR B 1 135 ? -14.836 -15.305 -21.234 1 96.31 135 THR B CA 1
ATOM 4420 C C . THR B 1 135 ? -13.453 -15.039 -20.625 1 96.31 135 THR B C 1
ATOM 4422 O O . THR B 1 135 ? -12.555 -14.547 -21.312 1 96.31 135 THR B O 1
ATOM 4425 N N . MET B 1 136 ? -13.328 -15.328 -19.359 1 96.12 136 MET B N 1
ATOM 4426 C CA . MET B 1 136 ? -12.047 -15.18 -18.688 1 96.12 136 MET B CA 1
ATOM 4427 C C . MET B 1 136 ? -10.969 -16.016 -19.375 1 96.12 136 MET B C 1
ATOM 4429 O O . MET B 1 136 ? -9.898 -15.492 -19.703 1 96.12 136 MET B O 1
ATOM 4433 N N . TYR B 1 137 ? -11.289 -17.25 -19.656 1 97.38 137 TYR B N 1
ATOM 4434 C CA . TYR B 1 137 ? -10.297 -18.141 -20.234 1 97.38 137 TYR B CA 1
ATOM 4435 C C . TYR B 1 137 ? -10.07 -17.828 -21.703 1 97.38 137 TYR B C 1
ATOM 4437 O O . TYR B 1 137 ? -8.961 -18.031 -22.219 1 97.38 137 TYR B O 1
ATOM 4445 N N . GLY B 1 138 ? -11.125 -17.328 -22.359 1 97.62 138 GLY B N 1
ATOM 4446 C CA . GLY B 1 138 ? -10.898 -16.828 -23.703 1 97.62 138 GLY B CA 1
ATOM 4447 C C . GLY B 1 138 ? -9.891 -15.688 -23.75 1 97.62 138 GLY B C 1
ATOM 4448 O O . GLY B 1 138 ? -9.047 -15.641 -24.656 1 97.62 138 GLY B O 1
ATOM 4449 N N . ALA B 1 139 ? -10.016 -14.844 -22.828 1 97.31 139 ALA B N 1
ATOM 4450 C CA . ALA B 1 139 ? -9.078 -13.719 -22.75 1 97.31 139 ALA B CA 1
ATOM 4451 C C . ALA B 1 139 ? -7.664 -14.211 -22.453 1 97.31 139 ALA B C 1
ATOM 4453 O O . ALA B 1 139 ? -6.699 -13.727 -23.047 1 97.31 139 ALA B O 1
ATOM 4454 N N . VAL B 1 140 ? -7.527 -15.156 -21.562 1 97.56 140 VAL B N 1
ATOM 4455 C CA . VAL B 1 140 ? -6.223 -15.703 -21.203 1 97.56 140 VAL B CA 1
ATOM 4456 C C . VAL B 1 140 ? -5.586 -16.359 -22.438 1 97.56 140 VAL B C 1
ATOM 4458 O O . VAL B 1 140 ? -4.387 -16.203 -22.672 1 97.56 140 VAL B O 1
ATOM 4461 N N . LEU B 1 141 ? -6.375 -17.062 -23.188 1 98.06 141 LEU B N 1
ATOM 4462 C CA . LEU B 1 141 ? -5.895 -17.719 -24.391 1 98.06 141 LEU B CA 1
ATOM 4463 C C . LEU B 1 141 ? -5.336 -16.703 -25.375 1 98.06 141 LEU B C 1
ATOM 4465 O O . LEU B 1 141 ? -4.211 -16.844 -25.859 1 98.06 141 LEU B O 1
ATOM 4469 N N . VAL B 1 142 ? -6.117 -15.703 -25.641 1 98.12 142 VAL B N 1
ATOM 4470 C CA . VAL B 1 142 ? -5.73 -14.711 -26.625 1 98.12 142 VAL B CA 1
ATOM 4471 C C . VAL B 1 142 ? -4.477 -13.977 -26.172 1 98.12 142 VAL B C 1
ATOM 4473 O O . VAL B 1 142 ? -3.57 -13.711 -26.953 1 98.12 142 VAL B O 1
ATOM 4476 N N . VAL B 1 143 ? -4.461 -13.68 -24.938 1 97.44 143 VAL B N 1
ATOM 4477 C CA . VAL B 1 143 ? -3.314 -12.945 -24.406 1 97.44 143 VAL B CA 1
ATOM 4478 C C . VAL B 1 143 ? -2.07 -13.828 -24.453 1 97.44 143 VAL B C 1
ATOM 4480 O O . VAL B 1 143 ? -0.966 -13.344 -24.719 1 97.44 143 VAL B O 1
ATOM 4483 N N . GLY B 1 144 ? -2.211 -15.094 -24.156 1 97.62 144 GLY B N 1
ATOM 4484 C CA . GLY B 1 144 ? -1.099 -16.016 -24.312 1 97.62 144 GLY B CA 1
ATOM 4485 C C . GLY B 1 144 ? -0.56 -16.062 -25.734 1 97.62 144 GLY B C 1
ATOM 4486 O O . GLY B 1 144 ? 0.651 -15.977 -25.938 1 97.62 144 GLY B O 1
ATOM 4487 N N . LEU B 1 145 ? -1.427 -16.109 -26.656 1 97.88 145 LEU B N 1
ATOM 4488 C CA . LEU B 1 145 ? -1.044 -16.125 -28.062 1 97.88 145 LEU B CA 1
ATOM 4489 C C . LEU B 1 145 ? -0.401 -14.805 -28.469 1 97.88 145 LEU B C 1
ATOM 4491 O O . LEU B 1 145 ? 0.583 -14.797 -29.219 1 97.88 145 LEU B O 1
ATOM 4495 N N . ALA B 1 146 ? -0.994 -13.797 -28.031 1 97.19 146 ALA B N 1
ATOM 4496 C CA . ALA B 1 146 ? -0.44 -12.477 -28.328 1 97.19 146 ALA B CA 1
ATOM 4497 C C . ALA B 1 146 ? 0.97 -12.336 -27.75 1 97.19 146 ALA B C 1
ATOM 4499 O O . ALA B 1 146 ? 1.823 -11.68 -28.359 1 97.19 146 ALA B O 1
ATOM 4500 N N . THR B 1 147 ? 1.16 -12.875 -26.625 1 96.56 147 THR B N 1
ATOM 4501 C CA . THR B 1 147 ? 2.475 -12.828 -25.984 1 96.56 147 THR B CA 1
ATOM 4502 C C . THR B 1 147 ? 3.518 -13.523 -26.859 1 96.56 147 THR B C 1
ATOM 4504 O O . THR B 1 147 ? 4.641 -13.031 -27 1 96.56 147 THR B O 1
ATOM 4507 N N . ILE B 1 148 ? 3.16 -14.633 -27.453 1 96.75 148 ILE B N 1
ATOM 4508 C CA . ILE B 1 148 ? 4.055 -15.344 -28.359 1 96.75 148 ILE B CA 1
ATOM 4509 C C . ILE B 1 148 ? 4.395 -14.445 -29.547 1 96.75 148 ILE B C 1
ATOM 4511 O O . ILE B 1 148 ? 5.559 -14.352 -29.953 1 96.75 148 ILE B O 1
ATOM 4515 N N . ALA B 1 149 ? 3.414 -13.758 -30 1 96.06 149 ALA B N 1
ATOM 4516 C CA . ALA B 1 149 ? 3.568 -12.922 -31.188 1 96.06 149 ALA B CA 1
ATOM 4517 C C . ALA B 1 149 ? 4.434 -11.695 -30.891 1 96.06 149 ALA B C 1
ATOM 4519 O O . ALA B 1 149 ? 5.211 -11.258 -31.75 1 96.06 149 ALA B O 1
ATOM 4520 N N . VAL B 1 150 ? 4.355 -11.172 -29.703 1 94.25 150 VAL B N 1
ATOM 4521 C CA . VAL B 1 150 ? 5.027 -9.914 -29.406 1 94.25 150 VAL B CA 1
ATOM 4522 C C . VAL B 1 150 ? 6.398 -10.188 -28.797 1 94.25 150 VAL B C 1
ATOM 4524 O O . VAL B 1 150 ? 7.168 -9.258 -28.531 1 94.25 150 VAL B O 1
ATOM 4527 N N . ALA B 1 151 ? 6.746 -11.391 -28.609 1 95.19 151 ALA B N 1
ATOM 4528 C CA . ALA B 1 151 ? 7.969 -11.805 -27.938 1 95.19 151 ALA B CA 1
ATOM 4529 C C . ALA B 1 151 ? 9.188 -11.086 -28.5 1 95.19 151 ALA B C 1
ATOM 4531 O O . ALA B 1 151 ? 10.062 -10.641 -27.766 1 95.19 151 ALA B O 1
ATOM 4532 N N . PRO B 1 152 ? 9.297 -10.852 -29.828 1 92.44 152 PRO B N 1
ATOM 4533 C CA . PRO B 1 152 ? 10.484 -10.188 -30.359 1 92.44 152 PRO B CA 1
ATOM 4534 C C . PRO B 1 152 ? 10.547 -8.703 -30 1 92.44 152 PRO B C 1
ATOM 4536 O O . PRO B 1 152 ? 11.602 -8.078 -30.125 1 92.44 152 PRO B O 1
ATOM 4539 N N . LEU B 1 153 ? 9.469 -8.18 -29.5 1 92.56 153 LEU B N 1
ATOM 4540 C CA . LEU B 1 153 ? 9.414 -6.75 -29.203 1 92.56 153 LEU B CA 1
ATOM 4541 C C . LEU B 1 153 ? 9.742 -6.477 -27.734 1 92.56 153 LEU B C 1
ATOM 4543 O O . LEU B 1 153 ? 9.711 -5.328 -27.297 1 92.56 153 LEU B O 1
ATOM 4547 N N . VAL B 1 154 ? 10.086 -7.469 -27.047 1 90.12 154 VAL B N 1
ATOM 4548 C CA . VAL B 1 154 ? 10.258 -7.336 -25.609 1 90.12 154 VAL B CA 1
ATOM 4549 C C . VAL B 1 154 ? 11.375 -6.336 -25.312 1 90.12 154 VAL B C 1
ATOM 4551 O O . VAL B 1 154 ? 11.273 -5.547 -24.375 1 90.12 154 VAL B O 1
ATOM 4554 N N . GLY B 1 155 ? 12.438 -6.383 -26.031 1 83.56 155 GLY B N 1
ATOM 4555 C CA . GLY B 1 155 ? 13.523 -5.434 -25.844 1 83.56 155 GLY B CA 1
ATOM 4556 C C . GLY B 1 155 ? 13.07 -3.988 -25.922 1 83.56 155 GLY B C 1
ATOM 4557 O O . GLY B 1 155 ? 13.492 -3.154 -25.125 1 83.56 155 GLY B O 1
ATOM 4558 N N . LYS B 1 156 ? 12.203 -3.734 -26.828 1 85 156 LYS B N 1
ATOM 4559 C CA . LYS B 1 156 ? 11.688 -2.385 -27.031 1 85 156 LYS B CA 1
ATOM 4560 C C . LYS B 1 156 ? 10.719 -2.006 -25.906 1 85 156 LYS B C 1
ATOM 4562 O O . LYS B 1 156 ? 10.609 -0.834 -25.547 1 85 156 LYS B O 1
ATOM 4567 N N . MET B 1 157 ? 10.023 -2.975 -25.422 1 86.75 157 MET B N 1
ATOM 4568 C CA . MET B 1 157 ? 9.047 -2.721 -24.375 1 86.75 157 MET B CA 1
ATOM 4569 C C . MET B 1 157 ? 9.742 -2.354 -23.062 1 86.75 157 MET B C 1
ATOM 4571 O O . MET B 1 157 ? 9.203 -1.585 -22.266 1 86.75 157 MET B O 1
ATOM 4575 N N . MET B 1 158 ? 10.93 -2.838 -22.875 1 83.94 158 MET B N 1
ATOM 4576 C CA . MET B 1 158 ? 11.656 -2.646 -21.625 1 83.94 158 MET B CA 1
ATOM 4577 C C . MET B 1 158 ? 11.984 -1.172 -21.406 1 83.94 158 MET B C 1
ATOM 4579 O O . MET B 1 158 ? 12.094 -0.72 -20.266 1 83.94 158 MET B O 1
ATOM 4583 N N . ARG B 1 159 ? 12.062 -0.438 -22.5 1 83.25 159 ARG B N 1
ATOM 4584 C CA . ARG B 1 159 ? 12.406 0.976 -22.406 1 83.25 159 ARG B CA 1
ATOM 4585 C C . ARG B 1 159 ? 11.32 1.751 -21.672 1 83.25 159 ARG B C 1
ATOM 4587 O O . ARG B 1 159 ? 11.594 2.77 -21.031 1 83.25 159 ARG B O 1
ATOM 4594 N N . PHE B 1 160 ? 10.102 1.247 -21.625 1 86.5 160 PHE B N 1
ATOM 4595 C CA . PHE B 1 160 ? 8.961 1.935 -21.016 1 86.5 160 PHE B CA 1
ATOM 4596 C C . PHE B 1 160 ? 8.773 1.5 -19.562 1 86.5 160 PHE B C 1
ATOM 4598 O O . PHE B 1 160 ? 7.918 2.035 -18.859 1 86.5 160 PHE B O 1
ATOM 4605 N N . PHE B 1 161 ? 9.617 0.635 -19.078 1 88.19 161 PHE B N 1
ATOM 4606 C CA . PHE B 1 161 ? 9.422 0.097 -17.734 1 88.19 161 PHE B CA 1
ATOM 4607 C C . PHE B 1 161 ? 10.695 0.207 -16.906 1 88.19 161 PHE B C 1
ATOM 4609 O O . PHE B 1 161 ? 11.25 -0.805 -16.469 1 88.19 161 PHE B O 1
ATOM 4616 N N . PRO B 1 162 ? 11.109 1.446 -16.656 1 90 162 PRO B N 1
ATOM 4617 C CA . PRO B 1 162 ? 12.242 1.65 -15.758 1 90 162 PRO B CA 1
ATOM 4618 C C . PRO B 1 162 ? 11.93 1.235 -14.32 1 90 162 PRO B C 1
ATOM 4620 O O . PRO B 1 162 ? 10.789 0.882 -14.008 1 90 162 PRO B O 1
ATOM 4623 N N . PRO B 1 163 ? 12.883 1.263 -13.469 1 90.19 163 PRO B N 1
ATOM 4624 C CA . PRO B 1 163 ? 12.703 0.793 -12.086 1 90.19 163 PRO B CA 1
ATOM 4625 C C . PRO B 1 163 ? 11.547 1.486 -11.375 1 90.19 163 PRO B C 1
ATOM 4627 O O . PRO B 1 163 ? 10.836 0.859 -10.586 1 90.19 163 PRO B O 1
ATOM 4630 N N . VAL B 1 164 ? 11.328 2.748 -11.688 1 95.31 164 VAL B N 1
ATOM 4631 C CA . VAL B 1 164 ? 10.25 3.479 -11.023 1 95.31 164 VAL B CA 1
ATOM 4632 C C . VAL B 1 164 ? 8.906 2.863 -11.406 1 95.31 164 VAL B C 1
ATOM 4634 O O . VAL B 1 164 ? 8.016 2.74 -10.562 1 95.31 164 VAL B O 1
ATOM 4637 N N . VAL B 1 165 ? 8.773 2.445 -12.656 1 94 165 VAL B N 1
ATOM 4638 C CA . VAL B 1 165 ? 7.527 1.853 -13.125 1 94 165 VAL B CA 1
ATOM 4639 C C . VAL B 1 165 ? 7.43 0.405 -12.648 1 94 165 VAL B C 1
ATOM 4641 O O . VAL B 1 165 ? 6.383 -0.026 -12.156 1 94 165 VAL B O 1
ATOM 4644 N N . ILE B 1 166 ? 8.508 -0.357 -12.734 1 89.06 166 ILE B N 1
ATOM 4645 C CA . ILE B 1 166 ? 8.523 -1.765 -12.352 1 89.06 166 ILE B CA 1
ATOM 4646 C C . ILE B 1 166 ? 8.258 -1.895 -10.852 1 89.06 166 ILE B C 1
ATOM 4648 O O . ILE B 1 166 ? 7.406 -2.684 -10.43 1 89.06 166 ILE B O 1
ATOM 4652 N N . GLY B 1 167 ? 9.023 -1.111 -10.109 1 92.56 167 GLY B N 1
ATOM 4653 C CA . GLY B 1 167 ? 8.844 -1.152 -8.664 1 92.56 167 GLY B CA 1
ATOM 4654 C C . GLY B 1 167 ? 7.434 -0.783 -8.234 1 92.56 167 GLY B C 1
ATOM 4655 O O . GLY B 1 167 ? 6.863 -1.43 -7.355 1 92.56 167 GLY B O 1
ATOM 4656 N N . THR B 1 168 ? 6.883 0.245 -8.859 1 95.81 168 THR B N 1
ATOM 4657 C CA . THR B 1 168 ? 5.523 0.678 -8.562 1 95.81 168 THR B CA 1
ATOM 4658 C C . THR B 1 168 ? 4.52 -0.426 -8.883 1 95.81 168 THR B C 1
ATOM 4660 O O . THR B 1 168 ? 3.613 -0.696 -8.094 1 95.81 168 THR B O 1
ATOM 4663 N N . THR B 1 169 ? 4.715 -1.016 -9.984 1 90.75 169 THR B N 1
ATOM 4664 C CA . THR B 1 169 ? 3.809 -2.064 -10.438 1 90.75 169 THR B CA 1
ATOM 4665 C C . THR B 1 169 ? 3.816 -3.244 -9.469 1 90.75 169 THR B C 1
ATOM 4667 O O . THR B 1 169 ? 2.758 -3.738 -9.078 1 90.75 169 THR B O 1
ATOM 4670 N N . ILE B 1 170 ? 4.984 -3.717 -9.086 1 87.69 170 ILE B N 1
ATOM 4671 C CA . ILE B 1 170 ? 5.098 -4.871 -8.203 1 87.69 170 ILE B CA 1
ATOM 4672 C C . ILE B 1 170 ? 4.527 -4.531 -6.828 1 87.69 170 ILE B C 1
ATOM 4674 O O . ILE B 1 170 ? 3.865 -5.359 -6.199 1 87.69 170 ILE B O 1
ATOM 4678 N N . LEU B 1 171 ? 4.785 -3.322 -6.375 1 94.44 171 LEU B N 1
ATOM 4679 C CA . LEU B 1 171 ? 4.203 -2.852 -5.125 1 94.44 171 LEU B CA 1
ATOM 4680 C C . LEU B 1 171 ? 2.68 -2.912 -5.18 1 94.44 171 LEU B C 1
ATOM 4682 O O . LEU B 1 171 ? 2.039 -3.42 -4.258 1 94.44 171 LEU B O 1
ATOM 4686 N N . LEU B 1 172 ? 2.129 -2.457 -6.254 1 93.56 172 LEU B N 1
ATOM 4687 C CA . LEU B 1 172 ? 0.682 -2.422 -6.434 1 93.56 172 LEU B CA 1
ATOM 4688 C C . LEU B 1 172 ? 0.105 -3.834 -6.469 1 93.56 172 LEU B C 1
ATOM 4690 O O . LEU B 1 172 ? -0.976 -4.082 -5.93 1 93.56 172 LEU B O 1
ATOM 4694 N N . ILE B 1 173 ? 0.781 -4.703 -7.105 1 87.12 173 ILE B N 1
ATOM 4695 C CA . ILE B 1 173 ? 0.322 -6.086 -7.176 1 87.12 173 ILE B CA 1
ATOM 4696 C C . ILE B 1 173 ? 0.202 -6.664 -5.77 1 87.12 173 ILE B C 1
ATOM 4698 O O . ILE B 1 173 ? -0.838 -7.215 -5.402 1 87.12 173 ILE B O 1
ATOM 4702 N N . GLY B 1 174 ? 1.242 -6.527 -5.023 1 89.94 174 GLY B N 1
ATOM 4703 C CA . GLY B 1 174 ? 1.228 -7.043 -3.664 1 89.94 174 GLY B CA 1
ATOM 4704 C C . GLY B 1 174 ? 0.103 -6.473 -2.82 1 89.94 174 GLY B C 1
ATOM 4705 O O . GLY B 1 174 ? -0.635 -7.219 -2.176 1 89.94 174 GLY B O 1
ATOM 4706 N N . ILE B 1 175 ? -0.051 -5.172 -2.885 1 93.69 175 ILE B N 1
ATOM 4707 C CA . ILE B 1 175 ? -1.038 -4.477 -2.066 1 93.69 175 ILE B CA 1
ATOM 4708 C C . ILE B 1 175 ? -2.445 -4.879 -2.502 1 93.69 175 ILE B C 1
ATOM 4710 O O . ILE B 1 175 ? -3.318 -5.109 -1.663 1 93.69 175 ILE B O 1
ATOM 4714 N N . GLN B 1 176 ? -2.682 -5.016 -3.721 1 90.56 176 GLN B N 1
ATOM 4715 C CA . GLN B 1 176 ? -4.02 -5.234 -4.266 1 90.56 176 GLN B CA 1
ATOM 4716 C C . GLN B 1 176 ? -4.473 -6.676 -4.055 1 90.56 176 GLN B C 1
ATOM 4718 O O . GLN B 1 176 ? -5.648 -6.996 -4.238 1 90.56 176 GLN B O 1
ATOM 4723 N N . LEU B 1 177 ? -3.598 -7.508 -3.674 1 88 177 LEU B N 1
ATOM 4724 C CA . LEU B 1 177 ? -3.955 -8.906 -3.475 1 88 177 LEU B CA 1
ATOM 4725 C C . LEU B 1 177 ? -4.324 -9.172 -2.018 1 88 177 LEU B C 1
ATOM 4727 O O . LEU B 1 177 ? -4.949 -10.188 -1.706 1 88 177 LEU B O 1
ATOM 4731 N N . ILE B 1 178 ? -3.969 -8.297 -1.159 1 92.62 178 ILE B N 1
ATOM 4732 C CA . ILE B 1 178 ? -4.176 -8.492 0.271 1 92.62 178 ILE B CA 1
ATOM 4733 C C . ILE B 1 178 ? -5.664 -8.68 0.557 1 92.62 178 ILE B C 1
ATOM 4735 O O . ILE B 1 178 ? -6.047 -9.562 1.329 1 92.62 178 ILE B O 1
ATOM 4739 N N . PRO B 1 179 ? -6.586 -7.945 -0.119 1 91 179 PRO B N 1
ATOM 4740 C CA . PRO B 1 179 ? -8.008 -8.156 0.14 1 91 179 PRO B CA 1
ATOM 4741 C C . PRO B 1 179 ? -8.469 -9.57 -0.202 1 91 179 PRO B C 1
ATOM 4743 O O . PRO B 1 179 ? -9.359 -10.117 0.459 1 91 179 PRO B O 1
ATOM 4746 N N . ALA B 1 180 ? -7.941 -10.148 -1.203 1 87.62 180 ALA B N 1
ATOM 4747 C CA . ALA B 1 180 ? -8.297 -11.523 -1.552 1 87.62 180 ALA B CA 1
ATOM 4748 C C . ALA B 1 180 ? -7.934 -12.484 -0.426 1 87.62 180 ALA B C 1
ATOM 4750 O O . ALA B 1 180 ? -8.695 -13.398 -0.109 1 87.62 180 ALA B O 1
ATOM 4751 N N . GLY B 1 181 ? -6.727 -12.297 0.142 1 91.38 181 GLY B N 1
ATOM 4752 C CA . GLY B 1 181 ? -6.352 -13.094 1.301 1 91.38 181 GLY B CA 1
ATOM 4753 C C . GLY B 1 181 ? -7.23 -12.844 2.51 1 91.38 181 GLY B C 1
ATOM 4754 O O . GLY B 1 181 ? -7.582 -13.773 3.232 1 91.38 181 GLY B O 1
ATOM 4755 N N . ALA B 1 182 ? -7.578 -11.602 2.693 1 93.81 182 ALA B N 1
ATOM 4756 C CA . ALA B 1 182 ? -8.445 -11.234 3.812 1 93.81 182 ALA B CA 1
ATOM 4757 C C . ALA B 1 182 ? -9.797 -11.93 3.707 1 93.81 182 ALA B C 1
ATOM 4759 O O . ALA B 1 182 ? -10.336 -12.414 4.707 1 93.81 182 ALA B O 1
ATOM 4760 N N . LYS B 1 183 ? -10.312 -11.977 2.549 1 91.06 183 LYS B N 1
ATOM 4761 C CA . LYS B 1 183 ? -11.625 -12.578 2.332 1 91.06 183 LYS B CA 1
ATOM 4762 C C . LYS B 1 183 ? -11.586 -14.086 2.551 1 91.06 183 LYS B C 1
ATOM 4764 O O . LYS B 1 183 ? -12.578 -14.688 2.967 1 91.06 183 LYS B O 1
ATOM 4769 N N . MET B 1 184 ? -10.469 -14.656 2.289 1 90.12 184 MET B N 1
ATOM 4770 C CA . MET B 1 184 ? -10.312 -16.078 2.598 1 90.12 184 MET B CA 1
ATOM 4771 C C . MET B 1 184 ? -10.359 -16.312 4.102 1 90.12 184 MET B C 1
ATOM 4773 O O . MET B 1 184 ? -10.797 -17.375 4.555 1 90.12 184 MET B O 1
ATOM 4777 N N . ILE B 1 185 ? -9.961 -15.352 4.824 1 93.81 185 ILE B N 1
ATOM 4778 C CA . ILE B 1 185 ? -9.922 -15.477 6.273 1 93.81 185 ILE B CA 1
ATOM 4779 C C . ILE B 1 185 ? -11.32 -15.281 6.852 1 93.81 185 ILE B C 1
ATOM 4781 O O . ILE B 1 185 ? -11.797 -16.109 7.641 1 93.81 185 ILE B O 1
ATOM 4785 N N . VAL B 1 186 ? -12.062 -14.242 6.375 1 93.88 186 VAL B N 1
ATOM 4786 C CA . VAL B 1 186 ? -13.273 -13.852 7.082 1 93.88 186 VAL B CA 1
ATOM 4787 C C . VAL B 1 186 ? -14.5 -14.258 6.266 1 93.88 186 VAL B C 1
ATOM 4789 O O . VAL B 1 186 ? -15.625 -14.242 6.777 1 93.88 186 VAL B O 1
ATOM 4792 N N . GLY B 1 187 ? -14.305 -14.5 5.031 1 87.5 187 GLY B N 1
ATOM 4793 C CA . GLY B 1 187 ? -15.422 -14.812 4.152 1 87.5 187 GLY B CA 1
ATOM 4794 C C . GLY B 1 187 ? -15.688 -13.727 3.127 1 87.5 187 GLY B C 1
ATOM 4795 O O . GLY B 1 187 ? -15.172 -12.609 3.244 1 87.5 187 GLY B O 1
ATOM 4796 N N . THR B 1 188 ? -16.484 -14.008 2.15 1 81.81 188 THR B N 1
ATOM 4797 C CA . THR B 1 188 ? -16.719 -13.086 1.047 1 81.81 188 THR B CA 1
ATOM 4798 C C . THR B 1 188 ? -18.078 -12.391 1.209 1 81.81 188 THR B C 1
ATOM 4800 O O . THR B 1 188 ? -18.312 -11.328 0.62 1 81.81 188 THR B O 1
ATOM 4803 N N . ASP B 1 189 ? -18.938 -12.984 2.01 1 84.31 189 ASP B N 1
ATOM 4804 C CA . ASP B 1 189 ? -20.281 -12.43 2.213 1 84.31 189 ASP B CA 1
ATOM 4805 C C . ASP B 1 189 ? -20.406 -11.805 3.6 1 84.31 189 ASP B C 1
ATOM 4807 O O . ASP B 1 189 ? -20.547 -12.516 4.598 1 84.31 189 ASP B O 1
ATOM 4811 N N . PRO B 1 190 ? -20.469 -10.508 3.664 1 83.94 190 PRO B N 1
ATOM 4812 C CA . PRO B 1 190 ? -20.562 -9.836 4.965 1 83.94 190 PRO B CA 1
ATOM 4813 C C . PRO B 1 190 ? -21.844 -10.172 5.719 1 83.94 190 PRO B C 1
ATOM 4815 O O . PRO B 1 190 ? -21.906 -9.977 6.934 1 83.94 190 PRO B O 1
ATOM 4818 N N . ASP B 1 191 ? -22.812 -10.641 5.035 1 84.38 191 ASP B N 1
ATOM 4819 C CA . ASP B 1 191 ? -24.094 -10.922 5.668 1 84.38 191 ASP B CA 1
ATOM 4820 C C . ASP B 1 191 ? -24.156 -12.359 6.172 1 84.38 191 ASP B C 1
ATOM 4822 O O . ASP B 1 191 ? -25.078 -12.734 6.891 1 84.38 191 ASP B O 1
ATOM 4826 N N . ALA B 1 192 ? -23.156 -13.148 5.848 1 86.88 192 ALA B N 1
ATOM 4827 C CA . ALA B 1 192 ? -23.125 -14.539 6.312 1 86.88 192 ALA B CA 1
ATOM 4828 C C . ALA B 1 192 ? -22.781 -14.609 7.797 1 86.88 192 ALA B C 1
ATOM 4830 O O . ALA B 1 192 ? -21.984 -13.805 8.297 1 86.88 192 ALA B O 1
ATOM 4831 N N . SER B 1 193 ? -23.344 -15.484 8.562 1 85.44 193 SER B N 1
ATOM 4832 C CA . SER B 1 193 ? -23.172 -15.617 10.008 1 85.44 193 SER B CA 1
ATOM 4833 C C . SER B 1 193 ? -21.719 -15.875 10.375 1 85.44 193 SER B C 1
ATOM 4835 O O . SER B 1 193 ? -21.266 -15.484 11.461 1 85.44 193 SER B O 1
ATOM 4837 N N . GLY B 1 194 ? -21.016 -16.484 9.547 1 87.25 194 GLY B N 1
ATOM 4838 C CA . GLY B 1 194 ? -19.625 -16.828 9.852 1 87.25 194 GLY B CA 1
ATOM 4839 C C . GLY B 1 194 ? -18.641 -15.758 9.43 1 87.25 194 GLY B C 1
ATOM 4840 O O . GLY B 1 194 ? -17.438 -15.883 9.656 1 87.25 194 GLY B O 1
ATOM 4841 N N . PHE B 1 195 ? -19.203 -14.656 8.953 1 89.69 195 PHE B N 1
ATOM 4842 C CA . PHE B 1 195 ? -18.328 -13.586 8.492 1 89.69 195 PHE B CA 1
ATOM 4843 C C . PHE B 1 195 ? -17.625 -12.914 9.672 1 89.69 195 PHE B C 1
ATOM 4845 O O . PHE B 1 195 ? -18.281 -12.539 10.648 1 89.69 195 PHE B O 1
ATOM 4852 N N . GLY B 1 196 ? -16.312 -12.875 9.602 1 90.56 196 GLY B N 1
ATOM 4853 C CA . GLY B 1 196 ? -15.555 -12.211 10.648 1 90.56 196 GLY B CA 1
ATOM 4854 C C . GLY B 1 196 ? -15.492 -13.016 11.938 1 90.56 196 GLY B C 1
ATOM 4855 O O . GLY B 1 196 ? -15.383 -12.438 13.023 1 90.56 196 GLY B O 1
ATOM 4856 N N . SER B 1 197 ? -15.594 -14.32 11.836 1 92.88 197 SER B N 1
ATOM 4857 C CA . SER B 1 197 ? -15.555 -15.203 13 1 92.88 197 SER B CA 1
ATOM 4858 C C . SER B 1 197 ? -14.219 -15.078 13.734 1 92.88 197 SER B C 1
ATOM 4860 O O . SER B 1 197 ? -13.156 -15.219 13.125 1 92.88 197 SER B O 1
ATOM 4862 N N . PRO B 1 198 ? -14.305 -14.828 15.039 1 93 198 PRO B N 1
ATOM 4863 C CA . PRO B 1 198 ? -13.07 -14.742 15.82 1 93 198 PRO B CA 1
ATOM 4864 C C . PRO B 1 198 ? -12.234 -16.016 15.75 1 93 198 PRO B C 1
ATOM 4866 O O . PRO B 1 198 ? -11 -15.961 15.812 1 93 198 PRO B O 1
ATOM 4869 N N . ALA B 1 199 ? -12.93 -17.125 15.57 1 92.94 199 ALA B N 1
ATOM 4870 C CA . ALA B 1 199 ? -12.211 -18.391 15.461 1 92.94 199 ALA B CA 1
ATOM 4871 C C . ALA B 1 199 ? -11.398 -18.438 14.172 1 92.94 199 ALA B C 1
ATOM 4873 O O . ALA B 1 199 ? -10.25 -18.891 14.172 1 92.94 199 ALA B O 1
ATOM 4874 N N . ALA B 1 200 ? -12.031 -18.016 13.094 1 93.94 200 ALA B N 1
ATOM 4875 C CA . ALA B 1 200 ? -11.336 -17.984 11.812 1 93.94 200 ALA B CA 1
ATOM 4876 C C . ALA B 1 200 ? -10.164 -17.016 11.836 1 93.94 200 ALA B C 1
ATOM 4878 O O . ALA B 1 200 ? -9.07 -17.328 11.359 1 93.94 200 ALA B O 1
ATOM 4879 N N . ILE B 1 201 ? -10.391 -15.883 12.438 1 95.75 201 ILE B N 1
ATOM 4880 C CA . ILE B 1 201 ? -9.352 -14.859 12.523 1 95.75 201 ILE B CA 1
ATOM 4881 C C . ILE B 1 201 ? -8.242 -15.336 13.453 1 95.75 201 ILE B C 1
ATOM 4883 O O . ILE B 1 201 ? -7.062 -15.109 13.188 1 95.75 201 ILE B O 1
ATOM 4887 N N . GLY B 1 202 ? -8.641 -15.961 14.516 1 95.5 202 GLY B N 1
ATOM 4888 C CA . GLY B 1 202 ? -7.656 -16.531 15.422 1 95.5 202 GLY B CA 1
ATOM 4889 C C . GLY B 1 202 ? -6.777 -17.578 14.758 1 95.5 202 GLY B C 1
ATOM 4890 O O . GLY B 1 202 ? -5.562 -17.594 14.961 1 95.5 202 GLY B O 1
ATOM 4891 N N . LEU B 1 203 ? -7.395 -18.453 14.023 1 95.56 203 LEU B N 1
ATOM 4892 C CA . LEU B 1 203 ? -6.652 -19.484 13.305 1 95.56 203 LEU B CA 1
ATOM 4893 C C . LEU B 1 203 ? -5.695 -18.859 12.297 1 95.56 203 LEU B C 1
ATOM 4895 O O . LEU B 1 203 ? -4.559 -19.312 12.141 1 95.56 203 LEU B O 1
ATOM 4899 N N . ALA B 1 204 ? -6.184 -17.859 11.578 1 96.94 204 ALA B N 1
ATOM 4900 C CA . ALA B 1 204 ? -5.332 -17.141 10.633 1 96.94 204 ALA B CA 1
ATOM 4901 C C . ALA B 1 204 ? -4.156 -16.484 11.352 1 96.94 204 ALA B C 1
ATOM 4903 O O . ALA B 1 204 ? -3.023 -16.531 10.867 1 96.94 204 ALA B O 1
ATOM 4904 N N . ALA B 1 205 ? -4.418 -15.898 12.492 1 96.5 205 ALA B N 1
ATOM 4905 C CA . ALA B 1 205 ? -3.381 -15.219 13.266 1 96.5 205 ALA B CA 1
ATOM 4906 C C . ALA B 1 205 ? -2.307 -16.203 13.719 1 96.5 205 ALA B C 1
ATOM 4908 O O . ALA B 1 205 ? -1.111 -15.906 13.648 1 96.5 205 ALA B O 1
ATOM 4909 N N . VAL B 1 206 ? -2.719 -17.297 14.188 1 96.38 206 VAL B N 1
ATOM 4910 C CA . VAL B 1 206 ? -1.774 -18.312 14.656 1 96.38 206 VAL B CA 1
ATOM 4911 C C . VAL B 1 206 ? -0.951 -18.828 13.484 1 96.38 206 VAL B C 1
ATOM 4913 O O . VAL B 1 206 ? 0.246 -19.094 13.625 1 96.38 206 VAL B O 1
ATOM 4916 N N . THR B 1 207 ? -1.606 -19.031 12.398 1 96.31 207 THR B N 1
ATOM 4917 C CA . THR B 1 207 ? -0.899 -19.469 11.203 1 96.31 207 THR B CA 1
ATOM 4918 C C . THR B 1 207 ? 0.146 -18.438 10.781 1 96.31 207 THR B C 1
ATOM 4920 O O . THR B 1 207 ? 1.29 -18.797 10.492 1 96.31 207 THR B O 1
ATOM 4923 N N . ALA B 1 208 ? -0.29 -17.219 10.742 1 96.88 208 ALA B N 1
ATOM 4924 C CA . ALA B 1 208 ? 0.635 -16.141 10.391 1 96.88 208 ALA B CA 1
ATOM 4925 C C . ALA B 1 208 ? 1.812 -16.094 11.359 1 96.88 208 ALA B C 1
ATOM 4927 O O . ALA B 1 208 ? 2.957 -15.891 10.945 1 96.88 208 ALA B O 1
ATOM 4928 N N . LEU B 1 209 ? 1.517 -16.234 12.586 1 96 209 LEU B N 1
ATOM 4929 C CA . LEU B 1 209 ? 2.564 -16.25 13.602 1 96 209 LEU B CA 1
ATOM 4930 C C . LEU B 1 209 ? 3.535 -17.391 13.375 1 96 209 LEU B C 1
ATOM 4932 O O . LEU B 1 209 ? 4.746 -17.234 13.547 1 96 209 LEU B O 1
ATOM 4936 N N . ALA B 1 210 ? 3.016 -18.531 13.055 1 96.06 210 ALA B N 1
ATOM 4937 C CA . ALA B 1 210 ? 3.863 -19.688 12.758 1 96.06 210 ALA B CA 1
ATOM 4938 C C . ALA B 1 210 ? 4.781 -19.406 11.57 1 96.06 210 ALA B C 1
ATOM 4940 O O . ALA B 1 210 ? 5.953 -19.781 11.578 1 96.06 210 ALA B O 1
ATOM 4941 N N . VAL B 1 211 ? 4.234 -18.781 10.57 1 94.56 211 VAL B N 1
ATOM 4942 C CA . VAL B 1 211 ? 5.035 -18.406 9.406 1 94.56 211 VAL B CA 1
ATOM 4943 C C . VAL B 1 211 ? 6.145 -17.438 9.836 1 94.56 211 VAL B C 1
ATOM 4945 O O . VAL B 1 211 ? 7.309 -17.625 9.477 1 94.56 211 VAL B O 1
ATOM 4948 N N . LEU B 1 212 ? 5.773 -16.469 10.617 1 94.69 212 LEU B N 1
ATOM 4949 C CA . LEU B 1 212 ? 6.723 -15.453 11.062 1 94.69 212 LEU B CA 1
ATOM 4950 C C . LEU B 1 212 ? 7.812 -16.078 11.93 1 94.69 212 LEU B C 1
ATOM 4952 O O . LEU B 1 212 ? 8.992 -15.727 11.797 1 94.69 212 LEU B O 1
ATOM 4956 N N . LEU B 1 213 ? 7.418 -16.969 12.758 1 93.75 213 LEU B N 1
ATOM 4957 C CA . LEU B 1 213 ? 8.383 -17.672 13.602 1 93.75 213 LEU B CA 1
ATOM 4958 C C . LEU B 1 213 ? 9.297 -18.547 12.758 1 93.75 213 LEU B C 1
ATOM 4960 O O . LEU B 1 213 ? 10.469 -18.75 13.094 1 93.75 213 LEU B O 1
ATOM 4964 N N . GLY B 1 214 ? 8.758 -19.109 11.727 1 93 214 GLY B N 1
ATOM 4965 C CA . GLY B 1 214 ? 9.578 -19.859 10.797 1 93 214 GLY B CA 1
ATOM 4966 C C . GLY B 1 214 ? 10.688 -19.031 10.18 1 93 214 GLY B C 1
ATOM 4967 O O . GLY B 1 214 ? 11.828 -19.484 10.086 1 93 214 GLY B O 1
ATOM 4968 N N . TYR B 1 215 ? 10.375 -17.812 9.82 1 89.25 215 TYR B N 1
ATOM 4969 C CA . TYR B 1 215 ? 11.383 -16.922 9.25 1 89.25 215 TYR B CA 1
ATOM 4970 C C . TYR B 1 215 ? 12.453 -16.578 10.273 1 89.25 215 TYR B C 1
ATOM 4972 O O . TYR B 1 215 ? 13.609 -16.344 9.906 1 89.25 215 TYR B O 1
ATOM 4980 N N . ARG B 1 216 ? 12.062 -16.578 11.516 1 89.12 216 ARG B N 1
ATOM 4981 C CA . ARG B 1 216 ? 13 -16.219 12.57 1 89.12 216 ARG B CA 1
ATOM 4982 C C . ARG B 1 216 ? 13.852 -17.406 12.984 1 89.12 216 ARG B C 1
ATOM 4984 O O . ARG B 1 216 ? 15.047 -17.25 13.266 1 89.12 216 ARG B O 1
ATOM 4991 N N . LEU B 1 217 ? 13.281 -18.578 13.031 1 91.69 217 LEU B N 1
ATOM 4992 C CA . LEU B 1 217 ? 13.922 -19.703 13.695 1 91.69 217 LEU B CA 1
ATOM 4993 C C . LEU B 1 217 ? 14.617 -20.609 12.68 1 91.69 217 LEU B C 1
ATOM 4995 O O . LEU B 1 217 ? 15.562 -21.328 13.023 1 91.69 217 LEU B O 1
ATOM 4999 N N . LEU B 1 218 ? 14.148 -20.594 11.5 1 89.25 218 LEU B N 1
ATOM 5000 C CA . LEU B 1 218 ? 14.711 -21.516 10.523 1 89.25 218 LEU B CA 1
ATOM 5001 C C . LEU B 1 218 ? 16.031 -20.984 9.969 1 89.25 218 LEU B C 1
ATOM 5003 O O . LEU B 1 218 ? 16.219 -19.781 9.859 1 89.25 218 LEU B O 1
ATOM 5007 N N . PRO B 1 219 ? 16.875 -21.891 9.68 1 86.62 219 PRO B N 1
ATOM 5008 C CA . PRO B 1 219 ? 18.109 -21.469 9.008 1 86.62 219 PRO B CA 1
ATOM 5009 C C . PRO B 1 219 ? 17.844 -20.844 7.633 1 86.62 219 PRO B C 1
ATOM 5011 O O . PRO B 1 219 ? 16.781 -21.031 7.059 1 86.62 219 PRO B O 1
ATOM 5014 N N . ARG B 1 220 ? 18.766 -20.141 7.168 1 78.5 220 ARG B N 1
ATOM 5015 C CA . ARG B 1 220 ? 18.641 -19.312 5.973 1 78.5 220 ARG B CA 1
ATOM 5016 C C . ARG B 1 220 ? 18.125 -20.141 4.793 1 78.5 220 ARG B C 1
ATOM 5018 O O . ARG B 1 220 ? 17.25 -19.672 4.047 1 78.5 220 ARG B O 1
ATOM 5025 N N . LEU B 1 221 ? 18.562 -21.375 4.691 1 76.12 221 LEU B N 1
ATOM 5026 C CA . LEU B 1 221 ? 18.203 -22.203 3.549 1 76.12 221 LEU B CA 1
ATOM 5027 C C . LEU B 1 221 ? 16.75 -22.656 3.646 1 76.12 221 LEU B C 1
ATOM 5029 O O . LEU B 1 221 ? 16.109 -22.906 2.627 1 76.12 221 LEU B O 1
ATOM 5033 N N . LEU B 1 222 ? 16.25 -22.688 4.844 1 83.44 222 LEU B N 1
ATOM 5034 C CA . LEU B 1 222 ? 14.906 -23.25 5.043 1 83.44 222 LEU B CA 1
ATOM 5035 C C . LEU B 1 222 ? 13.883 -22.141 5.242 1 83.44 222 LEU B C 1
ATOM 5037 O O . LEU B 1 222 ? 12.688 -22.406 5.371 1 83.44 222 LEU B O 1
ATOM 5041 N N . ARG B 1 223 ? 14.312 -20.875 5.203 1 83.31 223 ARG B N 1
ATOM 5042 C CA . ARG B 1 223 ? 13.406 -19.766 5.422 1 83.31 223 ARG B CA 1
ATOM 5043 C C . ARG B 1 223 ? 12.375 -19.656 4.305 1 83.31 223 ARG B C 1
ATOM 5045 O O . ARG B 1 223 ? 11.242 -19.219 4.527 1 83.31 223 ARG B O 1
ATOM 5052 N N . SER B 1 224 ? 12.852 -20.172 3.16 1 79.12 224 SER B N 1
ATOM 5053 C CA . SER B 1 224 ? 11.938 -20.125 2.023 1 79.12 224 SER B CA 1
ATOM 5054 C C . SER B 1 224 ? 10.766 -21.078 2.225 1 79.12 224 SER B C 1
ATOM 5056 O O . SER B 1 224 ? 9.742 -20.969 1.539 1 79.12 224 SER B O 1
ATOM 5058 N N . LEU B 1 225 ? 10.844 -21.938 3.182 1 87.19 225 LEU B N 1
ATOM 5059 C CA . LEU B 1 225 ? 9.797 -22.922 3.465 1 87.19 225 LEU B CA 1
ATOM 5060 C C . LEU B 1 225 ? 8.906 -22.453 4.605 1 87.19 225 LEU B C 1
ATOM 5062 O O . LEU B 1 225 ? 7.973 -23.156 5 1 87.19 225 LEU B O 1
ATOM 5066 N N . ALA B 1 226 ? 9.172 -21.297 5.086 1 90.38 226 ALA B N 1
ATOM 5067 C CA . ALA B 1 226 ? 8.469 -20.812 6.266 1 90.38 226 ALA B CA 1
ATOM 5068 C C . ALA B 1 226 ? 6.965 -20.766 6.031 1 90.38 226 ALA B C 1
ATOM 5070 O O . ALA B 1 226 ? 6.184 -21.141 6.91 1 90.38 226 ALA B O 1
ATOM 5071 N N . VAL B 1 227 ? 6.559 -20.359 4.887 1 89.56 227 VAL B N 1
ATOM 5072 C CA . VAL B 1 227 ? 5.137 -20.234 4.582 1 89.56 227 VAL B CA 1
ATOM 5073 C C . VAL B 1 227 ? 4.5 -21.625 4.555 1 89.56 227 VAL B C 1
ATOM 5075 O O . VAL B 1 227 ? 3.424 -21.844 5.121 1 89.56 227 VAL B O 1
ATOM 5078 N N . LEU B 1 228 ? 5.168 -22.562 3.912 1 89.5 228 LEU B N 1
ATOM 5079 C CA . LEU B 1 228 ? 4.668 -23.922 3.852 1 89.5 228 LEU B CA 1
ATOM 5080 C C . LEU B 1 228 ? 4.566 -24.531 5.25 1 89.5 228 LEU B C 1
ATOM 5082 O O . LEU B 1 228 ? 3.549 -25.141 5.594 1 89.5 228 LEU B O 1
ATOM 5086 N N . ILE B 1 229 ? 5.605 -24.359 5.996 1 91.81 229 ILE B N 1
ATOM 5087 C CA . ILE B 1 229 ? 5.633 -24.891 7.355 1 91.81 229 ILE B CA 1
ATOM 5088 C C . ILE B 1 229 ? 4.531 -24.234 8.188 1 91.81 229 ILE B C 1
ATOM 5090 O O . ILE B 1 229 ? 3.859 -24.906 8.977 1 91.81 229 ILE B O 1
ATOM 5094 N N . GLY B 1 230 ? 4.395 -22.969 8.023 1 93.62 230 GLY B N 1
ATOM 5095 C CA . GLY B 1 230 ? 3.312 -22.266 8.703 1 93.62 230 GLY B CA 1
ATOM 5096 C C . GLY B 1 230 ? 1.939 -22.797 8.336 1 93.62 230 GLY B C 1
ATOM 5097 O O . GLY B 1 230 ? 1.075 -22.953 9.195 1 93.62 230 GLY B O 1
ATOM 5098 N N . MET B 1 231 ? 1.719 -23.094 7.105 1 92.5 231 MET B N 1
ATOM 5099 C CA . MET B 1 231 ? 0.446 -23.656 6.648 1 92.5 231 MET B CA 1
ATOM 5100 C C . MET B 1 231 ? 0.196 -25.016 7.258 1 92.5 231 MET B C 1
ATOM 5102 O O . MET B 1 231 ? -0.931 -25.344 7.645 1 92.5 231 MET B O 1
ATOM 5106 N N . ILE B 1 232 ? 1.237 -25.797 7.312 1 93.5 232 ILE B N 1
ATOM 5107 C CA . ILE B 1 232 ? 1.124 -27.109 7.93 1 93.5 232 ILE B CA 1
ATOM 5108 C C . ILE B 1 232 ? 0.772 -26.953 9.406 1 93.5 232 ILE B C 1
ATOM 5110 O O . ILE B 1 232 ? -0.136 -27.625 9.906 1 93.5 232 ILE B O 1
ATOM 5114 N N . ALA B 1 233 ? 1.451 -26.094 10.062 1 95.5 233 ALA B N 1
ATOM 5115 C CA . ALA B 1 233 ? 1.181 -25.844 11.477 1 95.5 233 ALA B CA 1
ATOM 5116 C C . ALA B 1 233 ? -0.255 -25.375 11.688 1 95.5 233 ALA B C 1
ATOM 5118 O O . ALA B 1 233 ? -0.942 -25.844 12.602 1 95.5 233 ALA B O 1
ATOM 5119 N N . GLY B 1 234 ? -0.654 -24.422 10.875 1 94.94 234 GLY B N 1
ATOM 5120 C CA . GLY B 1 234 ? -2.023 -23.953 10.961 1 94.94 234 GLY B CA 1
ATOM 5121 C C . GLY B 1 234 ? -3.053 -25.031 10.727 1 94.94 234 GLY B C 1
ATOM 5122 O O . GLY B 1 234 ? -4.07 -25.094 11.422 1 94.94 234 GLY B O 1
ATOM 5123 N N . THR B 1 235 ? -2.799 -25.906 9.82 1 93.5 235 THR B N 1
ATOM 5124 C CA . THR B 1 235 ? -3.709 -27 9.508 1 93.5 235 THR B CA 1
ATOM 5125 C C . THR B 1 235 ? -3.768 -28 10.664 1 93.5 235 THR B C 1
ATOM 5127 O O . THR B 1 235 ? -4.836 -28.516 10.984 1 93.5 235 THR B O 1
ATOM 5130 N N . VAL B 1 236 ? -2.65 -28.234 11.219 1 94.88 236 VAL B N 1
ATOM 5131 C CA . VAL B 1 236 ? -2.596 -29.141 12.367 1 94.88 236 VAL B CA 1
ATOM 5132 C C . VAL B 1 236 ? -3.395 -28.547 13.523 1 94.88 236 VAL B C 1
ATOM 5134 O O . VAL B 1 236 ? -4.156 -29.266 14.188 1 94.88 236 VAL B O 1
ATOM 5137 N N . ILE B 1 237 ? -3.238 -27.312 13.711 1 94.94 237 ILE B N 1
ATOM 5138 C CA . ILE B 1 237 ? -3.98 -26.641 14.773 1 94.94 237 ILE B CA 1
ATOM 5139 C C . ILE B 1 237 ? -5.473 -26.672 14.453 1 94.94 237 ILE B C 1
ATOM 5141 O O . ILE B 1 237 ? -6.301 -26.875 15.344 1 94.94 237 ILE B O 1
ATOM 5145 N N . ALA B 1 238 ? -5.789 -26.438 13.219 1 93.75 238 ALA B N 1
ATOM 5146 C CA . ALA B 1 238 ? -7.184 -26.5 12.797 1 93.75 238 ALA B CA 1
ATOM 5147 C C . ALA B 1 238 ? -7.77 -27.891 13.023 1 93.75 238 ALA B C 1
ATOM 5149 O O . ALA B 1 238 ? -8.93 -28.016 13.422 1 93.75 238 ALA B O 1
ATOM 5150 N N . ALA B 1 239 ? -7.027 -28.875 12.75 1 91.19 239 ALA B N 1
ATOM 5151 C CA . ALA B 1 239 ? -7.461 -30.25 12.977 1 91.19 239 ALA B CA 1
ATOM 5152 C C . ALA B 1 239 ? -7.719 -30.516 14.453 1 91.19 239 ALA B C 1
ATOM 5154 O O . ALA B 1 239 ? -8.688 -31.188 14.812 1 91.19 239 ALA B O 1
ATOM 5155 N N . ALA B 1 240 ? -6.91 -29.938 15.281 1 91.69 240 ALA B N 1
ATOM 5156 C CA . ALA B 1 240 ? -7.02 -30.125 16.719 1 91.69 240 ALA B CA 1
ATOM 5157 C C . ALA B 1 240 ? -8.219 -29.359 17.281 1 91.69 240 ALA B C 1
ATOM 5159 O O . ALA B 1 240 ? -8.766 -29.734 18.328 1 91.69 240 ALA B O 1
ATOM 5160 N N . THR B 1 241 ? -8.641 -28.359 16.594 1 89.44 241 THR B N 1
ATOM 5161 C CA . THR B 1 241 ? -9.727 -27.531 17.109 1 89.44 241 THR B CA 1
ATOM 5162 C C . THR B 1 241 ? -11.023 -27.812 16.359 1 89.44 241 THR B C 1
ATOM 5164 O O . THR B 1 241 ? -12.016 -27.094 16.547 1 89.44 241 THR B O 1
ATOM 5167 N N . GLY B 1 242 ? -11.047 -28.688 15.367 1 82.06 242 GLY B N 1
ATOM 5168 C CA . GLY B 1 242 ? -12.258 -29.141 14.688 1 82.06 242 GLY B CA 1
ATOM 5169 C C . GLY B 1 242 ? -12.555 -28.375 13.422 1 82.06 242 GLY B C 1
ATOM 5170 O O . GLY B 1 242 ? -13.664 -28.453 12.891 1 82.06 242 GLY B O 1
ATOM 5171 N N . PHE B 1 243 ? -11.625 -27.625 12.961 1 81.12 243 PHE B N 1
ATOM 5172 C CA . PHE B 1 243 ? -11.844 -26.781 11.781 1 81.12 243 PHE B CA 1
ATOM 5173 C C . PHE B 1 243 ? -11.461 -27.531 10.508 1 81.12 243 PHE B C 1
ATOM 5175 O O . PHE B 1 243 ? -11.617 -27.016 9.406 1 81.12 243 PHE B O 1
ATOM 5182 N N . LEU B 1 244 ? -10.992 -28.781 10.648 1 82.81 244 LEU B N 1
ATOM 5183 C CA . LEU B 1 244 ? -10.508 -29.5 9.477 1 82.81 244 LEU B CA 1
ATOM 5184 C C . LEU B 1 244 ? -11.5 -30.578 9.062 1 82.81 244 LEU B C 1
ATOM 5186 O O . LEU B 1 244 ? -11.945 -31.375 9.891 1 82.81 244 LEU B O 1
ATOM 5190 N N . ASP B 1 245 ? -12 -30.453 7.867 1 78.19 245 ASP B N 1
ATOM 5191 C CA . ASP B 1 245 ? -12.867 -31.469 7.285 1 78.19 245 ASP B CA 1
ATOM 5192 C C . ASP B 1 245 ? -12.133 -32.281 6.215 1 78.19 245 ASP B C 1
ATOM 5194 O O . ASP B 1 245 ? -11.828 -31.75 5.141 1 78.19 245 ASP B O 1
ATOM 5198 N N . LEU B 1 246 ? -11.852 -33.562 6.496 1 78.12 246 LEU B N 1
ATOM 5199 C CA . LEU B 1 246 ? -11.078 -34.406 5.59 1 78.12 246 LEU B CA 1
ATOM 5200 C C . LEU B 1 246 ? -12 -35.312 4.777 1 78.12 246 LEU B C 1
ATOM 5202 O O . LEU B 1 246 ? -11.523 -36.188 4.074 1 78.12 246 LEU B O 1
ATOM 5206 N N . SER B 1 247 ? -13.266 -35.094 4.805 1 73.88 247 SER B N 1
ATOM 5207 C CA . SER B 1 247 ? -14.219 -36 4.172 1 73.88 247 SER B CA 1
ATOM 5208 C C . SER B 1 247 ? -14.07 -36 2.654 1 73.88 247 SER B C 1
ATOM 5210 O O . SER B 1 247 ? -14.398 -36.969 1.986 1 73.88 247 SER B O 1
ATOM 5212 N N . GLY B 1 248 ? -13.438 -35.062 2.178 1 69.44 248 GLY B N 1
ATOM 5213 C CA . GLY B 1 248 ? -13.344 -34.969 0.73 1 69.44 248 GLY B CA 1
ATOM 5214 C C . GLY B 1 248 ? -12.07 -35.594 0.177 1 69.44 248 GLY B C 1
ATOM 5215 O O . GLY B 1 248 ? -11.883 -35.656 -1.04 1 69.44 248 GLY B O 1
ATOM 5216 N N . ILE B 1 249 ? -11.312 -36.219 1.03 1 76 249 ILE B N 1
ATOM 5217 C CA . ILE B 1 249 ? -10.047 -36.781 0.571 1 76 249 ILE B CA 1
ATOM 5218 C C . ILE B 1 249 ? -10.242 -38.219 0.165 1 76 249 ILE B C 1
ATOM 5220 O O . ILE B 1 249 ? -10.828 -39 0.917 1 76 249 ILE B O 1
ATOM 5224 N N . GLY B 1 250 ? -9.82 -38.625 -1.007 1 72.81 250 GLY B N 1
ATOM 5225 C CA . GLY B 1 250 ? -9.852 -40 -1.458 1 72.81 250 GLY B CA 1
ATOM 5226 C C . GLY B 1 250 ? -11.047 -40.312 -2.332 1 72.81 250 GLY B C 1
ATOM 5227 O O . GLY B 1 250 ? -11.242 -41.469 -2.73 1 72.81 250 GLY B O 1
ATOM 5228 N N . ASP B 1 251 ? -11.883 -39.438 -2.627 1 69.81 251 ASP B N 1
ATOM 5229 C CA . ASP B 1 251 ? -13.094 -39.656 -3.396 1 69.81 251 ASP B CA 1
ATOM 5230 C C . ASP B 1 251 ? -12.812 -39.656 -4.895 1 69.81 251 ASP B C 1
ATOM 5232 O O . ASP B 1 251 ? -13.648 -40.062 -5.695 1 69.81 251 ASP B O 1
ATOM 5236 N N . THR B 1 252 ? -11.648 -39.25 -5.164 1 69.44 252 THR B N 1
ATOM 5237 C CA . THR B 1 252 ? -11.32 -39.156 -6.582 1 69.44 252 THR B CA 1
ATOM 5238 C C . THR B 1 252 ? -10.438 -40.344 -7.012 1 69.44 252 THR B C 1
ATOM 5240 O O . THR B 1 252 ? -9.922 -41.062 -6.168 1 69.44 252 THR B O 1
ATOM 5243 N N . GLN B 1 253 ? -10.312 -40.5 -8.328 1 77.19 253 GLN B N 1
ATOM 5244 C CA . GLN B 1 253 ? -9.414 -41.5 -8.891 1 77.19 253 GLN B CA 1
ATOM 5245 C C . GLN B 1 253 ? -7.965 -41.219 -8.477 1 77.19 253 GLN B C 1
ATOM 5247 O O . GLN B 1 253 ? -7.57 -40.062 -8.281 1 77.19 253 GLN B O 1
ATOM 5252 N N . ALA B 1 254 ? -7.309 -42.281 -8.258 1 80.19 254 ALA B N 1
ATOM 5253 C CA . ALA B 1 254 ? -5.926 -42.188 -7.797 1 80.19 254 ALA B CA 1
ATOM 5254 C C . ALA B 1 254 ? -5.055 -41.438 -8.805 1 80.19 254 ALA B C 1
ATOM 5256 O O . ALA B 1 254 ? -4.234 -40.594 -8.422 1 80.19 254 ALA B O 1
ATOM 5257 N N . ILE B 1 255 ? -5.219 -41.719 -10.062 1 86.38 255 ILE B N 1
ATOM 5258 C CA . ILE B 1 255 ? -4.477 -41.062 -11.141 1 86.38 255 ILE B CA 1
ATOM 5259 C C . ILE B 1 255 ? -5.449 -40.469 -12.164 1 86.38 255 ILE B C 1
ATOM 5261 O O . ILE B 1 255 ? -6.398 -41.156 -12.57 1 86.38 255 ILE B O 1
ATOM 5265 N N . SER B 1 256 ? -5.305 -39.281 -12.375 1 85.38 256 SER B N 1
ATOM 5266 C CA . SER B 1 256 ? -6.172 -38.656 -13.367 1 85.38 256 SER B CA 1
ATOM 5267 C C . SER B 1 256 ? -5.465 -37.5 -14.062 1 85.38 256 SER B C 1
ATOM 5269 O O . SER B 1 256 ? -4.582 -36.844 -13.484 1 85.38 256 SER B O 1
ATOM 5271 N N . PHE B 1 257 ? -5.77 -37.375 -15.352 1 86.25 257 PHE B N 1
ATOM 5272 C CA . PHE B 1 257 ? -5.309 -36.219 -16.125 1 86.25 257 PHE B CA 1
ATOM 5273 C C . PHE B 1 257 ? -6.336 -35.094 -16.078 1 86.25 257 PHE B C 1
ATOM 5275 O O . PHE B 1 257 ? -7.543 -35.344 -16.141 1 86.25 257 PHE B O 1
ATOM 5282 N N . PRO B 1 258 ? -5.824 -33.875 -15.898 1 87.88 258 PRO B N 1
ATOM 5283 C CA . PRO B 1 258 ? -6.785 -32.75 -15.859 1 87.88 258 PRO B CA 1
ATOM 5284 C C . PRO B 1 258 ? -7.645 -32.688 -17.109 1 87.88 258 PRO B C 1
ATOM 5286 O O . PRO B 1 258 ? -7.145 -32.875 -18.219 1 87.88 258 PRO B O 1
ATOM 5289 N N . ASP B 1 259 ? -8.883 -32.406 -16.922 1 87.19 259 ASP B N 1
ATOM 5290 C CA . ASP B 1 259 ? -9.852 -32.312 -18.016 1 87.19 259 ASP B CA 1
ATOM 5291 C C . ASP B 1 259 ? -9.5 -31.188 -18.984 1 87.19 259 ASP B C 1
ATOM 5293 O O . ASP B 1 259 ? -8.969 -30.156 -18.562 1 87.19 259 ASP B O 1
ATOM 5297 N N . LEU B 1 260 ? -9.75 -31.469 -20.188 1 91.31 260 LEU B N 1
ATOM 5298 C CA . LEU B 1 260 ? -9.617 -30.422 -21.203 1 91.31 260 LEU B CA 1
ATOM 5299 C C . LEU B 1 260 ? -10.898 -29.609 -21.312 1 91.31 260 LEU B C 1
ATOM 5301 O O . LEU B 1 260 ? -12 -30.172 -21.312 1 91.31 260 LEU B O 1
ATOM 5305 N N . LEU B 1 261 ? -10.727 -28.328 -21.281 1 94.62 261 LEU B N 1
ATOM 5306 C CA . LEU B 1 261 ? -11.859 -27.406 -21.391 1 94.62 261 LEU B CA 1
ATOM 5307 C C . LEU B 1 261 ? -12.898 -27.688 -20.312 1 94.62 261 LEU B C 1
ATOM 5309 O O . LEU B 1 261 ? -14.086 -27.844 -20.625 1 94.62 261 LEU B O 1
ATOM 5313 N N . HIS B 1 262 ? -12.422 -27.781 -19.125 1 92.56 262 HIS B N 1
ATOM 5314 C CA . HIS B 1 262 ? -13.211 -28.156 -17.953 1 92.56 262 HIS B CA 1
ATOM 5315 C C . HIS B 1 262 ? -14.406 -27.219 -17.781 1 92.56 262 HIS B C 1
ATOM 5317 O O . HIS B 1 262 ? -15.492 -27.656 -17.391 1 92.56 262 HIS B O 1
ATOM 5323 N N . PHE B 1 263 ? -14.266 -25.969 -18.125 1 94.75 263 PHE B N 1
ATOM 5324 C CA . PHE B 1 263 ? -15.305 -24.984 -17.859 1 94.75 263 PHE B CA 1
ATOM 5325 C C . PHE B 1 263 ? -16.062 -24.656 -19.125 1 94.75 263 PHE B C 1
ATOM 5327 O O . PHE B 1 263 ? -16.891 -23.734 -19.141 1 94.75 263 PHE B O 1
ATOM 5334 N N . GLY B 1 264 ? -15.781 -25.359 -20.25 1 93.75 264 GLY B N 1
ATOM 5335 C CA . GLY B 1 264 ? -16.453 -25.109 -21.5 1 93.75 264 GLY B CA 1
ATOM 5336 C C . GLY B 1 264 ? -15.602 -24.359 -22.516 1 93.75 264 GLY B C 1
ATOM 5337 O O . GLY B 1 264 ? -14.508 -23.906 -22.172 1 93.75 264 GLY B O 1
ATOM 5338 N N . ALA B 1 265 ? -16.141 -24.125 -23.625 1 95.75 265 ALA B N 1
ATOM 5339 C CA . ALA B 1 265 ? -15.406 -23.469 -24.703 1 95.75 265 ALA B CA 1
ATOM 5340 C C . ALA B 1 265 ? -15.18 -22 -24.406 1 95.75 265 ALA B C 1
ATOM 5342 O O . ALA B 1 265 ? -16.094 -21.312 -23.922 1 95.75 265 ALA B O 1
ATOM 5343 N N . PRO B 1 266 ? -14.031 -21.562 -24.641 1 96.06 266 PRO B N 1
ATOM 5344 C CA . PRO B 1 266 ? -13.734 -20.141 -24.391 1 96.06 266 PRO B CA 1
ATOM 5345 C C . PRO B 1 266 ? -14.602 -19.203 -25.219 1 96.06 266 PRO B C 1
ATOM 5347 O O . PRO B 1 266 ? -14.938 -19.5 -26.359 1 96.06 266 PRO B O 1
ATOM 5350 N N . ARG B 1 267 ? -14.93 -18.141 -24.609 1 97 267 ARG B N 1
ATOM 5351 C CA . ARG B 1 267 ? -15.609 -17.031 -25.266 1 97 267 ARG B CA 1
ATOM 5352 C C . ARG B 1 267 ? -14.711 -15.805 -25.359 1 97 267 ARG B C 1
ATOM 5354 O O . ARG B 1 267 ? -13.875 -15.578 -24.484 1 97 267 ARG B O 1
ATOM 5361 N N . PHE B 1 268 ? -14.945 -15.039 -26.469 1 96.94 268 PHE B N 1
ATOM 5362 C CA . PHE B 1 268 ? -14.023 -13.945 -26.734 1 96.94 268 PHE B CA 1
ATOM 5363 C C . PHE B 1 268 ? -14.719 -12.602 -26.562 1 96.94 268 PHE B C 1
ATOM 5365 O O . PHE B 1 268 ? -15.781 -12.367 -27.156 1 96.94 268 PHE B O 1
ATOM 5372 N N . ASP B 1 269 ? -14.203 -11.844 -25.672 1 95.06 269 ASP B N 1
ATOM 5373 C CA . ASP B 1 269 ? -14.656 -10.484 -25.391 1 95.06 269 ASP B CA 1
ATOM 5374 C C . ASP B 1 269 ? -13.492 -9.492 -25.438 1 95.06 269 ASP B C 1
ATOM 5376 O O . ASP B 1 269 ? -12.508 -9.648 -24.719 1 95.06 269 ASP B O 1
ATOM 5380 N N . VAL B 1 270 ? -13.648 -8.492 -26.25 1 93.75 270 VAL B N 1
ATOM 5381 C CA . VAL B 1 270 ? -12.555 -7.574 -26.562 1 93.75 270 VAL B CA 1
ATOM 5382 C C . VAL B 1 270 ? -12.133 -6.824 -25.297 1 93.75 270 VAL B C 1
ATOM 5384 O O . VAL B 1 270 ? -10.945 -6.562 -25.094 1 93.75 270 VAL B O 1
ATOM 5387 N N . LEU B 1 271 ? -13.078 -6.488 -24.5 1 89.44 271 LEU B N 1
ATOM 5388 C CA . LEU B 1 271 ? -12.766 -5.73 -23.297 1 89.44 271 LEU B CA 1
ATOM 5389 C C . LEU B 1 271 ? -11.992 -6.586 -22.297 1 89.44 271 LEU B C 1
ATOM 5391 O O . LEU B 1 271 ? -11.055 -6.109 -21.656 1 89.44 271 LEU B O 1
ATOM 5395 N N . ALA B 1 272 ? -12.453 -7.812 -22.125 1 92.88 272 ALA B N 1
ATOM 5396 C CA . ALA B 1 272 ? -11.742 -8.75 -21.266 1 92.88 272 ALA B CA 1
ATOM 5397 C C . ALA B 1 272 ? -10.32 -8.977 -21.75 1 92.88 272 ALA B C 1
ATOM 5399 O O . ALA B 1 272 ? -9.375 -8.984 -20.953 1 92.88 272 ALA B O 1
ATOM 5400 N N . ILE B 1 273 ? -10.188 -9.07 -23.031 1 95.25 273 ILE B N 1
ATOM 5401 C CA . ILE B 1 273 ? -8.883 -9.305 -23.641 1 95.25 273 ILE B CA 1
ATOM 5402 C C . ILE B 1 273 ? -7.977 -8.102 -23.406 1 95.25 273 ILE B C 1
ATOM 5404 O O . ILE B 1 273 ? -6.812 -8.258 -23.031 1 95.25 273 ILE B O 1
ATOM 5408 N N . CYS B 1 274 ? -8.453 -6.945 -23.516 1 91.19 274 CYS B N 1
ATOM 5409 C CA . CYS B 1 274 ? -7.676 -5.727 -23.328 1 91.19 274 CYS B CA 1
ATOM 5410 C C . CYS B 1 274 ? -7.227 -5.598 -21.875 1 91.19 274 CYS B C 1
ATOM 5412 O O . CYS B 1 274 ? -6.09 -5.199 -21.609 1 91.19 274 CYS B O 1
ATOM 5414 N N . SER B 1 275 ? -8.117 -5.922 -21.016 1 88.06 275 SER B N 1
ATOM 5415 C CA . SER B 1 275 ? -7.793 -5.84 -19.594 1 88.06 275 SER B CA 1
ATOM 5416 C C . SER B 1 275 ? -6.625 -6.754 -19.234 1 88.06 275 SER B C 1
ATOM 5418 O O . SER B 1 275 ? -5.684 -6.336 -18.562 1 88.06 275 SER B O 1
ATOM 5420 N N . LEU B 1 276 ? -6.66 -7.992 -19.734 1 93.69 276 LEU B N 1
ATOM 5421 C CA . LEU B 1 276 ? -5.605 -8.953 -19.422 1 93.69 276 LEU B CA 1
ATOM 5422 C C . LEU B 1 276 ? -4.344 -8.664 -20.234 1 93.69 276 LEU B C 1
ATOM 5424 O O . LEU B 1 276 ? -3.238 -8.992 -19.797 1 93.69 276 LEU B O 1
ATOM 5428 N N . ALA B 1 277 ? -4.547 -7.988 -21.375 1 93.62 277 ALA B N 1
ATOM 5429 C CA . ALA B 1 277 ? -3.395 -7.629 -22.188 1 93.62 277 ALA B CA 1
ATOM 5430 C C . ALA B 1 277 ? -2.502 -6.617 -21.469 1 93.62 277 ALA B C 1
ATOM 5432 O O . ALA B 1 277 ? -1.274 -6.691 -21.562 1 93.62 277 ALA B O 1
ATOM 5433 N N . ILE B 1 278 ? -3.09 -5.707 -20.781 1 87.44 278 ILE B N 1
ATOM 5434 C CA . ILE B 1 278 ? -2.332 -4.719 -20.031 1 87.44 278 ILE B CA 1
ATOM 5435 C C . ILE B 1 278 ? -1.49 -5.418 -18.969 1 87.44 278 ILE B C 1
ATOM 5437 O O . ILE B 1 278 ? -0.301 -5.129 -18.812 1 87.44 278 ILE B O 1
ATOM 5441 N N . ILE B 1 279 ? -2.111 -6.32 -18.297 1 88.75 279 ILE B N 1
ATOM 5442 C CA . ILE B 1 279 ? -1.43 -7.07 -17.25 1 88.75 279 ILE B CA 1
ATOM 5443 C C . ILE B 1 279 ? -0.293 -7.891 -17.859 1 88.75 279 ILE B C 1
ATOM 5445 O O . ILE B 1 279 ? 0.789 -7.992 -17.266 1 88.75 279 ILE B O 1
ATOM 5449 N N . GLN B 1 280 ? -0.576 -8.406 -19.047 1 92.5 280 GLN B N 1
ATOM 5450 C CA . GLN B 1 280 ? 0.408 -9.273 -19.688 1 92.5 280 GLN B CA 1
ATOM 5451 C C . GLN B 1 280 ? 1.661 -8.492 -20.078 1 92.5 280 GLN B C 1
ATOM 5453 O O . GLN B 1 280 ? 2.77 -9.031 -20.031 1 92.5 280 GLN B O 1
ATOM 5458 N N . ILE B 1 281 ? 1.532 -7.293 -20.438 1 89.38 281 ILE B N 1
ATOM 5459 C CA . ILE B 1 281 ? 2.686 -6.465 -20.781 1 89.38 281 ILE B CA 1
ATOM 5460 C C . ILE B 1 281 ? 3.588 -6.32 -19.547 1 89.38 281 ILE B C 1
ATOM 5462 O O . ILE B 1 281 ? 4.812 -6.43 -19.656 1 89.38 281 ILE B O 1
ATOM 5466 N N . VAL B 1 282 ? 3.002 -6.145 -18.516 1 83.75 282 VAL B N 1
ATOM 5467 C CA . VAL B 1 282 ? 3.748 -6.008 -17.266 1 83.75 282 VAL B CA 1
ATOM 5468 C C . VAL B 1 282 ? 4.457 -7.32 -16.938 1 83.75 282 VAL B C 1
ATOM 5470 O O . VAL B 1 282 ? 5.609 -7.32 -16.5 1 83.75 282 VAL B O 1
ATOM 5473 N N . LEU B 1 283 ? 3.734 -8.383 -17.156 1 90.19 283 LEU B N 1
ATOM 5474 C CA . LEU B 1 283 ? 4.312 -9.695 -16.875 1 90.19 283 LEU B CA 1
ATOM 5475 C C . LEU B 1 283 ? 5.516 -9.961 -17.766 1 90.19 283 LEU B C 1
ATOM 5477 O O . LEU B 1 283 ? 6.508 -10.539 -17.328 1 90.19 283 LEU B O 1
ATOM 5481 N N . VAL B 1 284 ? 5.414 -9.492 -18.953 1 91.62 284 VAL B N 1
ATOM 5482 C CA . VAL B 1 284 ? 6.512 -9.672 -19.891 1 91.62 284 VAL B CA 1
ATOM 5483 C C . VAL B 1 284 ? 7.73 -8.883 -19.422 1 91.62 284 VAL B C 1
ATOM 5485 O O . VAL B 1 284 ? 8.852 -9.391 -19.469 1 91.62 284 VAL B O 1
ATOM 5488 N N . VAL B 1 285 ? 7.516 -7.73 -18.984 1 84.38 285 VAL B N 1
ATOM 5489 C CA . VAL B 1 285 ? 8.609 -6.883 -18.531 1 84.38 285 VAL B CA 1
ATOM 5490 C C . VAL B 1 285 ? 9.195 -7.449 -17.234 1 84.38 285 VAL B C 1
ATOM 5492 O O . VAL B 1 285 ? 10.414 -7.43 -17.031 1 84.38 285 VAL B O 1
ATOM 5495 N N . GLU B 1 286 ? 8.312 -7.848 -16.406 1 80.94 286 GLU B N 1
ATOM 5496 C CA . GLU B 1 286 ? 8.758 -8.508 -15.18 1 80.94 286 GLU B CA 1
ATOM 5497 C C . GLU B 1 286 ? 9.617 -9.727 -15.492 1 80.94 286 GLU B C 1
ATOM 5499 O O . GLU B 1 286 ? 10.648 -9.945 -14.859 1 80.94 286 GLU B O 1
ATOM 5504 N N . LEU B 1 287 ? 9.188 -10.484 -16.438 1 89.69 287 LEU B N 1
ATOM 5505 C CA . LEU B 1 287 ? 9.938 -11.656 -16.891 1 89.69 287 LEU B CA 1
ATOM 5506 C C . LEU B 1 287 ? 11.32 -11.25 -17.391 1 89.69 287 LEU B C 1
ATOM 5508 O O . LEU B 1 287 ? 12.312 -11.906 -17.062 1 89.69 287 LEU B O 1
ATOM 5512 N N . ALA B 1 288 ? 11.398 -10.211 -18.156 1 88.25 288 ALA B N 1
ATOM 5513 C CA . ALA B 1 288 ? 12.672 -9.742 -18.688 1 88.25 288 ALA B CA 1
ATOM 5514 C C . ALA B 1 288 ? 13.641 -9.391 -17.562 1 88.25 288 ALA B C 1
ATOM 5516 O O . ALA B 1 288 ? 14.828 -9.711 -17.641 1 88.25 288 ALA B O 1
ATOM 5517 N N . GLY B 1 289 ? 13.125 -8.758 -16.641 1 80.19 289 GLY B N 1
ATOM 5518 C CA . GLY B 1 289 ? 13.953 -8.438 -15.492 1 80.19 289 GLY B CA 1
ATOM 5519 C C . GLY B 1 289 ? 14.469 -9.664 -14.766 1 80.19 289 GLY B C 1
ATOM 5520 O O . GLY B 1 289 ? 15.633 -9.703 -14.359 1 80.19 289 GLY B O 1
ATOM 5521 N N . GLN B 1 290 ? 13.641 -10.617 -14.609 1 83.56 290 GLN B N 1
ATOM 5522 C CA . GLN B 1 290 ? 14.023 -11.836 -13.914 1 83.56 290 GLN B CA 1
ATOM 5523 C C . GLN B 1 290 ? 15.062 -12.625 -14.711 1 83.56 290 GLN B C 1
ATOM 5525 O O . GLN B 1 290 ? 16 -13.18 -14.141 1 83.56 290 GLN B O 1
ATOM 5530 N N . VAL B 1 291 ? 14.812 -12.641 -15.977 1 90.56 291 VAL B N 1
ATOM 5531 C CA . VAL B 1 291 ? 15.75 -13.359 -16.844 1 90.56 291 VAL B CA 1
ATOM 5532 C C . VAL B 1 291 ? 17.125 -12.703 -16.766 1 90.56 291 VAL B C 1
ATOM 5534 O O . VAL B 1 291 ? 18.141 -13.391 -16.688 1 90.56 291 VAL B O 1
ATOM 5537 N N . ASN B 1 292 ? 17.156 -11.461 -16.812 1 84.88 292 ASN B N 1
ATOM 5538 C CA . ASN B 1 292 ? 18.422 -10.734 -16.703 1 84.88 292 ASN B CA 1
ATOM 5539 C C . ASN B 1 292 ? 19.062 -10.93 -15.336 1 84.88 292 ASN B C 1
ATOM 5541 O O . ASN B 1 292 ? 20.281 -11.047 -15.227 1 84.88 292 ASN B O 1
ATOM 5545 N N . ALA B 1 293 ? 18.297 -10.969 -14.383 1 80.88 293 ALA B N 1
ATOM 5546 C CA . ALA B 1 293 ? 18.812 -11.195 -13.031 1 80.88 293 ALA B CA 1
ATOM 5547 C C . ALA B 1 293 ? 19.438 -12.578 -12.906 1 80.88 293 ALA B C 1
ATOM 5549 O O . ALA B 1 293 ? 20.516 -12.727 -12.32 1 80.88 293 ALA B O 1
ATOM 5550 N N . VAL B 1 294 ? 18.781 -13.562 -13.422 1 89 294 VAL B N 1
ATOM 5551 C CA . VAL B 1 294 ? 19.328 -14.914 -13.406 1 89 294 VAL B CA 1
ATOM 5552 C C . VAL B 1 294 ? 20.609 -14.969 -14.258 1 89 294 VAL B C 1
ATOM 5554 O O . VAL B 1 294 ? 21.578 -15.625 -13.891 1 89 294 VAL B O 1
ATOM 5557 N N . GLY B 1 295 ? 20.531 -14.227 -15.352 1 90.12 295 GLY B N 1
ATOM 5558 C CA . GLY B 1 295 ? 21.734 -14.125 -16.172 1 90.12 295 GLY B CA 1
ATOM 5559 C C . GLY B 1 295 ? 22.922 -13.57 -15.422 1 90.12 295 GLY B C 1
ATOM 5560 O O . GLY B 1 295 ? 24.031 -14.078 -15.555 1 90.12 295 GLY B O 1
ATOM 5561 N N . GLU B 1 296 ? 22.641 -12.648 -14.672 1 84.12 296 GLU B N 1
ATOM 5562 C CA . GLU B 1 296 ? 23.703 -12.039 -13.875 1 84.12 296 GLU B CA 1
ATOM 5563 C C . GLU B 1 296 ? 24.219 -13.008 -12.82 1 84.12 296 GLU B C 1
ATOM 5565 O O . GLU B 1 296 ? 25.422 -13.094 -12.586 1 84.12 296 GLU B O 1
ATOM 5570 N N . VAL B 1 297 ? 23.359 -13.695 -12.234 1 85 297 VAL B N 1
ATOM 5571 C CA . VAL B 1 297 ? 23.719 -14.625 -11.172 1 85 297 VAL B CA 1
ATOM 5572 C C . VAL B 1 297 ? 24.562 -15.773 -11.742 1 85 297 VAL B C 1
ATOM 5574 O O . VAL B 1 297 ? 25.5 -16.234 -11.109 1 85 297 VAL B O 1
ATOM 5577 N N . VAL B 1 298 ? 24.219 -16.156 -12.898 1 90.94 298 VAL B N 1
ATOM 5578 C CA . VAL B 1 298 ? 24.906 -17.297 -13.492 1 90.94 298 VAL B CA 1
ATOM 5579 C C . VAL B 1 298 ? 26.047 -16.797 -14.383 1 90.94 298 VAL B C 1
ATOM 5581 O O . VAL B 1 298 ? 26.703 -17.578 -15.07 1 90.94 298 VAL B O 1
ATOM 5584 N N . ASP B 1 299 ? 26.203 -15.43 -14.445 1 90.25 299 ASP B N 1
ATOM 5585 C CA . ASP B 1 299 ? 27.281 -14.758 -15.164 1 90.25 299 ASP B CA 1
ATOM 5586 C C . ASP B 1 299 ? 27.156 -14.984 -16.672 1 90.25 299 ASP B C 1
ATOM 5588 O O . ASP B 1 299 ? 28.125 -15.406 -17.312 1 90.25 299 ASP B O 1
ATOM 5592 N N . GLN B 1 300 ? 25.953 -14.828 -17.125 1 91.94 300 GLN B N 1
ATOM 5593 C CA . GLN B 1 300 ? 25.703 -14.898 -18.562 1 91.94 300 GLN B CA 1
ATOM 5594 C C . GLN B 1 300 ? 24.938 -13.672 -19.047 1 91.94 300 GLN B C 1
ATOM 5596 O O . GLN B 1 300 ? 24 -13.219 -18.391 1 91.94 300 GLN B O 1
ATOM 5601 N N . GLU B 1 301 ? 25.375 -13.18 -20.141 1 90.56 301 GLU B N 1
ATOM 5602 C CA . GLU B 1 301 ? 24.609 -12.117 -20.781 1 90.56 301 GLU B CA 1
ATOM 5603 C C . GLU B 1 301 ? 23.438 -12.688 -21.578 1 90.56 301 GLU B C 1
ATOM 5605 O O . GLU B 1 301 ? 23.609 -13.656 -22.328 1 90.56 301 GLU B O 1
ATOM 5610 N N . ILE B 1 302 ? 22.312 -12.102 -21.438 1 92.31 302 ILE B N 1
ATOM 5611 C CA . ILE B 1 302 ? 21.125 -12.602 -22.094 1 92.31 302 ILE B CA 1
ATOM 5612 C C . ILE B 1 302 ? 20.859 -11.789 -23.359 1 92.31 302 ILE B C 1
ATOM 5614 O O . ILE B 1 302 ? 20.641 -10.578 -23.297 1 92.31 302 ILE B O 1
ATOM 5618 N N . SER B 1 303 ? 20.859 -12.406 -24.438 1 91.88 303 SER B N 1
ATOM 5619 C CA . SER B 1 303 ? 20.578 -11.75 -25.703 1 91.88 303 SER B CA 1
ATOM 5620 C C . SER B 1 303 ? 19.078 -11.492 -25.875 1 91.88 303 SER B C 1
ATOM 5622 O O . SER B 1 303 ? 18.266 -12.094 -25.172 1 91.88 303 SER B O 1
ATOM 5624 N N . ASP B 1 304 ? 18.75 -10.711 -26.859 1 91.19 304 ASP B N 1
ATOM 5625 C CA . ASP B 1 304 ? 17.344 -10.414 -27.156 1 91.19 304 ASP B CA 1
ATOM 5626 C C . ASP B 1 304 ? 16.625 -11.664 -27.641 1 91.19 304 ASP B C 1
ATOM 5628 O O . ASP B 1 304 ? 15.43 -11.828 -27.375 1 91.19 304 ASP B O 1
ATOM 5632 N N . ARG B 1 305 ? 17.359 -12.406 -28.297 1 93.19 305 ARG B N 1
ATOM 5633 C CA . ARG B 1 305 ? 16.766 -13.633 -28.812 1 93.19 305 ARG B CA 1
ATOM 5634 C C . ARG B 1 305 ? 16.375 -14.57 -27.672 1 93.19 305 ARG B C 1
ATOM 5636 O O . ARG B 1 305 ? 15.312 -15.195 -27.703 1 93.19 305 ARG B O 1
ATOM 5643 N N . ARG B 1 306 ? 17.234 -14.68 -26.703 1 94.12 306 ARG B N 1
ATOM 5644 C CA . ARG B 1 306 ? 16.953 -15.539 -25.562 1 94.12 306 ARG B CA 1
ATOM 5645 C C . ARG B 1 306 ? 15.828 -14.961 -24.703 1 94.12 306 ARG B C 1
ATOM 5647 O O . ARG B 1 306 ? 15.016 -15.711 -24.156 1 94.12 306 ARG B O 1
ATOM 5654 N N . LEU B 1 307 ? 15.875 -13.688 -24.672 1 94.06 307 LEU B N 1
ATOM 5655 C CA . LEU B 1 307 ? 14.781 -13.039 -23.953 1 94.06 307 LEU B CA 1
ATOM 5656 C C . LEU B 1 307 ? 13.445 -13.312 -24.641 1 94.06 307 LEU B C 1
ATOM 5658 O O . LEU B 1 307 ? 12.453 -13.609 -23.969 1 94.06 307 LEU B O 1
ATOM 5662 N N . ALA B 1 308 ? 13.477 -13.172 -25.891 1 96.12 308 ALA B N 1
ATOM 5663 C CA . ALA B 1 308 ? 12.266 -13.453 -26.656 1 96.12 308 ALA B CA 1
ATOM 5664 C C . ALA B 1 308 ? 11.828 -14.906 -26.469 1 96.12 308 ALA B C 1
ATOM 5666 O O . ALA B 1 308 ? 10.633 -15.203 -26.422 1 96.12 308 ALA B O 1
ATOM 5667 N N . ALA B 1 309 ? 12.766 -15.773 -26.422 1 96.81 309 ALA B N 1
ATOM 5668 C CA . ALA B 1 309 ? 12.461 -17.188 -26.219 1 96.81 309 ALA B CA 1
ATOM 5669 C C . ALA B 1 309 ? 11.805 -17.422 -24.859 1 96.81 309 ALA B C 1
ATOM 5671 O O . ALA B 1 309 ? 10.906 -18.266 -24.734 1 96.81 309 ALA B O 1
ATOM 5672 N N . ALA B 1 310 ? 12.281 -16.719 -23.891 1 95.88 310 ALA B N 1
ATOM 5673 C CA . ALA B 1 310 ? 11.672 -16.812 -22.562 1 95.88 310 ALA B CA 1
ATOM 5674 C C . ALA B 1 310 ? 10.227 -16.328 -22.594 1 95.88 310 ALA B C 1
ATOM 5676 O O . ALA B 1 310 ? 9.344 -16.953 -22 1 95.88 310 ALA B O 1
ATOM 5677 N N . VAL B 1 311 ? 10 -15.258 -23.266 1 96.25 311 VAL B N 1
ATOM 5678 C CA . VAL B 1 311 ? 8.672 -14.672 -23.375 1 96.25 311 VAL B CA 1
ATOM 5679 C C . VAL B 1 311 ? 7.738 -15.625 -24.109 1 96.25 311 VAL B C 1
ATOM 5681 O O . VAL B 1 311 ? 6.578 -15.789 -23.734 1 96.25 311 VAL B O 1
ATOM 5684 N N . ARG B 1 312 ? 8.234 -16.234 -25.125 1 97.38 312 ARG B N 1
ATOM 5685 C CA . ARG B 1 312 ? 7.43 -17.188 -25.875 1 97.38 312 ARG B CA 1
ATOM 5686 C C . ARG B 1 312 ? 7.012 -18.359 -25 1 97.38 312 ARG B C 1
ATOM 5688 O O . ARG B 1 312 ? 5.895 -18.875 -25.125 1 97.38 312 ARG B O 1
ATOM 5695 N N . ALA B 1 313 ? 7.926 -18.781 -24.172 1 97 313 ALA B N 1
ATOM 5696 C CA . ALA B 1 313 ? 7.59 -19.875 -23.266 1 97 313 ALA B CA 1
ATOM 5697 C C . ALA B 1 313 ? 6.438 -19.5 -22.344 1 97 313 ALA B C 1
ATOM 5699 O O . ALA B 1 313 ? 5.492 -20.266 -22.172 1 97 313 ALA B O 1
ATOM 5700 N N . ASP B 1 314 ? 6.48 -18.328 -21.719 1 96.38 314 ASP B N 1
ATOM 5701 C CA . ASP B 1 314 ? 5.391 -17.844 -20.875 1 96.38 314 ASP B CA 1
ATOM 5702 C C . ASP B 1 314 ? 4.09 -17.75 -21.672 1 96.38 314 ASP B C 1
ATOM 5704 O O . ASP B 1 314 ? 3.016 -18.062 -21.156 1 96.38 314 ASP B O 1
ATOM 5708 N N . GLY B 1 315 ? 4.27 -17.266 -22.906 1 97.31 315 GLY B N 1
ATOM 5709 C CA . GLY B 1 315 ? 3.104 -17.141 -23.766 1 97.31 315 GLY B CA 1
ATOM 5710 C C . GLY B 1 315 ? 2.449 -18.469 -24.078 1 97.31 315 GLY B C 1
ATOM 5711 O O . GLY B 1 315 ? 1.222 -18.594 -24.047 1 97.31 315 GLY B O 1
ATOM 5712 N N . VAL B 1 316 ? 3.234 -19.469 -24.375 1 97.69 316 VAL B N 1
ATOM 5713 C CA . VAL B 1 316 ? 2.732 -20.797 -24.703 1 97.69 316 VAL B CA 1
ATOM 5714 C C . VAL B 1 316 ? 1.982 -21.375 -23.5 1 97.69 316 VAL B C 1
ATOM 5716 O O . VAL B 1 316 ? 0.869 -21.875 -23.641 1 97.69 316 VAL B O 1
ATOM 5719 N N . VAL B 1 317 ? 2.602 -21.297 -22.375 1 97.56 317 VAL B N 1
ATOM 5720 C CA . VAL B 1 317 ? 1.994 -21.859 -21.172 1 97.56 317 VAL B CA 1
ATOM 5721 C C . VAL B 1 317 ? 0.709 -21.109 -20.844 1 97.56 317 VAL B C 1
ATOM 5723 O O . VAL B 1 317 ? -0.293 -21.719 -20.469 1 97.56 317 VAL B O 1
ATOM 5726 N N . THR B 1 318 ? 0.74 -19.797 -20.938 1 97.56 318 THR B N 1
ATOM 5727 C CA . THR B 1 318 ? -0.45 -18.984 -20.688 1 97.56 318 THR B CA 1
ATOM 5728 C C . THR B 1 318 ? -1.553 -19.328 -21.688 1 97.56 318 THR B C 1
ATOM 5730 O O . THR B 1 318 ? -2.727 -19.422 -21.312 1 97.56 318 THR B O 1
ATOM 5733 N N . ALA B 1 319 ? -1.193 -19.516 -22.969 1 97.75 319 ALA B N 1
ATOM 5734 C CA . ALA B 1 319 ? -2.172 -19.891 -23.984 1 97.75 319 ALA B CA 1
ATOM 5735 C C . ALA B 1 319 ? -2.812 -21.234 -23.656 1 97.75 319 ALA B C 1
ATOM 5737 O O . ALA B 1 319 ? -4.027 -21.406 -23.797 1 97.75 319 ALA B O 1
ATOM 5738 N N . LEU B 1 320 ? -2.002 -22.141 -23.25 1 97.06 320 LEU B N 1
ATOM 5739 C CA . LEU B 1 320 ? -2.52 -23.438 -22.844 1 97.06 320 LEU B CA 1
ATOM 5740 C C . LEU B 1 320 ? -3.414 -23.312 -21.609 1 97.06 320 LEU B C 1
ATOM 5742 O O . LEU B 1 320 ? -4.41 -24.031 -21.484 1 97.06 320 LEU B O 1
ATOM 5746 N N . GLY B 1 321 ? -3.006 -22.453 -20.688 1 95.69 321 GLY B N 1
ATOM 5747 C CA . GLY B 1 321 ? -3.811 -22.203 -19.5 1 95.69 321 GLY B CA 1
ATOM 5748 C C . GLY B 1 321 ? -5.176 -21.625 -19.828 1 95.69 321 GLY B C 1
ATOM 5749 O O . GLY B 1 321 ? -6.137 -21.828 -19.078 1 95.69 321 GLY B O 1
ATOM 5750 N N . GLY B 1 322 ? -5.266 -20.859 -20.859 1 94.81 322 GLY B N 1
ATOM 5751 C CA . GLY B 1 322 ? -6.539 -20.281 -21.266 1 94.81 322 GLY B CA 1
ATOM 5752 C C . GLY B 1 322 ? -7.336 -21.188 -22.188 1 94.81 322 GLY B C 1
ATOM 5753 O O . GLY B 1 322 ? -8.539 -21.359 -22 1 94.81 322 GLY B O 1
ATOM 5754 N N . GLY B 1 323 ? -6.715 -21.797 -23.109 1 94 323 GLY B N 1
ATOM 5755 C CA . GLY B 1 323 ? -7.406 -22.438 -24.203 1 94 323 GLY B CA 1
ATOM 5756 C C . GLY B 1 323 ? -7.59 -23.922 -24.016 1 94 323 GLY B C 1
ATOM 5757 O O . GLY B 1 323 ? -8.469 -24.531 -24.625 1 94 323 GLY B O 1
ATOM 5758 N N . VAL B 1 324 ? -6.789 -24.531 -23.188 1 95.69 324 VAL B N 1
ATOM 5759 C CA . VAL B 1 324 ?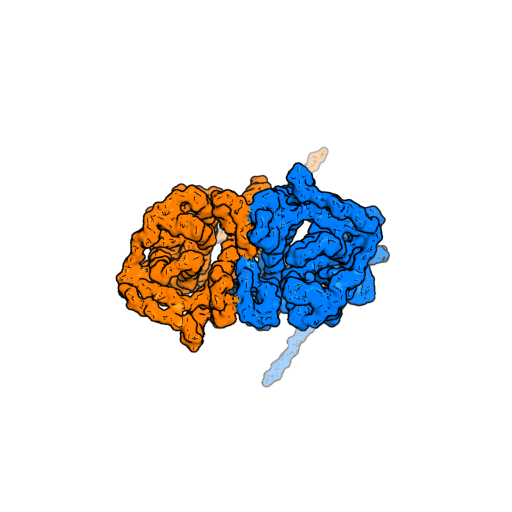 -6.848 -25.984 -23.109 1 95.69 324 VAL B CA 1
ATOM 5760 C C . VAL B 1 324 ? -7.152 -26.422 -21.672 1 95.69 324 VAL B C 1
ATOM 5762 O O . VAL B 1 324 ? -8.164 -27.078 -21.422 1 95.69 324 VAL B O 1
ATOM 5765 N N . PHE B 1 325 ? -6.363 -25.984 -20.719 1 96.25 325 PHE B N 1
ATOM 5766 C CA . PHE B 1 325 ? -6.48 -26.484 -19.344 1 96.25 325 PHE B CA 1
ATOM 5767 C C . PHE B 1 325 ? -7.23 -25.469 -18.469 1 96.25 325 PHE B C 1
ATOM 5769 O O . PHE B 1 325 ? -7.555 -25.766 -17.328 1 96.25 325 PHE B O 1
ATOM 5776 N N . GLN B 1 326 ? -7.57 -24.266 -19.031 1 95.75 326 GLN B N 1
ATOM 5777 C CA . GLN B 1 326 ? -8.391 -23.25 -18.375 1 95.75 326 GLN B CA 1
ATOM 5778 C C . GLN B 1 326 ? -7.961 -23.062 -16.922 1 95.75 326 GLN B C 1
ATOM 5780 O O . GLN B 1 326 ? -8.734 -23.328 -16 1 95.75 326 GLN B O 1
ATOM 5785 N N . SER B 1 327 ? -6.863 -22.469 -16.812 1 94.88 327 SER B N 1
ATOM 5786 C CA . SER B 1 327 ? -6.246 -22.234 -15.508 1 94.88 327 SER B CA 1
ATOM 5787 C C . SER B 1 327 ? -5.867 -20.766 -15.344 1 94.88 327 SER B C 1
ATOM 5789 O O . SER B 1 327 ? -6.738 -19.906 -15.164 1 94.88 327 SER B O 1
ATOM 5791 N N . PHE B 1 328 ? -4.57 -20.469 -15.469 1 95.75 328 PHE B N 1
ATOM 5792 C CA . PHE B 1 328 ? -4.203 -19.109 -15.086 1 95.75 328 PHE B CA 1
ATOM 5793 C C . PHE B 1 328 ? -3.215 -18.516 -16.094 1 95.75 328 PHE B C 1
ATOM 5795 O O . PHE B 1 328 ? -2.955 -19.109 -17.141 1 95.75 328 PHE B O 1
ATOM 5802 N N . MET B 1 329 ? -2.852 -17.281 -15.891 1 95.62 329 MET B N 1
ATOM 5803 C CA . MET B 1 329 ? -1.708 -16.703 -16.578 1 95.62 329 MET B CA 1
ATOM 5804 C C . MET B 1 329 ? -0.401 -17.078 -15.891 1 95.62 329 MET B C 1
ATOM 5806 O O . MET B 1 329 ? -0.342 -17.156 -14.664 1 95.62 329 MET B O 1
ATOM 5810 N N . TYR B 1 330 ? 0.568 -17.266 -16.641 1 95 330 TYR B N 1
ATOM 5811 C CA . TYR B 1 330 ? 1.798 -17.812 -16.078 1 95 330 TYR B CA 1
ATOM 5812 C C . TYR B 1 330 ? 2.979 -16.875 -16.344 1 95 330 TYR B C 1
ATOM 5814 O O . TYR B 1 330 ? 3.004 -16.172 -17.344 1 95 330 TYR B O 1
ATOM 5822 N N . VAL B 1 331 ? 3.852 -16.922 -15.398 1 89.12 331 VAL B N 1
ATOM 5823 C CA . VAL B 1 331 ? 5.059 -16.109 -15.484 1 89.12 331 VAL B CA 1
ATOM 5824 C C . VAL B 1 331 ? 6.207 -16.797 -14.758 1 89.12 331 VAL B C 1
ATOM 5826 O O . VAL B 1 331 ? 5.977 -17.672 -13.914 1 89.12 331 VAL B O 1
ATOM 5829 N N . THR B 1 332 ? 7.379 -16.469 -15.148 1 83.5 332 THR B N 1
ATOM 5830 C CA . THR B 1 332 ? 8.562 -17 -14.484 1 83.5 332 THR B CA 1
ATOM 5831 C C . THR B 1 332 ? 8.758 -16.328 -13.125 1 83.5 332 THR B C 1
ATOM 5833 O O . THR B 1 332 ? 8.641 -15.102 -13.008 1 83.5 332 THR B O 1
ATOM 5836 N N . PHE B 1 333 ? 9.023 -17.062 -12.07 1 74.31 333 PHE B N 1
ATOM 5837 C CA . PHE B 1 333 ? 9.062 -16.594 -10.688 1 74.31 333 PHE B CA 1
ATOM 5838 C C . PHE B 1 333 ? 10.422 -16 -10.352 1 74.31 333 PHE B C 1
ATOM 5840 O O . PHE B 1 333 ? 11.453 -16.547 -10.742 1 74.31 333 PHE B O 1
ATOM 5847 N N . ALA B 1 334 ? 10.367 -15.016 -9.539 1 61.88 334 ALA B N 1
ATOM 5848 C CA . ALA B 1 334 ? 11.547 -14.328 -9.016 1 61.88 334 ALA B CA 1
ATOM 5849 C C . ALA B 1 334 ? 12.164 -15.102 -7.852 1 61.88 334 ALA B C 1
ATOM 5851 O O . ALA B 1 334 ? 13.367 -15 -7.598 1 61.88 334 ALA B O 1
ATOM 5852 N N . GLN B 1 335 ? 11.344 -15.828 -7.184 1 64.62 335 GLN B N 1
ATOM 5853 C CA . GLN B 1 335 ? 11.766 -16.469 -5.945 1 64.62 335 GLN B CA 1
ATOM 5854 C C . GLN B 1 335 ? 12.891 -17.469 -6.199 1 64.62 335 GLN B C 1
ATOM 5856 O O . GLN B 1 335 ? 13.711 -17.719 -5.32 1 64.62 335 GLN B O 1
ATOM 5861 N N . ASN B 1 336 ? 13.008 -17.969 -7.391 1 73.12 336 ASN B N 1
ATOM 5862 C CA . ASN B 1 336 ? 14.031 -18.938 -7.75 1 73.12 336 ASN B CA 1
ATOM 5863 C C . ASN B 1 336 ? 15.422 -18.312 -7.77 1 73.12 336 ASN B C 1
ATOM 5865 O O . ASN B 1 336 ? 16.406 -18.984 -7.477 1 73.12 336 ASN B O 1
ATOM 5869 N N . VAL B 1 337 ? 15.461 -17.062 -7.973 1 72.81 337 VAL B N 1
ATOM 5870 C CA . VAL B 1 337 ? 16.734 -16.359 -8.055 1 72.81 337 VAL B CA 1
ATOM 5871 C C . VAL B 1 337 ? 17.422 -16.375 -6.688 1 72.81 337 VAL B C 1
ATOM 5873 O O . VAL B 1 337 ? 18.641 -16.562 -6.598 1 72.81 337 VAL B O 1
ATOM 5876 N N . GLY B 1 338 ? 16.656 -16.234 -5.68 1 72.44 338 GLY B N 1
ATOM 5877 C CA . GLY B 1 338 ? 17.219 -16.266 -4.34 1 72.44 338 GLY B CA 1
ATOM 5878 C C . GLY B 1 338 ? 17.859 -17.594 -3.994 1 72.44 338 GLY B C 1
ATOM 5879 O O . GLY B 1 338 ? 18.938 -17.641 -3.402 1 72.44 338 GLY B O 1
ATOM 5880 N N . ILE B 1 339 ? 17.297 -18.625 -4.379 1 78.19 339 ILE B N 1
ATOM 5881 C CA . ILE B 1 339 ? 17.797 -19.953 -4.098 1 78.19 339 ILE B CA 1
ATOM 5882 C C . ILE B 1 339 ? 19.094 -20.188 -4.863 1 78.19 339 ILE B C 1
ATOM 5884 O O . ILE B 1 339 ? 20.031 -20.812 -4.344 1 78.19 339 ILE B O 1
ATOM 5888 N N . LEU B 1 340 ? 19.172 -19.656 -6.047 1 85.06 340 LEU B N 1
ATOM 5889 C CA . LEU B 1 340 ? 20.359 -19.812 -6.879 1 85.06 340 LEU B CA 1
ATOM 5890 C C . LEU B 1 340 ? 21.562 -19.125 -6.242 1 85.06 340 LEU B C 1
ATOM 5892 O O . LEU B 1 340 ? 22.688 -19.656 -6.27 1 85.06 340 LEU B O 1
ATOM 5896 N N . THR B 1 341 ? 21.266 -18.031 -5.664 1 79.69 341 THR B N 1
ATOM 5897 C CA . THR B 1 341 ? 22.359 -17.266 -5.074 1 79.69 341 THR B CA 1
ATOM 5898 C C . THR B 1 341 ? 22.875 -17.938 -3.805 1 79.69 341 THR B C 1
ATOM 5900 O O . THR B 1 341 ? 24.062 -17.875 -3.502 1 79.69 341 THR B O 1
ATOM 5903 N N . ILE B 1 342 ? 22.016 -18.609 -3.115 1 78.44 342 ILE B N 1
ATOM 5904 C CA . ILE B 1 342 ? 22.375 -19.219 -1.839 1 78.44 342 ILE B CA 1
ATOM 5905 C C . ILE B 1 342 ? 23.031 -20.578 -2.08 1 78.44 342 ILE B C 1
ATOM 5907 O O . ILE B 1 342 ? 24.062 -20.891 -1.492 1 78.44 342 ILE B O 1
ATOM 5911 N N . THR B 1 343 ? 22.469 -21.391 -2.941 1 85.62 343 THR B N 1
ATOM 5912 C CA . THR B 1 343 ? 22.938 -22.766 -3.139 1 85.62 343 THR B CA 1
ATOM 5913 C C . THR B 1 343 ? 24.062 -22.812 -4.18 1 85.62 343 THR B C 1
ATOM 5915 O O . THR B 1 343 ? 24.812 -23.781 -4.234 1 85.62 343 THR B O 1
ATOM 5918 N N . ARG B 1 344 ? 24.062 -21.859 -5.094 1 88.75 344 ARG B N 1
ATOM 5919 C CA . ARG B 1 344 ? 25.016 -21.766 -6.199 1 88.75 344 ARG B CA 1
ATOM 5920 C C . ARG B 1 344 ? 24.906 -22.984 -7.117 1 88.75 344 ARG B C 1
ATOM 5922 O O . ARG B 1 344 ? 25.922 -23.453 -7.645 1 88.75 344 ARG B O 1
ATOM 5929 N N . MET B 1 345 ? 23.828 -23.594 -7.059 1 91.19 345 MET B N 1
ATOM 5930 C CA . MET B 1 345 ? 23.516 -24.641 -8.023 1 91.19 345 MET B CA 1
ATOM 5931 C C . MET B 1 345 ? 22.812 -24.062 -9.25 1 91.19 345 MET B C 1
ATOM 5933 O O . MET B 1 345 ? 21.594 -23.906 -9.258 1 91.19 345 MET B O 1
ATOM 5937 N N . PHE B 1 346 ? 23.578 -23.906 -10.344 1 93.81 346 PHE B N 1
ATOM 5938 C CA . PHE B 1 346 ? 23.109 -23.094 -11.461 1 93.81 346 PHE B CA 1
ATOM 5939 C C . PHE B 1 346 ? 22.656 -23.984 -12.617 1 93.81 346 PHE B C 1
ATOM 5941 O O . PHE B 1 346 ? 22.281 -23.484 -13.672 1 93.81 346 PHE B O 1
ATOM 5948 N N . SER B 1 347 ? 22.578 -25.25 -12.383 1 95.44 347 SER B N 1
ATOM 5949 C CA . SER B 1 347 ? 22.25 -26.156 -13.484 1 95.44 347 SER B CA 1
ATOM 5950 C C . SER B 1 347 ? 20.781 -26.031 -13.891 1 95.44 347 SER B C 1
ATOM 5952 O O . SER B 1 347 ? 19.891 -26.172 -13.047 1 95.44 347 SER B O 1
ATOM 5954 N N . ARG B 1 348 ? 20.562 -25.891 -15.156 1 95.94 348 ARG B N 1
ATOM 5955 C CA . ARG B 1 348 ? 19.188 -25.812 -15.672 1 95.94 348 ARG B CA 1
ATOM 5956 C C . ARG B 1 348 ? 18.5 -27.156 -15.586 1 95.94 348 ARG B C 1
ATOM 5958 O O . ARG B 1 348 ? 17.266 -27.234 -15.688 1 95.94 348 ARG B O 1
ATOM 5965 N N . TYR B 1 349 ? 19.188 -28.188 -15.391 1 97.12 349 TYR B N 1
ATOM 5966 C CA . TYR B 1 349 ? 18.594 -29.516 -15.281 1 97.12 349 TYR B CA 1
ATOM 5967 C C . TYR B 1 349 ? 17.984 -29.734 -13.898 1 97.12 349 TYR B C 1
ATOM 5969 O O . TYR B 1 349 ? 17.141 -30.609 -13.719 1 97.12 349 TYR B O 1
ATOM 5977 N N . VAL B 1 350 ? 18.453 -28.953 -12.992 1 96 350 VAL B N 1
ATOM 5978 C CA . VAL B 1 350 ? 17.828 -29 -11.672 1 96 350 VAL B CA 1
ATOM 5979 C C . VAL B 1 350 ? 16.391 -28.484 -11.758 1 96 350 VAL B C 1
ATOM 5981 O O . VAL B 1 350 ? 15.477 -29.125 -11.242 1 96 350 VAL B O 1
ATOM 5984 N N . THR B 1 351 ? 16.219 -27.375 -12.391 1 95.81 351 THR B N 1
ATOM 5985 C CA . THR B 1 351 ? 14.875 -26.828 -12.531 1 95.81 351 THR B CA 1
ATOM 5986 C C . THR B 1 351 ? 14.047 -27.688 -13.492 1 95.81 351 THR B C 1
ATOM 5988 O O . THR B 1 351 ? 12.836 -27.797 -13.336 1 95.81 351 THR B O 1
ATOM 5991 N N . ALA B 1 352 ? 14.703 -28.297 -14.438 1 97.38 352 ALA B N 1
ATOM 5992 C CA . ALA B 1 352 ? 13.992 -29.266 -15.273 1 97.38 352 ALA B CA 1
ATOM 5993 C C . ALA B 1 352 ? 13.43 -30.406 -14.438 1 97.38 352 ALA B C 1
ATOM 5995 O O . ALA B 1 352 ? 12.305 -30.859 -14.68 1 97.38 352 ALA B O 1
ATOM 5996 N N . THR B 1 353 ? 14.227 -30.812 -13.555 1 97.69 353 THR B N 1
ATOM 5997 C CA . THR B 1 353 ? 13.758 -31.859 -12.648 1 97.69 353 THR B CA 1
ATOM 5998 C C . THR B 1 353 ? 12.57 -31.375 -11.828 1 97.69 353 THR B C 1
ATOM 6000 O O . THR B 1 353 ? 11.625 -32.125 -11.594 1 97.69 353 THR B O 1
ATOM 6003 N N . THR B 1 354 ? 12.633 -30.141 -11.391 1 96.31 354 THR B N 1
ATOM 6004 C CA . THR B 1 354 ? 11.5 -29.531 -10.695 1 96.31 354 THR B CA 1
ATOM 6005 C C . THR B 1 354 ? 10.242 -29.594 -11.562 1 96.31 354 THR B C 1
ATOM 6007 O O . THR B 1 354 ? 9.164 -29.922 -11.07 1 96.31 354 THR B O 1
ATOM 6010 N N . GLY B 1 355 ? 10.43 -29.281 -12.828 1 97.25 355 GLY B N 1
ATOM 6011 C CA . GLY B 1 355 ? 9.312 -29.344 -13.75 1 97.25 355 GLY B CA 1
ATOM 6012 C C . GLY B 1 355 ? 8.711 -30.734 -13.859 1 97.25 355 GLY B C 1
ATOM 6013 O O . GLY B 1 355 ? 7.484 -30.891 -13.844 1 97.25 355 GLY B O 1
ATOM 6014 N N . VAL B 1 356 ? 9.508 -31.703 -13.914 1 97.75 356 VAL B N 1
ATOM 6015 C CA . VAL B 1 356 ? 9.055 -33.094 -14.008 1 97.75 356 VAL B CA 1
ATOM 6016 C C . VAL B 1 356 ? 8.305 -33.469 -12.734 1 97.75 356 VAL B C 1
ATOM 6018 O O . VAL B 1 356 ? 7.258 -34.125 -12.797 1 97.75 356 VAL B O 1
ATOM 6021 N N . LEU B 1 357 ? 8.852 -33.094 -11.68 1 97.06 357 LEU B N 1
ATOM 6022 C CA . LEU B 1 357 ? 8.227 -33.406 -10.398 1 97.06 357 LEU B CA 1
ATOM 6023 C C . LEU B 1 357 ? 6.852 -32.719 -10.297 1 97.06 357 LEU B C 1
ATOM 6025 O O . LEU B 1 357 ? 5.891 -33.344 -9.836 1 97.06 357 LEU B O 1
ATOM 6029 N N . LEU B 1 358 ? 6.762 -31.531 -10.688 1 96.25 358 LEU B N 1
ATOM 6030 C CA . LEU B 1 358 ? 5.488 -30.812 -10.664 1 96.25 358 LEU B CA 1
ATOM 6031 C C . LEU B 1 358 ? 4.465 -31.5 -11.562 1 96.25 358 LEU B C 1
ATOM 6033 O O . LEU B 1 358 ? 3.32 -31.719 -11.156 1 96.25 358 LEU B O 1
ATOM 6037 N N . MET B 1 359 ? 4.863 -31.828 -12.742 1 96.38 359 MET B N 1
ATOM 6038 C CA . MET B 1 359 ? 3.965 -32.5 -13.68 1 96.38 359 MET B CA 1
ATOM 6039 C C . MET B 1 359 ? 3.51 -33.844 -13.125 1 96.38 359 MET B C 1
ATOM 6041 O O . MET B 1 359 ? 2.352 -34.219 -13.297 1 96.38 359 MET B O 1
ATOM 6045 N N . SER B 1 360 ? 4.395 -34.531 -12.5 1 95.94 360 SER B N 1
ATOM 6046 C CA . SER B 1 360 ? 4.051 -35.812 -11.914 1 95.94 360 SER B CA 1
ATOM 6047 C C . SER B 1 360 ? 2.986 -35.656 -10.828 1 95.94 360 SER B C 1
ATOM 6049 O O . SER B 1 360 ? 2.074 -36.5 -10.727 1 95.94 360 SER B O 1
ATOM 6051 N N . LEU B 1 361 ? 3.113 -34.656 -10.031 1 94.25 361 LEU B N 1
ATOM 6052 C CA . LEU B 1 361 ? 2.135 -34.406 -8.977 1 94.25 361 LEU B CA 1
ATOM 6053 C C . LEU B 1 361 ? 0.766 -34.094 -9.57 1 94.25 361 LEU B C 1
ATOM 6055 O O . LEU B 1 361 ? -0.263 -34.375 -8.953 1 94.25 361 LEU B O 1
ATOM 6059 N N . ALA B 1 362 ? 0.736 -33.469 -10.734 1 93.94 362 ALA B N 1
ATOM 6060 C CA . ALA B 1 362 ? -0.501 -33.062 -11.391 1 93.94 362 ALA B CA 1
ATOM 6061 C C . ALA B 1 362 ? -1.36 -34.281 -11.742 1 93.94 362 ALA B C 1
ATOM 6063 O O . ALA B 1 362 ? -2.572 -34.156 -11.938 1 93.94 362 ALA B O 1
ATOM 6064 N N . PHE B 1 363 ? -0.769 -35.438 -11.82 1 93.5 363 PHE B N 1
ATOM 6065 C CA . PHE B 1 363 ? -1.484 -36.656 -12.195 1 93.5 363 PHE B CA 1
ATOM 6066 C C . PHE B 1 363 ? -2.17 -37.281 -10.984 1 93.5 363 PHE B C 1
ATOM 6068 O O . PHE B 1 363 ? -2.971 -38.188 -11.125 1 93.5 363 PHE B O 1
ATOM 6075 N N . PHE B 1 364 ? -1.941 -36.75 -9.844 1 91.69 364 PHE B N 1
ATOM 6076 C CA . PHE B 1 364 ? -2.533 -37.281 -8.617 1 91.69 364 PHE B CA 1
ATOM 6077 C C . PHE B 1 364 ? -3.518 -36.281 -8.016 1 91.69 364 PHE B C 1
ATOM 6079 O O . PHE B 1 364 ? -3.127 -35.375 -7.254 1 91.69 364 PHE B O 1
ATOM 6086 N N . PRO B 1 365 ? -4.801 -36.562 -8.203 1 88.12 365 PRO B N 1
ATOM 6087 C CA . PRO B 1 365 ? -5.812 -35.625 -7.711 1 88.12 365 PRO B CA 1
ATOM 6088 C C . PRO B 1 365 ? -5.766 -35.438 -6.191 1 88.12 365 PRO B C 1
ATOM 6090 O O . PRO B 1 365 ? -6.262 -34.438 -5.664 1 88.12 365 PRO B O 1
ATOM 6093 N N . VAL B 1 366 ? -5.148 -36.344 -5.527 1 88.44 366 VAL B N 1
ATOM 6094 C CA . VAL B 1 366 ? -5.051 -36.281 -4.07 1 88.44 366 VAL B CA 1
ATOM 6095 C C . VAL B 1 366 ? -4.309 -35.031 -3.646 1 88.44 366 VAL B C 1
ATOM 6097 O O . VAL B 1 366 ? -4.609 -34.438 -2.604 1 88.44 366 VAL B O 1
ATOM 6100 N N . VAL B 1 367 ? -3.443 -34.594 -4.477 1 88.44 367 VAL B N 1
ATOM 6101 C CA . VAL B 1 367 ? -2.693 -33.406 -4.168 1 88.44 367 VAL B CA 1
ATOM 6102 C C . VAL B 1 367 ? -3.643 -32.188 -4.113 1 88.44 367 VAL B C 1
ATOM 6104 O O . VAL B 1 367 ? -3.557 -31.375 -3.201 1 88.44 367 VAL B O 1
ATOM 6107 N N . GLY B 1 368 ? -4.52 -32.156 -5.035 1 87.12 368 GLY B N 1
ATOM 6108 C CA . GLY B 1 368 ? -5.531 -31.109 -5.031 1 87.12 368 GLY B CA 1
ATOM 6109 C C . GLY B 1 368 ? -6.516 -31.234 -3.885 1 87.12 368 GLY B C 1
ATOM 6110 O O . GLY B 1 368 ? -6.969 -30.234 -3.332 1 87.12 368 GLY B O 1
ATOM 6111 N N . GLU B 1 369 ? -6.809 -32.469 -3.559 1 87.75 369 GLU B N 1
ATOM 6112 C CA . GLU B 1 369 ? -7.742 -32.75 -2.467 1 87.75 369 GLU B CA 1
ATOM 6113 C C . GLU B 1 369 ? -7.16 -32.312 -1.125 1 87.75 369 GLU B C 1
ATOM 6115 O O . GLU B 1 369 ? -7.879 -31.797 -0.267 1 87.75 369 GLU B O 1
ATOM 6120 N N . ILE B 1 370 ? -5.934 -32.469 -0.987 1 87.56 370 ILE B N 1
ATOM 6121 C CA . ILE B 1 370 ? -5.266 -32.062 0.243 1 87.56 370 ILE B CA 1
ATOM 6122 C C . ILE B 1 370 ? -5.316 -30.547 0.375 1 87.56 370 ILE B C 1
ATOM 6124 O O . ILE B 1 370 ? -5.594 -30.016 1.454 1 87.56 370 ILE B O 1
ATOM 6128 N N . VAL B 1 371 ? -5.066 -29.906 -0.704 1 86.81 371 VAL B N 1
ATOM 6129 C CA . VAL B 1 371 ? -5.105 -28.453 -0.714 1 86.81 371 VAL B CA 1
ATOM 6130 C C . VAL B 1 371 ? -6.523 -27.969 -0.419 1 86.81 371 VAL B C 1
ATOM 6132 O O . VAL B 1 371 ? -6.719 -27.031 0.345 1 86.81 371 VAL B O 1
ATOM 6135 N N . ALA B 1 372 ? -7.48 -28.656 -0.962 1 86.5 372 ALA B N 1
ATOM 6136 C CA . ALA B 1 372 ? -8.883 -28.297 -0.777 1 86.5 372 ALA B CA 1
ATOM 6137 C C . ALA B 1 372 ? -9.32 -28.516 0.666 1 86.5 372 ALA B C 1
ATOM 6139 O O . ALA B 1 372 ? -10.297 -27.922 1.126 1 86.5 372 ALA B O 1
ATOM 6140 N N . ALA B 1 373 ? -8.57 -29.344 1.316 1 87.69 373 ALA B N 1
ATOM 6141 C CA . ALA B 1 373 ? -8.93 -29.688 2.691 1 87.69 373 ALA B CA 1
ATOM 6142 C C . ALA B 1 373 ? -8.352 -28.672 3.674 1 87.69 373 ALA B C 1
ATOM 6144 O O . ALA B 1 373 ? -8.781 -28.594 4.828 1 87.69 373 ALA B O 1
ATOM 6145 N N . ILE B 1 374 ? -7.422 -27.906 3.24 1 90.19 374 ILE B N 1
ATOM 6146 C CA . ILE B 1 374 ? -6.832 -26.906 4.113 1 90.19 374 ILE B CA 1
ATOM 6147 C C . ILE B 1 374 ? -7.867 -25.828 4.438 1 90.19 374 ILE B C 1
ATOM 6149 O O . ILE B 1 374 ? -8.531 -25.312 3.541 1 90.19 374 ILE B O 1
ATOM 6153 N N . PRO B 1 375 ? -8.031 -25.547 5.738 1 91.62 375 PRO B N 1
ATOM 6154 C CA . PRO B 1 375 ? -9 -24.5 6.098 1 91.62 375 PRO B CA 1
ATOM 6155 C C . PRO B 1 375 ? -8.695 -23.172 5.434 1 91.62 375 PRO B C 1
ATOM 6157 O O . PRO B 1 375 ? -7.531 -22.781 5.324 1 91.62 375 PRO B O 1
ATOM 6160 N N . ARG B 1 376 ? -9.711 -22.469 5.039 1 90 376 ARG B N 1
ATOM 6161 C CA . ARG B 1 376 ? -9.594 -21.219 4.293 1 90 376 ARG B CA 1
ATOM 6162 C C . ARG B 1 376 ? -8.812 -20.172 5.086 1 90 376 ARG B C 1
ATOM 6164 O O . ARG B 1 376 ? -7.949 -19.484 4.543 1 90 376 ARG B O 1
ATOM 6171 N N . PRO B 1 377 ? -9.039 -20.062 6.387 1 94.12 377 PRO B N 1
ATOM 6172 C CA . PRO B 1 377 ? -8.289 -19.062 7.145 1 94.12 377 PRO B CA 1
ATOM 6173 C C . PRO B 1 377 ? -6.781 -19.312 7.121 1 94.12 377 PRO B C 1
ATOM 6175 O O . PRO B 1 377 ? -5.992 -18.375 7.152 1 94.12 377 PRO B O 1
ATOM 6178 N N . VAL B 1 378 ? -6.383 -20.578 7.07 1 94.38 378 VAL B N 1
ATOM 6179 C CA . VAL B 1 378 ? -4.973 -20.938 7.008 1 94.38 378 VAL B CA 1
ATOM 6180 C C . VAL B 1 378 ? -4.379 -20.484 5.676 1 94.38 378 VAL B C 1
ATOM 6182 O O . VAL B 1 378 ? -3.316 -19.859 5.641 1 94.38 378 VAL B O 1
ATOM 6185 N N . LEU B 1 379 ? -5.137 -20.75 4.664 1 91.38 379 LEU B N 1
ATOM 6186 C CA . LEU B 1 379 ? -4.707 -20.344 3.332 1 91.38 379 LEU B CA 1
ATOM 6187 C C . LEU B 1 379 ? -4.66 -18.828 3.217 1 91.38 379 LEU B C 1
ATOM 6189 O O . LEU B 1 379 ? -3.744 -18.266 2.609 1 91.38 379 LEU B O 1
ATOM 6193 N N . GLY B 1 380 ? -5.637 -18.219 3.768 1 93.69 380 GLY B N 1
ATOM 6194 C CA . GLY B 1 380 ? -5.703 -16.766 3.746 1 93.69 380 GLY B CA 1
ATOM 6195 C C . GLY B 1 380 ? -4.531 -16.094 4.449 1 93.69 380 GLY B C 1
ATOM 6196 O O . GLY B 1 380 ? -3.975 -15.117 3.953 1 93.69 380 GLY B O 1
ATOM 6197 N N . ALA B 1 381 ? -4.172 -16.641 5.598 1 95.5 381 ALA B N 1
ATOM 6198 C CA . ALA B 1 381 ? -3.043 -16.109 6.352 1 95.5 381 ALA B CA 1
ATOM 6199 C C . ALA B 1 381 ? -1.744 -16.219 5.562 1 95.5 381 ALA B C 1
ATOM 6201 O O . ALA B 1 381 ? -0.954 -15.273 5.504 1 95.5 381 ALA B O 1
ATOM 6202 N N . ALA B 1 382 ? -1.547 -17.344 4.996 1 92.19 382 ALA B N 1
ATOM 6203 C CA . ALA B 1 382 ? -0.361 -17.562 4.172 1 92.19 382 ALA B CA 1
ATOM 6204 C C . ALA B 1 382 ? -0.34 -16.625 2.977 1 92.19 382 ALA B C 1
ATOM 6206 O O . ALA B 1 382 ? 0.704 -16.047 2.645 1 92.19 382 ALA B O 1
ATOM 6207 N N . ALA B 1 383 ? -1.46 -16.469 2.363 1 91.56 383 ALA B N 1
ATOM 6208 C CA . ALA B 1 383 ? -1.579 -15.586 1.203 1 91.56 383 ALA B CA 1
ATOM 6209 C C . ALA B 1 383 ? -1.231 -14.148 1.567 1 91.56 383 ALA B C 1
ATOM 6211 O O . ALA B 1 383 ? -0.479 -13.484 0.851 1 91.56 383 ALA B O 1
ATOM 6212 N N . VAL B 1 384 ? -1.734 -13.672 2.672 1 94.31 384 VAL B N 1
ATOM 6213 C CA . VAL B 1 384 ? -1.519 -12.289 3.1 1 94.31 384 VAL B CA 1
ATOM 6214 C C . VAL B 1 384 ? -0.028 -12.047 3.32 1 94.31 384 VAL B C 1
ATOM 6216 O O . VAL B 1 384 ? 0.503 -11.008 2.916 1 94.31 384 VAL B O 1
ATOM 6219 N N . VAL B 1 385 ? 0.629 -13 3.955 1 92.88 385 VAL B N 1
ATOM 6220 C CA . VAL B 1 385 ? 2.064 -12.867 4.184 1 92.88 385 VAL B CA 1
ATOM 6221 C C . VAL B 1 385 ? 2.801 -12.852 2.848 1 92.88 385 VAL B C 1
ATOM 6223 O O . VAL B 1 385 ? 3.695 -12.023 2.639 1 92.88 385 VAL B O 1
ATOM 6226 N N . MET B 1 386 ? 2.428 -13.695 2.016 1 88.06 386 MET B N 1
ATOM 6227 C CA . MET B 1 386 ? 3.076 -13.766 0.709 1 88.06 386 MET B CA 1
ATOM 6228 C C . MET B 1 386 ? 2.844 -12.484 -0.086 1 88.06 386 MET B C 1
ATOM 6230 O O . MET B 1 386 ? 3.768 -11.961 -0.709 1 88.06 386 MET B O 1
ATOM 6234 N N . PHE B 1 387 ? 1.65 -11.969 -0.124 1 92 387 PHE B N 1
ATOM 6235 C CA . PHE B 1 387 ? 1.331 -10.75 -0.859 1 92 387 PHE B CA 1
ATOM 6236 C C . PHE B 1 387 ? 2.07 -9.555 -0.272 1 92 387 PHE B C 1
ATOM 6238 O O . PHE B 1 387 ? 2.535 -8.68 -1.01 1 92 387 PHE B O 1
ATOM 6245 N N . GLY B 1 388 ? 2.129 -9.578 1.036 1 93.81 388 GLY B N 1
ATOM 6246 C CA . GLY B 1 388 ? 2.955 -8.562 1.67 1 93.81 388 GLY B CA 1
ATOM 6247 C C . GLY B 1 388 ? 4.402 -8.602 1.214 1 93.81 388 GLY B C 1
ATOM 6248 O O . GLY B 1 388 ? 5.008 -7.555 0.97 1 93.81 388 GLY B O 1
ATOM 6249 N N . THR B 1 389 ? 4.926 -9.758 1.087 1 90.62 389 THR B N 1
ATOM 6250 C CA . THR B 1 389 ? 6.316 -9.891 0.672 1 90.62 389 THR B CA 1
ATOM 6251 C C . THR B 1 389 ? 6.496 -9.445 -0.776 1 90.62 389 THR B C 1
ATOM 6253 O O . THR B 1 389 ? 7.543 -8.906 -1.141 1 90.62 389 THR B O 1
ATOM 6256 N N . ILE B 1 390 ? 5.523 -9.727 -1.564 1 87 390 ILE B N 1
ATOM 6257 C CA . ILE B 1 390 ? 5.57 -9.25 -2.943 1 87 390 ILE B CA 1
ATOM 6258 C C . ILE B 1 390 ? 5.633 -7.727 -2.961 1 87 390 ILE B C 1
ATOM 6260 O O . ILE B 1 390 ? 6.406 -7.141 -3.723 1 87 390 ILE B O 1
ATOM 6264 N N . ALA B 1 391 ? 4.832 -7.105 -2.158 1 94.38 391 ALA B N 1
ATOM 6265 C CA . ALA B 1 391 ? 4.848 -5.648 -2.059 1 94.38 391 ALA B CA 1
ATOM 6266 C C . ALA B 1 391 ? 6.234 -5.137 -1.679 1 94.38 391 ALA B C 1
ATOM 6268 O O . ALA B 1 391 ? 6.699 -4.125 -2.211 1 94.38 391 ALA B O 1
ATOM 6269 N N . VAL B 1 392 ? 6.898 -5.84 -0.784 1 95.12 392 VAL B N 1
ATOM 6270 C CA . VAL B 1 392 ? 8.227 -5.43 -0.33 1 95.12 392 VAL B CA 1
ATOM 6271 C C . VAL B 1 392 ? 9.219 -5.527 -1.483 1 95.12 392 VAL B C 1
ATOM 6273 O O . VAL B 1 392 ? 10.141 -4.715 -1.588 1 95.12 392 VAL B O 1
ATOM 6276 N N . VAL B 1 393 ? 9.078 -6.496 -2.326 1 87.44 393 VAL B N 1
ATOM 6277 C CA . VAL B 1 393 ? 9.93 -6.582 -3.508 1 87.44 393 VAL B CA 1
ATOM 6278 C C . VAL B 1 393 ? 9.812 -5.301 -4.328 1 87.44 393 VAL B C 1
ATOM 6280 O O . VAL B 1 393 ? 10.812 -4.777 -4.824 1 87.44 393 VAL B O 1
ATOM 6283 N N . GLY B 1 394 ? 8.594 -4.855 -4.48 1 92.06 394 GLY B N 1
ATOM 6284 C CA . GLY B 1 394 ? 8.391 -3.58 -5.152 1 92.06 394 GLY B CA 1
ATOM 6285 C C . GLY B 1 394 ? 9.102 -2.428 -4.469 1 92.06 394 GLY B C 1
ATOM 6286 O O . GLY B 1 394 ? 9.742 -1.603 -5.129 1 92.06 394 GLY B O 1
ATOM 6287 N N . ILE B 1 395 ? 8.992 -2.412 -3.164 1 96 395 ILE B N 1
ATOM 6288 C CA . ILE B 1 395 ? 9.633 -1.368 -2.373 1 96 395 ILE B CA 1
ATOM 6289 C C . ILE B 1 395 ? 11.148 -1.438 -2.561 1 96 395 ILE B C 1
ATOM 6291 O O . ILE B 1 395 ? 11.812 -0.407 -2.697 1 96 395 ILE B O 1
ATOM 6295 N N . ARG B 1 396 ? 11.664 -2.615 -2.561 1 91.69 396 ARG B N 1
ATOM 6296 C CA . ARG B 1 396 ? 13.102 -2.811 -2.744 1 91.69 396 ARG B CA 1
ATOM 6297 C C . ARG B 1 396 ? 13.555 -2.27 -4.094 1 91.69 396 ARG B C 1
ATOM 6299 O O . ARG B 1 396 ? 14.594 -1.607 -4.184 1 91.69 396 ARG B O 1
ATOM 6306 N N . ILE B 1 397 ? 12.844 -2.533 -5.098 1 88.69 397 ILE B N 1
ATOM 6307 C CA . ILE B 1 397 ? 13.172 -2.039 -6.43 1 88.69 397 ILE B CA 1
ATOM 6308 C C . ILE B 1 397 ? 13.094 -0.515 -6.453 1 88.69 397 ILE B C 1
ATOM 6310 O O . ILE B 1 397 ? 13.969 0.151 -7.008 1 88.69 397 ILE B O 1
ATOM 6314 N N . LEU B 1 398 ? 12.086 0.013 -5.785 1 94.81 398 LEU B N 1
ATOM 6315 C CA . LEU B 1 398 ? 11.914 1.46 -5.727 1 94.81 398 LEU B CA 1
ATOM 6316 C C . LEU B 1 398 ? 13.023 2.109 -4.91 1 94.81 398 LEU B C 1
ATOM 6318 O O . LEU B 1 398 ? 13.273 3.311 -5.035 1 94.81 398 LEU B O 1
ATOM 6322 N N . GLY B 1 399 ? 13.633 1.316 -4.055 1 91.94 399 GLY B N 1
ATOM 6323 C CA . GLY B 1 399 ? 14.766 1.812 -3.287 1 91.94 399 GLY B CA 1
ATOM 6324 C C . GLY B 1 399 ? 15.938 2.229 -4.156 1 91.94 399 GLY B C 1
ATOM 6325 O O . GLY B 1 399 ? 16.797 2.988 -3.715 1 91.94 399 GLY B O 1
ATOM 6326 N N . GLN B 1 400 ? 15.883 1.822 -5.375 1 89.31 400 GLN B N 1
ATOM 6327 C CA . GLN B 1 400 ? 16.969 2.137 -6.301 1 89.31 400 GLN B CA 1
ATOM 6328 C C . GLN B 1 400 ? 16.641 3.385 -7.117 1 89.31 400 GLN B C 1
ATOM 6330 O O . GLN B 1 400 ? 17.469 3.838 -7.918 1 89.31 400 GLN B O 1
ATOM 6335 N N . VAL B 1 401 ? 15.508 3.873 -6.93 1 93.31 401 VAL B N 1
ATOM 6336 C CA . VAL B 1 401 ? 15.039 5.027 -7.688 1 93.31 401 VAL B CA 1
ATOM 6337 C C . VAL B 1 401 ? 15.461 6.316 -6.98 1 93.31 401 VAL B C 1
ATOM 6339 O O . VAL B 1 401 ? 15.469 6.379 -5.75 1 93.31 401 VAL B O 1
ATOM 6342 N N . ASP B 1 402 ? 15.82 7.324 -7.758 1 92.44 402 ASP B N 1
ATOM 6343 C CA . ASP B 1 402 ? 16.156 8.633 -7.207 1 92.44 402 ASP B CA 1
ATOM 6344 C C . ASP B 1 402 ? 14.906 9.445 -6.914 1 92.44 402 ASP B C 1
ATOM 6346 O O . ASP B 1 402 ? 14.359 10.094 -7.809 1 92.44 402 ASP B O 1
ATOM 6350 N N . PHE B 1 403 ? 14.594 9.539 -5.66 1 90.56 403 PHE B N 1
ATOM 6351 C CA . PHE B 1 403 ? 13.375 10.234 -5.281 1 90.56 403 PHE B CA 1
ATOM 6352 C C . PHE B 1 403 ? 13.648 11.703 -5.004 1 90.56 403 PHE B C 1
ATOM 6354 O O . PHE B 1 403 ? 12.75 12.445 -4.609 1 90.56 403 PHE B O 1
ATOM 6361 N N . ALA B 1 404 ? 14.797 12.117 -5.184 1 82.88 404 ALA B N 1
ATOM 6362 C CA . ALA B 1 404 ? 15.047 13.555 -5.207 1 82.88 404 ALA B CA 1
ATOM 6363 C C . ALA B 1 404 ? 14.391 14.211 -6.414 1 82.88 404 ALA B C 1
ATOM 6365 O O . ALA B 1 404 ? 14.078 15.406 -6.391 1 82.88 404 ALA B O 1
ATOM 6366 N N . ASP B 1 405 ? 14.266 13.359 -7.406 1 88.25 405 ASP B N 1
ATOM 6367 C CA . ASP B 1 405 ? 13.508 13.797 -8.57 1 88.25 405 ASP B CA 1
ATOM 6368 C C . ASP B 1 405 ? 12 13.734 -8.305 1 88.25 405 ASP B C 1
ATOM 6370 O O . ASP B 1 405 ? 11.438 12.648 -8.164 1 88.25 405 ASP B O 1
ATOM 6374 N N . THR B 1 406 ? 11.375 14.891 -8.312 1 88.19 406 THR B N 1
ATOM 6375 C CA . THR B 1 406 ? 9.961 15.008 -7.988 1 88.19 406 THR B CA 1
ATOM 6376 C C . THR B 1 406 ? 9.109 14.195 -8.961 1 88.19 406 THR B C 1
ATOM 6378 O O . THR B 1 406 ? 8.039 13.711 -8.594 1 88.19 406 THR B O 1
ATOM 6381 N N . ALA B 1 407 ? 9.625 14.047 -10.117 1 91.94 407 ALA B N 1
ATOM 6382 C CA . ALA B 1 407 ? 8.891 13.266 -11.117 1 91.94 407 ALA B CA 1
ATOM 6383 C C . ALA B 1 407 ? 8.656 11.844 -10.625 1 91.94 407 ALA B C 1
ATOM 6385 O O . ALA B 1 407 ? 7.547 11.312 -10.75 1 91.94 407 ALA B O 1
ATOM 6386 N N . ASN B 1 408 ? 9.703 11.242 -10.023 1 95.25 408 ASN B N 1
ATOM 6387 C CA . ASN B 1 408 ? 9.578 9.875 -9.531 1 95.25 408 ASN B CA 1
ATOM 6388 C C . ASN B 1 408 ? 8.602 9.781 -8.367 1 95.25 408 ASN B C 1
ATOM 6390 O O . ASN B 1 408 ? 7.875 8.797 -8.242 1 95.25 408 ASN B O 1
ATOM 6394 N N . VAL B 1 409 ? 8.586 10.812 -7.59 1 93.69 409 VAL B N 1
ATOM 6395 C CA . VAL B 1 409 ? 7.668 10.852 -6.457 1 93.69 409 VAL B CA 1
ATOM 6396 C C . VAL B 1 409 ? 6.227 10.867 -6.965 1 93.69 409 VAL B C 1
ATOM 6398 O O . VAL B 1 409 ? 5.395 10.086 -6.496 1 93.69 409 VAL B O 1
ATOM 6401 N N . ILE B 1 410 ? 6.008 11.648 -7.895 1 94.44 410 ILE B N 1
ATOM 6402 C CA . ILE B 1 410 ? 4.656 11.867 -8.398 1 94.44 410 ILE B CA 1
ATOM 6403 C C . ILE B 1 410 ? 4.188 10.641 -9.172 1 94.44 410 ILE B C 1
ATOM 6405 O O . ILE B 1 410 ? 3.008 10.273 -9.117 1 94.44 410 ILE B O 1
ATOM 6409 N N . ILE B 1 411 ? 5.027 10.031 -9.906 1 96.31 411 ILE B N 1
ATOM 6410 C CA . ILE B 1 411 ? 4.688 8.836 -10.664 1 96.31 411 ILE B CA 1
ATOM 6411 C C . ILE B 1 411 ? 4.191 7.75 -9.703 1 96.31 411 ILE B C 1
ATOM 6413 O O . ILE B 1 411 ? 3.111 7.188 -9.898 1 96.31 411 ILE B O 1
ATOM 6417 N N . VAL B 1 412 ? 4.973 7.504 -8.664 1 97.44 412 VAL B N 1
ATOM 6418 C CA . VAL B 1 412 ? 4.621 6.457 -7.711 1 97.44 412 VAL B CA 1
ATOM 6419 C C . VAL B 1 412 ? 3.365 6.863 -6.941 1 97.44 412 VAL B C 1
ATOM 6421 O O . VAL B 1 412 ? 2.447 6.059 -6.773 1 97.44 412 VAL B O 1
ATOM 6424 N N . ALA B 1 413 ? 3.295 8.102 -6.57 1 96.56 413 ALA B N 1
ATOM 6425 C CA . ALA B 1 413 ? 2.176 8.602 -5.777 1 96.56 413 ALA B CA 1
ATOM 6426 C C . ALA B 1 413 ? 0.869 8.523 -6.562 1 96.56 413 ALA B C 1
ATOM 6428 O O . ALA B 1 413 ? -0.146 8.055 -6.043 1 96.56 413 ALA B O 1
ATOM 6429 N N . ALA B 1 414 ? 0.91 8.984 -7.75 1 97.06 414 ALA B N 1
ATOM 6430 C CA . ALA B 1 414 ? -0.283 9 -8.594 1 97.06 414 ALA B CA 1
ATOM 6431 C C . ALA B 1 414 ? -0.753 7.578 -8.898 1 97.06 414 ALA B C 1
ATOM 6433 O O . ALA B 1 414 ? -1.955 7.301 -8.891 1 97.06 414 ALA B O 1
ATOM 6434 N N . ALA B 1 415 ? 0.191 6.73 -9.172 1 97.31 415 ALA B N 1
ATOM 6435 C CA . ALA B 1 415 ? -0.154 5.34 -9.469 1 97.31 415 ALA B CA 1
ATOM 6436 C C . ALA B 1 415 ? -0.796 4.668 -8.258 1 97.31 415 ALA B C 1
ATOM 6438 O O . ALA B 1 415 ? -1.815 3.984 -8.391 1 97.31 415 ALA B O 1
ATOM 6439 N N . LEU B 1 416 ? -0.212 4.863 -7.094 1 96.94 416 LEU B N 1
ATOM 6440 C CA . LEU B 1 416 ? -0.769 4.32 -5.859 1 96.94 416 LEU B CA 1
ATOM 6441 C C . LEU B 1 416 ? -2.166 4.871 -5.602 1 96.94 416 LEU B C 1
ATOM 6443 O O . LEU B 1 416 ? -3.088 4.117 -5.281 1 96.94 416 LEU B O 1
ATOM 6447 N N . GLY B 1 417 ? -2.299 6.141 -5.781 1 96.69 417 GLY B N 1
ATOM 6448 C CA . GLY B 1 417 ? -3.574 6.801 -5.543 1 96.69 417 GLY B CA 1
ATOM 6449 C C . GLY B 1 417 ? -4.691 6.277 -6.426 1 96.69 417 GLY B C 1
ATOM 6450 O O . GLY B 1 417 ? -5.762 5.914 -5.934 1 96.69 417 GLY B O 1
ATOM 6451 N N . VAL B 1 418 ? -4.426 6.164 -7.668 1 96.12 418 VAL B N 1
ATOM 6452 C CA . VAL B 1 418 ? -5.441 5.758 -8.633 1 96.12 418 VAL B CA 1
ATOM 6453 C C . VAL B 1 418 ? -5.75 4.273 -8.469 1 96.12 418 VAL B C 1
ATOM 6455 O O . VAL B 1 418 ? -6.91 3.863 -8.531 1 96.12 418 VAL B O 1
ATOM 6458 N N . ALA B 1 419 ? -4.73 3.504 -8.25 1 94.81 419 ALA B N 1
ATOM 6459 C CA . ALA B 1 419 ? -4.895 2.055 -8.172 1 94.81 419 ALA B CA 1
ATOM 6460 C C . ALA B 1 419 ? -5.742 1.667 -6.961 1 94.81 419 ALA B C 1
ATOM 6462 O O . ALA B 1 419 ? -6.496 0.692 -7.008 1 94.81 419 ALA B O 1
ATOM 6463 N N . LEU B 1 420 ? -5.652 2.365 -5.898 1 95.06 420 LEU B N 1
ATOM 6464 C CA . LEU B 1 420 ? -6.297 1.966 -4.652 1 95.06 420 LEU B CA 1
ATOM 6465 C C . LEU B 1 420 ? -7.73 2.479 -4.594 1 95.06 420 LEU B C 1
ATOM 6467 O O . LEU B 1 420 ? -8.5 2.07 -3.723 1 95.06 420 LEU B O 1
ATOM 6471 N N . LEU B 1 421 ? -8.156 3.354 -5.566 1 94.94 421 LEU B N 1
ATOM 6472 C CA . LEU B 1 421 ? -9.508 3.906 -5.555 1 94.94 421 LEU B CA 1
ATOM 6473 C C . LEU B 1 421 ? -10.547 2.795 -5.648 1 94.94 421 LEU B C 1
ATOM 6475 O O . LEU B 1 421 ? -11.336 2.598 -4.719 1 94.94 421 LEU B O 1
ATOM 6479 N N . PRO B 1 422 ? -10.5 2.002 -6.688 1 89.75 422 PRO B N 1
ATOM 6480 C CA . PRO B 1 422 ? -11.516 0.951 -6.789 1 89.75 422 PRO B CA 1
ATOM 6481 C C . PRO B 1 422 ? -11.281 -0.19 -5.801 1 89.75 422 PRO B C 1
ATOM 6483 O O . PRO B 1 422 ? -12.219 -0.921 -5.465 1 89.75 422 PRO B O 1
ATOM 6486 N N . THR B 1 423 ? -10.086 -0.361 -5.328 1 86.62 423 THR B N 1
ATOM 6487 C CA . THR B 1 423 ? -9.742 -1.448 -4.422 1 86.62 423 THR B CA 1
ATOM 6488 C C . THR B 1 423 ? -10.266 -1.164 -3.016 1 86.62 423 THR B C 1
ATOM 6490 O O . THR B 1 423 ? -10.625 -2.088 -2.281 1 86.62 423 THR B O 1
ATOM 6493 N N . THR B 1 424 ? -10.32 0.08 -2.637 1 87.06 424 THR B N 1
ATOM 6494 C CA . THR B 1 424 ? -10.656 0.425 -1.261 1 87.06 424 THR B CA 1
ATOM 6495 C C . THR B 1 424 ? -12.117 0.874 -1.16 1 87.06 424 THR B C 1
ATOM 6497 O O . THR B 1 424 ? -12.703 0.844 -0.078 1 87.06 424 THR B O 1
ATOM 6500 N N . VAL B 1 425 ? -12.664 1.347 -2.254 1 88.69 425 VAL B N 1
ATOM 6501 C CA . VAL B 1 425 ? -14.062 1.752 -2.273 1 88.69 425 VAL B CA 1
ATOM 6502 C C . VAL B 1 425 ? -14.82 0.938 -3.318 1 88.69 425 VAL B C 1
ATOM 6504 O O . VAL B 1 425 ? -14.734 1.213 -4.516 1 88.69 425 VAL B O 1
ATOM 6507 N N . SER B 1 426 ? -15.609 0.023 -2.787 1 84.19 426 SER B N 1
ATOM 6508 C CA . SER B 1 426 ? -16.391 -0.82 -3.68 1 84.19 426 SER B CA 1
ATOM 6509 C C . SER B 1 426 ? -17.391 0.006 -4.484 1 84.19 426 SER B C 1
ATOM 6511 O O . SER B 1 426 ? -18.031 0.911 -3.943 1 84.19 426 SER B O 1
ATOM 6513 N N . GLY B 1 427 ? -17.484 -0.161 -5.742 1 85.56 427 GLY B N 1
ATOM 6514 C CA . GLY B 1 427 ? -18.438 0.532 -6.586 1 85.56 427 GLY B CA 1
ATOM 6515 C C . GLY B 1 427 ? -17.969 1.906 -7.023 1 85.56 427 GLY B C 1
ATOM 6516 O O . GLY B 1 427 ? -18.766 2.73 -7.469 1 85.56 427 GLY B O 1
ATOM 6517 N N . PHE B 1 428 ? -16.672 2.188 -6.91 1 91.19 428 PHE B N 1
ATOM 6518 C CA . PHE B 1 428 ? -16.125 3.488 -7.27 1 91.19 428 PHE B CA 1
ATOM 6519 C C . PHE B 1 428 ? -16.516 3.871 -8.688 1 91.19 428 PHE B C 1
ATOM 6521 O O . PHE B 1 428 ? -16.844 5.031 -8.961 1 91.19 428 PHE B O 1
ATOM 6528 N N . TYR B 1 429 ? -16.609 2.916 -9.578 1 91.12 429 TYR B N 1
ATOM 6529 C CA . TYR B 1 429 ? -16.938 3.162 -10.977 1 91.12 429 TYR B CA 1
ATOM 6530 C C . TYR B 1 429 ? -18.281 2.541 -11.344 1 91.12 429 TYR B C 1
ATOM 6532 O O . TYR B 1 429 ? -18.484 2.121 -12.484 1 91.12 429 TYR B O 1
ATOM 6540 N N . SER B 1 430 ? -19.156 2.391 -10.398 1 87.5 430 SER B N 1
ATOM 6541 C CA . SER B 1 430 ? -20.406 1.659 -10.562 1 87.5 430 SER B CA 1
ATOM 6542 C C . SER B 1 430 ? -21.297 2.309 -11.617 1 87.5 430 SER B C 1
ATOM 6544 O O . SER B 1 430 ? -22.094 1.628 -12.273 1 87.5 430 SER B O 1
ATOM 6546 N N . GLN B 1 431 ? -21.141 3.635 -11.828 1 90.69 431 GLN B N 1
ATOM 6547 C CA . GLN B 1 431 ? -22.062 4.324 -12.727 1 90.69 431 GLN B CA 1
ATOM 6548 C C . GLN B 1 431 ? -21.469 4.477 -14.125 1 90.69 431 GLN B C 1
ATOM 6550 O O . GLN B 1 431 ? -22.078 5.059 -15.016 1 90.69 431 GLN B O 1
ATOM 6555 N N . PHE B 1 432 ? -20.328 3.934 -14.305 1 90.81 432 PHE B N 1
ATOM 6556 C CA . PHE B 1 432 ? -19.703 3.984 -15.617 1 90.81 432 PHE B CA 1
ATOM 6557 C C . PHE B 1 432 ? -20.234 2.879 -16.516 1 90.81 432 PHE B C 1
ATOM 6559 O O . PHE B 1 432 ? -20.766 1.877 -16.031 1 90.81 432 PHE B O 1
ATOM 6566 N N . PRO B 1 433 ? -20.109 3.172 -17.828 1 87.19 433 PRO B N 1
ATOM 6567 C CA . PRO B 1 433 ? -20.469 2.092 -18.75 1 87.19 433 PRO B CA 1
ATOM 6568 C C . PRO B 1 433 ? -19.656 0.824 -18.531 1 87.19 433 PRO B C 1
ATOM 6570 O O . PRO B 1 433 ? -18.531 0.892 -18.016 1 87.19 433 PRO B O 1
ATOM 6573 N N . ASP B 1 434 ? -20.172 -0.302 -18.891 1 81.5 434 ASP B N 1
ATOM 6574 C CA . ASP B 1 434 ? -19.609 -1.62 -18.594 1 81.5 434 ASP B CA 1
ATOM 6575 C C . ASP B 1 434 ? -18.172 -1.727 -19.094 1 81.5 434 ASP B C 1
ATOM 6577 O O . ASP B 1 434 ? -17.297 -2.248 -18.391 1 81.5 434 ASP B O 1
ATOM 6581 N N . ALA B 1 435 ? -17.938 -1.214 -20.25 1 80.12 435 ALA B N 1
ATOM 6582 C CA . ALA B 1 435 ? -16.609 -1.307 -20.828 1 80.12 435 ALA B CA 1
ATOM 6583 C C . ALA B 1 435 ? -15.578 -0.562 -19.984 1 80.12 435 ALA B C 1
ATOM 6585 O O . ALA B 1 435 ? -14.508 -1.097 -19.672 1 80.12 435 ALA B O 1
ATOM 6586 N N . ALA B 1 436 ? -15.922 0.588 -19.578 1 85.81 436 ALA B N 1
ATOM 6587 C CA . ALA B 1 436 ? -15.016 1.405 -18.766 1 85.81 436 ALA B CA 1
ATOM 6588 C C . ALA B 1 436 ? -14.883 0.849 -17.359 1 85.81 436 ALA B C 1
ATOM 6590 O O . ALA B 1 436 ? -13.797 0.878 -16.766 1 85.81 436 ALA B O 1
ATOM 6591 N N . ARG B 1 437 ? -15.984 0.347 -16.922 1 86 437 ARG B N 1
ATOM 6592 C CA . ARG B 1 437 ? -15.992 -0.194 -15.57 1 86 437 ARG B CA 1
ATOM 6593 C C . ARG B 1 437 ? -15.055 -1.392 -15.453 1 86 437 ARG B C 1
ATOM 6595 O O . ARG B 1 437 ? -14.328 -1.522 -14.469 1 86 437 ARG B O 1
ATOM 6602 N N . GLN B 1 438 ? -15.07 -2.197 -16.422 1 80.56 438 GLN B N 1
ATOM 6603 C CA . GLN B 1 438 ? -14.242 -3.4 -16.391 1 80.56 438 GLN B CA 1
ATOM 6604 C C . GLN B 1 438 ? -12.758 -3.047 -16.391 1 80.56 438 GLN B C 1
ATOM 6606 O O . GLN B 1 438 ? -11.969 -3.662 -15.68 1 80.56 438 GLN B O 1
ATOM 6611 N N . LEU B 1 439 ? -12.406 -2.084 -17.141 1 82.38 439 LEU B N 1
ATOM 6612 C CA . LEU B 1 439 ? -11.008 -1.685 -17.281 1 82.38 439 LEU B CA 1
ATOM 6613 C C . LEU B 1 439 ? -10.562 -0.884 -16.062 1 82.38 439 LEU B C 1
ATOM 6615 O O . LEU B 1 439 ? -9.461 -1.104 -15.539 1 82.38 439 LEU B O 1
ATOM 6619 N N . LEU B 1 440 ? -11.461 -0.056 -15.586 1 87.69 440 LEU B N 1
ATOM 6620 C CA . LEU B 1 440 ? -11.086 0.889 -14.539 1 87.69 440 LEU B CA 1
ATOM 6621 C C . LEU B 1 440 ? -11.188 0.243 -13.156 1 87.69 440 LEU B C 1
ATOM 6623 O O . LEU B 1 440 ? -10.586 0.724 -12.195 1 87.69 440 LEU B O 1
ATOM 6627 N N . SER B 1 441 ? -11.875 -0.839 -13.086 1 87.06 441 SER B N 1
ATOM 6628 C CA . SER B 1 441 ? -12.086 -1.479 -11.797 1 87.06 441 SER B CA 1
ATOM 6629 C C . SER B 1 441 ? -10.875 -2.303 -11.383 1 87.06 441 SER B C 1
ATOM 6631 O O . SER B 1 441 ? -10.742 -2.676 -10.211 1 87.06 441 SER B O 1
ATOM 6633 N N . SER B 1 442 ? -10.039 -2.594 -12.398 1 86 442 SER B N 1
ATOM 6634 C CA . SER B 1 442 ? -8.773 -3.236 -12.055 1 86 442 SER B CA 1
ATOM 6635 C C . SER B 1 442 ? -7.75 -2.217 -11.57 1 86 442 SER B C 1
ATOM 6637 O O . SER B 1 442 ? -7.086 -1.563 -12.375 1 86 442 SER B O 1
ATOM 6639 N N . GLY B 1 443 ? -7.605 -2.121 -10.297 1 89.25 443 GLY B N 1
ATOM 6640 C CA . GLY B 1 443 ? -6.66 -1.182 -9.719 1 89.25 443 GLY B CA 1
ATOM 6641 C C . GLY B 1 443 ? -5.242 -1.371 -10.227 1 89.25 443 GLY B C 1
ATOM 6642 O O . GLY B 1 443 ? -4.543 -0.396 -10.508 1 89.25 443 GLY B O 1
ATOM 6643 N N . VAL B 1 444 ? -4.871 -2.625 -10.398 1 87.75 444 VAL B N 1
ATOM 6644 C CA . VAL B 1 444 ? -3.52 -2.916 -10.859 1 87.75 444 VAL B CA 1
ATOM 6645 C C . VAL B 1 444 ? -3.338 -2.406 -12.281 1 87.75 444 VAL B C 1
ATOM 6647 O O . VAL B 1 444 ? -2.348 -1.736 -12.594 1 87.75 444 VAL B O 1
ATOM 6650 N N . ALA B 1 445 ? -4.312 -2.705 -13.141 1 87.31 445 ALA B N 1
ATOM 6651 C CA . ALA B 1 445 ? -4.223 -2.277 -14.539 1 87.31 445 ALA B CA 1
ATOM 6652 C C . ALA B 1 445 ? -4.176 -0.755 -14.641 1 87.31 445 ALA B C 1
ATOM 6654 O O . ALA B 1 445 ? -3.338 -0.201 -15.359 1 87.31 445 ALA B O 1
ATOM 6655 N N . THR B 1 446 ? -5.031 -0.092 -13.945 1 91.81 446 THR B N 1
ATOM 6656 C CA . THR B 1 446 ? -5.09 1.363 -14.016 1 91.81 446 THR B CA 1
ATOM 6657 C C . THR B 1 446 ? -3.84 1.988 -13.406 1 91.81 446 THR B C 1
ATOM 6659 O O . THR B 1 446 ? -3.324 2.982 -13.914 1 91.81 446 THR B O 1
ATOM 6662 N N . GLY B 1 447 ? -3.385 1.457 -12.289 1 93.56 447 GLY B N 1
ATOM 6663 C CA . GLY B 1 447 ? -2.154 1.939 -11.68 1 93.56 447 GLY B CA 1
ATOM 6664 C C . GLY B 1 447 ? -0.953 1.837 -12.602 1 93.56 447 GLY B C 1
ATOM 6665 O O . GLY B 1 447 ? -0.15 2.768 -12.688 1 93.56 447 GLY B O 1
ATOM 6666 N N . ILE B 1 448 ? -0.85 0.715 -13.281 1 90.06 448 ILE B N 1
ATOM 6667 C CA . ILE B 1 448 ? 0.248 0.5 -14.219 1 90.06 448 ILE B CA 1
ATOM 6668 C C . ILE B 1 448 ? 0.158 1.512 -15.359 1 90.06 448 ILE B C 1
ATOM 6670 O O . ILE B 1 448 ? 1.165 2.111 -15.75 1 90.06 448 ILE B O 1
ATOM 6674 N N . CYS B 1 449 ? -1.014 1.687 -15.891 1 92.25 449 CYS B N 1
ATOM 6675 C CA . CYS B 1 449 ? -1.212 2.641 -16.969 1 92.25 449 CYS B CA 1
ATOM 6676 C C . CYS B 1 449 ? -0.793 4.043 -16.547 1 92.25 449 CYS B C 1
ATOM 6678 O O . CYS B 1 449 ? -0.102 4.742 -17.297 1 92.25 449 CYS B O 1
ATOM 6680 N N . VAL B 1 450 ? -1.156 4.422 -15.367 1 95.62 450 VAL B N 1
ATOM 6681 C CA . VAL B 1 450 ? -0.813 5.746 -14.859 1 95.62 450 VAL B CA 1
ATOM 6682 C C . VAL B 1 450 ? 0.701 5.859 -14.695 1 95.62 450 VAL B C 1
ATOM 6684 O O . VAL B 1 450 ? 1.296 6.871 -15.078 1 95.62 450 VAL B O 1
ATOM 6687 N N . ALA B 1 451 ? 1.32 4.844 -14.125 1 95.06 451 ALA B N 1
ATOM 6688 C CA . ALA B 1 451 ? 2.768 4.855 -13.93 1 95.06 451 ALA B CA 1
ATOM 6689 C C . ALA B 1 451 ? 3.502 4.98 -15.258 1 95.06 451 ALA B C 1
ATOM 6691 O O . ALA B 1 451 ? 4.43 5.781 -15.391 1 95.06 451 ALA B O 1
ATOM 6692 N N . VAL B 1 452 ? 3.074 4.258 -16.25 1 92.69 452 VAL B N 1
ATOM 6693 C CA . VAL B 1 452 ? 3.727 4.254 -17.547 1 92.69 452 VAL B CA 1
ATOM 6694 C C . VAL B 1 452 ? 3.502 5.598 -18.25 1 92.69 452 VAL B C 1
ATOM 6696 O O . VAL B 1 452 ? 4.445 6.199 -18.766 1 92.69 452 VAL B O 1
ATOM 6699 N N . LEU B 1 453 ? 2.262 6.043 -18.266 1 94.12 453 LEU B N 1
ATOM 6700 C CA . LEU B 1 453 ? 1.928 7.293 -18.953 1 94.12 453 LEU B CA 1
ATOM 6701 C C . LEU B 1 453 ? 2.66 8.469 -18.312 1 94.12 453 LEU B C 1
ATOM 6703 O O . LEU B 1 453 ? 3.188 9.336 -19.016 1 94.12 453 LEU B O 1
ATOM 6707 N N . LEU B 1 454 ? 2.672 8.523 -17.016 1 95.19 454 LEU B N 1
ATOM 6708 C CA . LEU B 1 454 ? 3.357 9.617 -16.344 1 95.19 454 LEU B CA 1
ATOM 6709 C C . LEU B 1 454 ? 4.867 9.523 -16.531 1 95.19 454 LEU B C 1
ATOM 6711 O O . LEU B 1 454 ? 5.551 10.547 -16.625 1 95.19 454 LEU B O 1
ATOM 6715 N N . ASN B 1 455 ? 5.328 8.281 -16.547 1 93.56 455 ASN B N 1
ATOM 6716 C CA . ASN B 1 455 ? 6.75 8.125 -16.828 1 93.56 455 ASN B CA 1
ATOM 6717 C C . ASN B 1 455 ? 7.117 8.688 -18.203 1 93.56 455 ASN B C 1
ATOM 6719 O O . ASN B 1 455 ? 8.148 9.344 -18.344 1 93.56 455 ASN B O 1
ATOM 6723 N N . ILE B 1 456 ? 6.316 8.422 -19.188 1 91.88 456 ILE B N 1
ATOM 6724 C CA . ILE B 1 456 ? 6.539 8.945 -20.531 1 91.88 456 ILE B CA 1
ATOM 6725 C C . ILE B 1 456 ? 6.43 10.469 -20.516 1 91.88 456 ILE B C 1
ATOM 6727 O O . ILE B 1 456 ? 7.254 11.164 -21.109 1 91.88 456 ILE B O 1
ATOM 6731 N N . LEU B 1 457 ? 5.488 10.938 -19.766 1 90.38 457 LEU B N 1
ATOM 6732 C CA . LEU B 1 457 ? 5.23 12.375 -19.703 1 90.38 457 LEU B CA 1
ATOM 6733 C C . LEU B 1 457 ? 6.387 13.109 -19.031 1 90.38 457 LEU B C 1
ATOM 6735 O O . LEU B 1 457 ? 6.797 14.18 -19.484 1 90.38 457 LEU B O 1
ATOM 6739 N N . PHE B 1 458 ? 6.949 12.562 -17.969 1 90.25 458 PHE B N 1
ATOM 6740 C CA . PHE B 1 458 ? 7.949 13.266 -17.188 1 90.25 458 PHE B CA 1
ATOM 6741 C C . PHE B 1 458 ? 9.352 12.969 -17.703 1 90.25 458 PHE B C 1
ATOM 6743 O O . PHE B 1 458 ? 10.258 13.805 -17.578 1 90.25 458 PHE B O 1
ATOM 6750 N N . HIS B 1 459 ? 9.617 11.781 -18.25 1 81.56 459 HIS B N 1
ATOM 6751 C CA . HIS B 1 459 ? 10.977 11.406 -18.609 1 81.56 459 HIS B CA 1
ATOM 6752 C C . HIS B 1 459 ? 11.133 11.305 -20.125 1 81.56 459 HIS B C 1
ATOM 6754 O O . HIS B 1 459 ? 12.195 10.914 -20.625 1 81.56 459 HIS B O 1
ATOM 6760 N N . ALA B 1 460 ? 10.188 11.453 -20.922 1 64.56 460 ALA B N 1
ATOM 6761 C CA . ALA B 1 460 ? 10.305 11.359 -22.375 1 64.56 460 ALA B CA 1
ATOM 6762 C C . ALA B 1 460 ? 11.539 12.102 -22.875 1 64.56 460 ALA B C 1
ATOM 6764 O O . ALA B 1 460 ? 12.172 11.68 -23.844 1 64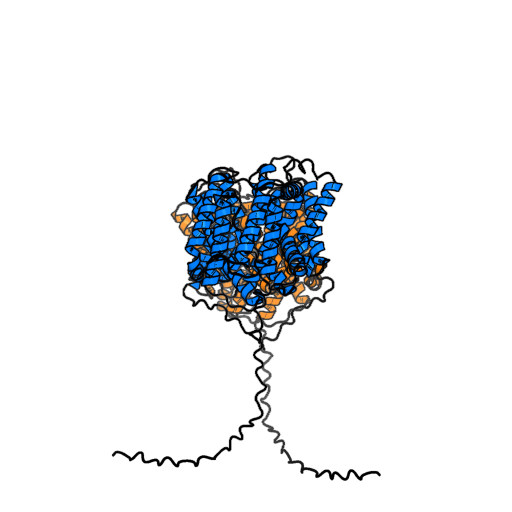.56 460 ALA B O 1
ATOM 6765 N N . ARG B 1 461 ? 11.977 13.219 -22.344 1 56.59 461 ARG B N 1
ATOM 6766 C CA . ARG B 1 461 ? 13.109 13.906 -22.953 1 56.59 461 ARG B CA 1
ATOM 6767 C C . ARG B 1 461 ? 14.43 13.414 -22.375 1 56.59 461 ARG B C 1
ATOM 6769 O O . ARG B 1 461 ? 15.5 13.828 -22.828 1 56.59 461 ARG B O 1
ATOM 6776 N N . ARG B 1 462 ? 14.398 12.711 -21.297 1 52.84 462 ARG B N 1
ATOM 6777 C CA . ARG B 1 462 ? 15.719 12.422 -20.734 1 52.84 462 ARG B CA 1
ATOM 6778 C C . ARG B 1 462 ? 16.25 11.086 -21.25 1 52.84 462 ARG B C 1
ATOM 6780 O O . ARG B 1 462 ? 15.492 10.125 -21.406 1 52.84 462 ARG B O 1
ATOM 6787 N N . PRO B 1 463 ? 17.344 11.133 -21.781 1 43.81 463 PRO B N 1
ATOM 6788 C CA . PRO B 1 463 ? 17.984 9.891 -22.203 1 43.81 463 PRO B CA 1
ATOM 6789 C C . PRO B 1 463 ? 18 8.828 -21.109 1 43.81 463 PRO B C 1
ATOM 6791 O O . PRO B 1 463 ? 18.125 9.156 -19.922 1 43.81 463 PRO B O 1
ATOM 6794 N N . LEU B 1 464 ? 17.266 7.84 -21.234 1 43.62 464 LEU B N 1
ATOM 6795 C CA . LEU B 1 464 ? 17.203 6.68 -20.344 1 43.62 464 LEU B CA 1
ATOM 6796 C C . LEU B 1 464 ? 18.578 6.332 -19.797 1 43.62 464 LEU B C 1
ATOM 6798 O O . LEU B 1 464 ? 19.516 6.07 -20.562 1 43.62 464 LEU B O 1
ATOM 6802 N N . GLU B 1 465 ? 19.094 6.918 -18.828 1 39.06 465 GLU B N 1
ATOM 6803 C CA . GLU B 1 465 ? 20.312 6.336 -18.297 1 39.06 465 GLU B CA 1
ATOM 6804 C C . GLU B 1 465 ? 20.078 4.934 -17.75 1 39.06 465 GLU B C 1
ATOM 6806 O O . GLU B 1 465 ? 19.297 4.746 -16.812 1 39.06 465 GLU B O 1
ATOM 6811 N N . VAL B 1 466 ? 20.016 4.016 -18.547 1 38.56 466 VAL B N 1
ATOM 6812 C CA . VAL B 1 466 ? 20.109 2.646 -18.047 1 38.56 466 VAL B CA 1
ATOM 6813 C C . VAL B 1 466 ? 21.25 2.535 -17.047 1 38.56 466 VAL B C 1
ATOM 6815 O O . VAL B 1 466 ? 22.359 2.998 -17.297 1 38.56 466 VAL B O 1
ATOM 6818 N N . PRO B 1 467 ? 21 2.365 -15.758 1 37.19 467 PRO B N 1
ATOM 6819 C CA . PRO B 1 467 ? 22.156 2.195 -14.875 1 37.19 467 PRO B CA 1
ATOM 6820 C C . PRO B 1 467 ? 23.266 1.357 -15.508 1 37.19 467 PRO B C 1
ATOM 6822 O O . PRO B 1 467 ? 23 0.275 -16.031 1 37.19 467 PRO B O 1
ATOM 6825 N N . VAL B 1 468 ? 24.375 1.975 -15.898 1 30.84 468 VAL B N 1
ATOM 6826 C CA . VAL B 1 468 ? 25.609 1.216 -16.109 1 30.84 468 VAL B CA 1
ATOM 6827 C C . VAL B 1 468 ? 25.922 0.373 -14.867 1 30.84 468 VAL B C 1
ATOM 6829 O O . VAL B 1 468 ? 25.828 0.862 -13.742 1 30.84 468 VAL B O 1
ATOM 6832 N N . SER B 1 469 ? 25.781 -0.993 -14.961 1 30.53 469 SER B N 1
ATOM 6833 C CA . SER B 1 469 ? 26.391 -1.903 -13.992 1 30.53 469 SER B CA 1
ATOM 6834 C C . SER B 1 469 ? 27.672 -1.323 -13.414 1 30.53 469 SER B C 1
ATOM 6836 O O . SER B 1 469 ? 28.656 -1.123 -14.141 1 30.53 469 SER B O 1
ATOM 6838 N N . ASP B 1 470 ? 27.734 -0.438 -12.648 1 29.72 470 ASP B N 1
ATOM 6839 C CA . ASP B 1 470 ? 29.031 -0.255 -11.984 1 29.72 470 ASP B CA 1
ATOM 6840 C C . ASP B 1 470 ? 29.594 -1.591 -11.508 1 29.72 470 ASP B C 1
ATOM 6842 O O . ASP B 1 470 ? 28.859 -2.451 -11.031 1 29.72 470 ASP B O 1
ATOM 6846 N N . ARG B 1 471 ? 31 -1.96 -11.867 1 26.03 471 ARG B N 1
ATOM 6847 C CA . ARG B 1 471 ? 31.953 -3.037 -11.633 1 26.03 471 ARG B CA 1
ATOM 6848 C C . ARG B 1 471 ? 32.031 -3.385 -10.148 1 26.03 471 ARG B C 1
ATOM 6850 O O . ARG B 1 471 ? 32.344 -2.527 -9.32 1 26.03 471 ARG B O 1
ATOM 6857 N N . LEU B 1 472 ? 31.203 -4.184 -9.539 1 23.72 472 LEU B N 1
ATOM 6858 C CA . LEU B 1 472 ? 31.891 -4.918 -8.477 1 23.72 472 LEU B CA 1
ATOM 6859 C C . LEU B 1 472 ? 33.312 -5.312 -8.914 1 23.72 472 LEU B C 1
ATOM 6861 O O . LEU B 1 472 ? 33.469 -6.254 -9.695 1 23.72 472 LEU B O 1
ATOM 6865 N N . SER B 1 473 ? 34.188 -4.395 -9.523 1 19.52 473 SER B N 1
ATOM 6866 C CA . SER B 1 473 ? 35.562 -4.715 -9.117 1 19.52 473 SER B CA 1
ATOM 6867 C C . SER B 1 473 ? 35.781 -4.422 -7.641 1 19.52 473 SER B C 1
ATOM 6869 O O . SER B 1 473 ? 35.219 -3.465 -7.102 1 19.52 473 SER B O 1
#

Radius of gyration: 32.36 Å; Cα contacts (8 Å, |Δi|>4): 1713; chains: 2; bounding box: 103×85×67 Å

Sequence (946 aa):
MTIPSAIRGRRRPGTAEHTVTPDGPAPSNDGGGPAPNPVDEVPSAWKLLVYGLQHLLVMYASTITVPVVVASALDLSQQDLVYLVTADLLLCGFGTLLQSLGIWRVGVRLPMVIGASYTGIAPMLIIGQGSGLQTMYGAVLVVGLATIAVAPLVGKMMRFFPPVVIGTTILLIGIQLIPAGAKMIVGTDPDASGFGSPAAIGLAAVTALAVLLGYRLLPRLLRSLAVLIGMIAGTVIAAATGFLDLSGIGDTQAISFPDLLHFGAPRFDVLAICSLAIIQIVLVVELAGQVNAVGEVVDQEISDRRLAAAVRADGVVTALGGGVFQSFMYVTFAQNVGILTITRMFSRYVTATTGVLLMSLAFFPVVGEIVAAIPRPVLGAAAVVMFGTIAVVGIRILGQVDFADTANVIIVAAALGVALLPTTVSGFYSQFPDAARQLLSSGVATGICVAVLLNILFHARRPLEVPVSDRLSMTIPSAIRGRRRPGTAEHTVTPDGPAPSNDGGGPAPNPVDEVPSAWKLLVYGLQHLLVMYASTITVPVVVASALDLSQQDLVYLVTADLLLCGFGTLLQSLGIWRVGVRLPMVIGASYTGIAPMLIIGQGSGLQTMYGAVLVVGLATIAVAPLVGKMMRFFPPVVIGTTILLIGIQLIPAGAKMIVGTDPDASGFGSPAAIGLAAVTALAVLLGYRLLPRLLRSLAVLIGMIAGTVIAAATGFLDLSGIGDTQAISFPDLLHFGAPRFDVLAICSLAIIQIVLVVELAGQVNAVGEVVDQEISDRRLAAAVRADGVVTALGGGVFQSFMYVTFAQNVGILTITRMFSRYVTATTGVLLMSLAFFPVVGEIVAAIPRPVLGAAAVVMFGTIAVVGIRILGQVDFADTANVIIVAAALGVALLPTTVSGFYSQFPDAARQLLSSGVATGICVAVLLNILFHARRPLEVPVSDRLS